Protein AF-A0AA51RQU5-F1 (afdb_monomer_lite)

Radius of gyration: 32.32 Å; chains: 1; bounding box: 74×62×108 Å

Structure (mmCIF, N/CA/C/O backbone):
data_AF-A0AA51RQU5-F1
#
_entry.id   AF-A0AA51RQU5-F1
#
loop_
_atom_site.group_PDB
_atom_site.id
_atom_site.type_symbol
_atom_site.label_atom_id
_atom_site.label_alt_id
_atom_site.label_comp_id
_atom_site.label_asym_id
_atom_site.label_entity_id
_atom_site.label_seq_id
_atom_site.pdbx_PDB_ins_code
_atom_site.Cartn_x
_atom_site.Cartn_y
_atom_site.Cartn_z
_atom_site.occupancy
_atom_site.B_iso_or_equiv
_atom_site.auth_seq_id
_atom_site.auth_comp_id
_atom_site.auth_asym_id
_atom_site.auth_atom_id
_atom_site.pdbx_PDB_model_num
ATOM 1 N N . MET A 1 1 ? 38.465 15.416 -55.972 1.00 26.52 1 MET A N 1
ATOM 2 C CA . MET A 1 1 ? 37.126 15.354 -56.608 1.00 26.52 1 MET A CA 1
ATOM 3 C C . MET A 1 1 ? 36.803 13.970 -57.180 1.00 26.52 1 MET A C 1
ATOM 5 O O . MET A 1 1 ? 35.626 13.647 -57.196 1.00 26.52 1 MET A O 1
ATOM 9 N N . SER A 1 2 ? 37.776 13.130 -57.574 1.00 20.67 2 SER A N 1
ATOM 10 C CA . SER A 1 2 ? 37.514 11.714 -57.914 1.00 20.67 2 SER A CA 1
ATOM 11 C C . SER A 1 2 ? 37.103 10.872 -56.698 1.00 20.67 2 SER A C 1
ATOM 13 O O . SER A 1 2 ? 36.170 10.087 -56.803 1.00 20.67 2 SER A O 1
ATOM 15 N N . ASP A 1 3 ? 37.691 11.128 -55.525 1.00 24.67 3 ASP A N 1
ATOM 16 C CA . ASP A 1 3 ? 37.451 10.316 -54.314 1.00 24.67 3 ASP A CA 1
ATOM 17 C C . ASP A 1 3 ? 36.071 10.558 -53.673 1.00 24.67 3 ASP A C 1
ATOM 19 O O . ASP A 1 3 ? 35.512 9.686 -53.013 1.00 24.67 3 ASP A O 1
ATOM 23 N N . LEU A 1 4 ? 35.461 11.723 -53.929 1.00 28.34 4 LEU A N 1
ATOM 24 C CA . LEU A 1 4 ? 34.086 12.012 -53.502 1.00 28.34 4 LEU A CA 1
ATOM 25 C C . LEU A 1 4 ? 33.059 11.244 -54.357 1.00 28.34 4 LEU A C 1
ATOM 27 O O . LEU A 1 4 ? 31.980 10.897 -53.880 1.00 28.34 4 LEU A O 1
ATOM 31 N N . HIS A 1 5 ? 33.398 10.950 -55.617 1.00 26.45 5 HIS A N 1
ATOM 32 C CA . HIS A 1 5 ? 32.509 10.248 -56.540 1.00 26.45 5 HIS A CA 1
ATOM 33 C C . HIS A 1 5 ? 32.482 8.731 -56.294 1.00 26.45 5 HIS A C 1
ATOM 35 O O . HIS A 1 5 ? 31.445 8.109 -56.522 1.00 26.45 5 HIS A O 1
ATOM 41 N N . GLU A 1 6 ? 33.566 8.144 -55.772 1.00 25.84 6 GLU A N 1
ATOM 42 C CA . GLU A 1 6 ? 33.596 6.737 -55.341 1.00 25.84 6 GLU A CA 1
ATOM 43 C C . GLU A 1 6 ? 32.853 6.508 -54.016 1.00 25.84 6 GLU A C 1
ATOM 45 O O . GLU A 1 6 ? 32.098 5.542 -53.912 1.00 25.84 6 GLU A O 1
ATOM 50 N N . LEU A 1 7 ? 32.946 7.432 -53.050 1.00 29.28 7 LEU A N 1
ATOM 51 C CA . LEU A 1 7 ? 32.172 7.364 -51.799 1.00 29.28 7 LEU A CA 1
ATOM 52 C C . LEU A 1 7 ? 30.659 7.519 -52.025 1.00 29.28 7 LEU A C 1
ATOM 54 O O . LEU A 1 7 ? 29.863 6.863 -51.356 1.00 29.28 7 LEU A O 1
ATOM 58 N N . THR A 1 8 ? 30.253 8.332 -53.006 1.00 29.73 8 THR A N 1
ATOM 59 C CA . THR A 1 8 ? 28.832 8.483 -53.366 1.00 29.73 8 THR A CA 1
ATOM 60 C C . THR A 1 8 ? 28.314 7.250 -54.120 1.00 29.73 8 THR A C 1
ATOM 62 O O . THR A 1 8 ? 27.208 6.793 -53.851 1.00 29.73 8 THR A O 1
ATOM 65 N N . ARG A 1 9 ? 29.140 6.617 -54.973 1.00 28.36 9 ARG A N 1
ATOM 66 C CA . ARG A 1 9 ? 28.786 5.337 -55.619 1.00 28.36 9 ARG A CA 1
ATOM 67 C C . ARG A 1 9 ? 28.682 4.171 -54.640 1.00 28.36 9 ARG A C 1
ATOM 69 O O . ARG A 1 9 ? 27.827 3.321 -54.848 1.00 28.36 9 ARG A O 1
ATOM 76 N N . ALA A 1 10 ? 29.496 4.134 -53.586 1.00 29.75 10 ALA A N 1
ATOM 77 C CA . ALA A 1 10 ? 29.389 3.121 -52.532 1.00 29.75 10 ALA A CA 1
ATOM 78 C C . ALA A 1 10 ? 28.139 3.308 -51.647 1.00 29.75 10 ALA A C 1
ATOM 80 O O . ALA A 1 10 ? 27.640 2.341 -51.085 1.00 29.75 10 ALA A O 1
ATOM 81 N N . ALA A 1 11 ? 27.610 4.535 -51.547 1.00 30.45 11 ALA A N 1
ATOM 82 C CA . ALA A 1 11 ? 26.344 4.823 -50.870 1.00 30.45 11 ALA A CA 1
ATOM 83 C C . ALA A 1 11 ? 25.106 4.561 -51.759 1.00 30.45 11 ALA A C 1
ATOM 85 O O . ALA A 1 11 ? 24.041 4.232 -51.242 1.00 30.45 11 ALA A O 1
ATOM 86 N N . GLU A 1 12 ? 25.240 4.697 -53.085 1.00 29.55 12 GLU A N 1
ATOM 87 C CA . GLU A 1 12 ? 24.179 4.431 -54.075 1.00 29.55 12 GLU A CA 1
ATOM 88 C C . GLU A 1 12 ? 24.093 2.955 -54.491 1.00 29.55 12 GLU A C 1
ATOM 90 O O . GLU A 1 12 ? 23.006 2.448 -54.776 1.00 29.55 12 GLU A O 1
ATOM 95 N N . GLN A 1 13 ? 25.218 2.236 -54.494 1.00 28.69 13 GLN A N 1
ATOM 96 C CA . GLN A 1 13 ? 25.229 0.780 -54.554 1.00 28.69 13 GLN A CA 1
ATOM 97 C C . GLN A 1 13 ? 24.819 0.268 -53.183 1.00 28.69 13 GLN A C 1
ATOM 99 O O . GLN A 1 13 ? 25.657 0.054 -52.316 1.00 28.69 13 GLN A O 1
ATOM 104 N N . GLY A 1 14 ? 23.512 0.096 -52.988 1.00 33.47 14 GLY A N 1
ATOM 105 C CA . GLY A 1 14 ? 22.966 -0.637 -51.859 1.00 33.47 14 GLY A CA 1
ATOM 106 C C . GLY A 1 14 ? 23.579 -2.032 -51.797 1.00 33.47 14 GLY A C 1
ATOM 107 O O . GLY A 1 14 ? 23.008 -2.990 -52.309 1.00 33.47 14 GLY A O 1
ATOM 108 N N . THR A 1 15 ? 24.732 -2.164 -51.140 1.00 29.45 15 THR A N 1
ATOM 109 C CA . THR A 1 15 ? 25.063 -3.384 -50.427 1.00 29.45 15 THR A CA 1
ATOM 110 C C . THR A 1 15 ? 23.972 -3.501 -49.389 1.00 29.45 15 THR A C 1
ATOM 112 O O . THR A 1 15 ? 23.988 -2.827 -48.357 1.00 29.45 15 THR A O 1
ATOM 115 N N . GLU A 1 16 ? 22.954 -4.272 -49.747 1.00 34.41 16 GLU A N 1
ATOM 116 C CA . GLU A 1 16 ? 22.060 -4.907 -48.810 1.00 34.41 16 GLU A CA 1
ATOM 117 C C . GLU A 1 16 ? 22.844 -5.208 -47.526 1.00 34.41 16 GLU A C 1
ATOM 119 O O . GLU A 1 16 ? 23.787 -5.998 -47.519 1.00 34.41 16 GLU A O 1
ATOM 124 N N . LEU A 1 17 ? 22.471 -4.543 -46.431 1.00 37.06 17 LEU A N 1
ATOM 125 C CA . LEU A 1 17 ? 22.850 -4.912 -45.067 1.00 37.06 17 LEU A CA 1
ATOM 126 C C . LEU A 1 17 ? 22.158 -6.250 -44.714 1.00 37.06 17 LEU A C 1
ATOM 128 O O . LEU A 1 17 ? 21.475 -6.365 -43.701 1.00 37.06 17 LEU A O 1
ATOM 132 N N . THR A 1 18 ? 22.262 -7.259 -45.585 1.00 32.84 18 THR A N 1
ATOM 133 C CA . THR A 1 18 ? 21.661 -8.594 -45.442 1.00 32.84 18 THR A CA 1
ATOM 134 C C . THR A 1 18 ? 22.377 -9.439 -44.397 1.00 32.84 18 THR A C 1
ATOM 136 O O . THR A 1 18 ? 21.825 -10.432 -43.923 1.00 32.84 18 THR A O 1
ATOM 139 N N . HIS A 1 19 ? 23.550 -9.002 -43.942 1.00 37.28 19 HIS A N 1
ATOM 140 C CA . HIS A 1 19 ? 24.277 -9.601 -42.830 1.00 37.28 19 HIS A CA 1
ATOM 141 C C . HIS A 1 19 ? 24.240 -8.706 -41.592 1.00 37.28 19 HIS A C 1
ATOM 143 O O . HIS A 1 19 ? 25.266 -8.290 -41.067 1.00 37.28 19 HIS A O 1
ATOM 149 N N . TRP A 1 20 ? 23.031 -8.417 -41.111 1.00 37.97 20 TRP A N 1
ATOM 150 C CA . TRP A 1 20 ? 22.868 -8.018 -39.719 1.00 37.97 20 TRP A CA 1
ATOM 151 C C . TRP A 1 20 ? 23.041 -9.278 -38.845 1.00 37.97 20 TRP A C 1
ATOM 153 O O . TRP A 1 20 ? 22.324 -10.257 -39.076 1.00 37.97 20 TRP A O 1
ATOM 163 N N . PRO A 1 21 ? 23.966 -9.317 -37.870 1.00 39.91 21 PRO A N 1
ATOM 164 C CA . PRO A 1 21 ? 24.329 -10.555 -37.159 1.00 39.91 21 PRO A CA 1
ATOM 165 C C . PRO A 1 21 ? 23.159 -11.196 -36.379 1.00 39.91 21 PRO A C 1
ATOM 167 O O . PRO A 1 21 ? 23.075 -12.422 -36.242 1.00 39.91 21 PRO A O 1
ATOM 170 N N . PHE A 1 22 ? 22.161 -10.381 -36.024 1.00 38.03 22 PHE A N 1
ATOM 171 C CA . PHE A 1 22 ? 20.909 -10.797 -35.387 1.00 38.03 22 PHE A CA 1
ATOM 172 C C . PHE A 1 22 ? 20.007 -11.676 -36.277 1.00 38.03 22 PHE A C 1
ATOM 174 O O . PHE A 1 22 ? 19.183 -12.413 -35.748 1.00 38.03 22 PHE A O 1
ATOM 181 N N . ASN A 1 23 ? 20.182 -11.684 -37.608 1.00 38.12 23 ASN A N 1
ATOM 182 C CA . ASN A 1 23 ? 19.370 -12.508 -38.521 1.00 38.12 23 ASN A CA 1
ATOM 183 C C . ASN A 1 23 ? 19.635 -14.022 -38.382 1.00 38.12 23 ASN A C 1
ATOM 185 O O . ASN A 1 23 ? 18.867 -14.829 -38.906 1.00 38.12 23 ASN A O 1
ATOM 189 N N . THR A 1 24 ? 20.722 -14.425 -37.706 1.00 34.53 24 THR A N 1
ATOM 190 C CA . THR A 1 24 ? 21.079 -15.845 -37.512 1.00 34.53 24 THR A CA 1
ATOM 191 C C . THR A 1 24 ? 20.392 -16.504 -36.315 1.00 34.53 24 THR A C 1
ATOM 193 O O . THR A 1 24 ? 20.455 -17.724 -36.180 1.00 34.53 24 THR A O 1
ATOM 196 N N . LEU A 1 25 ? 19.720 -15.726 -35.463 1.00 37.19 25 LEU A N 1
ATOM 197 C CA . LEU A 1 25 ? 18.832 -16.221 -34.414 1.00 37.19 25 LEU A CA 1
ATOM 198 C C . LEU A 1 25 ? 17.408 -15.982 -34.907 1.00 37.19 25 LEU A C 1
ATOM 200 O O . LEU A 1 25 ? 16.905 -14.865 -34.915 1.00 37.19 25 LEU A O 1
ATOM 204 N N . THR A 1 26 ? 16.790 -17.030 -35.444 1.00 35.38 26 THR A N 1
ATOM 205 C CA . THR A 1 26 ? 15.473 -16.918 -36.074 1.00 35.38 26 THR A CA 1
ATOM 206 C C . THR A 1 26 ? 14.408 -16.488 -35.057 1.00 35.38 26 THR A C 1
ATOM 208 O O . THR A 1 26 ? 14.579 -16.676 -33.855 1.00 35.38 26 THR A O 1
ATOM 211 N N . ARG A 1 27 ? 13.236 -16.031 -35.530 1.00 41.94 27 ARG A N 1
ATOM 212 C CA . ARG A 1 27 ? 11.991 -15.841 -34.739 1.00 41.94 27 ARG A CA 1
ATOM 213 C C . ARG A 1 27 ? 11.628 -17.017 -33.796 1.00 41.94 27 ARG A C 1
ATOM 215 O O . ARG A 1 27 ? 10.728 -16.876 -32.975 1.00 41.94 27 ARG A O 1
ATOM 222 N N . LYS A 1 28 ? 12.280 -18.182 -33.932 1.00 35.62 28 LYS A N 1
ATOM 223 C CA . LYS A 1 28 ? 12.111 -19.394 -33.113 1.00 35.62 28 LYS A CA 1
ATOM 224 C C . LYS A 1 28 ? 13.201 -19.600 -32.042 1.00 35.62 28 LYS A C 1
ATOM 226 O O . LYS A 1 28 ? 13.004 -20.436 -31.169 1.00 35.62 28 LYS A O 1
ATOM 231 N N . ASP A 1 29 ? 14.287 -18.822 -32.055 1.00 42.72 29 ASP A N 1
ATOM 232 C CA . ASP A 1 29 ? 15.477 -18.979 -31.200 1.00 42.72 29 ASP A CA 1
ATOM 233 C C . ASP A 1 29 ? 15.651 -17.845 -30.173 1.00 42.72 29 ASP A C 1
ATOM 235 O O . ASP A 1 29 ? 16.782 -17.486 -29.834 1.00 42.72 29 ASP A O 1
ATOM 239 N N . ASN A 1 30 ? 14.557 -17.287 -29.641 1.00 52.16 30 ASN A N 1
ATOM 240 C CA . ASN A 1 30 ? 14.608 -16.275 -28.575 1.00 52.16 30 ASN A CA 1
ATOM 241 C C . ASN A 1 30 ? 15.550 -16.730 -27.431 1.00 52.16 30 ASN A C 1
ATOM 243 O O . ASN A 1 30 ? 15.632 -17.921 -27.121 1.00 52.16 30 ASN A O 1
ATOM 247 N N . VAL A 1 31 ? 16.265 -15.796 -26.793 1.00 51.00 31 VAL A N 1
ATOM 248 C CA . VAL A 1 31 ? 17.111 -16.025 -25.599 1.00 51.00 31 VAL A CA 1
ATOM 249 C C . VAL A 1 31 ? 16.389 -16.875 -24.546 1.00 51.00 31 VAL A C 1
ATOM 251 O O . VAL A 1 31 ? 17.000 -17.675 -23.847 1.00 51.00 31 VAL A O 1
ATOM 254 N N . PHE A 1 32 ? 15.065 -16.756 -24.525 1.00 52.09 32 PHE A N 1
ATOM 255 C CA . PHE A 1 32 ? 14.143 -17.358 -23.580 1.00 52.09 32 PHE A CA 1
ATOM 256 C C . PHE A 1 32 ? 13.376 -18.594 -24.105 1.00 52.09 32 PHE A C 1
ATOM 258 O O . PHE A 1 32 ? 12.471 -19.073 -23.426 1.00 52.09 32 PHE A O 1
ATOM 265 N N . SER A 1 33 ? 13.693 -19.113 -25.301 1.00 50.81 33 SER A N 1
ATOM 266 C CA . SER A 1 33 ? 13.041 -20.300 -25.885 1.00 50.81 33 SER A CA 1
ATOM 267 C C . SER A 1 33 ? 13.426 -21.586 -25.131 1.00 50.81 33 SER A C 1
ATOM 269 O O . SER A 1 33 ? 14.608 -21.934 -25.099 1.00 50.81 33 SER A O 1
ATOM 271 N N . GLN A 1 34 ? 12.450 -22.306 -24.569 1.00 53.69 34 GLN A N 1
ATOM 272 C CA . GLN A 1 34 ? 12.675 -23.552 -23.819 1.00 53.69 34 GLN A CA 1
ATOM 273 C C . GLN A 1 34 ? 13.005 -24.757 -24.719 1.00 53.69 34 GLN A C 1
ATOM 275 O O . GLN A 1 34 ? 12.480 -24.892 -25.825 1.00 53.69 34 GLN A O 1
ATOM 280 N N . THR A 1 35 ? 13.800 -25.694 -24.193 1.00 42.28 35 THR A N 1
ATOM 281 C CA . THR A 1 35 ? 13.781 -27.105 -24.609 1.00 42.28 35 THR A CA 1
ATOM 282 C C . THR A 1 35 ? 12.619 -27.807 -23.908 1.00 42.28 35 THR A C 1
ATOM 284 O O . THR A 1 35 ? 12.542 -27.775 -22.684 1.00 42.28 35 THR A O 1
ATOM 287 N N . GLN A 1 36 ? 11.709 -28.424 -24.669 1.00 39.53 36 GLN A N 1
ATOM 288 C CA . GLN A 1 36 ? 10.557 -29.158 -24.132 1.00 39.53 36 GLN A CA 1
ATOM 289 C C . GLN A 1 36 ? 11.019 -30.296 -23.201 1.00 39.53 36 GLN A C 1
ATOM 291 O O . GLN A 1 36 ? 11.509 -31.321 -23.669 1.00 39.53 36 GLN A O 1
ATOM 296 N N . SER A 1 37 ? 10.844 -30.121 -21.892 1.00 39.12 37 SER A N 1
ATOM 297 C CA . SER A 1 37 ? 10.991 -31.161 -20.870 1.00 39.12 37 SER A CA 1
ATOM 298 C C . SER A 1 37 ? 9.786 -31.072 -19.939 1.00 39.12 37 SER A C 1
ATOM 300 O O . SER A 1 37 ? 9.499 -30.012 -19.392 1.00 39.12 37 SER A O 1
ATOM 302 N N . SER A 1 38 ? 9.044 -32.172 -19.796 1.00 38.22 38 SER A N 1
ATOM 303 C CA . SER A 1 38 ? 7.763 -32.225 -19.081 1.00 38.22 38 SER A CA 1
ATOM 304 C C . SER A 1 38 ? 7.886 -32.314 -17.554 1.00 38.22 38 SER A C 1
ATOM 306 O O . SER A 1 38 ? 6.864 -32.410 -16.880 1.00 38.22 38 SER A O 1
ATOM 308 N N . HIS A 1 39 ? 9.101 -32.273 -16.995 1.00 45.38 39 HIS A N 1
ATOM 309 C CA . HIS A 1 39 ? 9.357 -32.232 -15.552 1.00 45.38 39 HIS A CA 1
ATOM 310 C C . HIS A 1 39 ? 10.569 -31.338 -15.273 1.00 45.38 39 HIS A C 1
ATOM 312 O O . HIS A 1 39 ? 11.689 -31.740 -15.550 1.00 45.38 39 HIS A O 1
ATOM 318 N N . SER A 1 40 ? 10.340 -30.130 -14.747 1.00 52.78 40 SER A N 1
ATOM 319 C CA . SER A 1 40 ? 11.399 -29.162 -14.438 1.00 52.78 40 SER A CA 1
ATOM 320 C C . SER A 1 40 ? 12.038 -29.462 -13.077 1.00 52.78 40 SER A C 1
ATOM 322 O O . SER A 1 40 ? 11.429 -29.194 -12.040 1.00 52.78 40 SER A O 1
ATOM 324 N N . THR A 1 41 ? 13.242 -30.017 -13.080 1.00 58.41 41 THR A N 1
ATOM 325 C CA . THR A 1 41 ? 14.143 -30.131 -11.921 1.00 58.41 41 THR A CA 1
ATOM 326 C C . THR A 1 41 ? 14.956 -28.839 -11.724 1.00 58.41 41 THR A C 1
ATOM 328 O O . THR A 1 41 ? 15.019 -28.010 -12.632 1.00 58.41 41 THR A O 1
ATOM 331 N N . ASP A 1 42 ? 15.622 -28.658 -10.573 1.00 58.66 42 ASP A N 1
ATOM 332 C CA . ASP A 1 42 ? 16.582 -27.550 -10.365 1.00 58.66 42 ASP A CA 1
ATOM 333 C C . ASP A 1 42 ? 17.651 -27.495 -11.478 1.00 58.66 42 ASP A C 1
ATOM 335 O O . ASP A 1 42 ? 18.051 -26.415 -11.923 1.00 58.66 42 ASP A O 1
ATOM 339 N N . GLU A 1 43 ? 18.076 -28.663 -11.976 1.00 64.25 43 GLU A N 1
ATOM 340 C CA . GLU A 1 43 ? 19.038 -28.782 -13.076 1.00 64.25 43 GLU A CA 1
ATOM 341 C C . GLU A 1 43 ? 18.490 -28.212 -14.398 1.00 64.25 43 GLU A C 1
ATOM 343 O O . GLU A 1 43 ? 19.253 -27.622 -15.168 1.00 64.25 43 GLU A O 1
ATOM 348 N N . ASP A 1 44 ? 17.176 -28.294 -14.639 1.00 74.06 44 ASP A N 1
ATOM 349 C CA . ASP A 1 44 ? 16.536 -27.747 -15.841 1.00 74.06 44 ASP A CA 1
ATOM 350 C C . ASP A 1 44 ? 16.474 -26.212 -15.820 1.00 74.06 44 ASP A C 1
ATOM 352 O O . ASP A 1 44 ? 16.689 -25.568 -16.851 1.00 74.06 44 ASP A O 1
ATOM 356 N N . PHE A 1 45 ? 16.226 -25.596 -14.657 1.00 80.12 45 PHE A N 1
ATOM 357 C CA . PHE A 1 45 ? 16.231 -24.132 -14.514 1.00 80.12 45 PHE A CA 1
ATOM 358 C C . PHE A 1 45 ? 17.627 -23.540 -14.739 1.00 80.12 45 PHE A C 1
ATOM 360 O O . PHE A 1 45 ? 17.782 -22.567 -15.483 1.00 80.12 45 PHE A O 1
ATOM 367 N N . GLU A 1 46 ? 18.656 -24.159 -14.162 1.00 82.94 46 GLU A N 1
ATOM 368 C CA . GLU A 1 46 ? 20.054 -23.771 -14.375 1.00 82.94 46 GLU A CA 1
ATOM 369 C C . GLU A 1 46 ? 20.506 -23.974 -15.822 1.00 82.94 46 GLU A C 1
ATOM 371 O O . GLU A 1 46 ? 21.202 -23.128 -16.390 1.00 82.94 46 GLU A O 1
ATOM 376 N N . LEU A 1 47 ? 20.101 -25.079 -16.454 1.00 81.31 47 LEU A N 1
ATOM 377 C CA . LEU A 1 47 ? 20.393 -25.329 -17.861 1.00 81.31 47 LEU A CA 1
ATOM 378 C C . LEU A 1 47 ? 19.746 -24.265 -18.759 1.00 81.31 47 LEU A C 1
ATOM 380 O O . LEU A 1 47 ? 20.411 -23.724 -19.648 1.00 81.31 47 LEU A O 1
ATOM 384 N N . ASN A 1 48 ? 18.485 -23.916 -18.495 1.00 77.62 48 ASN A N 1
ATOM 385 C CA . ASN A 1 48 ? 17.775 -22.850 -19.198 1.00 77.62 48 ASN A CA 1
ATOM 386 C C . ASN A 1 48 ? 18.473 -21.495 -19.026 1.00 77.62 48 ASN A C 1
ATOM 388 O O . ASN A 1 48 ? 18.685 -20.793 -20.017 1.00 77.62 48 ASN A O 1
ATOM 392 N N . TYR A 1 49 ? 18.908 -21.157 -17.808 1.00 84.50 49 TYR A N 1
ATOM 393 C CA . TYR A 1 49 ? 19.685 -19.944 -17.557 1.00 84.50 49 TYR A CA 1
ATOM 394 C C . TYR A 1 49 ? 21.001 -19.929 -18.339 1.00 84.50 49 TYR A C 1
ATOM 396 O O . TYR A 1 49 ? 21.292 -18.954 -19.026 1.00 84.50 49 TYR A O 1
ATOM 404 N N . ARG A 1 50 ? 21.777 -21.019 -18.320 1.00 85.19 50 ARG A N 1
ATOM 405 C CA . ARG A 1 50 ? 23.041 -21.111 -19.074 1.00 85.19 50 ARG A CA 1
ATOM 406 C C . ARG A 1 50 ? 22.833 -20.975 -20.581 1.00 85.19 50 ARG A C 1
ATOM 408 O O . ARG A 1 50 ? 23.656 -20.360 -21.257 1.00 85.19 50 ARG A O 1
ATOM 415 N N . ASN A 1 51 ? 21.749 -21.535 -21.115 1.00 80.06 51 ASN A N 1
ATOM 416 C CA . ASN A 1 51 ? 21.400 -21.401 -22.528 1.00 80.06 51 ASN A CA 1
ATOM 417 C C . ASN A 1 51 ? 21.021 -19.956 -22.878 1.00 80.06 51 ASN A C 1
ATOM 419 O O . ASN A 1 51 ? 21.520 -19.422 -23.870 1.00 80.06 51 ASN A O 1
ATOM 423 N N . ALA A 1 52 ? 20.203 -19.311 -22.043 1.00 80.50 52 ALA A N 1
ATOM 424 C CA . ALA A 1 52 ? 19.864 -17.898 -22.182 1.00 80.50 52 ALA A CA 1
ATOM 425 C C . ALA A 1 52 ? 21.118 -17.012 -22.108 1.00 80.50 52 ALA A C 1
ATOM 427 O O . ALA A 1 52 ? 21.328 -16.157 -22.966 1.00 80.50 52 ALA A O 1
ATOM 428 N N . PHE A 1 53 ? 22.008 -17.278 -21.153 1.00 84.56 53 PHE A N 1
ATOM 429 C CA . PHE A 1 53 ? 23.265 -16.556 -20.982 1.00 84.56 53 PHE A CA 1
ATOM 430 C C . PHE A 1 53 ? 24.156 -16.640 -22.222 1.00 84.56 53 PHE A C 1
ATOM 432 O O . PHE A 1 53 ? 24.570 -15.609 -22.739 1.00 84.56 53 PHE A O 1
ATOM 439 N N . LYS A 1 54 ? 24.374 -17.839 -22.777 1.00 83.94 54 LYS A N 1
ATOM 440 C CA . LYS A 1 54 ? 25.160 -18.015 -24.014 1.00 83.94 54 LYS A CA 1
ATOM 441 C C . LYS A 1 54 ? 24.568 -17.263 -25.205 1.00 83.94 54 LYS A C 1
ATOM 443 O O . LYS A 1 54 ? 25.300 -16.699 -26.014 1.00 83.94 54 LYS A O 1
ATOM 448 N N . LYS A 1 55 ? 23.238 -17.260 -25.334 1.00 81.25 55 LYS A N 1
ATOM 449 C CA . LYS A 1 55 ? 22.560 -16.502 -26.394 1.00 81.25 55 LYS A CA 1
ATOM 450 C C . LYS A 1 55 ? 22.741 -14.994 -26.192 1.00 81.25 55 LYS A C 1
ATOM 452 O O . LYS A 1 55 ? 23.059 -14.299 -27.150 1.00 81.25 55 LYS A O 1
ATOM 457 N N . ALA A 1 56 ? 22.574 -14.499 -24.966 1.00 82.75 56 ALA A N 1
ATOM 458 C CA . ALA A 1 56 ? 22.781 -13.092 -24.625 1.00 82.75 56 ALA A CA 1
ATOM 459 C C . ALA A 1 56 ? 24.242 -12.646 -24.811 1.00 82.75 56 ALA A C 1
ATOM 461 O O . ALA A 1 56 ? 24.475 -11.544 -25.298 1.00 82.75 56 ALA A O 1
ATOM 462 N N . GLU A 1 57 ? 25.213 -13.510 -24.517 1.00 85.12 57 GLU A N 1
ATOM 463 C CA . GLU A 1 57 ? 26.637 -13.259 -24.762 1.00 85.12 57 GLU A CA 1
ATOM 464 C C . GLU A 1 57 ? 26.930 -13.107 -26.256 1.00 85.12 57 GLU A C 1
ATOM 466 O O . GLU A 1 57 ? 27.580 -12.143 -26.661 1.00 85.12 57 GLU A O 1
ATOM 471 N N . LYS A 1 58 ? 26.374 -13.990 -27.097 1.00 83.69 58 LYS A N 1
ATOM 472 C CA . LYS A 1 58 ? 26.464 -13.839 -28.556 1.00 83.69 58 LYS A CA 1
ATOM 473 C C . LYS A 1 58 ? 25.875 -12.499 -29.012 1.00 83.69 58 LYS A C 1
ATOM 475 O O . LYS A 1 58 ? 26.520 -11.783 -29.769 1.00 83.69 58 LYS A O 1
ATOM 480 N N . TYR A 1 59 ? 24.699 -12.125 -28.504 1.00 79.62 59 TYR A N 1
ATOM 481 C CA . TYR A 1 59 ? 24.100 -10.823 -28.813 1.00 79.62 59 TYR A CA 1
ATOM 482 C C . TYR A 1 59 ? 24.970 -9.644 -28.375 1.00 79.62 59 TYR A C 1
ATOM 484 O O . TYR A 1 59 ? 25.047 -8.643 -29.083 1.00 79.62 59 TYR A O 1
ATOM 492 N N . ALA A 1 60 ? 25.619 -9.741 -27.217 1.00 84.56 60 ALA A N 1
ATOM 493 C CA . ALA A 1 60 ? 26.513 -8.702 -26.734 1.00 84.56 60 ALA A CA 1
ATOM 494 C C . ALA A 1 60 ? 27.730 -8.518 -27.654 1.00 84.56 60 ALA A C 1
ATOM 496 O O . ALA A 1 60 ? 28.105 -7.381 -27.927 1.00 84.56 60 ALA A O 1
ATOM 497 N N . ILE A 1 61 ? 28.306 -9.612 -28.161 1.00 85.69 61 ILE A N 1
ATOM 498 C CA . ILE A 1 61 ? 29.397 -9.577 -29.148 1.00 85.69 61 ILE A CA 1
ATOM 499 C C . ILE A 1 61 ? 28.913 -8.907 -30.439 1.00 85.69 61 ILE A C 1
ATOM 501 O O . ILE A 1 61 ? 29.498 -7.920 -30.877 1.00 85.69 61 ILE A O 1
ATOM 505 N N . ASP A 1 62 ? 27.781 -9.364 -30.977 1.00 83.00 62 ASP A N 1
ATOM 506 C CA . ASP A 1 62 ? 27.190 -8.831 -32.208 1.00 83.00 62 ASP A CA 1
ATOM 507 C C . ASP A 1 62 ? 26.877 -7.317 -32.106 1.00 83.00 62 ASP A C 1
ATOM 509 O O . ASP A 1 62 ? 27.020 -6.572 -33.080 1.00 83.00 62 ASP A O 1
ATOM 513 N N . LEU A 1 63 ? 26.459 -6.836 -30.925 1.00 82.12 63 LEU A N 1
ATOM 514 C CA . LEU A 1 63 ? 26.243 -5.409 -30.643 1.00 82.12 63 LEU A CA 1
ATOM 515 C C . LEU A 1 63 ? 27.540 -4.601 -30.650 1.00 82.12 63 LEU A C 1
ATOM 517 O O . LEU A 1 63 ? 27.556 -3.481 -31.171 1.00 82.12 63 LEU A O 1
ATOM 521 N N . VAL A 1 64 ? 28.600 -5.140 -30.044 1.00 85.56 64 VAL A N 1
ATOM 522 C CA . VAL A 1 64 ? 29.915 -4.493 -30.017 1.00 85.56 64 VAL A CA 1
ATOM 523 C C . VAL A 1 64 ? 30.438 -4.370 -31.445 1.00 85.56 64 VAL A C 1
ATOM 525 O O . VAL A 1 64 ? 30.729 -3.251 -31.868 1.00 85.56 64 VAL A O 1
ATOM 528 N N . ASP A 1 65 ? 30.412 -5.450 -32.226 1.00 84.56 65 ASP A N 1
ATOM 529 C CA . ASP A 1 65 ? 30.863 -5.459 -33.623 1.00 84.56 65 ASP A CA 1
ATOM 530 C C . ASP A 1 65 ? 30.116 -4.428 -34.481 1.00 84.56 65 ASP A C 1
ATOM 532 O O . ASP A 1 65 ? 30.722 -3.642 -35.218 1.00 84.56 65 ASP A O 1
ATOM 536 N N . LEU A 1 66 ? 28.788 -4.362 -34.342 1.00 79.38 66 LEU A N 1
ATOM 537 C CA . LEU A 1 66 ? 27.961 -3.384 -35.048 1.00 79.38 66 LEU A CA 1
ATOM 538 C C . LEU A 1 66 ? 28.363 -1.936 -34.718 1.00 79.38 66 LEU A C 1
ATOM 540 O O . LEU A 1 66 ? 28.364 -1.064 -35.593 1.00 79.38 66 LEU A O 1
ATOM 544 N N . SER A 1 67 ? 28.715 -1.676 -33.459 1.00 84.81 67 SER A N 1
ATOM 545 C CA . SER A 1 67 ? 29.067 -0.341 -32.978 1.00 84.81 67 SER A CA 1
ATOM 546 C C . SER A 1 67 ? 30.440 0.151 -33.451 1.00 84.81 67 SER A C 1
ATOM 548 O O . SER A 1 67 ? 30.722 1.352 -33.384 1.00 84.81 67 SER A O 1
ATOM 550 N N . LEU A 1 68 ? 31.281 -0.730 -34.002 1.00 84.25 68 LEU A N 1
ATOM 551 C CA . LEU A 1 68 ? 32.570 -0.367 -34.599 1.00 84.25 68 LEU A CA 1
ATOM 552 C C . LEU A 1 68 ? 32.410 0.312 -35.972 1.00 84.25 68 LEU A C 1
ATOM 554 O O . LEU A 1 68 ? 33.259 1.109 -36.372 1.00 84.25 68 LEU A O 1
ATOM 558 N N . SER A 1 69 ? 31.294 0.090 -36.673 1.00 82.19 69 SER A N 1
ATOM 559 C CA . SER A 1 69 ? 31.040 0.705 -37.981 1.00 82.19 69 SER A CA 1
ATOM 560 C C . SER A 1 69 ? 30.641 2.181 -37.879 1.00 82.19 69 SER A C 1
ATOM 562 O O . SER A 1 69 ? 29.671 2.542 -37.211 1.00 82.19 69 SER A O 1
ATOM 564 N N . ASN A 1 70 ? 31.329 3.056 -38.622 1.00 81.50 70 ASN A N 1
ATOM 565 C CA . ASN A 1 70 ? 30.958 4.474 -38.698 1.00 81.50 70 ASN A CA 1
ATOM 566 C C . ASN A 1 70 ? 29.702 4.739 -39.554 1.00 81.50 70 ASN A C 1
ATOM 568 O O . ASN A 1 70 ? 29.099 5.807 -39.428 1.00 81.50 70 ASN A O 1
ATOM 572 N N . ALA A 1 71 ? 29.273 3.781 -40.388 1.00 83.88 71 ALA A N 1
ATOM 573 C CA . ALA A 1 71 ? 28.086 3.913 -41.241 1.00 83.88 71 ALA A CA 1
ATOM 574 C C . ALA A 1 71 ? 26.800 4.155 -40.426 1.00 83.88 71 ALA A C 1
ATOM 576 O O . ALA A 1 71 ? 25.915 4.897 -40.861 1.00 83.88 71 ALA A O 1
ATOM 577 N N . THR A 1 72 ? 26.730 3.588 -39.218 1.00 85.00 72 THR A N 1
ATOM 578 C CA . THR A 1 72 ? 25.633 3.763 -38.257 1.00 85.00 72 THR A CA 1
ATOM 579 C C . THR A 1 72 ? 25.384 5.241 -37.948 1.00 85.00 72 THR A C 1
ATOM 581 O O . THR A 1 72 ? 24.254 5.719 -38.057 1.00 85.00 72 THR A O 1
ATOM 584 N N . PHE A 1 73 ? 26.440 5.991 -37.619 1.00 89.12 73 PHE A N 1
ATOM 585 C CA . PHE A 1 73 ? 26.324 7.383 -37.170 1.00 89.12 73 PHE A CA 1
ATOM 586 C C . PHE A 1 73 ? 26.007 8.341 -38.314 1.00 89.12 73 PHE A C 1
ATOM 588 O O . PHE A 1 73 ? 25.208 9.253 -38.125 1.00 89.12 73 PHE A O 1
ATOM 595 N N . TYR A 1 74 ? 26.524 8.083 -39.521 1.00 87.88 74 TYR A N 1
ATOM 596 C CA . TYR A 1 74 ? 26.102 8.830 -40.710 1.00 87.88 74 TYR A CA 1
ATOM 597 C C . TYR A 1 74 ? 24.606 8.648 -40.981 1.00 87.88 74 TYR A C 1
ATOM 599 O O . TYR A 1 74 ? 23.902 9.611 -41.273 1.00 87.88 74 TYR A O 1
ATOM 607 N N . LYS A 1 75 ? 24.083 7.424 -40.844 1.00 90.00 75 LYS A N 1
ATOM 608 C CA . LYS A 1 75 ? 22.657 7.159 -41.066 1.00 90.00 75 LYS A CA 1
ATOM 609 C C . LYS A 1 75 ? 21.777 7.803 -39.991 1.00 90.00 75 LYS A C 1
ATOM 611 O O . LYS A 1 75 ? 20.730 8.352 -40.323 1.00 90.00 75 LYS A O 1
ATOM 616 N N . LEU A 1 76 ? 22.207 7.790 -38.728 1.00 90.50 76 LEU A N 1
ATOM 617 C CA . LEU A 1 76 ? 21.525 8.505 -37.643 1.00 90.50 76 LEU A CA 1
ATOM 618 C C . LEU A 1 76 ? 21.530 10.021 -37.854 1.00 90.50 76 LEU A C 1
ATOM 620 O O . LEU A 1 76 ? 20.490 10.654 -37.682 1.00 90.50 76 LEU A O 1
ATOM 624 N N . GLU A 1 77 ? 22.656 10.596 -38.276 1.00 90.75 77 GLU A N 1
ATOM 625 C CA . GLU A 1 77 ? 22.754 12.013 -38.634 1.00 90.75 77 GLU A CA 1
ATOM 626 C C . GLU A 1 77 ? 21.720 12.372 -39.711 1.00 90.75 77 GLU A C 1
ATOM 628 O O . GLU A 1 77 ? 20.928 13.296 -39.520 1.00 90.75 77 GLU A O 1
ATOM 633 N N . GLN A 1 78 ? 21.631 11.581 -40.787 1.00 90.19 78 GLN A N 1
ATOM 634 C CA . GLN A 1 78 ? 20.623 11.785 -41.833 1.00 90.19 78 GLN A CA 1
ATOM 635 C C . GLN A 1 78 ? 19.186 11.669 -41.306 1.00 90.19 78 GLN A C 1
ATOM 637 O O . GLN A 1 78 ? 18.333 12.472 -41.679 1.00 90.19 78 GLN A O 1
ATOM 642 N N . LEU A 1 79 ? 18.901 10.718 -40.409 1.00 90.88 79 LEU A N 1
ATOM 643 C CA . LEU A 1 79 ? 17.572 10.573 -39.805 1.00 90.88 79 LEU A CA 1
ATOM 644 C C . LEU A 1 79 ? 17.184 11.791 -38.954 1.00 90.88 79 LEU A C 1
ATOM 646 O O . LEU A 1 79 ? 16.040 12.245 -39.028 1.00 90.88 79 LEU A O 1
ATOM 650 N N . TYR A 1 80 ? 18.116 12.361 -38.188 1.00 88.25 80 TYR A N 1
ATOM 651 C CA . TYR A 1 80 ? 17.868 13.597 -37.441 1.00 88.25 80 TYR A CA 1
ATOM 652 C C . TYR A 1 80 ? 17.686 14.809 -38.363 1.00 88.25 80 TYR A C 1
ATOM 654 O O . TYR A 1 80 ? 16.794 15.628 -38.128 1.00 88.25 80 TYR A O 1
ATOM 662 N N . LEU A 1 81 ? 18.488 14.925 -39.427 1.00 86.31 81 LEU A N 1
ATOM 663 C CA . LEU A 1 81 ? 18.363 15.994 -40.425 1.00 86.31 81 LEU A CA 1
ATOM 664 C C . LEU A 1 81 ? 17.042 15.906 -41.209 1.00 86.31 81 LEU A C 1
ATOM 666 O O . LEU A 1 81 ? 16.423 16.931 -41.491 1.00 86.31 81 LEU A O 1
ATOM 670 N N . ALA A 1 82 ? 16.558 14.694 -41.483 1.00 85.94 82 ALA A N 1
ATOM 671 C CA . ALA A 1 82 ? 15.283 14.439 -42.152 1.00 85.94 82 ALA A CA 1
ATOM 672 C C . ALA A 1 82 ? 14.044 14.746 -41.284 1.00 85.94 82 ALA A C 1
ATOM 674 O O . ALA A 1 82 ? 12.921 14.707 -41.790 1.00 85.94 82 ALA A O 1
ATOM 675 N N . ASN A 1 83 ? 14.218 15.090 -40.000 1.00 79.31 83 ASN A N 1
ATOM 676 C CA . ASN A 1 83 ? 13.134 15.414 -39.068 1.00 79.31 83 ASN A CA 1
ATOM 677 C C . ASN A 1 83 ? 13.262 16.850 -38.504 1.00 79.31 83 ASN A C 1
ATOM 679 O O . ASN A 1 83 ? 13.539 17.028 -37.314 1.00 79.31 83 ASN A O 1
ATOM 683 N N . PRO A 1 84 ? 12.979 17.907 -39.300 1.00 68.19 84 PRO A N 1
ATOM 684 C CA . PRO A 1 84 ? 13.187 19.306 -38.898 1.00 68.19 84 PRO A CA 1
ATOM 685 C C . PRO A 1 84 ? 12.398 19.728 -37.654 1.00 68.19 84 PRO A C 1
ATOM 687 O O . PRO A 1 84 ? 12.791 20.654 -36.950 1.00 68.19 84 PRO A O 1
ATOM 690 N N . SER A 1 85 ? 11.280 19.058 -37.352 1.00 67.00 85 SER A N 1
ATOM 691 C CA . SER A 1 85 ? 10.504 19.309 -36.133 1.00 67.00 85 SER A CA 1
ATOM 692 C C . SER A 1 85 ? 11.281 19.020 -34.849 1.00 67.00 85 SER A C 1
ATOM 694 O O . SER A 1 85 ? 10.948 19.591 -33.820 1.00 67.00 85 SER A O 1
ATOM 696 N N . LEU A 1 86 ? 12.299 18.152 -34.895 1.00 66.75 86 LEU A N 1
ATOM 697 C CA . LEU A 1 86 ? 13.172 17.873 -33.750 1.00 66.75 86 LEU A CA 1
ATOM 698 C C . LEU A 1 86 ? 14.202 18.992 -33.516 1.00 66.75 86 LEU A C 1
ATOM 700 O O . LEU A 1 86 ? 14.767 19.083 -32.431 1.00 66.75 86 LEU A O 1
ATOM 704 N N . GLN A 1 87 ? 14.433 19.845 -34.518 1.00 60.88 87 GLN A N 1
ATOM 705 C CA . GLN A 1 87 ? 15.423 20.927 -34.490 1.00 60.88 87 GLN A CA 1
ATOM 706 C C . GLN A 1 87 ? 14.815 22.302 -34.167 1.00 60.88 87 GLN A C 1
ATOM 708 O O . GLN A 1 87 ? 15.545 23.247 -33.881 1.00 60.88 87 GLN A O 1
ATOM 713 N N . ARG A 1 88 ? 13.484 22.451 -34.232 1.00 56.56 88 ARG A N 1
ATOM 714 C CA . ARG A 1 88 ? 12.801 23.729 -33.965 1.00 56.56 88 ARG A CA 1
ATOM 715 C C . ARG A 1 88 ? 12.682 23.978 -32.472 1.00 56.56 88 ARG A C 1
ATOM 717 O O . ARG A 1 88 ? 12.200 23.098 -31.767 1.00 56.56 88 ARG A O 1
ATOM 724 N N . SER A 1 89 ? 13.038 25.175 -32.003 1.00 47.22 89 SER A N 1
ATOM 725 C CA . SER A 1 89 ? 12.779 25.571 -30.621 1.00 47.22 89 SER A CA 1
ATOM 726 C C . SER A 1 89 ? 11.272 25.782 -30.388 1.00 47.22 89 SER A C 1
ATOM 728 O O . SER A 1 89 ? 10.676 26.726 -30.902 1.00 47.22 89 SER A O 1
ATOM 730 N N . HIS A 1 90 ? 10.615 24.900 -29.639 1.00 46.66 90 HIS A N 1
ATOM 731 C CA . HIS A 1 90 ? 9.321 25.192 -29.042 1.00 46.66 90 HIS A CA 1
ATOM 732 C C . HIS A 1 90 ? 9.573 25.961 -27.746 1.00 46.66 90 HIS A C 1
ATOM 734 O O . HIS A 1 90 ? 9.866 25.369 -26.714 1.00 46.66 90 HIS A O 1
ATOM 740 N N . HIS A 1 91 ? 9.441 27.288 -27.801 1.00 37.94 91 HIS A N 1
ATOM 741 C CA . HIS A 1 91 ? 9.268 28.095 -26.596 1.00 37.94 91 HIS A CA 1
ATOM 742 C C . HIS A 1 91 ? 7.964 27.675 -25.905 1.00 37.94 91 HIS A C 1
ATOM 744 O O . HIS A 1 91 ? 6.889 28.179 -26.227 1.00 37.94 91 HIS A O 1
ATOM 750 N N . SER A 1 92 ? 8.038 26.747 -24.953 1.00 42.91 92 SER A N 1
ATOM 751 C CA . SER A 1 92 ? 7.086 26.761 -23.848 1.00 42.91 92 SER A CA 1
ATOM 752 C C . SER A 1 92 ? 7.421 28.006 -23.031 1.00 42.91 92 SER A C 1
ATOM 754 O O . SER A 1 92 ? 8.546 28.121 -22.561 1.00 42.91 92 SER A O 1
ATOM 756 N N . GLY A 1 93 ? 6.503 28.967 -22.913 1.00 36.34 93 GLY A N 1
ATOM 757 C CA . GLY A 1 93 ? 6.685 30.209 -22.143 1.00 36.34 93 GLY A CA 1
ATOM 758 C C . GLY A 1 93 ? 6.760 29.977 -20.626 1.00 36.34 93 GLY A C 1
ATOM 759 O O . GLY A 1 93 ? 5.971 30.524 -19.856 1.00 36.34 93 GLY A O 1
ATOM 760 N N . ILE A 1 94 ? 7.656 29.102 -20.185 1.00 40.06 94 ILE A N 1
ATOM 761 C CA . ILE A 1 94 ? 7.908 28.737 -18.796 1.00 40.06 94 ILE A CA 1
ATOM 762 C C . ILE A 1 94 ? 9.385 29.076 -18.546 1.00 40.06 94 ILE A C 1
ATOM 764 O O . ILE A 1 94 ? 10.247 28.671 -19.322 1.00 40.06 94 ILE A O 1
ATOM 768 N N . SER A 1 95 ? 9.671 29.884 -17.524 1.00 38.25 95 SER A N 1
ATOM 769 C CA . SER A 1 95 ? 11.049 30.232 -17.155 1.00 38.25 95 SER A CA 1
ATOM 770 C C . SER A 1 95 ? 11.761 29.038 -16.510 1.00 38.25 95 SER A C 1
ATOM 772 O O . SER A 1 95 ? 11.116 28.172 -15.912 1.00 38.25 95 SER A O 1
ATOM 774 N N . ASP A 1 96 ? 13.093 29.000 -16.608 1.00 38.47 96 ASP A N 1
ATOM 775 C CA . ASP A 1 96 ? 13.927 27.905 -16.085 1.00 38.47 96 ASP A CA 1
ATOM 776 C C . ASP A 1 96 ? 13.750 27.684 -14.565 1.00 38.47 96 ASP A C 1
ATOM 778 O O . ASP A 1 96 ? 13.746 26.541 -14.105 1.00 38.47 96 ASP A O 1
ATOM 782 N N . ASP A 1 97 ? 13.474 28.749 -13.800 1.00 34.69 97 ASP A N 1
ATOM 783 C CA . ASP A 1 97 ? 13.238 28.682 -12.348 1.00 34.69 97 ASP A CA 1
ATOM 784 C C . ASP A 1 97 ? 11.864 28.089 -11.969 1.00 34.69 97 ASP A C 1
ATOM 786 O O . ASP A 1 97 ? 11.747 27.373 -10.973 1.00 34.69 97 ASP A O 1
ATOM 790 N N . GLU A 1 98 ? 10.810 28.316 -12.767 1.00 37.59 98 GLU A N 1
ATOM 791 C CA . GLU A 1 98 ? 9.505 27.668 -12.550 1.00 37.59 98 GLU A CA 1
ATOM 792 C C . GLU A 1 98 ? 9.522 26.201 -13.012 1.00 37.59 98 GLU A C 1
ATOM 794 O O . GLU A 1 98 ? 8.823 25.352 -12.447 1.00 37.59 98 GLU A O 1
ATOM 799 N N . HIS A 1 99 ? 10.328 25.879 -14.026 1.00 43.56 99 HIS A N 1
ATOM 800 C CA . HIS A 1 99 ? 10.337 24.593 -14.726 1.00 43.56 99 HIS A CA 1
ATOM 801 C C . HIS A 1 99 ? 10.725 23.394 -13.843 1.00 43.56 99 HIS A C 1
ATOM 803 O O . HIS A 1 99 ? 10.120 22.324 -13.963 1.00 43.56 99 HIS A O 1
ATOM 809 N N . HIS A 1 100 ? 11.686 23.539 -12.928 1.00 42.66 100 HIS A N 1
ATOM 810 C CA . HIS A 1 100 ? 12.180 22.404 -12.135 1.00 42.66 100 HIS A CA 1
ATOM 811 C C . HIS A 1 100 ? 11.203 21.925 -11.052 1.00 42.66 100 HIS A C 1
ATOM 813 O O . HIS A 1 100 ? 11.176 20.730 -10.743 1.00 42.66 100 HIS A O 1
ATOM 819 N N . GLN A 1 101 ? 10.353 22.814 -10.525 1.00 42.72 101 GLN A N 1
ATOM 820 C CA . GLN A 1 101 ? 9.387 22.479 -9.471 1.00 42.72 101 GLN A CA 1
ATOM 821 C C . GLN A 1 101 ? 7.961 22.212 -9.992 1.00 42.72 101 GLN A C 1
ATOM 823 O O . GLN A 1 101 ? 7.178 21.569 -9.293 1.00 42.72 101 GLN A O 1
ATOM 828 N N . THR A 1 102 ? 7.610 22.629 -11.219 1.00 52.56 102 THR A N 1
ATOM 829 C CA . THR A 1 102 ? 6.210 22.597 -11.701 1.00 52.56 102 THR A CA 1
ATOM 830 C C . THR A 1 102 ? 5.870 21.539 -12.752 1.00 52.56 102 THR A C 1
ATOM 832 O O . THR A 1 102 ? 4.715 21.150 -12.816 1.00 52.56 102 THR A O 1
ATOM 835 N N . ILE A 1 103 ? 6.807 20.975 -13.529 1.00 51.66 103 ILE A N 1
ATOM 836 C CA . ILE A 1 103 ? 6.488 20.054 -14.659 1.00 51.66 103 ILE A CA 1
ATOM 837 C C . ILE A 1 103 ? 5.638 18.815 -14.264 1.00 51.66 103 ILE A C 1
ATOM 839 O O . ILE A 1 103 ? 5.015 18.171 -15.107 1.00 51.66 103 ILE A O 1
ATOM 843 N N . ALA A 1 104 ? 5.593 18.466 -12.977 1.00 53.78 104 ALA A N 1
ATOM 844 C CA . ALA A 1 104 ? 4.831 17.336 -12.442 1.00 53.78 104 ALA A CA 1
ATOM 845 C C . ALA A 1 104 ? 3.639 17.743 -11.546 1.00 53.78 104 ALA A C 1
ATOM 847 O O . ALA A 1 104 ? 3.149 16.922 -10.772 1.00 53.78 104 ALA A O 1
ATOM 848 N N . SER A 1 105 ? 3.186 18.999 -11.608 1.00 61.44 105 SER A N 1
ATOM 849 C CA . SER A 1 105 ? 2.049 19.500 -10.829 1.00 61.44 105 SER A CA 1
ATOM 850 C C . SER A 1 105 ? 0.760 19.546 -11.656 1.00 61.44 105 SER A C 1
ATOM 852 O O . SER A 1 105 ? 0.768 19.465 -12.886 1.00 61.44 105 SER A O 1
ATOM 854 N N . TRP A 1 106 ? -0.378 19.706 -10.980 1.00 67.38 106 TRP A N 1
ATOM 855 C CA . TRP A 1 106 ? -1.641 20.017 -11.657 1.00 67.38 106 TRP A CA 1
ATOM 856 C C . TRP A 1 106 ? -1.597 21.364 -12.373 1.00 67.38 106 TRP A C 1
ATOM 858 O O . TRP A 1 106 ? -2.088 21.459 -13.495 1.00 67.38 106 TRP A O 1
ATOM 868 N N . SER A 1 107 ? -0.915 22.355 -11.790 1.00 67.75 107 SER A N 1
ATOM 869 C CA . SER A 1 107 ? -0.741 23.668 -12.417 1.00 67.75 107 SER A CA 1
ATOM 870 C C . SER A 1 107 ? -0.014 23.592 -13.764 1.00 67.75 107 SER A C 1
ATOM 872 O O . SER A 1 107 ? -0.310 24.379 -14.659 1.00 67.75 107 SER A O 1
ATOM 874 N N . PHE A 1 108 ? 0.870 22.610 -13.967 1.00 72.50 108 PHE A N 1
ATOM 875 C CA . PHE A 1 108 ? 1.484 22.371 -15.273 1.00 72.50 108 PHE A CA 1
ATOM 876 C C . PHE A 1 108 ? 0.487 21.857 -16.317 1.00 72.50 108 PHE A C 1
ATOM 878 O O . PHE A 1 108 ? 0.472 22.364 -17.435 1.00 72.50 108 PHE A O 1
ATOM 885 N N . LEU A 1 109 ? -0.380 20.898 -15.970 1.00 72.75 109 LEU A N 1
ATOM 886 C CA . LEU A 1 109 ? -1.407 20.409 -16.901 1.00 72.75 109 LEU A CA 1
ATOM 887 C C . LEU A 1 109 ? -2.447 21.488 -17.227 1.00 72.75 109 LEU A C 1
ATOM 889 O O . LEU A 1 109 ? -2.897 21.579 -18.367 1.00 72.75 109 LEU A O 1
ATOM 893 N N . GLU A 1 110 ? -2.799 22.322 -16.248 1.00 72.12 110 GLU A N 1
ATOM 894 C CA . GLU A 1 110 ? -3.683 23.475 -16.442 1.00 72.12 110 GLU A CA 1
ATOM 895 C C . GLU A 1 110 ? -3.057 24.515 -17.378 1.00 72.12 110 GLU A C 1
ATOM 897 O O . GLU A 1 110 ? -3.730 24.987 -18.294 1.00 72.12 110 GLU A O 1
ATOM 902 N N . LYS A 1 111 ? -1.757 24.809 -17.219 1.00 72.62 111 LYS A N 1
ATOM 903 C CA . LYS A 1 111 ? -1.008 25.690 -18.128 1.00 72.62 111 LYS A CA 1
ATOM 904 C C . LYS A 1 111 ? -0.923 25.100 -19.540 1.00 72.62 111 LYS A C 1
ATOM 906 O O . LYS A 1 111 ? -1.197 25.801 -20.503 1.00 72.62 111 LYS A O 1
ATOM 911 N N . MET A 1 112 ? -0.662 23.796 -19.674 1.00 74.50 112 MET A N 1
ATOM 912 C CA . MET A 1 112 ? -0.680 23.101 -20.971 1.00 74.50 112 MET A CA 1
ATOM 913 C C . MET A 1 112 ? -2.053 23.156 -21.660 1.00 74.50 112 MET A C 1
ATOM 915 O O . MET A 1 112 ? -2.111 23.234 -22.888 1.00 74.50 112 MET A O 1
ATOM 919 N N . GLU A 1 113 ? -3.162 23.095 -20.914 1.00 78.06 113 GLU A N 1
ATOM 920 C CA . GLU A 1 113 ? -4.510 23.272 -21.482 1.00 78.06 113 GLU A CA 1
ATOM 921 C C . GLU A 1 113 ? -4.751 24.727 -21.895 1.00 78.06 113 GLU A C 1
ATOM 923 O O . GLU A 1 113 ? -5.271 24.965 -22.986 1.00 78.06 113 GLU A O 1
ATOM 928 N N . ALA A 1 114 ? -4.341 25.695 -21.067 1.00 73.94 114 ALA A N 1
ATOM 929 C CA . ALA A 1 114 ? -4.438 27.121 -21.380 1.00 73.94 114 ALA A CA 1
ATOM 930 C C . ALA A 1 114 ? -3.651 27.482 -22.653 1.00 73.94 114 ALA A C 1
ATOM 932 O O . ALA A 1 114 ? -4.165 28.193 -23.517 1.00 73.94 114 ALA A O 1
ATOM 933 N N . ASP A 1 115 ? -2.461 26.901 -22.812 1.00 71.38 115 ASP A N 1
ATOM 934 C CA . ASP A 1 115 ? -1.578 27.085 -23.967 1.00 71.38 115 ASP A CA 1
ATOM 935 C C . ASP A 1 115 ? -1.984 26.217 -25.179 1.00 71.38 115 ASP A C 1
ATOM 937 O O . ASP A 1 115 ? -1.319 26.238 -26.213 1.00 71.38 115 ASP A O 1
ATOM 941 N N . GLN A 1 116 ? -3.074 25.442 -25.077 1.00 77.81 116 GLN A N 1
ATOM 942 C CA . GLN A 1 116 ? -3.579 24.513 -26.103 1.00 77.81 116 GLN A CA 1
ATOM 943 C C . GLN A 1 116 ? -2.601 23.390 -26.503 1.00 77.81 116 GLN A C 1
ATOM 945 O O . GLN A 1 116 ? -2.785 22.731 -27.527 1.00 77.81 116 GLN A O 1
ATOM 950 N N . GLN A 1 117 ? -1.595 23.111 -25.672 1.00 76.69 117 GLN A N 1
ATOM 951 C CA . GLN A 1 117 ? -0.566 22.091 -25.899 1.00 76.69 117 GLN A CA 1
ATOM 952 C C . GLN A 1 117 ? -0.909 20.728 -25.273 1.00 76.69 117 GLN A C 1
ATOM 954 O O . GLN A 1 117 ? -0.300 19.714 -25.622 1.00 76.69 117 GLN A O 1
ATOM 959 N N . LEU A 1 118 ? -1.911 20.660 -24.383 1.00 78.69 118 LEU A N 1
ATOM 960 C CA . LEU A 1 118 ? -2.239 19.446 -23.622 1.00 78.69 118 LEU A CA 1
ATOM 961 C C . LEU A 1 118 ? -2.567 18.237 -24.514 1.00 78.69 118 LEU A C 1
ATOM 963 O O . LEU A 1 118 ? -2.180 17.113 -24.200 1.00 78.69 118 LEU A O 1
ATOM 967 N N . LYS A 1 119 ? -3.259 18.436 -25.642 1.00 81.19 119 LYS A N 1
ATOM 968 C CA . LYS A 1 119 ? -3.608 17.330 -26.553 1.00 81.19 119 LYS A CA 1
ATOM 969 C C . LYS A 1 119 ? -2.376 16.689 -27.181 1.00 81.19 119 LYS A C 1
ATOM 971 O O . LYS A 1 119 ? -2.297 15.461 -27.211 1.00 81.19 119 LYS A O 1
ATOM 976 N N . ASP A 1 120 ? -1.436 17.502 -27.649 1.00 77.81 120 ASP A N 1
ATOM 977 C CA . ASP A 1 120 ? -0.209 17.027 -28.290 1.00 77.81 120 ASP A CA 1
ATOM 978 C C . ASP A 1 120 ? 0.725 16.384 -27.262 1.00 77.81 120 ASP A C 1
ATOM 980 O O . ASP A 1 120 ? 1.296 15.322 -27.511 1.00 77.81 120 ASP A O 1
ATOM 984 N N . TYR A 1 121 ? 0.798 16.969 -26.065 1.00 77.62 121 TYR A N 1
ATOM 985 C CA . TYR A 1 121 ? 1.500 16.403 -24.917 1.00 77.62 121 TYR A CA 1
ATOM 986 C C . TYR A 1 121 ? 0.976 15.007 -24.536 1.00 77.62 121 TYR A C 1
ATOM 988 O O . TYR A 1 121 ? 1.757 14.058 -24.392 1.00 77.62 121 TYR A O 1
ATOM 996 N N . LEU A 1 122 ? -0.349 14.852 -24.417 1.00 77.69 122 LEU A N 1
ATOM 997 C CA . LEU A 1 122 ? -0.979 13.565 -24.113 1.00 77.69 122 LEU A CA 1
ATOM 998 C C . LEU A 1 122 ? -0.797 12.561 -25.257 1.00 77.69 122 LEU A C 1
ATOM 1000 O O . LEU A 1 122 ? -0.514 11.398 -24.985 1.00 77.69 122 LEU A O 1
ATOM 1004 N N . GLN A 1 123 ? -0.928 12.996 -26.516 1.00 84.25 123 GLN A N 1
ATOM 1005 C CA . GLN A 1 123 ? -0.746 12.134 -27.689 1.00 84.25 123 GLN A CA 1
ATOM 1006 C C . GLN A 1 123 ? 0.649 11.505 -27.697 1.00 84.25 123 GLN A C 1
ATOM 1008 O O . GLN A 1 123 ? 0.756 10.283 -27.660 1.00 84.25 123 GLN A O 1
ATOM 1013 N N . LYS A 1 124 ? 1.702 12.332 -27.659 1.00 79.19 124 LYS A N 1
ATOM 1014 C CA . LYS A 1 124 ? 3.094 11.857 -27.656 1.00 79.19 124 LYS A CA 1
ATOM 1015 C C . LYS A 1 124 ? 3.350 10.880 -26.511 1.00 79.19 124 LYS A C 1
ATOM 1017 O O . LYS A 1 124 ? 3.992 9.847 -26.677 1.00 79.19 124 LYS A O 1
ATOM 1022 N N . SER A 1 125 ? 2.845 11.209 -25.325 1.00 79.69 125 SER A N 1
ATOM 1023 C CA . SER A 1 125 ? 3.081 10.399 -24.133 1.00 79.69 125 SER A CA 1
ATOM 1024 C C . SER A 1 125 ? 2.379 9.049 -24.184 1.00 79.69 125 SER A C 1
ATOM 1026 O O . SER A 1 125 ? 2.975 8.050 -23.792 1.00 79.69 125 SER A O 1
ATOM 1028 N N . LEU A 1 126 ? 1.146 9.000 -24.692 1.00 80.06 126 LEU A N 1
ATOM 1029 C CA . LEU A 1 126 ? 0.422 7.747 -24.889 1.00 80.06 126 LEU A CA 1
ATOM 1030 C C . LEU A 1 126 ? 1.070 6.894 -25.985 1.00 80.06 126 LEU A C 1
ATOM 1032 O O . LEU A 1 126 ? 1.240 5.701 -25.777 1.00 80.06 126 LEU A O 1
ATOM 1036 N N . GLU A 1 127 ? 1.514 7.486 -27.096 1.00 85.38 127 GLU A N 1
ATOM 1037 C CA . GLU A 1 127 ? 2.271 6.767 -28.134 1.00 85.38 127 GLU A CA 1
ATOM 1038 C C . GLU A 1 127 ? 3.520 6.090 -27.553 1.00 85.38 127 GLU A C 1
ATOM 1040 O O . GLU A 1 127 ? 3.753 4.904 -27.786 1.00 85.38 127 GLU A O 1
ATOM 1045 N N . TYR A 1 128 ? 4.281 6.804 -26.718 1.00 82.94 128 TYR A N 1
ATOM 1046 C CA . TYR A 1 128 ? 5.440 6.228 -26.037 1.00 82.94 128 TYR A CA 1
ATOM 1047 C C . TYR A 1 128 ? 5.069 5.113 -25.056 1.00 82.94 128 TYR A C 1
ATOM 1049 O O . TYR A 1 128 ? 5.759 4.097 -25.019 1.00 82.94 128 TYR A O 1
ATOM 1057 N N . LEU A 1 129 ? 3.993 5.275 -24.278 1.00 78.12 129 LEU A N 1
ATOM 1058 C CA . LEU A 1 129 ? 3.505 4.230 -23.371 1.00 78.12 129 LEU A CA 1
ATOM 1059 C C . LEU A 1 129 ? 3.127 2.954 -24.134 1.00 78.12 129 LEU A C 1
ATOM 1061 O O . LEU A 1 129 ? 3.525 1.868 -23.730 1.00 78.12 129 LEU A O 1
ATOM 1065 N N . PHE A 1 130 ? 2.428 3.077 -25.263 1.00 80.12 130 PHE A N 1
ATOM 1066 C CA . PHE A 1 130 ? 2.013 1.933 -26.081 1.00 80.12 130 PHE A CA 1
ATOM 1067 C C . PHE A 1 130 ? 3.207 1.218 -26.729 1.00 80.12 130 PHE A C 1
ATOM 1069 O O . PHE A 1 130 ? 3.252 -0.008 -26.766 1.00 80.12 130 PHE A O 1
ATOM 1076 N N . ILE A 1 131 ? 4.222 1.952 -27.181 1.00 82.00 131 ILE A N 1
ATOM 1077 C CA . ILE A 1 131 ? 5.465 1.344 -27.677 1.00 82.00 131 ILE A CA 1
ATOM 1078 C C . ILE A 1 131 ? 6.214 0.642 -26.538 1.00 82.00 131 ILE A C 1
ATOM 1080 O O . ILE A 1 131 ? 6.572 -0.529 -26.651 1.00 82.00 131 ILE A O 1
ATOM 1084 N N . ARG A 1 132 ? 6.454 1.353 -25.430 1.00 78.69 132 ARG A N 1
ATOM 1085 C CA . ARG A 1 132 ? 7.300 0.877 -24.328 1.00 78.69 132 ARG A CA 1
ATOM 1086 C C . ARG A 1 132 ? 6.688 -0.304 -23.584 1.00 78.69 132 ARG A C 1
ATOM 1088 O O . ARG A 1 132 ? 7.415 -1.238 -23.247 1.00 78.69 132 ARG A O 1
ATOM 1095 N N . ASP A 1 133 ? 5.399 -0.212 -23.268 1.00 72.94 133 ASP A N 1
ATOM 1096 C CA . ASP A 1 133 ? 4.719 -1.143 -22.365 1.00 72.94 133 ASP A CA 1
ATOM 1097 C C . ASP A 1 133 ? 3.884 -2.186 -23.124 1.00 72.94 133 ASP A C 1
ATOM 1099 O O . ASP A 1 133 ? 3.654 -3.259 -22.577 1.00 72.94 133 ASP A O 1
ATOM 1103 N N . LEU A 1 134 ? 3.485 -1.925 -24.381 1.00 73.88 134 LEU A N 1
ATOM 1104 C CA . LEU A 1 134 ? 2.675 -2.854 -25.194 1.00 73.88 134 LEU A CA 1
ATOM 1105 C C . LEU A 1 134 ? 3.369 -3.349 -26.475 1.00 73.88 134 LEU A C 1
ATOM 1107 O O . LEU A 1 134 ? 2.805 -4.173 -27.192 1.00 73.88 134 LEU A O 1
ATOM 1111 N N . GLY A 1 135 ? 4.558 -2.836 -26.820 1.00 75.69 135 GLY A N 1
ATOM 1112 C CA . GLY A 1 135 ? 5.266 -3.228 -28.046 1.00 75.69 135 GLY A CA 1
ATOM 1113 C C . GLY A 1 135 ? 4.460 -2.930 -29.316 1.00 75.69 135 GLY A C 1
ATOM 1114 O O . GLY A 1 135 ? 4.622 -3.606 -30.336 1.00 75.69 135 GLY A O 1
ATOM 1115 N N . SER A 1 136 ? 3.531 -1.971 -29.247 1.00 79.94 136 SER A N 1
ATOM 1116 C CA . SER A 1 136 ? 2.615 -1.654 -30.344 1.00 79.94 136 SER A CA 1
ATOM 1117 C C . SER A 1 136 ? 3.332 -0.899 -31.459 1.00 79.94 136 SER A C 1
ATOM 1119 O O . SER A 1 136 ? 4.219 -0.088 -31.192 1.00 79.94 136 SER A O 1
ATOM 1121 N N . THR A 1 137 ? 2.926 -1.124 -32.708 1.00 82.44 137 THR A N 1
ATOM 1122 C CA . THR A 1 137 ? 3.353 -0.275 -33.825 1.00 82.44 137 THR A CA 1
ATOM 1123 C C . THR A 1 137 ? 2.387 0.897 -33.977 1.00 82.44 137 THR A C 1
ATOM 1125 O O . THR A 1 137 ? 1.184 0.766 -33.757 1.00 82.44 137 THR A O 1
ATOM 1128 N N . LEU A 1 138 ? 2.912 2.080 -34.299 1.00 81.94 138 LEU A N 1
ATOM 1129 C CA . LEU A 1 138 ? 2.097 3.297 -34.378 1.00 81.94 138 LEU A CA 1
ATOM 1130 C C . LEU A 1 138 ? 1.375 3.465 -35.721 1.00 81.94 138 LEU A C 1
ATOM 1132 O O . LEU A 1 138 ? 0.514 4.334 -35.834 1.00 81.94 138 LEU A O 1
ATOM 1136 N N . ASP A 1 139 ? 1.701 2.650 -36.718 1.00 78.00 139 ASP A N 1
ATOM 1137 C CA . ASP A 1 139 ? 1.022 2.577 -38.011 1.00 78.00 139 ASP A CA 1
ATOM 1138 C C . ASP A 1 139 ? -0.272 1.741 -37.963 1.00 78.00 139 ASP A C 1
ATOM 1140 O O . ASP A 1 139 ? -1.133 1.887 -38.835 1.00 78.00 139 ASP A O 1
ATOM 1144 N N . ASP A 1 140 ? -0.456 0.917 -36.924 1.00 81.06 140 ASP A N 1
ATOM 1145 C CA . ASP A 1 140 ? -1.680 0.151 -36.717 1.00 81.06 140 ASP A CA 1
ATOM 1146 C C . ASP A 1 140 ? -2.865 1.067 -36.373 1.00 81.06 140 ASP A C 1
ATOM 1148 O O . ASP A 1 140 ? -2.880 1.820 -35.390 1.00 81.06 140 ASP A O 1
ATOM 1152 N N . LYS A 1 141 ? -3.923 0.956 -37.179 1.00 80.62 141 LYS A N 1
ATOM 1153 C CA . LYS A 1 141 ? -5.127 1.778 -37.050 1.00 80.62 141 LYS A CA 1
ATOM 1154 C C . LYS A 1 141 ? -5.839 1.547 -35.715 1.00 80.62 141 LYS A C 1
ATOM 1156 O O . LYS A 1 141 ? -6.326 2.506 -35.118 1.00 80.62 141 LYS A O 1
ATOM 1161 N N . ASN A 1 142 ? -5.884 0.306 -35.228 1.00 76.94 142 ASN A N 1
ATOM 1162 C CA . ASN A 1 142 ? -6.553 -0.036 -33.970 1.00 76.94 142 ASN A CA 1
ATOM 1163 C C . ASN A 1 142 ? -5.809 0.564 -32.760 1.00 76.94 142 ASN A C 1
ATOM 1165 O O . ASN A 1 142 ? -6.431 1.128 -31.854 1.00 76.94 142 ASN A O 1
ATOM 1169 N N . THR A 1 143 ? -4.478 0.522 -32.786 1.00 80.75 143 THR A N 1
ATOM 1170 C CA . THR A 1 143 ? -3.595 1.181 -31.815 1.00 80.75 143 THR A CA 1
ATOM 1171 C C . THR A 1 143 ? -3.836 2.692 -31.793 1.00 80.75 143 THR A C 1
ATOM 1173 O O . THR A 1 143 ? -4.075 3.267 -30.728 1.00 80.75 143 THR A O 1
ATOM 1176 N N . GLN A 1 144 ? -3.881 3.339 -32.961 1.00 83.50 144 GLN A N 1
ATOM 1177 C CA . GLN A 1 144 ? -4.138 4.779 -33.067 1.00 83.50 144 GLN A CA 1
ATOM 1178 C C . GLN A 1 144 ? -5.531 5.183 -32.562 1.00 83.50 144 GLN A C 1
ATOM 1180 O O . GLN A 1 144 ? -5.663 6.160 -31.819 1.00 83.50 144 GLN A O 1
ATOM 1185 N N . GLU A 1 145 ? -6.580 4.431 -32.903 1.00 82.38 145 GLU A N 1
ATOM 1186 C CA . GLU A 1 145 ? -7.942 4.673 -32.403 1.00 82.38 145 GLU A CA 1
ATOM 1187 C C . GLU A 1 145 ? -8.017 4.546 -30.872 1.00 82.38 145 GLU A C 1
ATOM 1189 O O . GLU A 1 145 ? -8.644 5.372 -30.196 1.00 82.38 145 GLU A O 1
ATOM 1194 N N . THR A 1 146 ? -7.313 3.560 -30.313 1.00 76.12 146 THR A N 1
ATOM 1195 C CA . THR A 1 146 ? -7.244 3.318 -28.868 1.00 76.12 146 THR A CA 1
ATOM 1196 C C . THR A 1 146 ? -6.526 4.458 -28.144 1.00 76.12 146 THR A C 1
ATOM 1198 O O . THR A 1 146 ? -7.073 5.020 -27.187 1.00 76.12 146 THR A O 1
ATOM 1201 N N . ILE A 1 147 ? -5.355 4.878 -28.636 1.00 81.00 147 ILE A N 1
ATOM 1202 C CA . ILE A 1 147 ? -4.610 6.036 -28.113 1.00 81.00 147 ILE A CA 1
ATOM 1203 C C . ILE A 1 147 ? -5.490 7.292 -28.134 1.00 81.00 147 ILE A C 1
ATOM 1205 O O . ILE A 1 147 ? -5.593 8.003 -27.131 1.00 81.00 147 ILE A O 1
ATOM 1209 N N . GLN A 1 148 ? -6.197 7.547 -29.239 1.00 82.56 148 GLN A N 1
ATOM 1210 C CA . GLN A 1 148 ? -7.095 8.698 -29.352 1.00 82.56 148 GLN A CA 1
ATOM 1211 C C . GLN A 1 148 ? -8.259 8.645 -28.354 1.00 82.56 148 GLN A C 1
ATOM 1213 O O . GLN A 1 148 ? -8.657 9.691 -27.826 1.00 82.56 148 GLN A O 1
ATOM 1218 N N . CYS A 1 149 ? -8.811 7.460 -28.083 1.00 74.38 149 CYS A N 1
ATOM 1219 C CA . CYS A 1 149 ? -9.864 7.263 -27.089 1.00 74.38 149 CYS A CA 1
ATOM 1220 C C . CYS A 1 149 ? -9.370 7.604 -25.675 1.00 74.38 149 CYS A C 1
ATOM 1222 O O . CYS A 1 149 ? -9.988 8.428 -24.992 1.00 74.38 149 CYS A O 1
ATOM 1224 N N . TYR A 1 150 ? -8.226 7.049 -25.256 1.00 71.81 150 TYR A N 1
ATOM 1225 C CA . TYR A 1 150 ? -7.633 7.348 -23.948 1.00 71.81 150 TYR A CA 1
ATOM 1226 C C . TYR A 1 150 ? -7.256 8.819 -23.813 1.00 71.81 150 TYR A C 1
ATOM 1228 O O . TYR A 1 150 ? -7.591 9.442 -22.805 1.00 71.81 150 TYR A O 1
ATOM 1236 N N . ARG A 1 151 ? -6.672 9.415 -24.858 1.00 82.69 151 ARG A N 1
ATOM 1237 C CA . ARG A 1 151 ? -6.377 10.850 -24.899 1.00 82.69 151 ARG A CA 1
ATOM 1238 C C . ARG A 1 151 ? -7.626 11.683 -24.629 1.00 82.69 151 ARG A C 1
ATOM 1240 O O . ARG A 1 151 ? -7.578 12.580 -23.796 1.00 82.69 151 ARG A O 1
ATOM 1247 N N . LYS A 1 152 ? -8.750 11.388 -25.296 1.00 76.12 152 LYS A N 1
ATOM 1248 C CA . LYS A 1 152 ? -10.024 12.105 -25.088 1.00 76.12 152 LYS A CA 1
ATOM 1249 C C . LYS A 1 152 ? -10.539 11.954 -23.654 1.00 76.12 152 LYS A C 1
ATOM 1251 O O . LYS A 1 152 ? -10.999 12.938 -23.082 1.00 76.12 152 LYS A O 1
ATOM 1256 N N . LYS A 1 153 ? -10.456 10.751 -23.072 1.00 67.44 153 LYS A N 1
ATOM 1257 C CA . LYS A 1 153 ? -10.887 10.487 -21.688 1.00 67.44 153 LYS A CA 1
ATOM 1258 C C . LYS A 1 153 ? -10.044 11.264 -20.672 1.00 67.44 153 LYS A C 1
ATOM 1260 O O . LYS A 1 153 ? -10.609 11.975 -19.846 1.00 67.44 153 LYS A O 1
ATOM 1265 N N . ILE A 1 154 ? -8.716 11.178 -20.778 1.00 69.69 154 ILE A N 1
ATOM 1266 C CA . ILE A 1 154 ? -7.776 11.874 -19.886 1.00 69.69 154 ILE A CA 1
ATOM 1267 C C . ILE A 1 154 ? -7.930 13.392 -20.031 1.00 69.69 154 ILE A C 1
ATOM 1269 O O . ILE A 1 154 ? -8.042 14.100 -19.034 1.00 69.69 154 ILE A O 1
ATOM 1273 N N . HIS A 1 155 ? -8.025 13.890 -21.268 1.00 78.75 155 HIS A N 1
ATOM 1274 C CA . HIS A 1 155 ? -8.235 15.310 -21.559 1.00 78.75 155 HIS A CA 1
ATOM 1275 C C . HIS A 1 155 ? -9.529 15.846 -20.929 1.00 78.75 155 HIS A C 1
ATOM 1277 O O . HIS A 1 155 ? -9.500 16.858 -20.229 1.00 78.75 155 HIS A O 1
ATOM 1283 N N . LYS A 1 156 ? -10.651 15.129 -21.096 1.00 74.69 156 LYS A N 1
ATOM 1284 C CA . LYS A 1 156 ? -11.940 15.488 -20.480 1.00 74.69 156 LYS A CA 1
ATOM 1285 C C . LYS A 1 156 ? -11.854 15.517 -18.953 1.00 74.69 156 LYS A C 1
ATOM 1287 O O . LYS A 1 156 ? -12.394 16.430 -18.336 1.00 74.69 156 LYS A O 1
ATOM 1292 N N . TYR A 1 157 ? -11.181 14.539 -18.352 1.00 67.25 157 TYR A N 1
ATOM 1293 C CA . TYR A 1 157 ? -11.018 14.468 -16.902 1.00 67.25 157 TYR A CA 1
ATOM 1294 C C . TYR A 1 157 ? -10.233 15.668 -16.352 1.00 67.25 157 TYR A C 1
ATOM 1296 O O . TYR A 1 157 ? -10.720 16.356 -15.456 1.00 67.25 157 TYR A O 1
ATOM 1304 N N . ILE A 1 158 ? -9.066 15.969 -16.939 1.00 70.00 158 ILE A N 1
ATOM 1305 C CA . ILE A 1 158 ? -8.226 17.108 -16.532 1.00 70.00 158 ILE A CA 1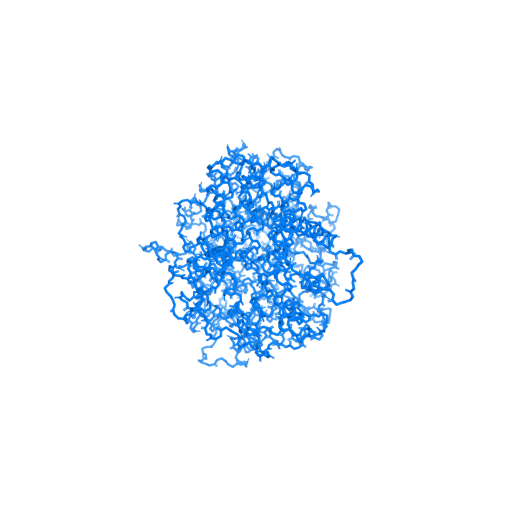
ATOM 1306 C C . ILE A 1 158 ? -9.023 18.419 -16.611 1.00 70.00 158 ILE A C 1
ATOM 1308 O O . ILE A 1 158 ? -8.973 19.234 -15.692 1.00 70.00 158 ILE A O 1
ATOM 1312 N N . ARG A 1 159 ? -9.821 18.591 -17.672 1.00 71.31 159 ARG A N 1
ATOM 1313 C CA . ARG A 1 159 ? -10.649 19.783 -17.884 1.00 71.31 159 ARG A CA 1
ATOM 1314 C C . ARG A 1 159 ? -11.823 19.913 -16.911 1.00 71.31 159 ARG A C 1
ATOM 1316 O O . ARG A 1 159 ? -12.156 21.021 -16.512 1.00 71.31 159 ARG A O 1
ATOM 1323 N N . ASN A 1 160 ? -12.471 18.812 -16.541 1.00 67.00 160 ASN A N 1
ATOM 1324 C CA . ASN A 1 160 ? -13.576 18.857 -15.580 1.00 67.00 160 ASN A CA 1
ATOM 1325 C C . ASN A 1 160 ? -13.076 19.195 -14.169 1.00 67.00 160 ASN A C 1
ATOM 1327 O O . ASN A 1 160 ? -13.737 19.925 -13.434 1.00 67.00 160 ASN A O 1
ATOM 1331 N N . ARG A 1 161 ? -11.883 18.714 -13.805 1.00 62.44 161 ARG A N 1
ATOM 1332 C CA . ARG A 1 161 ? -11.270 19.002 -12.509 1.00 62.44 161 ARG A CA 1
ATOM 1333 C C . ARG A 1 161 ? -10.845 20.463 -12.364 1.00 62.44 161 ARG A C 1
ATOM 1335 O O . ARG A 1 161 ? -11.085 21.046 -11.315 1.00 62.44 161 ARG A O 1
ATOM 1342 N N . SER A 1 162 ? -10.288 21.088 -13.404 1.00 54.88 162 SER A N 1
ATOM 1343 C CA . SER A 1 162 ? -9.944 22.520 -13.338 1.00 54.88 162 SER A CA 1
ATOM 1344 C C . SER A 1 162 ? -11.167 23.421 -13.088 1.00 54.88 162 SER A C 1
ATOM 1346 O O . SER A 1 162 ? -11.021 24.561 -12.651 1.00 54.88 162 SER A O 1
ATOM 1348 N N . GLN A 1 163 ? -12.382 22.898 -13.299 1.00 49.75 163 GLN A N 1
ATOM 1349 C CA . GLN A 1 163 ? -13.658 23.562 -13.014 1.00 49.75 163 GLN A CA 1
ATOM 1350 C C . GLN A 1 163 ? -14.254 23.209 -11.633 1.00 49.75 163 GLN A C 1
ATOM 1352 O O . GLN A 1 163 ? -15.094 23.957 -11.136 1.00 49.75 163 GLN A O 1
ATOM 1357 N N . GLN A 1 164 ? -13.815 22.122 -10.984 1.00 43.69 164 GLN A N 1
ATOM 1358 C CA . GLN A 1 164 ? -14.247 21.678 -9.650 1.00 43.69 164 GLN A CA 1
ATOM 1359 C C . GLN A 1 164 ? -13.026 21.508 -8.730 1.00 43.69 164 GLN A C 1
ATOM 1361 O O . GLN A 1 164 ? -12.354 20.477 -8.749 1.00 43.69 164 GLN A O 1
ATOM 1366 N N . LYS A 1 165 ? -12.752 22.519 -7.895 1.00 41.41 165 LYS A N 1
ATOM 1367 C CA . LYS A 1 165 ? -11.545 22.598 -7.046 1.00 41.41 165 LYS A CA 1
ATOM 1368 C C . LYS A 1 165 ? -11.385 21.486 -5.993 1.00 41.41 165 LYS A C 1
ATOM 1370 O O . LYS A 1 165 ? -10.286 21.352 -5.463 1.00 41.41 165 LYS A O 1
ATOM 1375 N N . ASP A 1 166 ? -12.409 20.670 -5.736 1.00 34.72 166 ASP A N 1
ATOM 1376 C CA . ASP A 1 166 ? -12.442 19.777 -4.564 1.00 34.72 166 ASP A CA 1
ATOM 1377 C C . ASP A 1 166 ? -12.284 18.273 -4.845 1.00 34.72 166 ASP A C 1
ATOM 1379 O O . ASP A 1 166 ? -12.287 17.484 -3.903 1.00 34.72 166 ASP A O 1
ATOM 1383 N N . SER A 1 167 ? -12.081 17.834 -6.093 1.00 37.81 167 SER A N 1
ATOM 1384 C CA . SER A 1 167 ? -11.754 16.419 -6.348 1.00 37.81 167 SER A CA 1
ATOM 1385 C C . SER A 1 167 ? -10.250 16.236 -6.529 1.00 37.81 167 SER A C 1
ATOM 1387 O O . SER A 1 167 ? -9.658 16.633 -7.532 1.00 37.81 167 SER A O 1
ATOM 1389 N N . LEU A 1 168 ? -9.591 15.652 -5.530 1.00 37.22 168 LEU A N 1
ATOM 1390 C CA . LEU A 1 168 ? -8.261 15.073 -5.709 1.00 37.22 168 LEU A CA 1
ATOM 1391 C C . LEU A 1 168 ? -8.381 13.959 -6.766 1.00 37.22 168 LEU A C 1
ATOM 1393 O O . LEU A 1 168 ? -9.339 13.194 -6.730 1.00 37.22 168 LEU A O 1
ATOM 1397 N N . TRP A 1 169 ? -7.421 13.826 -7.692 1.00 36.16 169 TRP A N 1
ATOM 1398 C CA . TRP A 1 169 ? -7.276 12.610 -8.510 1.00 36.16 169 TRP A CA 1
ATOM 1399 C C . TRP A 1 169 ? -6.757 11.508 -7.589 1.00 36.16 169 TRP A C 1
ATOM 1401 O O . TRP A 1 169 ? -5.631 11.052 -7.716 1.00 36.16 169 TRP A O 1
ATOM 1411 N N . SER A 1 170 ? -7.494 11.165 -6.546 1.00 41.78 170 SER A N 1
ATOM 1412 C CA . SER A 1 170 ? -7.215 9.940 -5.837 1.00 41.78 170 SER A CA 1
ATOM 1413 C C . SER A 1 170 ? -7.707 8.800 -6.710 1.00 41.78 170 SER A C 1
ATOM 1415 O O . SER A 1 170 ? -8.632 8.957 -7.519 1.00 41.78 170 SER A O 1
ATOM 1417 N N . VAL A 1 171 ? -7.091 7.634 -6.549 1.00 36.53 171 VAL A N 1
ATOM 1418 C CA . VAL A 1 171 ? -7.644 6.395 -7.099 1.00 36.53 171 VAL A CA 1
ATOM 1419 C C . VAL A 1 171 ? -9.124 6.275 -6.685 1.00 36.53 171 VAL A C 1
ATOM 1421 O O . VAL A 1 171 ? -9.921 5.814 -7.490 1.00 36.53 171 VAL A O 1
ATOM 1424 N N . GLU A 1 172 ? -9.528 6.830 -5.528 1.00 36.78 172 GLU A N 1
ATOM 1425 C CA . GLU A 1 172 ? -10.935 6.922 -5.101 1.00 36.78 172 GLU A CA 1
ATOM 1426 C C . GLU A 1 172 ? -11.844 7.665 -6.091 1.00 36.78 172 GLU A C 1
ATOM 1428 O O . GLU A 1 172 ? -12.918 7.169 -6.378 1.00 36.78 172 GLU A O 1
ATOM 1433 N N . SER A 1 173 ? -11.418 8.760 -6.727 1.00 38.41 173 SER A N 1
ATOM 1434 C CA . SER A 1 173 ? -12.246 9.457 -7.738 1.00 38.41 173 SER A CA 1
ATOM 1435 C C . SER A 1 173 ? -12.457 8.663 -9.043 1.00 38.41 173 SER A C 1
ATOM 1437 O O . SER A 1 173 ? -13.418 8.886 -9.782 1.00 38.41 173 SER A O 1
ATOM 1439 N N . LEU A 1 174 ? -11.552 7.724 -9.346 1.00 35.84 174 LEU A N 1
ATOM 1440 C CA . LEU A 1 174 ? -11.734 6.731 -10.410 1.00 35.84 174 LEU A CA 1
ATOM 1441 C C . LEU A 1 174 ? -12.660 5.598 -9.947 1.00 35.84 174 LEU A C 1
ATOM 1443 O O . LEU A 1 174 ? -13.408 5.079 -10.770 1.00 35.84 174 LEU A O 1
ATOM 1447 N N . LEU A 1 175 ? -12.621 5.250 -8.656 1.00 38.97 175 LEU A N 1
ATOM 1448 C CA . LEU A 1 175 ? -13.423 4.202 -8.017 1.00 38.97 175 LEU A CA 1
ATOM 1449 C C . LEU A 1 175 ? -14.871 4.626 -7.752 1.00 38.97 175 LEU A C 1
ATOM 1451 O O . LEU A 1 175 ? -15.756 3.799 -7.892 1.00 38.97 175 LEU A O 1
ATOM 1455 N N . GLU A 1 176 ? -15.119 5.888 -7.416 1.00 37.66 176 GLU A N 1
ATOM 1456 C CA . GLU A 1 176 ? -16.426 6.446 -7.033 1.00 37.66 176 GLU A CA 1
ATOM 1457 C C . GLU A 1 176 ? -17.246 6.947 -8.235 1.00 37.66 176 GLU A C 1
ATOM 1459 O O . GLU A 1 176 ? -18.333 7.491 -8.070 1.00 37.66 176 GLU A O 1
ATOM 1464 N N . ASN A 1 177 ? -16.757 6.772 -9.467 1.00 41.62 177 ASN A N 1
ATOM 1465 C CA . ASN A 1 177 ? -17.579 7.039 -10.646 1.00 41.62 177 ASN A CA 1
ATOM 1466 C C . ASN A 1 177 ? -18.658 5.954 -10.790 1.00 41.62 177 ASN A C 1
ATOM 1468 O O . ASN A 1 177 ? -18.317 4.771 -10.858 1.00 41.62 177 ASN A O 1
ATOM 1472 N N . ASP A 1 178 ? -19.914 6.378 -10.977 1.00 37.69 178 ASP A N 1
ATOM 1473 C CA . ASP A 1 178 ? -21.155 5.598 -11.204 1.00 37.69 178 ASP A CA 1
ATOM 1474 C C . ASP A 1 178 ? -21.136 4.606 -12.405 1.00 37.69 178 ASP A C 1
ATOM 1476 O O . ASP A 1 178 ? -22.174 4.198 -12.926 1.00 37.69 178 ASP A O 1
ATOM 1480 N N . GLY A 1 179 ? -19.964 4.203 -12.903 1.00 48.81 179 GLY A N 1
ATOM 1481 C CA . GLY A 1 179 ? -19.802 3.308 -14.049 1.00 48.81 179 GLY A CA 1
ATOM 1482 C C . GLY A 1 179 ? -18.737 2.218 -13.909 1.00 48.81 179 GLY A C 1
ATOM 1483 O O . GLY A 1 179 ? -18.661 1.373 -14.806 1.00 48.81 179 GLY A O 1
ATOM 1484 N N . VAL A 1 180 ? -17.924 2.202 -12.844 1.00 57.62 180 VAL A N 1
ATOM 1485 C CA . VAL A 1 180 ? -16.951 1.116 -12.612 1.00 57.62 180 VAL A CA 1
ATOM 1486 C C . VAL A 1 180 ? -17.671 -0.092 -12.024 1.00 57.62 180 VAL A C 1
ATOM 1488 O O . VAL A 1 180 ? -18.566 0.044 -11.199 1.00 57.62 180 VAL A O 1
ATOM 1491 N N . ASP A 1 181 ? -17.317 -1.284 -12.495 1.00 66.31 181 ASP A N 1
ATOM 1492 C CA . ASP A 1 181 ? -17.918 -2.516 -11.997 1.00 66.31 181 ASP A CA 1
ATOM 1493 C C . ASP A 1 181 ? -17.549 -2.759 -10.515 1.00 66.31 181 ASP A C 1
ATOM 1495 O O . ASP A 1 181 ? -16.364 -2.625 -10.178 1.00 66.31 181 ASP A O 1
ATOM 1499 N N . PRO A 1 182 ? -18.503 -3.140 -9.639 1.00 62.91 182 PRO A N 1
ATOM 1500 C CA . PRO A 1 182 ? -18.243 -3.381 -8.218 1.00 62.91 182 PRO A CA 1
ATOM 1501 C C . PRO A 1 182 ? -17.091 -4.355 -7.949 1.00 62.91 182 PRO A C 1
ATOM 1503 O O . PRO A 1 182 ? -16.318 -4.154 -7.011 1.00 62.91 182 PRO A O 1
ATOM 1506 N N . LYS A 1 183 ? -16.910 -5.376 -8.800 1.00 67.81 183 LYS A N 1
ATOM 1507 C CA . LYS A 1 183 ? -15.807 -6.336 -8.652 1.00 67.81 183 LYS A CA 1
ATOM 1508 C C . LYS A 1 183 ? -14.444 -5.674 -8.875 1.00 67.81 183 LYS A C 1
ATOM 1510 O O . LYS A 1 183 ? -13.503 -5.907 -8.120 1.00 67.81 183 LYS A O 1
ATOM 1515 N N . ILE A 1 184 ? -14.342 -4.782 -9.862 1.00 68.31 184 ILE A N 1
ATOM 1516 C CA . ILE A 1 184 ? -13.112 -4.017 -10.122 1.00 68.31 184 ILE A CA 1
ATOM 1517 C C . ILE A 1 184 ? -12.842 -3.004 -9.012 1.00 68.31 184 ILE A C 1
ATOM 1519 O O . ILE A 1 184 ? -11.689 -2.834 -8.614 1.00 68.31 184 ILE A O 1
ATOM 1523 N N . GLN A 1 185 ? -13.883 -2.357 -8.480 1.00 59.59 185 GLN A N 1
ATOM 1524 C CA . GLN A 1 185 ? -13.739 -1.468 -7.324 1.00 59.59 185 GLN A CA 1
ATOM 1525 C C . GLN A 1 185 ? -13.160 -2.223 -6.120 1.00 59.59 185 GLN A C 1
ATOM 1527 O O . GLN A 1 185 ? -12.162 -1.785 -5.544 1.00 59.59 185 GLN A O 1
ATOM 1532 N N . GLN A 1 186 ? -13.716 -3.398 -5.803 1.00 63.50 186 GLN A N 1
ATOM 1533 C CA . GLN A 1 186 ? -13.212 -4.270 -4.742 1.00 63.50 186 GLN A CA 1
ATOM 1534 C C . GLN A 1 186 ? -11.751 -4.670 -4.987 1.00 63.50 186 GLN A C 1
ATOM 1536 O O . GLN A 1 186 ? -10.929 -4.616 -4.072 1.00 63.50 186 GLN A O 1
ATOM 1541 N N . ARG A 1 187 ? -11.383 -5.011 -6.227 1.00 77.38 187 ARG A N 1
ATOM 1542 C CA . ARG A 1 187 ? -10.009 -5.404 -6.560 1.00 77.38 187 ARG A CA 1
ATOM 1543 C C . ARG A 1 187 ? -8.995 -4.271 -6.444 1.00 77.38 187 ARG A C 1
ATOM 1545 O O . ARG A 1 187 ? -7.887 -4.471 -5.948 1.00 77.38 187 ARG A O 1
ATOM 1552 N N . LEU A 1 188 ? -9.341 -3.075 -6.901 1.00 65.31 188 LEU A N 1
ATOM 1553 C CA . LEU A 1 188 ? -8.471 -1.905 -6.778 1.00 65.31 188 LEU A CA 1
ATOM 1554 C C . LEU A 1 188 ? -8.285 -1.500 -5.313 1.00 65.31 188 LEU A C 1
ATOM 1556 O O . LEU A 1 188 ? -7.205 -1.067 -4.912 1.00 65.31 188 LEU A O 1
ATOM 1560 N N . PHE A 1 189 ? -9.311 -1.703 -4.495 1.00 60.66 189 PHE A N 1
ATOM 1561 C CA . PHE A 1 189 ? -9.214 -1.533 -3.058 1.00 60.66 189 PHE A CA 1
ATOM 1562 C C . PHE A 1 189 ? -8.312 -2.590 -2.401 1.00 60.66 189 PHE A C 1
ATOM 1564 O O . PHE A 1 189 ? -7.402 -2.243 -1.649 1.00 60.66 189 PHE A O 1
ATOM 1571 N N . TRP A 1 190 ? -8.495 -3.866 -2.751 1.00 75.94 190 TRP A N 1
ATOM 1572 C CA . TRP A 1 190 ? -7.612 -4.977 -2.373 1.00 75.94 190 TRP A CA 1
ATOM 1573 C C . TRP A 1 190 ? -6.142 -4.683 -2.720 1.00 75.94 190 TRP A C 1
ATOM 1575 O O . TRP A 1 190 ? -5.237 -4.998 -1.941 1.00 75.94 190 TRP A O 1
ATOM 1585 N N . LEU A 1 191 ? -5.899 -4.022 -3.859 1.00 76.00 191 LEU A N 1
ATOM 1586 C CA . LEU A 1 191 ? -4.569 -3.576 -4.266 1.00 76.00 191 LEU A CA 1
ATOM 1587 C C . LEU A 1 191 ? -4.063 -2.455 -3.350 1.00 76.00 191 LEU A C 1
ATOM 1589 O O . LEU A 1 191 ? -2.934 -2.522 -2.864 1.00 76.00 191 LEU A O 1
ATOM 1593 N N . LYS A 1 192 ? -4.897 -1.442 -3.086 1.00 68.94 192 LYS A N 1
ATOM 1594 C CA . LYS A 1 192 ? -4.570 -0.316 -2.199 1.00 68.94 192 LYS A CA 1
ATOM 1595 C C . LYS A 1 192 ? -4.135 -0.803 -0.813 1.00 68.94 192 LYS A C 1
ATOM 1597 O O . LYS A 1 192 ? -3.097 -0.374 -0.315 1.00 68.94 192 LYS A O 1
ATOM 1602 N N . GLN A 1 193 ? -4.877 -1.747 -0.232 1.00 66.88 193 GLN A N 1
ATOM 1603 C CA . GLN A 1 193 ? -4.548 -2.380 1.051 1.00 66.88 193 GLN A CA 1
ATOM 1604 C C . GLN A 1 193 ? -3.142 -2.967 1.067 1.00 66.88 193 GLN A C 1
ATOM 1606 O O . GLN A 1 193 ? -2.355 -2.723 1.979 1.00 66.88 193 GLN A O 1
ATOM 1611 N N . ARG A 1 194 ? -2.810 -3.730 0.029 1.00 77.19 194 ARG A N 1
ATOM 1612 C CA . ARG A 1 194 ? -1.518 -4.401 -0.064 1.00 77.19 194 ARG A CA 1
ATOM 1613 C C . ARG A 1 194 ? -0.372 -3.429 -0.277 1.00 77.19 194 ARG A C 1
ATOM 1615 O O . ARG A 1 194 ? 0.682 -3.617 0.323 1.00 77.19 194 ARG A O 1
ATOM 1622 N N . LEU A 1 195 ? -0.582 -2.376 -1.065 1.00 77.06 195 LEU A N 1
ATOM 1623 C CA . LEU A 1 195 ? 0.398 -1.301 -1.223 1.00 77.06 195 LEU A CA 1
ATOM 1624 C C . LEU A 1 195 ? 0.663 -0.582 0.112 1.00 77.06 195 LEU A C 1
ATOM 1626 O O . LEU A 1 195 ? 1.824 -0.357 0.455 1.00 77.06 195 LEU A O 1
ATOM 1630 N N . TYR A 1 196 ? -0.373 -0.304 0.913 1.00 70.19 196 TYR A N 1
ATOM 1631 C CA . TYR A 1 196 ? -0.189 0.264 2.255 1.00 70.19 196 TYR A CA 1
ATOM 1632 C C . TYR A 1 196 ? 0.496 -0.696 3.228 1.00 70.19 196 TYR A C 1
ATOM 1634 O O . TYR A 1 196 ? 1.345 -0.266 4.009 1.00 70.19 196 TYR A O 1
ATOM 1642 N N . SER A 1 197 ? 0.169 -1.988 3.174 1.00 72.81 197 SER A N 1
ATOM 1643 C CA . SER A 1 197 ? 0.833 -3.007 3.992 1.00 72.81 197 SER A CA 1
ATOM 1644 C C . SER A 1 197 ? 2.341 -3.033 3.707 1.00 72.81 197 SER A C 1
ATOM 1646 O O . SER A 1 197 ? 3.142 -2.909 4.632 1.00 72.81 197 SER A O 1
ATOM 1648 N N . ILE A 1 198 ? 2.746 -3.045 2.428 1.00 79.69 198 ILE A N 1
ATOM 1649 C CA . ILE A 1 198 ? 4.163 -2.958 2.022 1.00 79.69 198 ILE A CA 1
ATOM 1650 C C . ILE A 1 198 ? 4.811 -1.690 2.577 1.00 79.69 198 ILE A C 1
ATOM 1652 O O . ILE A 1 198 ? 5.868 -1.746 3.204 1.00 79.69 198 ILE A O 1
ATOM 1656 N N . GLN A 1 199 ? 4.159 -0.542 2.407 1.00 74.19 199 GLN A N 1
ATOM 1657 C CA . GLN A 1 199 ? 4.655 0.734 2.918 1.00 74.19 199 GLN A CA 1
ATOM 1658 C C . GLN A 1 199 ? 4.886 0.716 4.441 1.00 74.19 199 GLN A C 1
ATOM 1660 O O . GLN A 1 199 ? 5.840 1.331 4.941 1.00 74.19 199 GLN A O 1
ATOM 1665 N N . GLY A 1 200 ? 4.001 0.044 5.181 1.00 68.75 200 GLY A N 1
ATOM 1666 C CA . GLY A 1 200 ? 4.093 -0.137 6.627 1.00 68.75 200 GLY A CA 1
ATOM 1667 C C . GLY A 1 200 ? 5.293 -0.984 7.048 1.00 68.75 200 GLY A C 1
ATOM 1668 O O . GLY A 1 200 ? 5.907 -0.681 8.069 1.00 68.75 200 GLY A O 1
ATOM 1669 N N . ILE A 1 201 ? 5.649 -1.983 6.237 1.00 76.31 201 ILE A N 1
ATOM 1670 C CA . ILE A 1 201 ? 6.763 -2.911 6.472 1.00 76.31 201 ILE A CA 1
ATOM 1671 C C . ILE A 1 201 ? 8.124 -2.262 6.172 1.00 76.31 201 ILE A C 1
ATOM 1673 O O . ILE A 1 201 ? 9.106 -2.569 6.847 1.00 76.31 201 ILE A O 1
ATOM 1677 N N . LEU A 1 202 ? 8.194 -1.361 5.185 1.00 79.69 202 LEU A N 1
ATOM 1678 C CA . LEU A 1 202 ? 9.453 -0.738 4.758 1.00 79.69 202 LEU A CA 1
ATOM 1679 C C . LEU A 1 202 ? 10.165 0.019 5.908 1.00 79.69 202 LEU A C 1
ATOM 1681 O O . LEU A 1 202 ? 9.505 0.800 6.614 1.00 79.69 202 LEU A O 1
ATOM 1685 N N . PRO A 1 203 ? 11.499 -0.128 6.071 1.00 79.81 203 PRO A N 1
ATOM 1686 C CA . PRO A 1 203 ? 12.280 0.618 7.061 1.00 79.81 203 PRO A CA 1
ATOM 1687 C C . PRO A 1 203 ? 12.149 2.144 6.908 1.00 79.81 203 PRO A C 1
ATOM 1689 O O . PRO A 1 203 ? 11.792 2.654 5.847 1.00 79.81 203 PRO A O 1
ATOM 1692 N N . GLN A 1 204 ? 12.401 2.903 7.982 1.00 75.06 204 GLN A N 1
ATOM 1693 C CA . GLN A 1 204 ? 12.173 4.360 7.983 1.00 75.06 204 GLN A CA 1
ATOM 1694 C C . GLN A 1 204 ? 13.147 5.145 7.098 1.00 75.06 204 GLN A C 1
ATOM 1696 O O . GLN A 1 204 ? 12.760 6.182 6.570 1.00 75.06 204 GLN A O 1
ATOM 1701 N N . HIS A 1 205 ? 14.386 4.675 6.953 1.00 79.19 205 HIS A N 1
ATOM 1702 C CA . HIS A 1 205 ? 15.435 5.331 6.166 1.00 79.19 205 HIS A CA 1
ATOM 1703 C C . HIS A 1 205 ? 15.374 5.010 4.668 1.00 79.19 205 HIS A C 1
ATOM 1705 O O . HIS A 1 205 ? 16.120 5.608 3.901 1.00 79.19 205 HIS A O 1
ATOM 1711 N N . TRP A 1 206 ? 14.501 4.094 4.243 1.00 79.31 206 TRP A N 1
ATOM 1712 C CA . TRP A 1 206 ? 14.302 3.791 2.827 1.00 79.31 206 TRP A CA 1
ATOM 1713 C C . TRP A 1 206 ? 13.480 4.870 2.124 1.00 79.31 206 TRP A C 1
ATOM 1715 O O . TRP A 1 206 ? 12.531 5.418 2.695 1.00 79.31 206 TRP A O 1
ATOM 1725 N N . ASP A 1 207 ? 13.758 5.082 0.835 1.00 76.56 207 ASP A N 1
ATOM 1726 C CA . ASP A 1 207 ? 12.873 5.840 -0.050 1.00 76.56 207 ASP A CA 1
ATOM 1727 C C . ASP A 1 207 ? 11.618 5.012 -0.381 1.00 76.56 207 ASP A C 1
ATOM 1729 O O . ASP A 1 207 ? 11.498 4.345 -1.415 1.00 76.56 207 ASP A O 1
ATOM 1733 N N . LYS A 1 208 ? 10.650 5.060 0.543 1.00 77.81 208 LYS A N 1
ATOM 1734 C CA . LYS A 1 208 ? 9.352 4.385 0.404 1.00 77.81 208 LYS A CA 1
ATOM 1735 C C . LYS A 1 208 ? 8.617 4.817 -0.859 1.00 77.81 208 LYS A C 1
ATOM 1737 O O . LYS A 1 208 ? 7.900 4.015 -1.456 1.00 77.81 208 LYS A O 1
ATOM 1742 N N . THR A 1 209 ? 8.787 6.072 -1.264 1.00 67.94 209 THR A N 1
ATOM 1743 C CA . THR A 1 209 ? 8.124 6.623 -2.438 1.00 67.94 209 THR A CA 1
ATOM 1744 C C . THR A 1 209 ? 8.633 5.958 -3.699 1.00 67.94 209 THR A C 1
ATOM 1746 O O . THR A 1 209 ? 7.824 5.569 -4.542 1.00 67.94 209 THR A O 1
ATOM 1749 N N . ASN A 1 210 ? 9.951 5.825 -3.850 1.00 73.06 210 ASN A N 1
ATOM 1750 C CA . ASN A 1 210 ? 10.536 5.209 -5.033 1.00 73.06 210 ASN A CA 1
ATOM 1751 C C . ASN A 1 210 ? 10.196 3.715 -5.122 1.00 73.06 210 ASN A C 1
ATOM 1753 O O . ASN A 1 210 ? 9.801 3.253 -6.192 1.00 73.06 210 ASN A O 1
ATOM 1757 N N . CYS A 1 211 ? 10.225 2.996 -3.997 1.00 78.12 211 CYS A N 1
ATOM 1758 C CA . CYS A 1 211 ? 9.813 1.590 -3.942 1.00 78.12 211 CYS A CA 1
ATOM 1759 C C . CYS A 1 211 ? 8.350 1.406 -4.403 1.00 78.12 211 CYS A C 1
ATOM 1761 O O . CYS A 1 211 ? 8.057 0.669 -5.350 1.00 78.12 211 CYS A O 1
ATOM 1763 N N . LEU A 1 212 ? 7.413 2.173 -3.827 1.00 75.75 212 LEU A N 1
ATOM 1764 C CA . LEU A 1 212 ? 6.004 2.139 -4.242 1.00 75.75 212 LEU A CA 1
ATOM 1765 C C . LEU A 1 212 ? 5.806 2.601 -5.693 1.00 75.75 212 LEU A C 1
ATOM 1767 O O . LEU A 1 212 ? 4.950 2.072 -6.402 1.00 75.75 212 LEU A O 1
ATOM 1771 N N . ARG A 1 213 ? 6.604 3.563 -6.171 1.00 72.56 213 ARG A N 1
ATOM 1772 C CA . ARG A 1 213 ? 6.576 4.032 -7.564 1.00 72.56 213 ARG A CA 1
ATOM 1773 C C . ARG A 1 213 ? 6.910 2.907 -8.536 1.00 72.56 213 ARG A C 1
ATOM 1775 O O . ARG A 1 213 ? 6.199 2.755 -9.532 1.00 72.56 213 ARG A O 1
ATOM 1782 N N . LYS A 1 214 ? 7.967 2.133 -8.257 1.00 76.62 214 LYS A N 1
ATOM 1783 C CA . LYS A 1 214 ? 8.367 0.974 -9.069 1.00 76.62 214 LYS A CA 1
ATOM 1784 C C . LYS A 1 214 ? 7.231 -0.053 -9.124 1.00 76.62 214 LYS A C 1
ATOM 1786 O O . LYS A 1 214 ? 6.838 -0.457 -10.217 1.00 76.62 214 LYS A O 1
ATOM 1791 N N . LEU A 1 215 ? 6.635 -0.378 -7.974 1.00 80.19 215 LEU A N 1
ATOM 1792 C CA . LEU A 1 215 ? 5.495 -1.297 -7.869 1.00 80.19 215 LEU A CA 1
ATOM 1793 C C . LEU A 1 215 ? 4.284 -0.847 -8.694 1.00 80.19 215 LEU A C 1
ATOM 1795 O O . LEU A 1 215 ? 3.781 -1.588 -9.538 1.00 80.19 215 LEU A O 1
ATOM 1799 N N . VAL A 1 216 ? 3.826 0.387 -8.488 1.00 74.25 216 VAL A N 1
ATOM 1800 C CA . VAL A 1 216 ? 2.633 0.927 -9.155 1.00 74.25 216 VAL A CA 1
ATOM 1801 C C . VAL A 1 216 ? 2.837 1.037 -10.663 1.00 74.25 216 VAL A C 1
ATOM 1803 O O . VAL A 1 216 ? 1.920 0.739 -11.427 1.00 74.25 216 VAL A O 1
ATOM 1806 N N . LYS A 1 217 ? 4.042 1.415 -11.108 1.00 72.94 217 LYS A N 1
ATOM 1807 C CA . LYS A 1 217 ? 4.401 1.454 -12.532 1.00 72.94 217 LYS A CA 1
ATOM 1808 C C . LYS A 1 217 ? 4.262 0.076 -13.178 1.00 72.94 217 LYS A C 1
ATOM 1810 O O . LYS A 1 217 ? 3.728 -0.027 -14.279 1.00 72.94 217 LYS A O 1
ATOM 1815 N N . VAL A 1 218 ? 4.714 -0.967 -12.487 1.00 76.38 218 VAL A N 1
ATOM 1816 C CA . VAL A 1 218 ? 4.625 -2.350 -12.958 1.00 76.38 218 VAL A CA 1
ATOM 1817 C C . VAL A 1 218 ? 3.175 -2.827 -13.038 1.00 76.38 218 VAL A C 1
ATOM 1819 O O . VAL A 1 218 ? 2.756 -3.322 -14.084 1.00 76.38 218 VAL A O 1
ATOM 1822 N N . ILE A 1 219 ? 2.383 -2.598 -11.988 1.00 77.31 219 ILE A N 1
ATOM 1823 C CA . ILE A 1 219 ? 0.954 -2.940 -11.974 1.00 77.31 219 ILE A CA 1
ATOM 1824 C C . ILE A 1 219 ? 0.219 -2.226 -13.115 1.00 77.31 219 ILE A C 1
ATOM 1826 O O . ILE A 1 219 ? -0.531 -2.853 -13.859 1.00 77.31 219 ILE A O 1
ATOM 1830 N N . ALA A 1 220 ? 0.462 -0.924 -13.290 1.00 71.50 220 ALA A N 1
ATOM 1831 C CA . ALA A 1 220 ? -0.154 -0.138 -14.352 1.00 71.50 220 ALA A CA 1
ATOM 1832 C C . ALA A 1 220 ? 0.200 -0.675 -15.746 1.00 71.50 220 ALA A C 1
ATOM 1834 O O . ALA A 1 220 ? -0.677 -0.728 -16.602 1.00 71.50 220 ALA A O 1
ATOM 1835 N N . GLY A 1 221 ? 1.446 -1.111 -15.966 1.00 71.12 221 GLY A N 1
ATOM 1836 C CA . GLY A 1 221 ? 1.863 -1.752 -17.214 1.00 71.12 221 GLY A CA 1
ATOM 1837 C C . GLY A 1 221 ? 1.046 -3.009 -17.526 1.00 71.12 221 GLY A C 1
ATOM 1838 O O . GLY A 1 221 ? 0.473 -3.112 -18.609 1.00 71.12 221 GLY A O 1
ATOM 1839 N N . VAL A 1 222 ? 0.913 -3.917 -16.553 1.00 75.56 222 VAL A N 1
ATOM 1840 C CA . VAL A 1 222 ? 0.132 -5.163 -16.701 1.00 75.56 222 VAL A CA 1
ATOM 1841 C C . VAL A 1 222 ? -1.356 -4.875 -16.940 1.00 75.56 222 VAL A C 1
ATOM 1843 O O . VAL A 1 222 ? -1.981 -5.484 -17.807 1.00 75.56 222 VAL A O 1
ATOM 1846 N N . VAL A 1 223 ? -1.934 -3.909 -16.221 1.00 73.38 223 VAL A N 1
ATOM 1847 C CA . VAL A 1 223 ? -3.349 -3.535 -16.381 1.00 73.38 223 VAL A CA 1
ATOM 1848 C C . VAL A 1 223 ? -3.607 -2.861 -17.729 1.00 73.38 223 VAL A C 1
ATOM 1850 O O . VAL A 1 223 ? -4.571 -3.212 -18.406 1.00 73.38 223 VAL A O 1
ATOM 1853 N N . MET A 1 224 ? -2.752 -1.924 -18.155 1.00 69.50 224 MET A N 1
ATOM 1854 C CA . MET A 1 224 ? -2.874 -1.285 -19.474 1.00 69.50 224 MET A CA 1
ATOM 1855 C C . MET A 1 224 ? -2.867 -2.326 -20.589 1.00 69.50 224 MET A C 1
ATOM 1857 O O . MET A 1 224 ? -3.650 -2.237 -21.532 1.00 69.50 224 MET A O 1
ATOM 1861 N N . HIS A 1 225 ? -2.024 -3.338 -20.445 1.00 71.19 225 HIS A N 1
ATOM 1862 C CA . HIS A 1 225 ? -1.925 -4.428 -21.388 1.00 71.19 225 HIS A CA 1
ATOM 1863 C C . HIS A 1 225 ? -3.213 -5.251 -21.479 1.00 71.19 225 HIS A C 1
ATOM 1865 O O . HIS A 1 225 ? -3.779 -5.413 -22.561 1.00 71.19 225 HIS A O 1
ATOM 1871 N N . ALA A 1 226 ? -3.741 -5.680 -20.335 1.00 71.06 226 ALA A N 1
ATOM 1872 C CA . ALA A 1 226 ? -5.024 -6.369 -20.249 1.00 71.06 226 ALA A CA 1
ATOM 1873 C C . ALA A 1 226 ? -6.193 -5.560 -20.850 1.00 71.06 226 ALA A C 1
ATOM 1875 O O . ALA A 1 226 ? -7.129 -6.124 -21.414 1.00 71.06 226 ALA A O 1
ATOM 1876 N N . MET A 1 227 ? -6.139 -4.226 -20.769 1.00 68.06 227 MET A N 1
ATOM 1877 C CA . MET A 1 227 ? -7.175 -3.344 -21.316 1.00 68.06 227 MET A CA 1
ATOM 1878 C C . MET A 1 227 ? -7.133 -3.177 -22.842 1.00 68.06 227 MET A C 1
ATOM 1880 O O . MET A 1 227 ? -8.167 -2.852 -23.427 1.00 68.06 227 MET A O 1
ATOM 1884 N N . VAL A 1 228 ? -5.964 -3.296 -23.478 1.00 65.25 228 VAL A N 1
ATOM 1885 C CA . VAL A 1 228 ? -5.777 -2.953 -24.903 1.00 65.25 228 VAL A CA 1
ATOM 1886 C C . VAL A 1 228 ? -5.860 -4.177 -25.817 1.00 65.25 228 VAL A C 1
ATOM 1888 O O . VAL A 1 228 ? -6.340 -4.069 -26.943 1.00 65.25 228 VAL A O 1
ATOM 1891 N N . GLU A 1 229 ? -5.408 -5.335 -25.345 1.00 62.78 229 GLU A N 1
ATOM 1892 C CA . GLU A 1 229 ? -5.171 -6.512 -26.189 1.00 62.78 229 GLU A CA 1
ATOM 1893 C C . GLU A 1 229 ? -6.438 -7.324 -26.478 1.00 62.78 229 GLU A C 1
ATOM 1895 O O . GLU A 1 229 ? -6.628 -7.812 -27.594 1.00 62.78 229 GLU A O 1
ATOM 1900 N N . GLN A 1 230 ? -7.335 -7.460 -25.496 1.00 62.09 230 GLN A N 1
ATOM 1901 C CA . GLN A 1 230 ? -8.533 -8.283 -25.646 1.00 62.09 230 GLN A CA 1
ATOM 1902 C C . GLN A 1 230 ? -9.767 -7.467 -26.030 1.00 62.09 230 GLN A C 1
ATOM 1904 O O . GLN A 1 230 ? -10.219 -6.569 -25.319 1.00 62.09 230 GLN A O 1
ATOM 1909 N N . LYS A 1 231 ? -10.377 -7.849 -27.157 1.00 60.78 231 LYS A N 1
ATOM 1910 C CA . LYS A 1 231 ? -11.743 -7.448 -27.503 1.00 60.78 231 LYS A CA 1
ATOM 1911 C C . LYS A 1 231 ? -12.711 -8.378 -26.783 1.00 60.78 231 LYS A C 1
ATOM 1913 O O . LYS A 1 231 ? -12.863 -9.536 -27.161 1.00 60.78 231 LYS A O 1
ATOM 1918 N N . PHE A 1 232 ? -13.361 -7.871 -25.745 1.00 62.91 232 PHE A N 1
ATOM 1919 C CA . PHE A 1 232 ? -14.326 -8.647 -24.975 1.00 62.91 232 PHE A CA 1
ATOM 1920 C C . PHE A 1 232 ? -15.684 -8.689 -25.670 1.00 62.91 232 PHE A C 1
ATOM 1922 O O . PHE A 1 232 ? -16.205 -7.662 -26.104 1.00 62.91 232 PHE A O 1
ATOM 1929 N N . THR A 1 233 ? -16.274 -9.884 -25.748 1.00 57.16 233 THR A N 1
ATOM 1930 C CA . THR A 1 233 ? -17.630 -10.064 -26.286 1.00 57.16 233 THR A CA 1
ATOM 1931 C C . THR A 1 233 ? -18.719 -9.606 -25.317 1.00 57.16 233 THR A C 1
ATOM 1933 O O . THR A 1 233 ? -19.816 -9.266 -25.754 1.00 57.16 233 THR A O 1
ATOM 1936 N N . ASN A 1 234 ? -18.430 -9.562 -24.012 1.00 75.38 234 ASN A N 1
ATOM 1937 C CA . ASN A 1 234 ? -19.343 -9.060 -22.988 1.00 75.38 234 ASN A CA 1
ATOM 1938 C C . ASN A 1 234 ? -18.590 -8.381 -21.824 1.00 75.38 234 ASN A C 1
ATOM 1940 O O . ASN A 1 234 ? -17.375 -8.516 -21.676 1.00 75.38 234 ASN A O 1
ATOM 1944 N N . ARG A 1 235 ? -19.332 -7.629 -21.000 1.00 72.31 235 ARG A N 1
ATOM 1945 C CA . ARG A 1 235 ? -18.789 -6.851 -19.873 1.00 72.31 235 ARG A CA 1
ATOM 1946 C C . ARG A 1 235 ? -18.215 -7.733 -18.758 1.00 72.31 235 ARG A C 1
ATOM 1948 O O . ARG A 1 235 ? -17.237 -7.349 -18.133 1.00 72.31 235 ARG A O 1
ATOM 1955 N N . GLU A 1 236 ? -18.788 -8.910 -18.533 1.00 75.06 236 GLU A N 1
ATOM 1956 C CA . GLU A 1 236 ? -18.372 -9.827 -17.466 1.00 75.06 236 GLU A CA 1
ATOM 1957 C C . GLU A 1 236 ? -16.967 -10.397 -17.711 1.00 75.06 236 GLU A C 1
ATOM 1959 O O . GLU A 1 236 ? -16.119 -10.361 -16.825 1.00 75.06 236 GLU A O 1
ATOM 1964 N N . GLN A 1 237 ? -16.665 -10.810 -18.946 1.00 76.62 237 GLN A N 1
ATOM 1965 C CA . GLN A 1 237 ? -15.320 -11.250 -19.334 1.00 76.62 237 GLN A CA 1
ATOM 1966 C C . GLN A 1 237 ? -14.283 -10.133 -19.193 1.00 76.62 237 GLN A C 1
ATOM 1968 O O . GLN A 1 237 ? -13.159 -10.388 -18.767 1.00 76.62 237 GLN A O 1
ATOM 1973 N N . GLN A 1 238 ? -14.660 -8.896 -19.533 1.00 72.69 238 GLN A N 1
ATOM 1974 C CA . GLN A 1 238 ? -13.789 -7.734 -19.365 1.00 72.69 238 GLN A CA 1
ATOM 1975 C C . GLN A 1 238 ? -13.453 -7.505 -17.889 1.00 72.69 238 GLN A C 1
ATOM 1977 O O . GLN A 1 238 ? -12.303 -7.244 -17.547 1.00 72.69 238 GLN A O 1
ATOM 1982 N N . VAL A 1 239 ? -14.453 -7.614 -17.016 1.00 75.88 239 VAL A N 1
ATOM 1983 C CA . VAL A 1 239 ? -14.284 -7.473 -15.569 1.00 75.88 239 VAL A CA 1
ATOM 1984 C C . VAL A 1 239 ? -13.402 -8.591 -15.012 1.00 75.88 239 VAL A C 1
ATOM 1986 O O . VAL A 1 239 ? -12.456 -8.304 -14.287 1.00 75.88 239 VAL A O 1
ATOM 1989 N N . GLU A 1 240 ? -13.622 -9.846 -15.404 1.00 80.50 240 GLU A N 1
ATOM 1990 C CA . GLU A 1 240 ? -12.785 -10.966 -14.953 1.00 80.50 240 GLU A CA 1
ATOM 1991 C C . GLU A 1 240 ? -11.323 -10.806 -15.379 1.00 80.50 240 GLU A C 1
ATOM 1993 O O . GLU A 1 240 ? -10.394 -11.034 -14.603 1.00 80.50 240 GLU A O 1
ATOM 1998 N N . HIS A 1 241 ? -11.108 -10.374 -16.620 1.00 78.50 241 HIS A N 1
ATOM 1999 C CA . HIS A 1 241 ? -9.767 -10.189 -17.149 1.00 78.50 241 HIS A CA 1
ATOM 2000 C C . HIS A 1 241 ? -9.025 -9.046 -16.448 1.00 78.50 241 HIS A C 1
ATOM 2002 O O . HIS A 1 241 ? -7.843 -9.182 -16.131 1.00 78.50 241 HIS A O 1
ATOM 2008 N N . LEU A 1 242 ? -9.714 -7.939 -16.158 1.00 76.19 242 LEU A N 1
ATOM 2009 C CA . LEU A 1 242 ? -9.134 -6.819 -15.418 1.00 76.19 242 LEU A CA 1
ATOM 2010 C C . LEU A 1 242 ? -8.868 -7.170 -13.953 1.00 76.19 242 LEU A C 1
ATOM 2012 O O . LEU A 1 242 ? -7.823 -6.784 -13.432 1.00 76.19 242 LEU A O 1
ATOM 2016 N N . ASP A 1 243 ? -9.758 -7.930 -13.312 1.00 80.44 243 ASP A N 1
ATOM 2017 C CA . ASP A 1 243 ? -9.545 -8.456 -11.962 1.00 80.44 243 ASP A CA 1
ATOM 2018 C C . ASP A 1 243 ? -8.244 -9.268 -11.898 1.00 80.44 243 ASP A C 1
ATOM 2020 O O . ASP A 1 243 ? -7.336 -8.950 -11.123 1.00 80.44 243 ASP A O 1
ATOM 2024 N N . ARG A 1 244 ? -8.110 -10.238 -12.813 1.00 84.88 244 ARG A N 1
ATOM 2025 C CA . ARG A 1 244 ? -6.919 -11.082 -12.959 1.00 84.88 244 ARG A CA 1
ATOM 2026 C C . ARG A 1 244 ? -5.662 -10.253 -13.226 1.00 84.88 244 ARG A C 1
ATOM 2028 O O . ARG A 1 244 ? -4.629 -10.512 -12.613 1.00 84.88 244 ARG A O 1
ATOM 2035 N N . ALA A 1 245 ? -5.737 -9.253 -14.103 1.00 82.38 245 ALA A N 1
ATOM 2036 C CA . ALA A 1 245 ? -4.598 -8.408 -14.455 1.00 82.38 245 ALA A CA 1
ATOM 2037 C C . ALA A 1 245 ? -4.113 -7.536 -13.289 1.00 82.38 245 ALA A C 1
ATOM 2039 O O . ALA A 1 245 ? -2.907 -7.407 -13.086 1.00 82.38 245 ALA A O 1
ATOM 2040 N N . ILE A 1 246 ? -5.028 -6.971 -12.493 1.00 80.94 246 ILE A N 1
ATOM 2041 C CA . ILE A 1 246 ? -4.661 -6.198 -11.299 1.00 80.94 246 ILE A CA 1
ATOM 2042 C C . ILE A 1 246 ? -3.966 -7.107 -10.278 1.00 80.94 246 ILE A C 1
ATOM 2044 O O . ILE A 1 246 ? -2.918 -6.736 -9.745 1.00 80.94 246 ILE A O 1
ATOM 2048 N N . THR A 1 247 ? -4.509 -8.305 -10.029 1.00 86.94 247 THR A N 1
ATOM 2049 C CA . THR A 1 247 ? -3.905 -9.261 -9.090 1.00 86.94 247 THR A CA 1
ATOM 2050 C C . THR A 1 247 ? -2.533 -9.724 -9.562 1.00 86.94 247 THR A C 1
ATOM 2052 O O . THR A 1 247 ? -1.571 -9.638 -8.802 1.00 86.94 247 THR A O 1
ATOM 2055 N N . LEU A 1 248 ? -2.406 -10.165 -10.815 1.00 85.88 248 LEU A N 1
ATOM 2056 C CA . LEU A 1 248 ? -1.125 -10.631 -11.345 1.00 85.88 248 LEU A CA 1
ATOM 2057 C C . LEU A 1 248 ? -0.105 -9.493 -11.452 1.00 85.88 248 LEU A C 1
ATOM 2059 O O . LEU A 1 248 ? 1.067 -9.719 -11.173 1.00 85.88 248 LEU A O 1
ATOM 2063 N N . GLY A 1 249 ? -0.539 -8.266 -11.756 1.00 84.75 249 GLY A N 1
ATOM 2064 C CA . GLY A 1 249 ? 0.312 -7.079 -11.711 1.00 84.75 249 GLY A CA 1
ATOM 2065 C C . GLY A 1 249 ? 0.873 -6.809 -10.314 1.00 84.75 249 GLY A C 1
ATOM 2066 O O . GLY A 1 249 ? 2.054 -6.490 -10.185 1.00 84.75 249 GLY A O 1
ATOM 2067 N N . TYR A 1 250 ? 0.062 -6.981 -9.263 1.00 87.56 250 TYR A N 1
ATOM 2068 C CA . TYR A 1 250 ? 0.527 -6.889 -7.876 1.00 87.56 250 TYR A CA 1
ATOM 2069 C C . TYR A 1 250 ? 1.543 -7.982 -7.546 1.00 87.56 250 TYR A C 1
ATOM 2071 O O . TYR A 1 250 ? 2.629 -7.675 -7.056 1.00 87.56 250 TYR A O 1
ATOM 2079 N N . CYS A 1 251 ? 1.206 -9.243 -7.834 1.00 88.81 251 CYS A N 1
ATOM 2080 C CA . CYS A 1 251 ? 2.084 -10.377 -7.561 1.00 88.81 251 CYS A CA 1
ATOM 2081 C C . CYS A 1 251 ? 3.428 -10.200 -8.270 1.00 88.81 251 CYS A C 1
ATOM 2083 O O . CYS A 1 251 ? 4.469 -10.334 -7.640 1.00 88.81 251 CYS A O 1
ATOM 2085 N N . TYR A 1 252 ? 3.388 -9.798 -9.542 1.00 84.94 252 TYR A N 1
ATOM 2086 C CA . TYR A 1 252 ? 4.559 -9.471 -10.343 1.00 84.94 252 TYR A CA 1
ATOM 2087 C C . TYR A 1 252 ? 5.369 -8.313 -9.727 1.00 84.94 252 TYR A C 1
ATOM 2089 O O . TYR A 1 252 ? 6.587 -8.395 -9.612 1.00 84.94 252 TYR A O 1
ATOM 2097 N N . GLY A 1 253 ? 4.717 -7.258 -9.235 1.00 85.94 253 GLY A N 1
ATOM 2098 C CA . GLY A 1 253 ? 5.398 -6.193 -8.495 1.00 85.94 253 GLY A CA 1
ATOM 2099 C C . GLY A 1 253 ? 6.148 -6.699 -7.253 1.00 85.94 253 GLY A C 1
ATOM 2100 O O . GLY A 1 253 ? 7.295 -6.311 -7.020 1.00 85.94 253 GLY A O 1
ATOM 2101 N N . ILE A 1 254 ? 5.524 -7.584 -6.472 1.00 88.31 254 ILE A N 1
ATOM 2102 C CA . ILE A 1 254 ? 6.121 -8.155 -5.258 1.00 88.31 254 ILE A CA 1
ATOM 2103 C C . ILE A 1 254 ? 7.298 -9.070 -5.569 1.00 88.31 254 ILE A C 1
ATOM 2105 O O . ILE A 1 254 ? 8.345 -8.950 -4.942 1.00 88.31 254 ILE A O 1
ATOM 2109 N N . THR A 1 255 ? 7.140 -9.980 -6.527 1.00 84.56 255 THR A N 1
ATOM 2110 C CA . THR A 1 255 ? 8.141 -11.014 -6.808 1.00 84.56 255 THR A CA 1
ATOM 2111 C C . THR A 1 255 ? 9.397 -10.473 -7.489 1.00 84.56 255 THR A C 1
ATOM 2113 O O . THR A 1 255 ? 10.388 -11.191 -7.542 1.00 84.56 255 THR A O 1
ATOM 2116 N N . TYR A 1 256 ? 9.369 -9.241 -8.018 1.00 80.88 256 TYR A N 1
ATOM 2117 C CA . TYR A 1 256 ? 10.513 -8.662 -8.730 1.00 80.88 256 TYR A CA 1
ATOM 2118 C C . TYR A 1 256 ? 10.894 -7.267 -8.211 1.00 80.88 256 TYR A C 1
ATOM 2120 O O . TYR A 1 256 ? 11.813 -7.234 -7.400 1.00 80.88 256 TYR A O 1
ATOM 2128 N N . PRO A 1 257 ? 10.239 -6.133 -8.569 1.00 81.56 257 PRO A N 1
ATOM 2129 C CA . PRO A 1 257 ? 10.657 -4.812 -8.086 1.00 81.56 257 PRO A CA 1
ATOM 2130 C C . PRO A 1 257 ? 10.884 -4.714 -6.579 1.00 81.56 257 PRO A C 1
ATOM 2132 O O . PRO A 1 257 ? 11.856 -4.107 -6.146 1.00 81.56 257 PRO A O 1
ATOM 2135 N N . PHE A 1 258 ? 9.987 -5.297 -5.781 1.00 86.00 258 PHE A N 1
ATOM 2136 C CA . PHE A 1 258 ? 10.096 -5.226 -4.328 1.00 86.00 258 PHE A CA 1
ATOM 2137 C C . PHE A 1 258 ? 11.220 -6.110 -3.782 1.00 86.00 258 PHE A C 1
ATOM 2139 O O . PHE A 1 258 ? 11.962 -5.674 -2.908 1.00 86.00 258 PHE A O 1
ATOM 2146 N N . ILE A 1 259 ? 11.369 -7.333 -4.300 1.00 86.69 259 ILE A N 1
ATOM 2147 C CA . ILE A 1 259 ? 12.487 -8.213 -3.933 1.00 86.69 259 ILE A CA 1
ATOM 2148 C C . ILE A 1 259 ? 13.827 -7.590 -4.316 1.00 86.69 259 ILE A C 1
ATOM 2150 O O . ILE A 1 259 ? 14.765 -7.668 -3.529 1.00 86.69 259 ILE A O 1
ATOM 2154 N N . ASP A 1 260 ? 13.903 -6.960 -5.483 1.00 83.69 260 ASP A N 1
ATOM 2155 C CA . ASP A 1 260 ? 15.109 -6.297 -5.969 1.00 83.69 260 ASP A CA 1
ATOM 2156 C C . ASP A 1 260 ? 15.531 -5.162 -5.029 1.00 83.69 260 ASP A C 1
ATOM 2158 O O . ASP A 1 260 ? 16.652 -5.173 -4.530 1.00 83.69 260 ASP A O 1
ATOM 2162 N N . ASP A 1 261 ? 14.593 -4.285 -4.645 1.00 85.12 261 ASP A N 1
ATOM 2163 C CA . ASP A 1 261 ? 14.846 -3.234 -3.647 1.00 85.12 261 ASP A CA 1
ATOM 2164 C C . ASP A 1 261 ? 15.324 -3.817 -2.294 1.00 85.12 261 ASP A C 1
ATOM 2166 O O . ASP A 1 261 ? 16.163 -3.223 -1.616 1.00 85.12 261 ASP A O 1
ATOM 2170 N N . VAL A 1 262 ? 14.823 -4.993 -1.888 1.00 86.12 262 VAL A N 1
ATOM 2171 C CA . VAL A 1 262 ? 15.282 -5.695 -0.672 1.00 86.12 262 VAL A CA 1
ATOM 2172 C C . VAL A 1 262 ? 16.690 -6.249 -0.822 1.00 86.12 262 VAL A C 1
ATOM 2174 O O . VAL A 1 262 ? 17.485 -6.140 0.115 1.00 86.12 262 VAL A O 1
ATOM 2177 N N . GLN A 1 263 ? 17.022 -6.819 -1.974 1.00 82.50 263 GLN A N 1
ATOM 2178 C CA . GLN A 1 263 ? 18.353 -7.352 -2.244 1.00 82.50 263 GLN A CA 1
ATOM 2179 C C . GLN A 1 263 ? 19.409 -6.258 -2.409 1.00 82.50 263 GLN A C 1
ATOM 2181 O O . GLN A 1 263 ? 20.557 -6.487 -2.035 1.00 82.50 263 GLN A O 1
ATOM 2186 N N . ASP A 1 264 ? 19.031 -5.084 -2.903 1.00 78.25 264 ASP A N 1
ATOM 2187 C CA . ASP A 1 264 ? 19.931 -3.935 -3.050 1.00 78.25 264 ASP A CA 1
ATOM 2188 C C . ASP A 1 264 ? 20.138 -3.178 -1.727 1.00 78.25 264 ASP A C 1
ATOM 2190 O O . ASP A 1 264 ? 20.994 -2.298 -1.615 1.00 78.25 264 ASP A O 1
ATOM 2194 N N . SER A 1 265 ? 19.370 -3.519 -0.689 1.00 79.88 265 SER A N 1
ATOM 2195 C CA . SER A 1 265 ? 19.462 -2.850 0.602 1.00 79.88 265 SER A CA 1
ATOM 2196 C C . SER A 1 265 ? 20.736 -3.211 1.373 1.00 79.88 265 SER A C 1
ATOM 2198 O O . SER A 1 265 ? 21.119 -4.373 1.515 1.00 79.88 265 SER A O 1
ATOM 2200 N N . THR A 1 266 ? 21.355 -2.203 1.986 1.00 75.94 266 THR A N 1
ATOM 2201 C CA . THR A 1 266 ? 22.526 -2.368 2.868 1.00 75.94 266 THR A CA 1
ATOM 2202 C C . THR A 1 266 ? 22.161 -2.846 4.280 1.00 75.94 266 THR A C 1
ATOM 2204 O O . THR A 1 266 ? 23.027 -3.002 5.143 1.00 75.94 266 THR A O 1
ATOM 2207 N N . ASP A 1 267 ? 20.874 -3.089 4.548 1.00 77.50 267 ASP A N 1
ATOM 2208 C CA . ASP A 1 267 ? 20.374 -3.452 5.876 1.00 77.50 267 ASP A CA 1
ATOM 2209 C C . ASP A 1 267 ? 20.578 -4.925 6.232 1.00 77.50 267 ASP A C 1
ATOM 2211 O O . ASP A 1 267 ? 20.685 -5.268 7.424 1.00 77.50 267 ASP A O 1
ATOM 2215 N N . LEU A 1 268 ? 20.635 -5.785 5.213 1.00 82.81 268 LEU A N 1
ATOM 2216 C CA . LEU A 1 268 ? 20.840 -7.215 5.372 1.00 82.81 268 LEU A CA 1
ATOM 2217 C C . LEU A 1 268 ? 22.307 -7.514 5.673 1.00 82.81 268 LEU A C 1
ATOM 2219 O O . LEU A 1 268 ? 23.222 -7.004 5.034 1.00 82.81 268 LEU A O 1
ATOM 2223 N N . SER A 1 269 ? 22.541 -8.381 6.659 1.00 84.12 269 SER A N 1
ATOM 2224 C CA . SER A 1 269 ? 23.879 -8.939 6.846 1.00 84.12 269 SER A CA 1
ATOM 2225 C C . SER A 1 269 ? 24.234 -9.821 5.645 1.00 84.12 269 SER A C 1
ATOM 2227 O O . SER A 1 269 ? 23.343 -10.443 5.075 1.00 84.12 269 SER A O 1
ATOM 2229 N N . ASN A 1 270 ? 25.520 -9.967 5.303 1.00 83.88 270 ASN A N 1
ATOM 2230 C CA . ASN A 1 270 ? 25.947 -10.846 4.198 1.00 83.88 270 ASN A CA 1
ATOM 2231 C C . ASN A 1 270 ? 25.357 -12.267 4.307 1.00 83.88 270 ASN A C 1
ATOM 2233 O O . ASN A 1 270 ? 25.029 -12.892 3.304 1.00 83.88 270 ASN A O 1
ATOM 2237 N N . LYS A 1 271 ? 25.186 -12.768 5.540 1.00 86.81 271 LYS A N 1
ATOM 2238 C CA . LYS A 1 271 ? 24.562 -14.069 5.804 1.00 86.81 271 LYS A CA 1
ATOM 2239 C C . LYS A 1 271 ? 23.056 -14.062 5.524 1.00 86.81 271 LYS A C 1
ATOM 2241 O O . LYS A 1 271 ? 22.568 -15.001 4.906 1.00 86.81 271 LYS A O 1
ATOM 2246 N N . ASP A 1 272 ? 22.328 -13.041 5.981 1.00 88.75 272 ASP A N 1
ATOM 2247 C CA . ASP A 1 272 ? 20.886 -12.917 5.713 1.00 88.75 272 ASP A CA 1
ATOM 2248 C C . ASP A 1 272 ? 20.610 -12.684 4.224 1.00 88.75 272 ASP A C 1
ATOM 2250 O O . ASP A 1 272 ? 19.621 -13.190 3.704 1.00 88.75 272 ASP A O 1
ATOM 2254 N N . HIS A 1 273 ? 21.495 -11.952 3.543 1.00 87.44 273 HIS A N 1
ATOM 2255 C CA . HIS A 1 273 ? 21.420 -11.702 2.106 1.00 87.44 273 HIS A CA 1
ATOM 2256 C C . HIS A 1 273 ? 21.554 -13.004 1.310 1.00 87.44 273 HIS A C 1
ATOM 2258 O O . HIS A 1 273 ? 20.665 -13.336 0.526 1.00 87.44 273 HIS A O 1
ATOM 2264 N N . GLN A 1 274 ? 22.584 -13.808 1.604 1.00 87.56 274 GLN A N 1
ATOM 2265 C CA . GLN A 1 274 ? 22.754 -15.123 0.982 1.00 87.56 274 GLN A CA 1
ATOM 2266 C C . GLN A 1 274 ? 21.577 -16.060 1.293 1.00 87.56 274 GLN A C 1
ATOM 2268 O O . GLN A 1 274 ? 21.049 -16.704 0.393 1.00 87.56 274 GLN A O 1
ATOM 2273 N N . LEU A 1 275 ? 21.114 -16.086 2.547 1.00 89.31 275 LEU A N 1
ATOM 2274 C CA . LEU A 1 275 ? 19.966 -16.896 2.956 1.00 89.31 275 LEU A CA 1
ATOM 2275 C C . LEU A 1 275 ? 18.690 -16.506 2.200 1.00 89.31 275 LEU A C 1
ATOM 2277 O O . LEU A 1 275 ? 17.946 -17.379 1.759 1.00 89.31 275 LEU A O 1
ATOM 2281 N N . PHE A 1 276 ? 18.438 -15.205 2.039 1.00 89.56 276 PHE A N 1
ATOM 2282 C CA . PHE A 1 276 ? 17.286 -14.701 1.297 1.00 89.56 276 PHE A CA 1
ATOM 2283 C C . PHE A 1 276 ? 17.368 -15.059 -0.188 1.00 89.56 276 PHE A C 1
ATOM 2285 O O . PHE A 1 276 ? 16.379 -15.496 -0.772 1.00 89.56 276 PHE A O 1
ATOM 2292 N N . LYS A 1 277 ? 18.555 -14.945 -0.784 1.00 87.88 277 LYS A N 1
ATOM 2293 C CA . LYS A 1 277 ? 18.807 -15.351 -2.166 1.00 87.88 277 LYS A CA 1
ATOM 2294 C C . LYS A 1 277 ? 18.526 -16.837 -2.387 1.00 87.88 277 LYS A C 1
ATOM 2296 O O . LYS A 1 277 ? 17.763 -17.166 -3.291 1.00 87.88 277 LYS A O 1
ATOM 2301 N N . ASP A 1 278 ? 19.086 -17.714 -1.555 1.00 87.31 278 ASP A N 1
ATOM 2302 C CA . ASP A 1 278 ? 18.880 -19.167 -1.659 1.00 87.31 278 ASP A CA 1
ATOM 2303 C C . ASP A 1 278 ? 17.389 -19.521 -1.541 1.00 87.31 278 ASP A C 1
ATOM 2305 O O . ASP A 1 278 ? 16.862 -20.372 -2.255 1.00 87.31 278 ASP A O 1
ATOM 2309 N N . CYS A 1 279 ? 16.686 -18.795 -0.676 1.00 88.06 279 CYS A N 1
ATOM 2310 C CA . CYS A 1 279 ? 15.254 -18.916 -0.473 1.00 88.06 279 CYS A CA 1
ATOM 2311 C C . CYS A 1 279 ? 14.419 -18.505 -1.693 1.00 88.06 279 CYS A C 1
ATOM 2313 O O . CYS A 1 279 ? 13.453 -19.195 -2.022 1.00 88.06 279 CYS A O 1
ATOM 2315 N N . ILE A 1 280 ? 14.790 -17.425 -2.386 1.00 88.12 280 ILE A N 1
ATOM 2316 C CA . ILE A 1 280 ? 14.127 -17.015 -3.632 1.00 88.12 280 ILE A CA 1
ATOM 2317 C C . ILE A 1 280 ? 14.376 -18.049 -4.728 1.00 88.12 280 ILE A C 1
ATOM 2319 O O . ILE A 1 280 ? 13.426 -18.452 -5.391 1.00 88.12 280 ILE A O 1
ATOM 2323 N N . VAL A 1 281 ? 15.618 -18.522 -4.879 1.00 87.44 281 VAL A N 1
ATOM 2324 C CA . VAL A 1 281 ? 15.973 -19.569 -5.851 1.00 87.44 281 VAL A CA 1
ATOM 2325 C C . VAL A 1 281 ? 15.104 -20.805 -5.637 1.00 87.44 281 VAL A C 1
ATOM 2327 O O . VAL A 1 281 ? 14.409 -21.204 -6.567 1.00 87.44 281 VAL A O 1
ATOM 2330 N N . ALA A 1 282 ? 15.066 -21.336 -4.411 1.00 86.88 282 ALA A N 1
ATOM 2331 C CA . ALA A 1 282 ? 14.223 -22.480 -4.068 1.00 86.88 282 ALA A CA 1
ATOM 2332 C C . ALA A 1 282 ? 12.737 -22.198 -4.335 1.00 86.88 282 ALA A C 1
ATOM 2334 O O . ALA A 1 282 ? 12.021 -23.044 -4.859 1.00 86.88 282 ALA A O 1
ATOM 2335 N N . SER A 1 283 ? 12.266 -20.983 -4.031 1.00 87.56 283 SER A N 1
ATOM 2336 C CA . SER A 1 283 ? 10.853 -20.652 -4.218 1.00 87.56 283 SER A CA 1
ATOM 2337 C C . SER A 1 283 ? 10.437 -20.580 -5.692 1.00 87.56 283 SER A C 1
ATOM 2339 O O . SER A 1 283 ? 9.300 -20.906 -6.044 1.00 87.56 283 SER A O 1
ATOM 2341 N N . LEU A 1 284 ? 11.356 -20.159 -6.566 1.00 85.88 284 LEU A N 1
ATOM 2342 C CA . LEU A 1 284 ? 11.142 -20.128 -8.011 1.00 85.88 284 LEU A CA 1
ATOM 2343 C C . LEU A 1 284 ? 11.212 -21.528 -8.631 1.00 85.88 284 LEU A C 1
ATOM 2345 O O . LEU A 1 284 ? 10.401 -21.827 -9.507 1.00 85.88 284 LEU A O 1
ATOM 2349 N N . THR A 1 285 ? 12.134 -22.386 -8.181 1.00 84.31 285 THR A N 1
ATOM 2350 C CA . THR A 1 285 ? 12.289 -23.739 -8.737 1.00 84.31 285 THR A CA 1
ATOM 2351 C C . THR A 1 285 ? 11.205 -24.702 -8.252 1.00 84.31 285 THR A C 1
ATOM 2353 O O . THR A 1 285 ? 10.585 -25.380 -9.073 1.00 84.31 285 THR A O 1
ATOM 2356 N N . ASP A 1 286 ? 10.865 -24.671 -6.959 1.00 83.19 286 ASP A N 1
ATOM 2357 C CA . ASP A 1 286 ? 9.759 -25.449 -6.378 1.00 83.19 286 ASP A CA 1
ATOM 2358 C C . ASP A 1 286 ? 8.375 -24.878 -6.747 1.00 83.19 286 ASP A C 1
ATOM 2360 O O . ASP A 1 286 ? 7.326 -25.475 -6.465 1.00 83.19 286 ASP A O 1
ATOM 2364 N N . LYS A 1 287 ? 8.351 -23.692 -7.373 1.00 82.62 287 LYS A N 1
ATOM 2365 C CA . LYS A 1 287 ? 7.146 -22.934 -7.739 1.00 82.62 287 LYS A CA 1
ATOM 2366 C C . LYS A 1 287 ? 6.256 -22.644 -6.528 1.00 82.62 287 LYS A C 1
ATOM 2368 O O . LYS A 1 287 ? 5.042 -22.560 -6.670 1.00 82.62 287 LYS A O 1
ATOM 2373 N N . GLN A 1 288 ? 6.793 -22.588 -5.316 1.00 79.25 288 GLN A N 1
ATOM 2374 C CA . GLN A 1 288 ? 6.062 -22.360 -4.063 1.00 79.25 288 GLN A CA 1
ATOM 2375 C C . GLN A 1 288 ? 7.001 -21.718 -3.052 1.00 79.25 288 GLN A C 1
ATOM 2377 O O . GLN A 1 288 ? 8.205 -21.889 -3.165 1.00 79.25 288 GLN A O 1
ATOM 2382 N N . SER A 1 289 ? 6.483 -21.026 -2.042 1.00 70.50 289 SER A N 1
ATOM 2383 C CA . SER A 1 289 ? 7.361 -20.470 -1.015 1.00 70.50 289 SER A CA 1
ATOM 2384 C C . SER A 1 289 ? 8.080 -21.570 -0.238 1.00 70.50 289 SER A C 1
ATOM 2386 O O . SER A 1 289 ? 7.468 -22.554 0.192 1.00 70.50 289 SER A O 1
ATOM 2388 N N . SER A 1 290 ? 9.386 -21.404 -0.042 1.00 71.88 290 SER A N 1
ATOM 2389 C CA . SER A 1 290 ? 10.149 -22.283 0.843 1.00 71.88 290 SER A CA 1
ATOM 2390 C C . SER A 1 290 ? 9.816 -22.004 2.321 1.00 71.88 290 SER A C 1
ATOM 2392 O O . SER A 1 290 ? 9.172 -21.014 2.670 1.00 71.88 290 SER A O 1
ATOM 2394 N N . LYS A 1 291 ? 10.220 -22.890 3.241 1.00 75.31 291 LYS A N 1
ATOM 2395 C CA . LYS A 1 291 ? 9.980 -22.657 4.677 1.00 75.31 291 LYS A CA 1
ATOM 2396 C C . LYS A 1 291 ? 10.680 -21.375 5.127 1.00 75.31 291 LYS A C 1
ATOM 2398 O O . LYS A 1 291 ? 11.866 -21.213 4.852 1.00 75.31 291 LYS A O 1
ATOM 2403 N N . LEU A 1 292 ? 9.967 -20.529 5.881 1.00 75.75 292 LEU A N 1
ATOM 2404 C CA . LEU A 1 292 ? 10.511 -19.281 6.417 1.00 75.75 292 LEU A CA 1
ATOM 2405 C C . LEU A 1 292 ? 11.854 -19.546 7.126 1.00 75.75 292 LEU A C 1
ATOM 2407 O O . LEU A 1 292 ? 11.881 -20.252 8.142 1.00 75.75 292 LEU A O 1
ATOM 2411 N N . PRO A 1 293 ? 12.963 -18.981 6.626 1.00 77.88 293 PRO A N 1
ATOM 2412 C CA . PRO A 1 293 ? 14.266 -19.223 7.210 1.00 77.88 293 PRO A CA 1
ATOM 2413 C C . PRO A 1 293 ? 14.464 -18.365 8.471 1.00 77.88 293 PRO A C 1
ATOM 2415 O O . PRO A 1 293 ? 13.834 -17.322 8.669 1.00 77.88 293 PRO A O 1
ATOM 2418 N N . VAL A 1 294 ? 15.372 -18.794 9.350 1.00 84.69 294 VAL A N 1
ATOM 2419 C CA . VAL A 1 294 ? 15.686 -18.055 10.582 1.00 84.69 294 VAL A CA 1
ATOM 2420 C C . VAL A 1 294 ? 16.703 -16.956 10.280 1.00 84.69 294 VAL A C 1
ATOM 2422 O O . VAL A 1 294 ? 17.912 -17.185 10.313 1.00 84.69 294 VAL A O 1
ATOM 2425 N N . PHE A 1 295 ? 16.202 -15.754 10.006 1.00 86.94 295 PHE A N 1
ATOM 2426 C CA . PHE A 1 295 ? 17.023 -14.551 9.856 1.00 86.94 295 PHE A CA 1
ATOM 2427 C C . PHE A 1 295 ? 17.613 -14.073 11.193 1.00 86.94 295 PHE A C 1
ATOM 2429 O O . PHE A 1 295 ? 17.111 -14.400 12.282 1.00 86.94 295 PHE A O 1
ATOM 2436 N N . SER A 1 296 ? 18.672 -13.263 11.107 1.00 85.75 296 SER A N 1
ATOM 2437 C CA . SER A 1 296 ? 19.282 -12.600 12.264 1.00 85.75 296 SER A CA 1
ATOM 2438 C C . SER A 1 296 ? 18.263 -11.800 13.080 1.00 85.75 296 SER A C 1
ATOM 2440 O O . SER A 1 296 ? 17.254 -11.331 12.559 1.00 85.75 296 SER A O 1
ATOM 2442 N N . GLU A 1 297 ? 18.518 -11.617 14.378 1.00 83.31 297 GLU A N 1
ATOM 2443 C CA . GLU A 1 297 ? 17.589 -10.921 15.281 1.00 83.31 297 GLU A CA 1
ATOM 2444 C C . GLU A 1 297 ? 17.237 -9.505 14.797 1.00 83.31 297 GLU A C 1
ATOM 2446 O O . GLU A 1 297 ? 16.069 -9.123 14.839 1.00 83.31 297 GLU A O 1
ATOM 2451 N N . LYS A 1 298 ? 18.219 -8.785 14.231 1.00 83.81 298 LYS A N 1
ATOM 2452 C CA . LYS A 1 298 ? 18.031 -7.465 13.608 1.00 83.81 298 LYS A CA 1
ATOM 2453 C C . LYS A 1 298 ? 16.996 -7.505 12.476 1.00 83.81 298 LYS A C 1
ATOM 2455 O O . LYS A 1 298 ? 16.137 -6.631 12.404 1.00 83.81 298 LYS A O 1
ATOM 2460 N N . ASN A 1 299 ? 17.074 -8.512 11.605 1.00 85.12 299 ASN A N 1
ATOM 2461 C CA . ASN A 1 299 ? 16.316 -8.559 10.351 1.00 85.12 299 ASN A CA 1
ATOM 2462 C C . ASN A 1 299 ? 15.079 -9.465 10.411 1.00 85.12 299 ASN A C 1
ATOM 2464 O O . ASN A 1 299 ? 14.263 -9.445 9.493 1.00 85.12 299 ASN A O 1
ATOM 2468 N N . ARG A 1 300 ? 14.896 -10.229 11.495 1.00 83.19 300 ARG A N 1
ATOM 2469 C CA . ARG A 1 300 ? 13.839 -11.240 11.642 1.00 83.19 300 ARG A CA 1
ATOM 2470 C C . ARG A 1 300 ? 12.443 -10.694 11.376 1.00 83.19 300 ARG A C 1
ATOM 2472 O O . ARG A 1 300 ? 11.699 -11.301 10.617 1.00 83.19 300 ARG A O 1
ATOM 2479 N N . VAL A 1 301 ? 12.089 -9.567 11.993 1.00 81.50 301 VAL A N 1
ATOM 2480 C CA . VAL A 1 301 ? 10.742 -8.992 11.862 1.00 81.50 301 VAL A CA 1
ATOM 2481 C C . VAL A 1 301 ? 10.509 -8.509 10.435 1.00 81.50 301 VAL A C 1
ATOM 2483 O O . VAL A 1 301 ? 9.520 -8.893 9.822 1.00 81.50 301 VAL A O 1
ATOM 2486 N N . PHE A 1 302 ? 11.420 -7.705 9.887 1.00 85.19 302 PHE A N 1
ATOM 2487 C CA . PHE A 1 302 ? 11.292 -7.174 8.530 1.00 85.19 302 PHE A CA 1
ATOM 2488 C C . PHE A 1 302 ? 11.222 -8.296 7.485 1.00 85.19 302 PHE A C 1
ATOM 2490 O O . PHE A 1 302 ? 10.262 -8.365 6.718 1.00 85.19 302 PHE A O 1
ATOM 2497 N N . MET A 1 303 ? 12.174 -9.231 7.524 1.00 86.88 303 MET A N 1
ATOM 2498 C CA . MET A 1 303 ? 12.247 -10.319 6.551 1.00 86.88 303 MET A CA 1
ATOM 2499 C C . MET A 1 303 ? 11.080 -11.293 6.660 1.00 86.88 303 MET A C 1
ATOM 2501 O O . MET A 1 303 ? 10.628 -11.785 5.634 1.00 86.88 303 MET A O 1
ATOM 2505 N N . HIS A 1 304 ? 10.531 -11.522 7.857 1.00 84.38 304 HIS A N 1
ATOM 2506 C CA . HIS A 1 304 ? 9.297 -12.295 8.007 1.00 84.38 304 HIS A CA 1
ATOM 2507 C C . HIS A 1 304 ? 8.152 -11.682 7.192 1.00 84.38 304 HIS A C 1
ATOM 2509 O O . HIS A 1 304 ? 7.472 -12.388 6.454 1.00 84.38 304 HIS A O 1
ATOM 2515 N N . HIS A 1 305 ? 7.944 -10.366 7.286 1.00 83.38 305 HIS A N 1
ATOM 2516 C CA . HIS A 1 305 ? 6.883 -9.698 6.531 1.00 83.38 305 HIS A CA 1
ATOM 2517 C C . HIS A 1 305 ? 7.132 -9.738 5.018 1.00 83.38 305 HIS A C 1
ATOM 2519 O O . HIS A 1 305 ? 6.195 -9.989 4.261 1.00 83.38 305 HIS A O 1
ATOM 2525 N N . VAL A 1 306 ? 8.383 -9.545 4.578 1.00 86.81 306 VAL A N 1
ATOM 2526 C CA . VAL A 1 306 ? 8.773 -9.703 3.164 1.00 86.81 306 VAL A CA 1
ATOM 2527 C C . VAL A 1 306 ? 8.422 -11.108 2.671 1.00 86.81 306 VAL A C 1
ATOM 2529 O O . VAL A 1 306 ? 7.797 -11.257 1.624 1.00 86.81 306 VAL A O 1
ATOM 2532 N N . TYR A 1 307 ? 8.752 -12.134 3.458 1.00 85.25 307 TYR A N 1
ATOM 2533 C CA . TYR A 1 307 ? 8.516 -13.528 3.099 1.00 85.25 307 TYR A CA 1
ATOM 2534 C C . TYR A 1 307 ? 7.032 -13.892 3.032 1.00 85.25 307 TYR A C 1
ATOM 2536 O O . TYR A 1 307 ? 6.613 -14.592 2.116 1.00 85.25 307 TYR A O 1
ATOM 2544 N N . VAL A 1 308 ? 6.222 -13.376 3.960 1.00 83.06 308 VAL A N 1
ATOM 2545 C CA . VAL A 1 308 ? 4.760 -13.546 3.930 1.00 83.06 308 VAL A CA 1
ATOM 2546 C C . VAL A 1 308 ? 4.175 -12.953 2.648 1.00 83.06 308 VAL A C 1
ATOM 2548 O O . VAL A 1 308 ? 3.327 -13.576 2.016 1.00 83.06 308 VAL A O 1
ATOM 2551 N N . LYS A 1 309 ? 4.643 -11.773 2.223 1.00 86.19 309 LYS A N 1
ATOM 2552 C CA . LYS A 1 309 ? 4.174 -11.150 0.976 1.00 86.19 309 LYS A CA 1
ATOM 2553 C C . LYS A 1 309 ? 4.629 -11.903 -0.266 1.00 86.19 309 LYS A C 1
ATOM 2555 O O . LYS A 1 309 ? 3.855 -12.013 -1.216 1.00 86.19 309 LYS A O 1
ATOM 2560 N N . LEU A 1 310 ? 5.840 -12.450 -0.249 1.00 87.38 310 LEU A N 1
ATOM 2561 C CA . LEU A 1 310 ? 6.328 -13.316 -1.316 1.00 87.38 310 LEU A CA 1
ATOM 2562 C C . LEU A 1 310 ? 5.490 -14.597 -1.432 1.00 87.38 310 LEU A C 1
ATOM 2564 O O . LEU A 1 310 ? 5.040 -14.928 -2.526 1.00 87.38 310 LEU A O 1
ATOM 2568 N N . ASP A 1 311 ? 5.229 -15.280 -0.318 1.00 84.81 311 ASP A N 1
ATOM 2569 C CA . ASP A 1 311 ? 4.402 -16.491 -0.285 1.00 84.81 311 ASP A CA 1
ATOM 2570 C C . ASP A 1 311 ? 2.975 -16.236 -0.785 1.00 84.81 311 ASP A C 1
ATOM 2572 O O . ASP A 1 311 ? 2.459 -16.963 -1.639 1.00 84.81 311 ASP A O 1
ATOM 2576 N N . GLU A 1 312 ? 2.371 -15.139 -0.325 1.00 86.06 312 GLU A N 1
ATOM 2577 C CA . GLU A 1 312 ? 1.064 -14.678 -0.784 1.00 86.06 312 GLU A CA 1
ATOM 2578 C C . GLU A 1 312 ? 1.053 -14.473 -2.310 1.00 86.06 312 GLU A C 1
ATOM 2580 O O . GLU A 1 312 ? 0.164 -14.970 -3.008 1.00 86.06 312 GLU A O 1
ATOM 2585 N N . ALA A 1 313 ? 2.060 -13.778 -2.849 1.00 89.38 313 ALA A N 1
ATOM 2586 C CA . ALA A 1 313 ? 2.165 -13.506 -4.278 1.00 89.38 313 ALA A CA 1
ATOM 2587 C C . ALA A 1 313 ? 2.338 -14.788 -5.109 1.00 89.38 313 ALA A C 1
ATOM 2589 O O . ALA A 1 313 ? 1.638 -14.961 -6.108 1.00 89.38 313 ALA A O 1
ATOM 2590 N N . LEU A 1 314 ? 3.220 -15.699 -4.689 1.00 88.00 314 LEU A N 1
ATOM 2591 C CA . LEU A 1 314 ? 3.472 -16.975 -5.367 1.00 88.00 314 LEU A CA 1
ATOM 2592 C C . LEU A 1 314 ? 2.235 -17.879 -5.365 1.00 88.00 314 LEU A C 1
ATOM 2594 O O . LEU A 1 314 ? 1.887 -18.464 -6.394 1.00 88.00 314 LEU A O 1
ATOM 2598 N N . SER A 1 315 ? 1.528 -17.941 -4.237 1.00 86.62 315 SER A N 1
ATOM 2599 C CA . SER A 1 315 ? 0.284 -18.701 -4.101 1.00 86.62 315 SER A CA 1
ATOM 2600 C C . SER A 1 315 ? -0.809 -18.183 -5.040 1.00 86.62 315 SER A C 1
ATOM 2602 O O . SER A 1 315 ? -1.489 -18.967 -5.707 1.00 86.62 315 SER A O 1
ATOM 2604 N N . LEU A 1 316 ? -0.951 -16.859 -5.155 1.00 86.94 316 LEU A N 1
ATOM 2605 C CA . LEU A 1 316 ? -1.891 -16.233 -6.088 1.00 86.94 316 LEU A CA 1
ATOM 2606 C C . LEU A 1 316 ? -1.512 -16.490 -7.552 1.00 86.94 316 LEU A C 1
ATOM 2608 O O . LEU A 1 316 ? -2.394 -16.802 -8.352 1.00 86.94 316 LEU A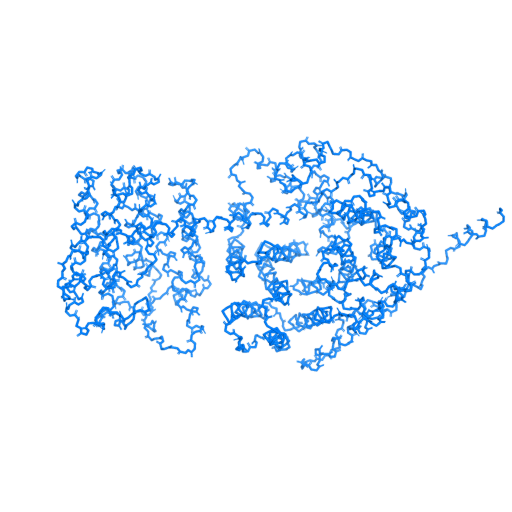 O 1
ATOM 2612 N N . ILE A 1 317 ? -0.222 -16.424 -7.899 1.00 86.31 317 ILE A N 1
ATOM 2613 C CA . ILE A 1 317 ? 0.267 -16.743 -9.250 1.00 86.31 317 ILE A CA 1
ATOM 2614 C C . ILE A 1 317 ? -0.108 -18.180 -9.627 1.00 86.31 317 ILE A C 1
ATOM 2616 O O . ILE A 1 317 ? -0.712 -18.391 -10.679 1.00 86.31 317 ILE A O 1
ATOM 2620 N N . LYS A 1 318 ? 0.161 -19.161 -8.755 1.00 85.25 318 LYS A N 1
ATOM 2621 C CA . LYS A 1 318 ? -0.220 -20.565 -8.993 1.00 85.25 318 LYS A CA 1
ATOM 2622 C C . LYS A 1 318 ? -1.724 -20.758 -9.150 1.00 85.25 318 LYS A C 1
ATOM 2624 O O . LYS A 1 318 ? -2.158 -21.558 -9.971 1.00 85.25 318 LYS A O 1
ATOM 2629 N N . LYS A 1 319 ? -2.528 -20.046 -8.358 1.00 86.44 319 LYS A N 1
ATOM 2630 C CA . LYS A 1 319 ? -3.992 -20.138 -8.432 1.00 86.44 319 LYS A CA 1
ATOM 2631 C C . LYS A 1 319 ? -4.534 -19.578 -9.751 1.00 86.44 319 LYS A C 1
ATOM 2633 O O . LYS A 1 319 ? -5.542 -20.071 -10.248 1.00 86.44 319 LYS A O 1
ATOM 2638 N N . LEU A 1 320 ? -3.899 -18.536 -10.291 1.00 84.44 320 LEU A N 1
ATOM 2639 C CA . LEU A 1 320 ? -4.404 -17.779 -11.439 1.00 84.44 320 LEU A CA 1
ATOM 2640 C C . LEU A 1 320 ? -3.822 -18.204 -12.791 1.00 84.44 320 LEU A C 1
ATOM 2642 O O . LEU A 1 320 ? -4.446 -17.913 -13.813 1.00 84.44 320 LEU A O 1
ATOM 2646 N N . LEU A 1 321 ? -2.644 -18.827 -12.833 1.00 82.31 321 LEU A N 1
ATOM 2647 C CA . LEU A 1 321 ? -2.005 -19.306 -14.063 1.00 82.31 321 LEU A CA 1
ATOM 2648 C C . LEU A 1 321 ? -2.251 -20.807 -14.272 1.00 82.31 321 LEU A C 1
ATOM 2650 O O . LEU A 1 321 ? -2.278 -21.581 -13.317 1.00 82.31 321 LEU A O 1
ATOM 2654 N N . LYS A 1 322 ? -2.393 -21.241 -15.527 1.00 82.44 322 LYS A N 1
ATOM 2655 C CA . LYS A 1 322 ? -2.428 -22.675 -15.886 1.00 82.44 322 LYS A CA 1
ATOM 2656 C C . LYS A 1 322 ? -1.035 -23.304 -15.763 1.00 82.44 322 LYS A C 1
ATOM 2658 O O . LYS A 1 322 ? -0.053 -22.578 -15.809 1.00 82.44 322 LYS A O 1
ATOM 2663 N N . ASN A 1 323 ? -0.927 -24.633 -15.681 1.00 76.44 323 ASN A N 1
ATOM 2664 C CA . ASN A 1 323 ? 0.367 -25.322 -15.503 1.00 76.44 323 ASN A CA 1
ATOM 2665 C C . ASN A 1 323 ? 1.440 -24.887 -16.525 1.00 76.44 323 ASN A C 1
ATOM 2667 O O . ASN A 1 323 ? 2.525 -24.484 -16.122 1.00 76.44 323 ASN A O 1
ATOM 2671 N N . ASP A 1 324 ? 1.117 -24.852 -17.820 1.00 73.69 324 ASP A N 1
ATOM 2672 C CA . ASP A 1 324 ? 2.076 -24.423 -18.854 1.00 73.69 324 ASP A CA 1
ATOM 2673 C C . ASP A 1 324 ? 2.453 -22.928 -18.732 1.00 73.69 324 ASP A C 1
ATOM 2675 O O . ASP A 1 324 ? 3.586 -22.531 -19.009 1.00 73.69 324 ASP A O 1
ATOM 2679 N N . GLU A 1 325 ? 1.510 -22.081 -18.296 1.00 76.62 325 GLU A N 1
ATOM 2680 C CA . GLU A 1 325 ? 1.744 -20.651 -18.031 1.00 76.62 325 GLU A CA 1
ATOM 2681 C C . GLU A 1 325 ? 2.636 -20.467 -16.788 1.00 76.62 325 GLU A C 1
ATOM 2683 O O . GLU A 1 325 ? 3.508 -19.599 -16.780 1.00 76.62 325 GLU A O 1
ATOM 2688 N N . GLN A 1 326 ? 2.459 -21.304 -15.758 1.00 80.06 326 GLN A N 1
ATOM 2689 C CA . GLN A 1 326 ? 3.295 -21.319 -14.555 1.00 80.06 326 GLN A CA 1
ATOM 2690 C C . GLN A 1 326 ? 4.733 -21.705 -14.902 1.00 80.06 326 GLN A C 1
ATOM 2692 O O . GLN A 1 326 ? 5.660 -20.995 -14.520 1.00 80.06 326 GLN A O 1
ATOM 2697 N N . ASP A 1 327 ? 4.932 -22.791 -15.647 1.00 76.75 327 ASP A N 1
ATOM 2698 C CA . ASP A 1 327 ? 6.265 -23.289 -16.003 1.00 76.75 327 ASP A CA 1
ATOM 2699 C C . ASP A 1 327 ? 7.067 -22.240 -16.775 1.00 76.75 327 ASP A C 1
ATOM 2701 O O . ASP A 1 327 ? 8.233 -21.981 -16.466 1.00 76.75 327 ASP A O 1
ATOM 2705 N N . ASN A 1 328 ? 6.416 -21.569 -17.726 1.00 74.50 328 ASN A N 1
ATOM 2706 C CA . ASN A 1 328 ? 7.010 -20.447 -18.437 1.00 74.50 328 ASN A CA 1
ATOM 2707 C C . ASN A 1 328 ? 7.286 -19.266 -17.504 1.00 74.50 328 ASN A C 1
ATOM 2709 O O . ASN A 1 328 ? 8.411 -18.771 -17.489 1.00 74.50 328 ASN A O 1
ATOM 2713 N N . PHE A 1 329 ? 6.307 -18.835 -16.703 1.00 79.50 329 PHE A N 1
ATOM 2714 C CA . PHE A 1 329 ? 6.473 -17.722 -15.767 1.00 79.50 329 PHE A CA 1
ATOM 2715 C C . PHE A 1 329 ? 7.678 -17.933 -14.846 1.00 79.50 329 PHE A C 1
ATOM 2717 O O . PHE A 1 329 ? 8.551 -17.070 -14.783 1.00 79.50 329 PHE A O 1
ATOM 2724 N N . PHE A 1 330 ? 7.767 -19.089 -14.184 1.00 82.25 330 PHE A N 1
ATOM 2725 C CA . PHE A 1 330 ? 8.844 -19.403 -13.247 1.00 82.25 330 PHE A CA 1
ATOM 2726 C C . PHE A 1 330 ? 10.199 -19.554 -13.943 1.00 82.25 330 PHE A C 1
ATOM 2728 O O . PHE A 1 330 ? 11.214 -19.124 -13.399 1.00 82.25 330 PHE A O 1
ATOM 2735 N N . ALA A 1 331 ? 10.250 -20.103 -15.161 1.00 78.56 331 ALA A N 1
ATOM 2736 C CA . ALA A 1 331 ? 11.501 -20.177 -15.917 1.00 78.56 331 ALA A CA 1
ATOM 2737 C C . ALA A 1 331 ? 12.026 -18.778 -16.278 1.00 78.56 331 ALA A C 1
ATOM 2739 O O . ALA A 1 331 ? 13.210 -18.492 -16.101 1.00 78.56 331 ALA A O 1
ATOM 2740 N N . GLN A 1 332 ? 11.142 -17.883 -16.728 1.00 78.31 332 GLN A N 1
ATOM 2741 C CA . GLN A 1 332 ? 11.497 -16.489 -17.011 1.00 78.31 332 GLN A CA 1
ATOM 2742 C C . GLN A 1 332 ? 11.904 -15.739 -15.736 1.00 78.31 332 GLN A C 1
ATOM 2744 O O . GLN A 1 332 ? 12.900 -15.014 -15.741 1.00 78.31 332 GLN A O 1
ATOM 2749 N N . ALA A 1 333 ? 11.171 -15.964 -14.641 1.00 82.25 333 ALA A N 1
ATOM 2750 C CA . ALA A 1 333 ? 11.469 -15.441 -13.312 1.00 82.25 333 ALA A CA 1
ATOM 2751 C C . ALA A 1 333 ? 12.899 -15.755 -12.889 1.00 82.25 333 ALA A C 1
AT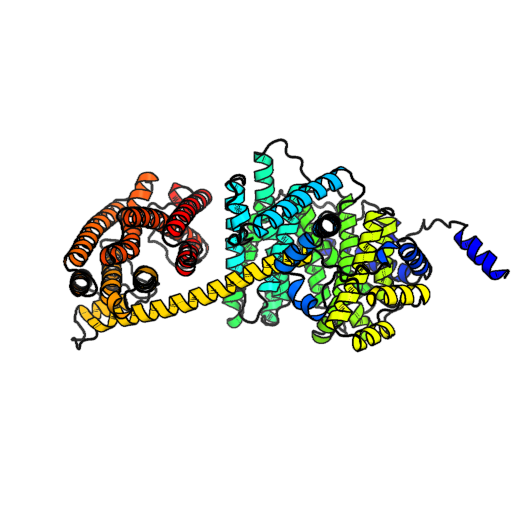OM 2753 O O . ALA A 1 333 ? 13.647 -14.878 -12.461 1.00 82.25 333 ALA A O 1
ATOM 2754 N N . TYR A 1 334 ? 13.264 -17.027 -13.042 1.00 84.62 334 TYR A N 1
ATOM 2755 C CA . TYR A 1 334 ? 14.552 -17.561 -12.654 1.00 84.62 334 TYR A CA 1
ATOM 2756 C C . TYR A 1 334 ? 15.680 -16.928 -13.466 1.00 84.62 334 TYR A C 1
ATOM 2758 O O . TYR A 1 334 ? 16.667 -16.473 -12.893 1.00 84.62 334 TYR A O 1
ATOM 2766 N N . ILE A 1 335 ? 15.520 -16.836 -14.792 1.00 83.06 335 ILE A N 1
ATOM 2767 C CA . ILE A 1 335 ? 16.524 -16.211 -15.664 1.00 83.06 335 ILE A CA 1
ATOM 2768 C C . ILE A 1 335 ? 16.728 -14.741 -15.286 1.00 83.06 335 ILE A C 1
ATOM 2770 O O . ILE A 1 335 ? 17.868 -14.298 -15.160 1.00 83.06 335 ILE A O 1
ATOM 2774 N N . PHE A 1 336 ? 15.638 -13.998 -15.075 1.00 83.44 336 PHE A N 1
ATOM 2775 C CA . PHE A 1 336 ? 15.694 -12.595 -14.671 1.00 83.44 336 PHE A CA 1
ATOM 2776 C C . PHE A 1 336 ? 16.396 -12.422 -13.316 1.00 83.44 336 PHE A C 1
ATOM 2778 O O . PHE A 1 336 ? 17.333 -11.632 -13.212 1.00 83.44 336 PHE A O 1
ATOM 2785 N N . PHE A 1 337 ? 16.012 -13.214 -12.312 1.00 85.94 337 PHE A N 1
ATOM 2786 C CA . PHE A 1 337 ? 16.614 -13.179 -10.979 1.00 85.94 337 PHE A CA 1
ATOM 2787 C C . PHE A 1 337 ? 18.117 -13.486 -11.010 1.00 85.94 337 PHE A C 1
ATOM 2789 O O . PHE A 1 337 ? 18.921 -12.788 -10.393 1.00 85.94 337 PHE A O 1
ATOM 2796 N N . ARG A 1 338 ? 18.523 -14.513 -11.767 1.00 85.56 338 ARG A N 1
ATOM 2797 C CA . ARG A 1 338 ? 19.935 -14.889 -11.913 1.00 85.56 338 ARG A CA 1
ATOM 2798 C C . ARG A 1 338 ? 20.750 -13.846 -12.658 1.00 85.56 338 ARG A C 1
ATOM 2800 O O . ARG A 1 338 ? 21.890 -13.604 -12.278 1.00 85.56 338 ARG A O 1
ATOM 2807 N N . ALA A 1 339 ? 20.166 -13.196 -13.659 1.00 85.19 339 ALA A N 1
ATOM 2808 C CA . ALA A 1 339 ? 20.814 -12.088 -14.346 1.00 85.19 339 ALA A CA 1
ATOM 2809 C C . ALA A 1 339 ? 21.044 -10.883 -13.418 1.00 85.19 339 ALA A C 1
ATOM 2811 O O . ALA A 1 339 ? 22.129 -10.313 -13.450 1.00 85.19 339 ALA A O 1
ATOM 2812 N N . GLN A 1 340 ? 20.070 -10.523 -12.570 1.00 84.12 340 GLN A N 1
ATOM 2813 C CA . GLN A 1 340 ? 20.234 -9.460 -11.563 1.00 84.12 340 GLN A CA 1
ATOM 2814 C C . GLN A 1 340 ? 21.309 -9.803 -10.528 1.00 84.12 340 GLN A C 1
ATOM 2816 O O . GLN A 1 340 ? 22.078 -8.945 -10.105 1.00 84.12 340 GLN A O 1
ATOM 2821 N N . ASP A 1 341 ? 21.370 -11.064 -10.110 1.00 82.75 341 ASP A N 1
ATOM 2822 C CA . ASP A 1 341 ? 22.385 -11.530 -9.174 1.00 82.75 341 ASP A CA 1
ATOM 2823 C C . ASP A 1 341 ? 23.804 -11.500 -9.767 1.00 82.75 341 ASP A C 1
ATOM 2825 O O . ASP A 1 341 ? 24.722 -11.011 -9.111 1.00 82.75 341 ASP A O 1
ATOM 2829 N N . GLU A 1 342 ? 23.991 -11.948 -11.014 1.00 83.00 342 GLU A N 1
ATOM 2830 C CA . GLU A 1 342 ? 25.284 -11.804 -11.699 1.00 83.00 342 GLU A CA 1
ATOM 2831 C C . GLU A 1 342 ? 25.668 -10.332 -11.875 1.00 83.00 342 GLU A C 1
ATOM 2833 O O . GLU A 1 342 ? 26.813 -9.974 -11.610 1.00 83.00 342 GLU A O 1
ATOM 2838 N N . ASP A 1 343 ? 24.714 -9.477 -12.256 1.00 82.31 343 ASP A N 1
ATOM 2839 C CA . ASP A 1 343 ? 24.908 -8.033 -12.419 1.00 82.31 343 ASP A CA 1
ATOM 2840 C C . ASP A 1 343 ? 25.368 -7.360 -11.115 1.00 82.31 343 ASP A C 1
ATOM 2842 O O . ASP A 1 343 ? 26.360 -6.639 -11.121 1.00 82.31 343 ASP A O 1
ATOM 2846 N N . ARG A 1 344 ? 24.749 -7.681 -9.971 1.00 79.50 344 ARG A N 1
ATOM 2847 C CA . ARG A 1 344 ? 25.182 -7.190 -8.647 1.00 79.50 344 ARG A CA 1
ATOM 2848 C C . ARG A 1 344 ? 26.580 -7.647 -8.252 1.00 79.50 344 ARG A C 1
ATOM 2850 O O . ARG A 1 344 ? 27.298 -6.942 -7.547 1.00 79.50 344 ARG A O 1
ATOM 2857 N N . LEU A 1 345 ? 26.965 -8.855 -8.656 1.00 77.69 345 LEU A N 1
ATOM 2858 C CA . LEU A 1 345 ? 28.296 -9.389 -8.380 1.00 77.69 345 LEU A CA 1
ATOM 2859 C C . LEU A 1 345 ? 29.360 -8.814 -9.329 1.00 77.69 345 LEU A C 1
ATOM 2861 O O . LEU A 1 345 ? 30.554 -9.035 -9.083 1.00 77.69 345 LEU A O 1
ATOM 2865 N N . MET A 1 346 ? 28.970 -8.083 -10.383 1.00 80.81 346 MET A N 1
ATOM 2866 C CA . MET A 1 346 ? 29.912 -7.448 -11.301 1.00 80.81 346 MET A CA 1
ATOM 2867 C C . MET A 1 346 ? 30.747 -6.402 -10.572 1.00 80.81 346 MET A C 1
ATOM 2869 O O . MET A 1 346 ? 30.285 -5.351 -10.147 1.00 80.81 346 MET A O 1
ATOM 2873 N N . ASN A 1 347 ? 32.036 -6.701 -10.459 1.00 69.69 347 ASN A N 1
ATOM 2874 C CA . ASN A 1 347 ? 33.028 -5.829 -9.855 1.00 69.69 347 ASN A CA 1
ATOM 2875 C C . ASN A 1 347 ? 34.341 -5.892 -10.646 1.00 69.69 347 ASN A C 1
ATOM 2877 O O . ASN A 1 347 ? 34.470 -6.629 -11.628 1.00 69.69 347 ASN A O 1
ATOM 2881 N N . LYS A 1 348 ? 35.356 -5.155 -10.182 1.00 58.00 348 LYS A N 1
ATOM 2882 C CA . LYS A 1 348 ? 36.686 -5.086 -10.812 1.00 58.00 348 LYS A CA 1
ATOM 2883 C C . LYS A 1 348 ? 37.326 -6.458 -11.097 1.00 58.00 348 LYS A C 1
ATOM 2885 O O . LYS A 1 348 ? 38.073 -6.569 -12.066 1.00 58.00 348 LYS A O 1
ATOM 2890 N N . LEU A 1 349 ? 37.060 -7.477 -10.272 1.00 58.69 349 LEU A N 1
ATOM 2891 C CA . LEU A 1 349 ? 37.617 -8.830 -10.423 1.00 58.69 349 LEU A CA 1
ATOM 2892 C C . LEU A 1 349 ? 36.814 -9.700 -11.402 1.00 58.69 349 LEU A C 1
ATOM 2894 O O . LEU A 1 349 ? 37.394 -10.589 -12.020 1.00 58.69 349 LEU A O 1
ATOM 2898 N N . ARG A 1 350 ? 35.506 -9.452 -11.549 1.00 66.69 350 ARG A N 1
ATOM 2899 C CA . ARG A 1 350 ? 34.619 -10.192 -12.465 1.00 66.69 350 ARG A CA 1
ATOM 2900 C C . ARG A 1 350 ? 34.477 -9.557 -13.848 1.00 66.69 350 ARG A C 1
ATOM 2902 O O . ARG A 1 350 ? 34.103 -10.250 -14.787 1.00 66.69 350 ARG A O 1
ATOM 2909 N N . PHE A 1 351 ? 34.797 -8.272 -14.002 1.00 78.94 351 PHE A N 1
ATOM 2910 C CA . PHE A 1 351 ? 34.767 -7.607 -15.303 1.00 78.94 351 PHE A CA 1
ATOM 2911 C C . PHE A 1 351 ? 35.939 -8.057 -16.187 1.00 78.94 351 PHE A C 1
ATOM 2913 O O . PHE A 1 351 ? 37.075 -7.594 -16.029 1.00 78.94 351 PHE A O 1
ATOM 2920 N N . VAL A 1 352 ? 35.655 -8.958 -17.130 1.00 77.56 352 VAL A N 1
ATOM 2921 C CA . VAL A 1 352 ? 36.654 -9.523 -18.052 1.00 77.56 352 VAL A CA 1
ATOM 2922 C C . VAL A 1 352 ? 36.624 -8.821 -19.411 1.00 77.56 352 VAL A C 1
ATOM 2924 O O . VAL A 1 352 ? 37.682 -8.505 -19.948 1.00 77.56 352 VAL A O 1
ATOM 2927 N N . SER A 1 353 ? 35.434 -8.543 -19.950 1.00 84.62 353 SER A N 1
ATOM 2928 C CA . SER A 1 353 ? 35.229 -7.958 -21.285 1.00 84.62 353 SER A CA 1
ATOM 2929 C C . SER A 1 353 ? 33.911 -7.177 -21.389 1.00 84.62 353 SER A C 1
ATOM 2931 O O . SER A 1 353 ? 33.002 -7.384 -20.580 1.00 84.62 353 SER A O 1
ATOM 2933 N N . VAL A 1 354 ? 33.757 -6.321 -22.408 1.00 85.25 354 VAL A N 1
ATOM 2934 C CA . VAL A 1 354 ? 32.491 -5.598 -22.662 1.00 85.25 354 VAL A CA 1
ATOM 2935 C C . VAL A 1 354 ? 31.297 -6.558 -22.808 1.00 85.25 354 VAL A C 1
ATOM 2937 O O . VAL A 1 354 ? 30.294 -6.331 -22.129 1.00 85.25 354 VAL A O 1
ATOM 2940 N N . PRO A 1 355 ? 31.381 -7.678 -23.559 1.00 86.69 355 PRO A N 1
ATOM 2941 C CA . PRO A 1 355 ? 30.297 -8.658 -23.585 1.00 86.69 355 PRO A CA 1
ATOM 2942 C C . PRO A 1 355 ? 29.930 -9.237 -22.213 1.00 86.69 355 PRO A C 1
ATOM 2944 O O . PRO A 1 355 ? 28.744 -9.392 -21.927 1.00 86.69 355 PRO A O 1
ATOM 2947 N N . SER A 1 356 ? 30.906 -9.484 -21.328 1.00 85.25 356 SER A N 1
ATOM 2948 C CA . SER A 1 356 ? 30.629 -9.989 -19.970 1.00 85.25 356 SER A CA 1
ATOM 2949 C C . SER A 1 356 ? 29.819 -9.007 -19.116 1.00 85.25 356 SER A C 1
ATOM 2951 O O . SER A 1 356 ? 29.055 -9.431 -18.258 1.00 85.25 356 SER A O 1
ATOM 2953 N N . LEU A 1 357 ? 29.939 -7.704 -19.393 1.00 86.94 357 LEU A N 1
ATOM 2954 C CA . LEU A 1 357 ? 29.153 -6.650 -18.753 1.00 86.94 357 LEU A CA 1
ATOM 2955 C C . LEU A 1 357 ? 27.757 -6.519 -19.372 1.00 86.94 357 LEU A C 1
ATOM 2957 O O . LEU A 1 357 ? 26.766 -6.381 -18.663 1.00 86.94 357 LEU A O 1
ATOM 2961 N N . LEU A 1 358 ? 27.663 -6.608 -20.700 1.00 87.06 358 LEU A N 1
ATOM 2962 C CA . LEU A 1 358 ? 26.394 -6.468 -21.414 1.00 87.06 358 LEU A CA 1
ATOM 2963 C C . LEU A 1 358 ? 25.481 -7.692 -21.274 1.00 87.06 358 LEU A C 1
ATOM 2965 O O . LEU A 1 358 ? 24.266 -7.548 -21.345 1.00 87.06 358 LEU A O 1
ATOM 2969 N N . THR A 1 359 ? 26.024 -8.891 -21.070 1.00 87.38 359 THR A N 1
ATOM 2970 C CA . THR A 1 359 ? 25.238 -10.137 -21.009 1.00 87.38 359 THR A CA 1
ATOM 2971 C C . THR A 1 359 ? 24.174 -10.136 -19.899 1.00 87.38 359 THR A C 1
ATOM 2973 O O . THR A 1 359 ? 22.990 -10.289 -20.224 1.00 87.38 359 THR A O 1
ATOM 2976 N N . PRO A 1 360 ? 24.516 -9.928 -18.608 1.00 86.69 360 PRO A N 1
ATOM 2977 C CA . PRO A 1 360 ? 23.506 -9.858 -17.549 1.00 86.69 360 PRO A CA 1
ATOM 2978 C C . PRO A 1 360 ? 22.577 -8.645 -17.724 1.00 86.69 360 PRO A C 1
ATOM 2980 O O . PRO A 1 360 ? 21.370 -8.753 -17.496 1.00 86.69 360 PRO A O 1
ATOM 2983 N N . MET A 1 361 ? 23.095 -7.526 -18.246 1.00 87.06 361 MET A N 1
ATOM 2984 C CA . MET A 1 361 ? 22.309 -6.338 -18.588 1.00 87.06 361 MET A CA 1
ATOM 2985 C C . MET A 1 361 ? 21.221 -6.633 -19.644 1.00 87.06 361 MET A C 1
ATOM 2987 O O . MET A 1 361 ? 20.067 -6.222 -19.500 1.00 87.06 361 MET A O 1
ATOM 2991 N N . ILE A 1 362 ? 21.548 -7.382 -20.699 1.00 84.56 362 ILE A N 1
ATOM 2992 C CA . ILE A 1 362 ? 20.611 -7.786 -21.759 1.00 84.56 362 ILE A CA 1
ATOM 2993 C C . ILE A 1 362 ? 19.506 -8.687 -21.191 1.00 84.56 362 ILE A C 1
ATOM 2995 O O . ILE A 1 362 ? 18.322 -8.470 -21.470 1.00 84.56 362 ILE A O 1
ATOM 2999 N N . LEU A 1 363 ? 19.875 -9.661 -20.355 1.00 81.56 363 LEU A N 1
ATOM 3000 C CA . LEU A 1 363 ? 18.922 -10.579 -19.728 1.00 81.56 363 LEU A CA 1
ATOM 3001 C C . LEU A 1 363 ? 17.971 -9.859 -18.758 1.00 81.56 363 LEU A C 1
ATOM 3003 O O . LEU A 1 363 ? 16.758 -10.081 -18.815 1.00 81.56 363 LEU A O 1
ATOM 3007 N N . LYS A 1 364 ? 18.482 -8.954 -17.910 1.00 81.56 364 LYS A N 1
ATOM 3008 C CA . LYS A 1 364 ? 17.649 -8.218 -16.943 1.00 81.56 364 LYS A CA 1
ATOM 3009 C C . LYS A 1 364 ? 16.755 -7.169 -17.622 1.00 81.56 364 LYS A C 1
ATOM 3011 O O . LYS A 1 364 ? 15.576 -7.055 -17.297 1.00 81.56 364 LYS A O 1
ATOM 3016 N N . SER A 1 365 ? 17.263 -6.442 -18.620 1.00 76.81 365 SER A N 1
ATOM 3017 C CA . SER A 1 365 ? 16.546 -5.307 -19.238 1.00 76.81 365 SER A CA 1
ATOM 3018 C C . SER A 1 365 ? 15.215 -5.691 -19.908 1.00 76.81 365 SER A C 1
ATOM 3020 O O . SER A 1 365 ? 14.277 -4.885 -19.976 1.00 76.81 365 SER A O 1
ATOM 3022 N N . SER A 1 366 ? 15.115 -6.939 -20.370 1.00 67.62 366 SER A N 1
ATOM 3023 C CA . SER A 1 366 ? 13.973 -7.489 -21.101 1.00 67.62 366 SER A CA 1
ATOM 3024 C C . SER A 1 366 ? 13.118 -8.457 -20.278 1.00 67.62 366 SER A C 1
ATOM 3026 O O . SER A 1 366 ? 11.906 -8.527 -20.498 1.00 67.62 366 SER A O 1
ATOM 3028 N N . GLY A 1 367 ? 13.711 -9.152 -19.297 1.00 68.75 367 GLY A N 1
ATOM 3029 C CA . GLY A 1 367 ? 13.038 -10.200 -18.525 1.00 68.75 367 GLY A CA 1
ATOM 3030 C C . GLY A 1 367 ? 11.771 -9.718 -17.821 1.00 68.75 367 GLY A C 1
ATOM 3031 O O . GLY A 1 367 ? 10.749 -10.394 -17.868 1.00 68.75 367 GLY A O 1
ATOM 3032 N N . SER A 1 368 ? 11.778 -8.498 -17.277 1.00 67.81 368 SER A N 1
ATOM 3033 C CA . SER A 1 368 ? 10.607 -7.935 -16.594 1.00 67.81 368 SER A CA 1
ATOM 3034 C C . SER A 1 368 ? 9.354 -7.854 -17.482 1.00 67.81 368 SER A C 1
ATOM 3036 O O . SER A 1 368 ? 8.263 -8.295 -17.119 1.00 67.81 368 SER A O 1
ATOM 3038 N N . ARG A 1 369 ? 9.523 -7.342 -18.702 1.00 71.12 369 ARG A N 1
ATOM 3039 C CA . ARG A 1 369 ? 8.435 -7.185 -19.678 1.00 71.12 369 ARG A CA 1
ATOM 3040 C C . ARG A 1 369 ? 8.031 -8.510 -20.303 1.00 71.12 369 ARG A C 1
ATOM 3042 O O . ARG A 1 369 ? 6.863 -8.692 -20.620 1.00 71.12 369 ARG A O 1
ATOM 3049 N N . LEU A 1 370 ? 8.969 -9.442 -20.450 1.00 67.06 370 LEU A N 1
ATOM 3050 C CA . LEU A 1 370 ? 8.673 -10.791 -20.924 1.00 67.06 370 LEU A CA 1
ATOM 3051 C C . LEU A 1 370 ? 7.843 -11.578 -19.908 1.00 67.06 370 LEU A C 1
ATOM 3053 O O . LEU A 1 370 ? 6.884 -12.233 -20.297 1.00 67.06 370 LEU A O 1
ATOM 3057 N N . ILE A 1 371 ? 8.137 -11.451 -18.614 1.00 70.94 371 ILE A N 1
ATOM 3058 C CA . ILE A 1 371 ? 7.317 -12.044 -17.552 1.00 70.94 371 ILE A CA 1
ATOM 3059 C C . ILE A 1 371 ? 5.918 -11.408 -17.543 1.00 70.94 371 ILE A C 1
ATOM 3061 O O . ILE A 1 371 ? 4.918 -12.123 -17.529 1.00 70.94 371 ILE A O 1
ATOM 3065 N N . ALA A 1 372 ? 5.835 -10.074 -17.621 1.00 66.31 372 ALA A N 1
ATOM 3066 C CA . ALA A 1 372 ? 4.560 -9.359 -17.714 1.00 66.31 372 ALA A CA 1
ATOM 3067 C C . ALA A 1 372 ? 3.745 -9.758 -18.958 1.00 66.31 372 ALA A C 1
ATOM 3069 O O . ALA A 1 372 ? 2.526 -9.862 -18.892 1.00 66.31 372 ALA A O 1
ATOM 3070 N N . ASN A 1 373 ? 4.416 -10.031 -20.075 1.00 68.00 373 ASN A N 1
ATOM 3071 C CA . ASN A 1 373 ? 3.807 -10.562 -21.285 1.00 68.00 373 ASN A CA 1
ATOM 3072 C C . ASN A 1 373 ? 3.204 -11.967 -21.040 1.00 68.00 373 ASN A C 1
ATOM 3074 O O . ASN A 1 373 ? 2.033 -12.182 -21.348 1.00 68.00 373 ASN A O 1
ATOM 3078 N N . GLN A 1 374 ? 3.951 -12.900 -20.435 1.00 67.25 374 GLN A N 1
ATOM 3079 C CA . GLN A 1 374 ? 3.458 -14.264 -20.159 1.00 67.25 374 GLN A CA 1
ATOM 3080 C C . GLN A 1 374 ? 2.200 -14.270 -19.277 1.00 67.25 374 GLN A C 1
ATOM 3082 O O . GLN A 1 374 ? 1.306 -15.085 -19.471 1.00 67.25 374 GLN A O 1
ATOM 3087 N N . ILE A 1 375 ? 2.091 -13.315 -18.351 1.00 64.44 375 ILE A N 1
ATOM 3088 C CA . ILE A 1 375 ? 0.902 -13.116 -17.509 1.00 64.44 375 ILE A CA 1
ATOM 3089 C C . ILE A 1 375 ? -0.364 -12.830 -18.340 1.00 64.44 375 ILE A C 1
ATOM 3091 O O . ILE A 1 375 ? -1.470 -13.175 -17.917 1.00 64.44 375 ILE A O 1
ATOM 3095 N N . VAL A 1 376 ? -0.220 -12.194 -19.506 1.00 59.94 376 VAL A N 1
ATOM 3096 C CA . VAL A 1 376 ? -1.339 -11.712 -20.331 1.00 59.94 376 VAL A CA 1
ATOM 3097 C C . VAL A 1 376 ? -1.435 -12.435 -21.691 1.00 59.94 376 VAL A C 1
ATOM 3099 O O . VAL A 1 376 ? -2.293 -12.092 -22.499 1.00 59.94 376 VAL A O 1
ATOM 3102 N N . ASN A 1 377 ? -0.639 -13.493 -21.916 1.00 59.75 377 ASN A N 1
ATOM 3103 C CA . ASN A 1 377 ? -0.660 -14.370 -23.102 1.00 59.75 377 ASN A CA 1
ATOM 3104 C C . ASN A 1 377 ? -0.486 -13.647 -24.461 1.00 59.75 377 ASN A C 1
ATOM 3106 O O . ASN A 1 377 ? -1.401 -13.674 -25.288 1.00 59.75 377 ASN A O 1
ATOM 3110 N N . LEU A 1 378 ? 0.674 -13.033 -24.744 1.00 54.97 378 LEU A N 1
ATOM 3111 C CA . LEU A 1 378 ? 0.914 -12.405 -26.061 1.00 54.97 378 LEU A CA 1
ATOM 3112 C C . LEU A 1 378 ? 1.440 -13.323 -27.161 1.00 54.97 378 LEU A C 1
ATOM 3114 O O . LEU A 1 378 ? 2.069 -14.353 -26.932 1.00 54.97 378 LEU A O 1
ATOM 3118 N N . GLU A 1 379 ? 1.295 -12.814 -28.386 1.00 55.59 379 GLU A N 1
ATOM 3119 C CA . GLU A 1 379 ? 2.000 -13.244 -29.591 1.00 55.59 379 GLU A CA 1
ATOM 3120 C C . GLU A 1 379 ? 3.529 -13.028 -29.513 1.00 55.59 379 GLU A C 1
ATOM 3122 O O . GLU A 1 379 ? 4.026 -12.012 -29.015 1.00 55.59 379 GLU A O 1
ATOM 3127 N N . ASN A 1 380 ? 4.288 -13.956 -30.107 1.00 54.84 380 ASN A N 1
ATOM 3128 C CA . ASN A 1 380 ? 5.758 -13.973 -30.095 1.00 54.84 380 ASN A CA 1
ATOM 3129 C C . ASN A 1 380 ? 6.427 -12.723 -30.707 1.00 54.84 380 ASN A C 1
ATOM 3131 O O . ASN A 1 380 ? 7.538 -12.381 -30.313 1.00 54.84 380 ASN A O 1
ATOM 3135 N N . GLU A 1 381 ? 5.778 -12.020 -31.641 1.00 59.44 381 GLU A N 1
ATOM 3136 C CA . GLU A 1 381 ? 6.366 -10.846 -32.311 1.00 59.44 381 GLU A CA 1
ATOM 3137 C C . GLU A 1 381 ? 6.524 -9.636 -31.366 1.00 59.44 381 GLU A C 1
ATOM 3139 O O . GLU A 1 381 ? 7.479 -8.868 -31.477 1.00 59.44 381 GLU A O 1
ATOM 3144 N N . LYS A 1 382 ? 5.638 -9.483 -30.373 1.00 67.88 382 LYS A N 1
ATOM 3145 C CA . LYS A 1 382 ? 5.738 -8.402 -29.373 1.00 67.88 382 LYS A CA 1
ATOM 3146 C C . LYS A 1 382 ? 6.866 -8.644 -28.370 1.00 67.88 382 LYS A C 1
ATOM 3148 O O . LYS A 1 382 ? 7.496 -7.689 -27.917 1.00 67.88 382 LYS A O 1
ATOM 3153 N N . ALA A 1 383 ? 7.167 -9.910 -28.066 1.00 65.38 383 ALA A N 1
ATOM 3154 C CA . ALA A 1 383 ? 8.262 -10.292 -27.172 1.00 65.38 383 ALA A CA 1
ATOM 3155 C C . ALA A 1 383 ? 9.625 -9.782 -27.673 1.00 65.38 383 ALA A C 1
ATOM 3157 O O . ALA A 1 383 ? 10.433 -9.287 -26.889 1.00 65.38 383 ALA A O 1
ATOM 3158 N N . GLU A 1 384 ? 9.845 -9.837 -28.987 1.00 70.69 384 GLU A N 1
ATOM 3159 C CA . GLU A 1 384 ? 11.053 -9.328 -29.639 1.00 70.69 384 GLU A CA 1
ATOM 3160 C C . GLU A 1 384 ? 11.177 -7.800 -29.504 1.00 70.69 384 GLU A C 1
ATOM 3162 O O . GLU A 1 384 ? 12.234 -7.274 -29.149 1.00 70.69 384 GLU A O 1
ATOM 3167 N N . ARG A 1 385 ? 10.069 -7.068 -29.675 1.00 79.75 385 ARG A N 1
ATOM 3168 C CA . ARG A 1 385 ? 10.043 -5.606 -29.501 1.00 79.75 385 ARG A CA 1
ATOM 3169 C C . ARG A 1 385 ? 10.366 -5.204 -28.063 1.00 79.75 385 ARG A C 1
ATOM 3171 O O . ARG A 1 385 ? 11.146 -4.274 -27.860 1.00 79.75 385 ARG A O 1
ATOM 3178 N N . PHE A 1 386 ? 9.829 -5.915 -27.069 1.00 75.12 386 PHE A N 1
ATOM 3179 C CA . PHE A 1 386 ? 10.158 -5.672 -25.659 1.00 75.12 386 PHE A CA 1
ATOM 3180 C C . PHE A 1 386 ? 11.619 -5.931 -25.339 1.00 75.12 386 PHE A C 1
ATOM 3182 O O . PHE A 1 386 ? 12.200 -5.193 -24.544 1.00 75.12 386 PHE A O 1
ATOM 3189 N N . PHE A 1 387 ? 12.205 -6.955 -25.956 1.00 76.00 387 PHE A N 1
ATOM 3190 C CA . PHE A 1 387 ? 13.603 -7.295 -25.759 1.00 76.00 387 PHE A CA 1
ATOM 3191 C C . PHE A 1 387 ? 14.521 -6.140 -26.173 1.00 76.00 387 PHE A C 1
ATOM 3193 O O . PHE A 1 387 ? 15.235 -5.586 -25.335 1.00 76.00 387 PHE A O 1
ATOM 3200 N N . TYR A 1 388 ? 14.433 -5.690 -27.427 1.00 80.12 388 TYR A N 1
ATOM 3201 C CA . TYR A 1 388 ? 15.286 -4.607 -27.927 1.00 80.12 388 TYR A CA 1
ATOM 3202 C C . TYR A 1 388 ? 14.984 -3.256 -27.274 1.00 80.12 388 TYR A C 1
ATOM 3204 O O . TYR A 1 388 ? 15.896 -2.483 -26.975 1.00 80.12 388 TYR A O 1
ATOM 3212 N N . PHE A 1 389 ? 13.707 -2.966 -27.011 1.00 84.56 389 PHE A N 1
ATOM 3213 C CA . PHE A 1 389 ? 13.320 -1.726 -26.342 1.00 84.56 389 PHE A CA 1
ATOM 3214 C C . PHE A 1 389 ? 13.754 -1.706 -24.866 1.00 84.56 389 PHE A C 1
ATOM 3216 O O . PHE A 1 389 ? 14.046 -0.642 -24.318 1.00 84.56 389 PHE A O 1
ATOM 3223 N N . GLY A 1 390 ? 13.832 -2.877 -24.223 1.00 82.69 390 GLY A N 1
ATOM 3224 C CA . GLY A 1 390 ? 14.403 -3.060 -22.890 1.00 82.69 390 GLY A CA 1
ATOM 3225 C C . GLY A 1 390 ? 15.870 -2.640 -22.840 1.00 82.69 390 GLY A C 1
ATOM 3226 O O . GLY A 1 390 ? 16.222 -1.799 -22.015 1.00 82.69 390 GLY A O 1
ATOM 3227 N N . ILE A 1 391 ? 16.685 -3.135 -23.778 1.00 85.38 391 ILE A N 1
ATOM 3228 C CA . ILE A 1 391 ? 18.111 -2.781 -23.896 1.00 85.38 391 ILE A CA 1
ATOM 3229 C C . ILE A 1 391 ? 18.279 -1.268 -24.085 1.00 85.38 391 ILE A C 1
ATOM 3231 O O . ILE A 1 391 ? 19.067 -0.645 -23.376 1.00 85.38 391 ILE A O 1
ATOM 3235 N N . TYR A 1 392 ? 17.506 -0.663 -24.996 1.00 90.38 392 TYR A N 1
ATOM 3236 C CA . TYR A 1 392 ? 17.511 0.791 -25.190 1.00 90.38 392 TYR A CA 1
ATOM 3237 C C . TYR A 1 392 ? 17.230 1.545 -23.889 1.00 90.38 392 TYR A C 1
ATOM 3239 O O . TYR A 1 392 ? 17.968 2.469 -23.553 1.00 90.38 392 TYR A O 1
ATOM 3247 N N . ASN A 1 393 ? 16.177 1.164 -23.157 1.00 87.31 393 ASN A N 1
ATOM 3248 C CA . ASN A 1 393 ? 15.819 1.851 -21.919 1.00 87.31 393 ASN A CA 1
ATOM 3249 C C . ASN A 1 393 ? 16.909 1.721 -20.856 1.00 87.31 393 ASN A C 1
ATOM 3251 O O . ASN A 1 393 ? 17.154 2.709 -20.178 1.00 87.31 393 ASN A O 1
ATOM 3255 N N . GLN A 1 394 ? 17.570 0.564 -20.743 1.00 87.06 394 GLN A N 1
ATOM 3256 C CA . GLN A 1 394 ? 18.652 0.375 -19.776 1.00 87.06 394 GLN A CA 1
ATOM 3257 C C . GLN A 1 394 ? 19.801 1.354 -20.034 1.00 87.06 394 GLN A C 1
ATOM 3259 O O . GLN A 1 394 ? 20.115 2.146 -19.158 1.00 87.06 394 GLN A O 1
ATOM 3264 N N . PHE A 1 395 ? 20.338 1.410 -21.259 1.00 91.06 395 PHE A N 1
ATOM 3265 C CA . PHE A 1 395 ? 21.369 2.401 -21.597 1.00 91.06 395 PHE A CA 1
ATOM 3266 C C . PHE A 1 395 ? 20.882 3.845 -21.402 1.00 91.06 395 PHE A C 1
ATOM 3268 O O . PHE A 1 395 ? 21.635 4.719 -20.985 1.00 91.06 395 PHE A O 1
ATOM 3275 N N . ASN A 1 396 ? 19.618 4.113 -21.735 1.00 89.50 396 ASN A N 1
ATOM 3276 C CA . ASN A 1 396 ? 19.027 5.440 -21.614 1.00 89.50 396 ASN A CA 1
ATOM 3277 C C . ASN A 1 396 ? 18.854 5.891 -20.155 1.00 89.50 396 ASN A C 1
ATOM 3279 O O . ASN A 1 396 ? 18.825 7.096 -19.903 1.00 89.50 396 ASN A O 1
ATOM 3283 N N . ASP A 1 397 ? 18.668 4.955 -19.226 1.00 86.88 397 ASP A N 1
ATOM 3284 C CA . ASP A 1 397 ? 18.613 5.208 -17.786 1.00 86.88 397 ASP A CA 1
ATOM 3285 C C . ASP A 1 397 ? 20.039 5.305 -17.216 1.00 86.88 397 ASP A C 1
ATOM 3287 O O . ASP A 1 397 ? 20.347 6.319 -16.596 1.00 86.88 397 ASP A O 1
ATOM 3291 N N . ASP A 1 398 ? 20.956 4.406 -17.600 1.00 90.69 398 ASP A N 1
ATOM 3292 C CA . ASP A 1 398 ? 22.374 4.476 -17.209 1.00 90.69 398 ASP A CA 1
ATOM 3293 C C . ASP A 1 398 ? 23.034 5.813 -17.621 1.00 90.69 398 ASP A C 1
ATOM 3295 O O . ASP A 1 398 ? 23.911 6.299 -16.917 1.00 90.69 398 ASP A O 1
ATOM 3299 N N . ILE A 1 399 ? 22.618 6.452 -18.732 1.00 91.25 399 ILE A N 1
ATOM 3300 C CA . ILE A 1 399 ? 23.079 7.808 -19.113 1.00 91.25 399 ILE A CA 1
ATOM 3301 C C . ILE A 1 399 ? 22.628 8.871 -18.103 1.00 91.25 399 ILE A C 1
ATOM 3303 O O . ILE A 1 399 ? 23.358 9.827 -17.854 1.00 91.25 399 ILE A O 1
ATOM 3307 N N . LYS A 1 400 ? 21.410 8.772 -17.564 1.00 86.25 400 LYS A N 1
ATOM 3308 C CA . LYS A 1 400 ? 20.869 9.775 -16.630 1.00 86.25 400 LYS A CA 1
ATOM 3309 C C . LYS A 1 400 ? 21.509 9.651 -15.254 1.00 86.25 400 LYS A C 1
ATOM 3311 O O . LYS A 1 400 ? 21.692 10.676 -14.597 1.00 86.25 400 LYS A O 1
ATOM 3316 N N . ASP A 1 401 ? 21.869 8.424 -14.894 1.00 87.75 401 ASP A N 1
ATOM 3317 C CA . ASP A 1 401 ? 22.240 8.038 -13.538 1.00 87.75 401 ASP A CA 1
ATOM 3318 C C . ASP A 1 401 ? 23.767 7.831 -13.388 1.00 87.75 401 ASP A C 1
ATOM 3320 O O . ASP A 1 401 ? 24.231 7.455 -12.319 1.00 87.75 401 ASP A O 1
ATOM 3324 N N . ILE A 1 402 ? 24.578 8.184 -14.407 1.00 89.75 402 ILE A N 1
ATOM 3325 C CA . ILE A 1 402 ? 26.054 8.018 -14.431 1.00 89.75 402 ILE A CA 1
ATOM 3326 C C . ILE A 1 402 ? 26.726 8.420 -13.111 1.00 89.75 402 ILE A C 1
ATOM 3328 O O . ILE A 1 402 ? 27.574 7.688 -12.607 1.00 89.75 402 ILE A O 1
ATOM 3332 N N . TYR A 1 403 ? 26.403 9.597 -12.564 1.00 87.25 403 TYR A N 1
ATOM 3333 C CA . TYR A 1 403 ? 27.030 10.060 -11.321 1.00 87.25 403 TYR A CA 1
ATOM 3334 C C . TYR A 1 403 ? 26.505 9.327 -10.085 1.00 87.25 403 TYR A C 1
ATOM 3336 O O . TYR A 1 403 ? 27.303 9.030 -9.202 1.00 87.25 403 TYR A O 1
ATOM 3344 N N . GLU A 1 404 ? 25.211 9.000 -10.034 1.00 84.44 404 GLU A N 1
ATOM 3345 C CA . GLU A 1 404 ? 24.621 8.222 -8.935 1.00 84.44 404 GLU A CA 1
ATOM 3346 C C . GLU A 1 404 ? 25.236 6.811 -8.885 1.00 84.44 404 GLU A C 1
ATOM 3348 O O . GLU A 1 404 ? 25.597 6.316 -7.814 1.00 84.44 404 GLU A O 1
ATOM 3353 N N . ASP A 1 405 ? 25.465 6.205 -10.052 1.00 87.06 405 ASP A N 1
ATOM 3354 C CA . ASP A 1 405 ? 26.149 4.920 -10.187 1.00 87.06 405 ASP A CA 1
ATOM 3355 C C . ASP A 1 405 ? 27.636 5.002 -9.826 1.00 87.06 405 ASP A C 1
ATOM 3357 O O . ASP A 1 405 ? 28.168 4.091 -9.190 1.00 87.06 405 ASP A O 1
ATOM 3361 N N . LEU A 1 406 ? 28.325 6.092 -10.188 1.00 85.81 406 LEU A N 1
ATOM 3362 C CA . LEU A 1 406 ? 29.713 6.319 -9.769 1.00 85.81 406 LEU A CA 1
ATOM 3363 C C . LEU A 1 406 ? 29.830 6.464 -8.248 1.00 85.81 406 LEU A C 1
ATOM 3365 O O . LEU A 1 406 ? 30.747 5.887 -7.664 1.00 85.81 406 LEU A O 1
ATOM 3369 N N . GLU A 1 407 ? 28.919 7.208 -7.617 1.00 85.56 407 GLU A N 1
ATOM 3370 C CA . GLU A 1 407 ? 28.868 7.391 -6.161 1.00 85.56 407 GLU A CA 1
ATOM 3371 C C . GLU A 1 407 ? 28.551 6.082 -5.426 1.00 85.56 407 GLU A C 1
ATOM 3373 O O . GLU A 1 407 ? 29.109 5.828 -4.358 1.00 85.56 407 GLU A O 1
ATOM 3378 N N . SER A 1 408 ? 27.720 5.227 -6.026 1.00 79.69 408 SER A N 1
ATOM 3379 C CA . SER A 1 408 ? 27.323 3.923 -5.475 1.00 79.69 408 SER A CA 1
ATOM 3380 C C . SER A 1 408 ? 28.296 2.781 -5.811 1.00 79.69 408 SER A C 1
ATOM 3382 O O . SER A 1 408 ? 28.058 1.642 -5.427 1.00 79.69 408 SER A O 1
ATOM 3384 N N . ASP A 1 409 ? 29.391 3.070 -6.525 1.00 81.56 409 ASP A N 1
ATOM 3385 C CA . ASP A 1 409 ? 30.345 2.092 -7.081 1.00 81.56 409 ASP A CA 1
ATOM 3386 C C . ASP A 1 409 ? 29.706 1.034 -8.012 1.00 81.56 409 ASP A C 1
ATOM 3388 O O . ASP A 1 409 ? 30.326 0.015 -8.324 1.00 81.56 409 ASP A O 1
ATOM 3392 N N . ASN A 1 410 ? 28.508 1.306 -8.539 1.00 83.62 410 ASN A N 1
ATOM 3393 C CA . ASN A 1 410 ? 27.806 0.441 -9.483 1.00 83.62 410 ASN A CA 1
ATOM 3394 C C . ASN A 1 410 ? 28.545 0.402 -10.825 1.00 83.62 410 ASN A C 1
ATOM 3396 O O . ASN A 1 410 ? 28.955 1.431 -11.378 1.00 83.62 410 ASN A O 1
ATOM 3400 N N . LEU A 1 411 ? 28.722 -0.801 -11.371 1.00 87.44 411 LEU A N 1
ATOM 3401 C CA . LEU A 1 411 ? 29.430 -1.017 -12.628 1.00 87.44 411 LEU A CA 1
ATOM 3402 C C . LEU A 1 411 ? 28.435 -1.130 -13.797 1.00 87.44 411 LEU A C 1
ATOM 3404 O O . LEU A 1 411 ? 27.968 -2.216 -14.119 1.00 87.44 411 LEU A O 1
ATOM 3408 N N . THR A 1 412 ? 28.139 -0.010 -14.455 1.00 89.44 412 THR A N 1
ATOM 3409 C CA . THR A 1 412 ? 27.356 0.060 -15.703 1.00 89.44 412 THR A CA 1
ATOM 3410 C C . THR A 1 412 ? 28.294 0.156 -16.910 1.00 89.44 412 THR A C 1
ATOM 3412 O O . THR A 1 412 ? 29.490 0.407 -16.727 1.00 89.44 412 THR A O 1
ATOM 3415 N N . PRO A 1 413 ? 27.821 0.000 -18.165 1.00 91.12 413 PRO A N 1
ATOM 3416 C CA . PRO A 1 413 ? 28.668 0.187 -19.347 1.00 91.12 413 PRO A CA 1
ATOM 3417 C C . PRO A 1 413 ? 29.447 1.507 -19.329 1.00 91.12 413 PRO A C 1
ATOM 3419 O O . PRO A 1 413 ? 30.627 1.536 -19.675 1.00 91.12 413 PRO A O 1
ATOM 3422 N N . TYR A 1 414 ? 28.808 2.582 -18.865 1.00 92.62 414 TYR A N 1
ATOM 3423 C CA . TYR A 1 414 ? 29.386 3.920 -18.794 1.00 92.62 414 TYR A CA 1
ATOM 3424 C C . TYR A 1 414 ? 30.399 4.073 -17.653 1.00 92.62 414 TYR A C 1
ATOM 3426 O O . TYR A 1 414 ? 31.514 4.543 -17.888 1.00 92.62 414 TYR A O 1
ATOM 3434 N N . THR A 1 415 ? 30.065 3.643 -16.431 1.00 91.56 415 THR A N 1
ATOM 3435 C CA . THR A 1 415 ? 30.998 3.753 -15.295 1.00 91.56 415 THR A CA 1
ATOM 3436 C C . THR A 1 415 ? 32.178 2.791 -15.434 1.00 91.56 415 THR A C 1
ATOM 3438 O O . THR A 1 415 ? 33.301 3.133 -15.061 1.00 91.56 415 THR A O 1
ATOM 3441 N N . ALA A 1 416 ? 31.970 1.622 -16.047 1.00 90.50 416 ALA A N 1
ATOM 3442 C CA . ALA A 1 416 ? 33.030 0.681 -16.389 1.00 90.50 416 ALA A CA 1
ATOM 3443 C C . ALA A 1 416 ? 34.005 1.259 -17.415 1.00 90.50 416 ALA A C 1
ATOM 3445 O O . ALA A 1 416 ? 35.211 1.095 -17.242 1.00 90.50 416 ALA A O 1
ATOM 3446 N N . TYR A 1 417 ? 33.511 1.962 -18.441 1.00 91.62 417 TYR A N 1
ATOM 3447 C CA . TYR A 1 417 ? 34.366 2.629 -19.426 1.00 91.62 417 TYR A CA 1
ATOM 3448 C C . TYR A 1 417 ? 35.243 3.706 -18.779 1.00 91.62 417 TYR A C 1
ATOM 3450 O O . TYR A 1 417 ? 36.431 3.785 -19.071 1.00 91.62 417 TYR A O 1
ATOM 3458 N N . LEU A 1 418 ? 34.691 4.494 -17.849 1.00 89.75 418 LEU A N 1
ATOM 3459 C CA . LEU A 1 418 ? 35.463 5.495 -17.104 1.00 89.75 418 LEU A CA 1
ATOM 3460 C C . LEU A 1 418 ? 36.540 4.863 -16.204 1.00 89.75 418 LEU A C 1
ATOM 3462 O O . LEU A 1 418 ? 37.623 5.426 -16.057 1.00 89.75 418 LEU A O 1
ATOM 3466 N N . LYS A 1 419 ? 36.254 3.702 -15.598 1.00 88.38 419 LYS A N 1
ATOM 3467 C CA . LYS A 1 419 ? 37.178 3.003 -14.686 1.00 88.38 419 LYS A CA 1
ATOM 3468 C C . LYS A 1 419 ? 38.243 2.169 -15.412 1.00 88.38 419 LYS A C 1
ATOM 3470 O O . LYS A 1 419 ? 39.352 2.046 -14.895 1.00 88.38 419 LYS A O 1
ATOM 3475 N N . PHE A 1 420 ? 37.901 1.577 -16.557 1.00 88.19 420 PHE A N 1
ATOM 3476 C CA . PHE A 1 420 ? 38.711 0.586 -17.283 1.00 88.19 420 PHE A CA 1
ATOM 3477 C C . PHE A 1 420 ? 38.661 0.798 -18.810 1.00 88.19 420 PHE A C 1
ATOM 3479 O O . PHE A 1 420 ? 38.273 -0.123 -19.541 1.00 88.19 420 PHE A O 1
ATOM 3486 N N . PRO A 1 421 ? 39.010 1.989 -19.329 1.00 87.38 421 PRO A N 1
ATOM 3487 C CA . PRO A 1 421 ? 38.869 2.306 -20.753 1.00 87.38 421 PRO A CA 1
ATOM 3488 C C . PRO A 1 421 ? 39.667 1.358 -21.660 1.00 87.38 421 PRO A C 1
ATOM 3490 O O . PRO A 1 421 ? 39.260 1.089 -22.785 1.00 87.38 421 PRO A O 1
ATOM 3493 N N . GLU A 1 422 ? 40.768 0.785 -21.168 1.00 87.38 422 GLU A N 1
ATOM 3494 C CA . GLU A 1 422 ? 41.616 -0.165 -21.894 1.00 87.38 422 GLU A CA 1
ATOM 3495 C C . GLU A 1 422 ? 40.929 -1.496 -22.228 1.00 87.38 422 GLU A C 1
ATOM 3497 O O . GLU A 1 422 ? 41.398 -2.224 -23.101 1.00 87.38 422 GLU A O 1
ATOM 3502 N N . LYS A 1 423 ? 39.832 -1.829 -21.537 1.00 86.12 423 LYS A N 1
ATOM 3503 C CA . LYS A 1 423 ? 39.043 -3.048 -21.777 1.00 86.12 423 LYS A CA 1
ATOM 3504 C C . LYS A 1 423 ? 37.939 -2.858 -22.818 1.00 86.12 423 LYS A C 1
ATOM 3506 O O . LYS A 1 423 ? 37.218 -3.812 -23.108 1.00 86.12 423 LYS A O 1
ATOM 3511 N N . PHE A 1 424 ? 37.782 -1.646 -23.348 1.00 88.38 424 PHE A N 1
ATOM 3512 C CA . PHE A 1 424 ? 36.746 -1.304 -24.311 1.00 88.38 424 PHE A CA 1
ATOM 3513 C C . PHE A 1 424 ? 37.347 -1.067 -25.692 1.00 88.38 424 PHE A C 1
ATOM 3515 O O . PHE A 1 424 ? 38.236 -0.241 -25.872 1.00 88.38 424 PHE A O 1
ATOM 3522 N N . GLU A 1 425 ? 36.804 -1.756 -26.692 1.00 86.06 425 GLU A N 1
ATOM 3523 C CA . GLU A 1 425 ? 37.157 -1.523 -28.097 1.00 86.06 425 GLU A CA 1
ATOM 3524 C C . GLU A 1 425 ? 36.558 -0.213 -28.625 1.00 86.06 425 GLU A C 1
ATOM 3526 O O . GLU A 1 425 ? 37.104 0.419 -29.530 1.00 86.06 425 GLU A O 1
ATOM 3531 N N . CYS A 1 426 ? 35.431 0.219 -28.053 1.00 83.94 426 CYS A N 1
ATOM 3532 C CA . CYS A 1 426 ? 34.791 1.485 -28.370 1.00 83.94 426 CYS A CA 1
ATOM 3533 C C . CYS A 1 426 ? 33.962 2.011 -27.187 1.00 83.94 426 CYS A C 1
ATOM 3535 O O . CYS A 1 426 ? 33.664 1.274 -26.246 1.00 83.94 426 CYS A O 1
ATOM 3537 N N . SER A 1 427 ? 33.578 3.293 -27.232 1.00 87.81 427 SER A N 1
ATOM 3538 C CA . SER A 1 427 ? 32.722 3.874 -26.191 1.00 87.81 427 SER A CA 1
ATOM 3539 C C . SER A 1 427 ? 31.360 3.156 -26.129 1.00 87.81 427 SER A C 1
ATOM 3541 O O . SER A 1 427 ? 30.733 2.966 -27.177 1.00 87.81 427 SER A O 1
ATOM 3543 N N . PRO A 1 428 ? 30.823 2.842 -24.930 1.00 91.50 428 PRO A N 1
ATOM 3544 C CA . PRO A 1 428 ? 29.465 2.301 -24.768 1.00 91.50 428 PRO A CA 1
ATOM 3545 C C . PRO A 1 428 ? 28.387 3.214 -25.376 1.00 91.50 428 PRO A C 1
ATOM 3547 O O . PRO A 1 428 ? 27.311 2.756 -25.760 1.00 91.50 428 PRO A O 1
ATOM 3550 N N . TYR A 1 429 ? 28.691 4.502 -25.553 1.00 93.25 429 TYR A N 1
ATOM 3551 C CA . TYR A 1 429 ? 27.828 5.451 -26.242 1.00 93.25 429 TYR A CA 1
ATOM 3552 C C . TYR A 1 429 ? 27.593 5.094 -27.721 1.00 93.25 429 TYR A C 1
ATOM 3554 O O . TYR A 1 429 ? 26.502 5.310 -28.253 1.00 93.25 429 TYR A O 1
ATOM 3562 N N . ARG A 1 430 ? 28.577 4.472 -28.384 1.00 93.06 430 ARG A N 1
ATOM 3563 C CA . ARG A 1 430 ? 28.432 3.950 -29.752 1.00 93.06 430 ARG A CA 1
ATOM 3564 C C . ARG A 1 430 ? 27.464 2.771 -29.802 1.00 93.06 430 ARG A C 1
ATOM 3566 O O . ARG A 1 430 ? 26.668 2.673 -30.738 1.00 93.06 430 ARG A O 1
ATOM 3573 N N . ILE A 1 431 ? 27.489 1.916 -28.781 1.00 91.88 431 ILE A N 1
ATOM 3574 C CA . ILE A 1 431 ? 26.579 0.773 -28.647 1.00 91.88 431 ILE A CA 1
ATOM 3575 C C . ILE A 1 431 ? 25.141 1.271 -28.471 1.00 91.88 431 ILE A C 1
ATOM 3577 O O . ILE A 1 431 ? 24.258 0.852 -29.218 1.00 91.88 431 ILE A O 1
ATOM 3581 N N . TYR A 1 432 ? 24.918 2.236 -27.573 1.00 93.25 432 TYR A N 1
ATOM 3582 C CA . TYR A 1 432 ? 23.608 2.863 -27.359 1.00 93.25 432 TYR A CA 1
ATOM 3583 C C . TYR A 1 432 ? 22.959 3.351 -28.662 1.00 93.25 432 TYR A C 1
ATOM 3585 O O . TYR A 1 432 ? 21.828 2.982 -28.986 1.00 93.25 432 TYR A O 1
ATOM 3593 N N . TRP A 1 433 ? 23.683 4.137 -29.458 1.00 93.12 433 TRP A N 1
ATOM 3594 C CA . TRP A 1 433 ? 23.162 4.654 -30.724 1.00 93.12 433 TRP A CA 1
ATOM 3595 C C . TRP A 1 433 ? 22.963 3.568 -31.784 1.00 93.12 433 TRP A C 1
ATOM 3597 O O . TRP A 1 433 ? 22.024 3.649 -32.579 1.00 93.12 433 TRP A O 1
ATOM 3607 N N . SER A 1 434 ? 23.783 2.518 -31.766 1.00 91.44 434 SER A N 1
ATOM 3608 C CA . 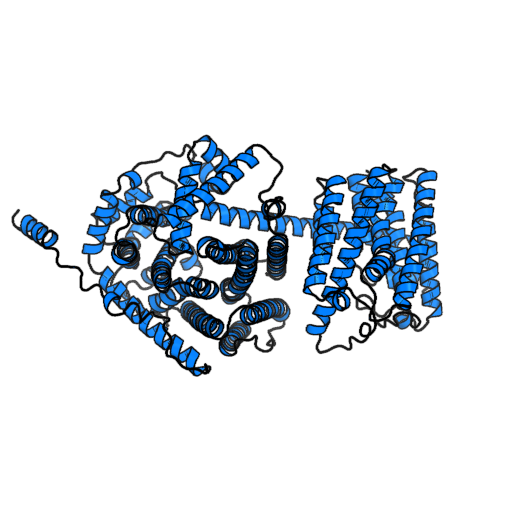SER A 1 434 ? 23.594 1.353 -32.636 1.00 91.44 434 SER A CA 1
ATOM 3609 C C . SER A 1 434 ? 22.285 0.621 -32.316 1.00 91.44 434 SER A C 1
ATOM 3611 O O . SER A 1 434 ? 21.544 0.265 -33.233 1.00 91.44 434 SER A O 1
ATOM 3613 N N . VAL A 1 435 ? 21.932 0.496 -31.029 1.00 90.06 435 VAL A N 1
ATOM 3614 C CA . VAL A 1 435 ? 20.630 -0.035 -30.585 1.00 90.06 435 VAL A CA 1
ATOM 3615 C C . VAL A 1 435 ? 19.476 0.857 -31.058 1.00 90.06 435 VAL A C 1
ATOM 3617 O O . VAL A 1 435 ? 18.477 0.344 -31.564 1.00 90.06 435 VAL A O 1
ATOM 3620 N N . VAL A 1 436 ? 19.609 2.187 -30.962 1.00 92.25 436 VAL A N 1
ATOM 3621 C CA . VAL A 1 436 ? 18.594 3.135 -31.469 1.00 92.25 436 VAL A CA 1
ATOM 3622 C C . VAL A 1 436 ? 18.364 2.942 -32.970 1.00 92.25 436 VAL A C 1
ATOM 3624 O O . VAL A 1 436 ? 17.218 2.863 -33.415 1.00 92.25 436 VAL A O 1
ATOM 3627 N N . LEU A 1 437 ? 19.437 2.830 -33.759 1.00 91.25 437 LEU A N 1
ATOM 3628 C CA . LEU A 1 437 ? 19.323 2.629 -35.203 1.00 91.25 437 LEU A CA 1
ATOM 3629 C C . LEU A 1 437 ? 18.664 1.289 -35.547 1.00 91.25 437 LEU A C 1
ATOM 3631 O O . LEU A 1 437 ? 17.838 1.235 -36.460 1.00 91.25 437 LEU A O 1
ATOM 3635 N N . TYR A 1 438 ? 19.005 0.231 -34.809 1.00 87.31 438 TYR A N 1
ATOM 3636 C CA . TYR A 1 438 ? 18.423 -1.095 -34.998 1.00 87.31 438 TYR A CA 1
ATOM 3637 C C . TYR A 1 438 ? 16.922 -1.115 -34.710 1.00 87.31 438 TYR A C 1
ATOM 3639 O O . TYR A 1 438 ? 16.142 -1.636 -35.508 1.00 87.31 438 TYR A O 1
ATOM 3647 N N . LEU A 1 439 ? 16.499 -0.483 -33.611 1.00 88.31 439 LEU A N 1
ATOM 3648 C CA . LEU A 1 439 ? 15.083 -0.328 -33.286 1.00 88.31 439 LEU A CA 1
ATOM 3649 C C . LEU A 1 439 ? 14.323 0.338 -34.436 1.00 88.31 439 LEU A C 1
ATOM 3651 O O . LEU A 1 439 ? 13.256 -0.131 -34.826 1.00 88.31 439 LEU A O 1
ATOM 3655 N N . ILE A 1 440 ? 14.894 1.398 -35.011 1.00 90.06 440 ILE A N 1
ATOM 3656 C CA . ILE A 1 440 ? 14.294 2.110 -36.140 1.00 90.06 440 ILE A CA 1
ATOM 3657 C C . ILE A 1 440 ? 14.203 1.205 -37.370 1.00 90.06 440 ILE A C 1
ATOM 3659 O O . ILE A 1 440 ? 13.142 1.123 -37.975 1.00 90.06 440 ILE A O 1
ATOM 3663 N N . GLN A 1 441 ? 15.288 0.542 -37.769 1.00 87.31 441 GLN A N 1
ATOM 3664 C CA . GLN A 1 441 ? 15.358 -0.124 -39.075 1.00 87.31 441 GLN A CA 1
ATOM 3665 C C . GLN A 1 441 ? 14.768 -1.528 -39.093 1.00 87.31 441 GLN A C 1
ATOM 3667 O O . GLN A 1 441 ? 14.117 -1.884 -40.072 1.00 87.31 441 GLN A O 1
ATOM 3672 N N . ASN A 1 442 ? 15.006 -2.307 -38.043 1.00 83.06 442 ASN A N 1
ATOM 3673 C CA . ASN A 1 442 ? 14.775 -3.748 -38.042 1.00 83.06 442 ASN A CA 1
ATOM 3674 C C . ASN A 1 442 ? 13.592 -4.153 -37.161 1.00 83.06 442 ASN A C 1
ATOM 3676 O O . ASN A 1 442 ? 12.922 -5.130 -37.471 1.00 83.06 442 ASN A O 1
ATOM 3680 N N . VAL A 1 443 ? 13.321 -3.405 -36.086 1.00 83.50 443 VAL A N 1
ATOM 3681 C CA . VAL A 1 443 ? 12.234 -3.734 -35.146 1.00 83.50 443 VAL A CA 1
ATOM 3682 C C . VAL A 1 443 ? 10.936 -3.021 -35.526 1.00 83.50 443 VAL A C 1
ATOM 3684 O O . VAL A 1 443 ? 9.871 -3.633 -35.525 1.00 83.50 443 VAL A O 1
ATOM 3687 N N . TYR A 1 444 ? 11.024 -1.736 -35.884 1.00 85.44 444 TYR A N 1
ATOM 3688 C CA . TYR A 1 444 ? 9.876 -0.902 -36.262 1.00 85.44 444 TYR A CA 1
ATOM 3689 C C . TYR A 1 444 ? 9.854 -0.523 -37.752 1.00 85.44 444 TYR A C 1
ATOM 3691 O O . TYR A 1 444 ? 9.101 0.364 -38.142 1.00 85.44 444 TYR A O 1
ATOM 3699 N N . ASN A 1 445 ? 10.652 -1.192 -38.594 1.00 86.62 445 ASN A N 1
ATOM 3700 C CA . ASN A 1 445 ? 10.594 -1.105 -40.063 1.00 86.62 445 ASN A CA 1
ATOM 3701 C C . ASN A 1 445 ? 10.571 0.329 -40.636 1.00 86.62 445 ASN A C 1
ATOM 3703 O O . ASN A 1 445 ? 9.880 0.615 -41.611 1.00 86.62 445 ASN A O 1
ATOM 3707 N N . GLN A 1 446 ? 11.341 1.236 -40.034 1.00 84.69 446 GLN A N 1
ATOM 3708 C CA . GLN A 1 446 ? 11.440 2.657 -40.388 1.00 84.69 446 GLN A CA 1
ATOM 3709 C C . GLN A 1 446 ? 10.114 3.428 -40.271 1.00 84.69 446 GLN A C 1
ATOM 3711 O O . GLN A 1 446 ? 9.908 4.421 -40.975 1.00 84.69 446 GLN A O 1
ATOM 3716 N N . ASP A 1 447 ? 9.222 3.015 -39.363 1.00 87.12 447 ASP A N 1
ATOM 3717 C CA . ASP A 1 447 ? 8.004 3.764 -39.061 1.00 87.12 447 ASP A CA 1
ATOM 3718 C C . ASP A 1 447 ? 8.337 5.219 -38.693 1.00 87.12 447 ASP A C 1
ATOM 3720 O O . ASP A 1 447 ? 9.163 5.505 -37.817 1.00 87.12 447 ASP A O 1
ATOM 3724 N N . LYS A 1 448 ? 7.694 6.165 -39.383 1.00 85.31 448 LYS A N 1
ATOM 3725 C CA . LYS A 1 448 ? 8.011 7.596 -39.269 1.00 85.31 448 LYS A CA 1
ATOM 3726 C C . LYS A 1 448 ? 7.669 8.143 -37.885 1.00 85.31 448 LYS A C 1
ATOM 3728 O O . LYS A 1 448 ? 8.398 8.993 -37.371 1.00 85.31 448 LYS A O 1
ATOM 3733 N N . HIS A 1 449 ? 6.576 7.665 -37.288 1.00 82.94 449 HIS A N 1
ATOM 3734 C CA . HIS A 1 449 ? 6.126 8.116 -35.973 1.00 82.94 449 HIS A CA 1
ATOM 3735 C C . HIS A 1 449 ? 7.065 7.615 -34.873 1.00 82.94 449 HIS A C 1
ATOM 3737 O O . HIS A 1 449 ? 7.566 8.422 -34.087 1.00 82.94 449 HIS A O 1
ATOM 3743 N N . PHE A 1 450 ? 7.387 6.321 -34.878 1.00 87.75 450 PHE A N 1
ATOM 3744 C CA . PHE A 1 450 ? 8.363 5.707 -33.985 1.00 87.75 450 PHE A CA 1
ATOM 3745 C C . PHE A 1 450 ? 9.736 6.365 -34.121 1.00 87.75 450 PHE A C 1
ATOM 3747 O O . PHE A 1 450 ? 10.324 6.757 -33.115 1.00 87.75 450 PHE A O 1
ATOM 3754 N N . THR A 1 451 ? 10.221 6.550 -35.354 1.00 89.62 451 THR A N 1
ATOM 3755 C CA . THR A 1 451 ? 11.523 7.177 -35.631 1.00 89.62 451 THR A CA 1
ATOM 3756 C C . THR A 1 451 ? 11.608 8.555 -34.988 1.00 89.62 451 THR A C 1
ATOM 3758 O O . THR A 1 451 ? 12.546 8.842 -34.252 1.00 89.62 451 THR A O 1
ATOM 3761 N N . ARG A 1 452 ? 10.603 9.410 -35.192 1.00 86.25 452 ARG A N 1
ATOM 3762 C CA . ARG A 1 452 ? 10.572 10.727 -34.550 1.00 86.25 452 ARG A CA 1
ATOM 3763 C C . ARG A 1 452 ? 10.592 10.609 -33.023 1.00 86.25 452 ARG A C 1
ATOM 3765 O O . ARG A 1 452 ? 11.349 11.321 -32.368 1.00 86.25 452 ARG A O 1
ATOM 3772 N N . LEU A 1 453 ? 9.765 9.725 -32.472 1.00 85.38 453 LEU A N 1
ATOM 3773 C CA . LEU A 1 453 ? 9.581 9.565 -31.034 1.00 85.38 453 LEU A CA 1
ATOM 3774 C C . LEU A 1 453 ? 10.849 9.068 -30.327 1.00 85.38 453 LEU A C 1
ATOM 3776 O O . LEU A 1 453 ? 11.225 9.620 -29.292 1.00 85.38 453 LEU A O 1
ATOM 3780 N N . ILE A 1 454 ? 11.509 8.043 -30.875 1.00 88.12 454 ILE A N 1
ATOM 3781 C CA . ILE A 1 454 ? 12.710 7.455 -30.278 1.00 88.12 454 ILE A CA 1
ATOM 3782 C C . ILE A 1 454 ? 13.885 8.430 -30.348 1.00 88.12 454 ILE A C 1
ATOM 3784 O O . ILE A 1 454 ? 14.580 8.608 -29.354 1.00 88.12 454 ILE A O 1
ATOM 3788 N N . LEU A 1 455 ? 14.042 9.156 -31.462 1.00 89.81 455 LEU A N 1
ATOM 3789 C CA . LEU A 1 455 ? 15.070 10.188 -31.604 1.00 89.81 455 LEU A CA 1
ATOM 3790 C C . LEU A 1 455 ? 14.849 11.347 -30.619 1.00 89.81 455 LEU A C 1
ATOM 3792 O O . LEU A 1 455 ? 15.809 11.825 -30.015 1.00 89.81 455 LEU A O 1
ATOM 3796 N N . GLU A 1 456 ? 13.598 11.775 -30.410 1.00 84.44 456 GLU A N 1
ATOM 3797 C CA . GLU A 1 456 ? 13.226 12.781 -29.402 1.00 84.44 456 GLU A CA 1
ATOM 3798 C C . GLU A 1 456 ? 13.525 12.279 -27.976 1.00 84.44 456 GLU A C 1
ATOM 3800 O O . GLU A 1 456 ? 14.095 13.001 -27.156 1.00 84.44 456 GLU A O 1
ATOM 3805 N N . ARG A 1 457 ? 13.189 11.018 -27.674 1.00 84.19 457 ARG A N 1
ATOM 3806 C CA . ARG A 1 457 ? 13.436 10.388 -26.366 1.00 84.19 457 ARG A CA 1
ATOM 3807 C C . ARG A 1 457 ? 14.923 10.207 -26.059 1.00 84.19 457 ARG A C 1
ATOM 3809 O O . ARG A 1 457 ? 15.301 10.446 -24.914 1.00 84.19 457 ARG A O 1
ATOM 3816 N N . SER A 1 458 ? 15.753 9.875 -27.046 1.00 89.62 458 SER A N 1
ATOM 3817 C CA . SER A 1 458 ? 17.201 9.715 -26.860 1.00 89.62 458 SER A CA 1
ATOM 3818 C C . SER A 1 458 ? 17.908 11.027 -26.495 1.00 89.62 458 SER A C 1
ATOM 3820 O O . SER A 1 458 ? 18.799 11.045 -25.647 1.00 89.62 458 SER A O 1
ATOM 3822 N N . ILE A 1 459 ? 17.462 12.164 -27.042 1.00 87.44 459 ILE A N 1
ATOM 3823 C CA . ILE A 1 459 ? 17.978 13.490 -26.647 1.00 87.44 459 ILE A CA 1
ATOM 3824 C C . ILE A 1 459 ? 17.569 13.848 -25.212 1.00 87.44 459 ILE A C 1
ATOM 3826 O O . ILE A 1 459 ? 18.333 14.469 -24.474 1.00 87.44 459 ILE A O 1
ATOM 3830 N N . ASN A 1 460 ? 16.373 13.446 -24.778 1.00 81.06 460 ASN A N 1
ATOM 3831 C CA . ASN A 1 460 ? 15.862 13.813 -23.457 1.00 81.06 460 ASN A CA 1
ATOM 3832 C C . ASN A 1 460 ? 16.668 13.214 -22.295 1.00 81.06 460 ASN A C 1
ATOM 3834 O O . ASN A 1 460 ? 16.723 13.834 -21.235 1.00 81.06 460 ASN A O 1
ATOM 3838 N N . ALA A 1 461 ? 17.301 12.048 -22.462 1.00 82.81 461 ALA A N 1
ATOM 3839 C CA . ALA A 1 461 ? 18.192 11.505 -21.432 1.00 82.81 461 ALA A CA 1
ATOM 3840 C C . ALA A 1 461 ? 19.406 12.410 -21.198 1.00 82.81 461 ALA A C 1
ATOM 3842 O O . ALA A 1 461 ? 19.695 12.760 -20.059 1.00 82.81 461 ALA A O 1
ATOM 3843 N N . HIS A 1 462 ? 20.017 12.897 -22.276 1.00 88.69 462 HIS A N 1
ATOM 3844 C CA . HIS A 1 462 ? 21.127 13.845 -22.228 1.00 88.69 462 HIS A CA 1
ATOM 3845 C C . HIS A 1 462 ? 20.728 15.180 -21.602 1.00 88.69 462 HIS A C 1
ATOM 3847 O O . HIS A 1 462 ? 21.462 15.722 -20.784 1.00 88.69 462 HIS A O 1
ATOM 3853 N N . LYS A 1 463 ? 19.534 15.689 -21.929 1.00 85.12 463 LYS A N 1
ATOM 3854 C CA . LYS A 1 463 ? 18.979 16.887 -21.279 1.00 85.12 463 LYS A CA 1
ATOM 3855 C C . LYS A 1 463 ? 18.743 16.679 -19.788 1.00 85.12 463 LYS A C 1
ATOM 3857 O O . LYS A 1 463 ? 19.029 17.568 -18.997 1.00 85.12 463 LYS A O 1
ATOM 3862 N N . SER A 1 464 ? 18.231 15.510 -19.399 1.00 81.00 464 SER A N 1
ATOM 3863 C CA . SER A 1 464 ? 18.051 15.166 -17.987 1.00 81.00 464 SER A CA 1
ATOM 3864 C C . SER A 1 464 ? 19.392 15.116 -17.259 1.00 81.00 464 SER A C 1
ATOM 3866 O O . SER A 1 464 ? 19.494 15.683 -16.178 1.00 81.00 464 SER A O 1
ATOM 3868 N N . LEU A 1 465 ? 20.414 14.506 -17.867 1.00 85.00 465 LEU A N 1
ATOM 3869 C CA . LEU A 1 465 ? 21.769 14.479 -17.325 1.00 85.00 465 LEU A CA 1
ATOM 3870 C C . LEU A 1 465 ? 22.331 15.900 -17.180 1.00 85.00 465 LEU A C 1
ATOM 3872 O O . LEU A 1 465 ? 22.725 16.271 -16.081 1.00 85.00 465 LEU A O 1
ATOM 3876 N N . LEU A 1 466 ? 22.293 16.716 -18.242 1.00 86.44 466 LEU A N 1
ATOM 3877 C CA . LEU A 1 466 ? 22.731 18.120 -18.228 1.00 86.44 466 LEU A CA 1
ATOM 3878 C C . LEU A 1 466 ? 22.073 18.914 -17.091 1.00 86.44 466 LEU A C 1
ATOM 3880 O O . LEU A 1 466 ? 22.755 19.620 -16.353 1.00 86.44 466 LEU A O 1
ATOM 3884 N N . ASN A 1 467 ? 20.759 18.761 -16.926 1.00 80.31 467 ASN A N 1
ATOM 3885 C CA . ASN A 1 467 ? 19.995 19.423 -15.872 1.00 80.31 467 ASN A CA 1
ATOM 3886 C C . ASN A 1 467 ? 20.383 18.951 -14.463 1.00 80.31 467 ASN A C 1
ATOM 3888 O O . ASN A 1 467 ? 20.357 19.748 -13.530 1.00 80.31 467 ASN A O 1
ATOM 3892 N N . ASN A 1 468 ? 20.721 17.670 -14.300 1.00 80.31 468 ASN A N 1
ATOM 3893 C CA . ASN A 1 468 ? 21.088 17.095 -13.006 1.00 80.31 468 ASN A CA 1
ATOM 3894 C C . ASN A 1 468 ? 22.514 17.486 -12.582 1.00 80.31 468 ASN A C 1
ATOM 3896 O O . ASN A 1 468 ? 22.759 17.743 -11.407 1.00 80.31 468 ASN A O 1
ATOM 3900 N N . VAL A 1 469 ? 23.461 17.522 -13.526 1.00 83.00 469 VAL A N 1
ATOM 3901 C CA . VAL A 1 469 ? 24.903 17.639 -13.225 1.00 83.00 469 VAL A CA 1
ATOM 3902 C C . VAL A 1 469 ? 25.461 19.038 -13.486 1.00 83.00 469 VAL A C 1
ATOM 3904 O O . VAL A 1 469 ? 26.538 19.373 -12.994 1.00 83.00 469 VAL A O 1
ATOM 3907 N N . GLY A 1 470 ? 24.731 19.864 -14.236 1.00 85.62 470 GLY A N 1
ATOM 3908 C CA . GLY A 1 470 ? 25.170 21.181 -14.682 1.00 85.62 470 GLY A CA 1
ATOM 3909 C C . GLY A 1 470 ? 26.027 21.139 -15.951 1.00 85.62 470 GLY A C 1
ATOM 3910 O O . GLY A 1 470 ? 26.528 20.099 -16.380 1.00 85.62 470 GLY A O 1
ATOM 3911 N N . HIS A 1 471 ? 26.200 22.310 -16.566 1.00 86.19 471 HIS A N 1
ATOM 3912 C CA . HIS A 1 471 ? 26.817 22.447 -17.887 1.00 86.19 471 HIS A CA 1
ATOM 3913 C C . HIS A 1 471 ? 28.281 21.982 -17.941 1.00 86.19 471 HIS A C 1
ATOM 3915 O O . HIS A 1 471 ? 28.656 21.249 -18.855 1.00 86.19 471 HIS A O 1
ATOM 3921 N N . ASP A 1 472 ? 29.095 22.350 -16.951 1.00 87.25 472 ASP A N 1
ATOM 3922 C CA . ASP A 1 472 ? 30.534 22.051 -16.960 1.00 87.25 472 ASP A CA 1
ATOM 3923 C C . ASP A 1 472 ? 30.814 20.546 -16.843 1.00 87.25 472 ASP A C 1
ATOM 3925 O O . ASP A 1 472 ? 31.576 19.987 -17.631 1.00 87.25 472 ASP A O 1
ATOM 3929 N N . LYS A 1 473 ? 30.124 19.867 -15.917 1.00 88.56 473 LYS A N 1
ATOM 3930 C CA . LYS A 1 473 ? 30.206 18.409 -15.741 1.00 88.56 473 LYS A CA 1
ATOM 3931 C C . LYS A 1 473 ? 29.685 17.652 -16.963 1.00 88.56 473 LYS A C 1
ATOM 3933 O O . LYS A 1 473 ? 30.268 16.656 -17.382 1.00 88.56 473 LYS A O 1
ATOM 3938 N N . TYR A 1 474 ? 28.607 18.138 -17.577 1.00 89.19 474 TYR A N 1
ATOM 3939 C CA . TYR A 1 474 ? 28.093 17.542 -18.807 1.00 89.19 474 TYR A CA 1
ATOM 3940 C C . TYR A 1 474 ? 29.096 17.662 -19.964 1.00 89.19 474 TYR A C 1
ATOM 3942 O O . TYR A 1 474 ? 29.297 16.698 -20.700 1.00 89.19 474 TYR A O 1
ATOM 3950 N N . LEU A 1 475 ? 29.760 18.814 -20.119 1.00 87.50 475 LEU A N 1
ATOM 3951 C CA . LEU A 1 475 ? 30.808 18.998 -21.128 1.00 87.50 475 LEU A CA 1
ATOM 3952 C C . LEU A 1 475 ? 32.002 18.061 -20.908 1.00 87.50 475 LEU A C 1
ATOM 3954 O O . LEU A 1 475 ? 32.544 17.530 -21.879 1.00 87.50 475 LEU A O 1
ATOM 3958 N N . GLU A 1 476 ? 32.396 17.831 -19.655 1.00 88.69 476 GLU A N 1
ATOM 3959 C CA . GLU A 1 476 ? 33.424 16.846 -19.310 1.00 88.69 476 GLU A CA 1
ATOM 3960 C C . GLU A 1 476 ? 33.021 15.443 -19.783 1.00 88.69 476 GLU A C 1
ATOM 3962 O O . GLU A 1 476 ? 33.773 14.801 -20.521 1.00 88.69 476 GLU A O 1
ATOM 3967 N N . LEU A 1 477 ? 31.804 14.997 -19.451 1.00 89.81 477 LEU A N 1
ATOM 3968 C CA . LEU A 1 477 ? 31.275 13.709 -19.907 1.00 89.81 477 LEU A CA 1
ATOM 3969 C C . LEU A 1 477 ? 31.158 13.633 -21.431 1.00 89.81 477 LEU A C 1
ATOM 3971 O O . LEU A 1 477 ? 31.467 12.595 -22.011 1.00 89.81 477 LEU A O 1
ATOM 3975 N N . LYS A 1 478 ? 30.773 14.723 -22.105 1.00 87.62 478 LYS A N 1
ATOM 3976 C CA . LYS A 1 478 ? 30.721 14.791 -23.575 1.00 87.62 478 LYS A CA 1
ATOM 3977 C C . LYS A 1 478 ? 32.070 14.452 -24.197 1.00 87.62 478 LYS A C 1
ATOM 3979 O O . LYS A 1 478 ? 32.144 13.667 -25.136 1.00 87.62 478 LYS A O 1
ATOM 3984 N N . ASN A 1 479 ? 33.135 15.035 -23.660 1.00 85.19 479 ASN A N 1
ATOM 3985 C CA . ASN A 1 479 ? 34.473 14.895 -24.223 1.00 85.19 479 ASN A CA 1
ATOM 3986 C C . ASN A 1 479 ? 35.159 13.579 -23.827 1.00 85.19 479 ASN A C 1
ATOM 3988 O O . ASN A 1 479 ? 36.096 13.164 -24.503 1.00 85.19 479 ASN A O 1
ATOM 3992 N N . THR A 1 480 ? 34.719 12.935 -22.743 1.00 86.19 480 THR A N 1
ATOM 3993 C CA . THR A 1 480 ? 35.386 11.751 -22.173 1.00 86.19 480 THR A CA 1
ATOM 3994 C C . THR A 1 480 ? 34.618 10.446 -22.362 1.00 86.19 480 THR A C 1
ATOM 3996 O O . THR A 1 480 ? 35.234 9.384 -22.347 1.00 86.19 480 THR A O 1
ATOM 3999 N N . LEU A 1 481 ? 33.298 10.500 -22.561 1.00 89.69 481 LEU A N 1
ATOM 4000 C CA . LEU A 1 481 ? 32.423 9.326 -22.526 1.00 89.69 481 LEU A CA 1
ATOM 4001 C C . LEU A 1 481 ? 31.318 9.363 -23.593 1.00 89.69 481 LEU A C 1
ATOM 4003 O O . LEU A 1 481 ? 31.140 8.393 -24.330 1.00 89.69 481 LEU A O 1
ATOM 4007 N N . LEU A 1 482 ? 30.584 10.475 -23.696 1.00 91.31 482 LEU A N 1
ATOM 4008 C CA . LEU A 1 482 ? 29.419 10.637 -24.576 1.00 91.31 482 LEU A CA 1
ATOM 4009 C C . LEU A 1 482 ? 29.824 11.134 -25.975 1.00 91.31 482 LEU A C 1
ATOM 4011 O O . LEU A 1 482 ? 29.276 12.111 -26.486 1.00 91.31 482 LEU A O 1
ATOM 4015 N N . PHE A 1 483 ? 30.785 10.447 -26.594 1.00 89.69 483 PHE A N 1
ATOM 4016 C CA . PHE A 1 483 ? 31.250 10.721 -27.954 1.00 89.69 483 PHE A CA 1
ATOM 4017 C C . PHE A 1 483 ? 31.149 9.470 -28.828 1.00 89.69 483 PHE A C 1
ATOM 4019 O O . PHE A 1 483 ? 31.451 8.354 -28.396 1.00 89.69 483 PHE A O 1
ATOM 4026 N N . THR A 1 484 ? 30.697 9.640 -30.069 1.00 89.81 484 THR A N 1
ATOM 4027 C CA . THR A 1 484 ? 30.674 8.549 -31.048 1.00 89.81 484 THR A CA 1
ATOM 4028 C C . THR A 1 484 ? 31.935 8.533 -31.895 1.00 89.81 484 THR A C 1
ATOM 4030 O O . THR A 1 484 ? 32.258 7.500 -32.465 1.00 89.81 484 THR A O 1
ATOM 4033 N N . GLY A 1 485 ? 32.671 9.643 -31.985 1.00 86.00 485 GLY A N 1
ATOM 4034 C CA . GLY A 1 485 ? 33.815 9.786 -32.890 1.00 86.00 485 GLY A CA 1
ATOM 4035 C C . GLY A 1 485 ? 33.406 10.188 -34.312 1.00 86.00 485 GLY A C 1
ATOM 4036 O O . GLY A 1 485 ? 34.273 10.425 -35.152 1.00 86.00 485 GLY A O 1
ATOM 4037 N N . ASN A 1 486 ? 32.102 10.317 -34.588 1.00 89.06 486 ASN A N 1
ATOM 4038 C CA . ASN A 1 486 ? 31.593 10.989 -35.776 1.00 89.06 486 ASN A CA 1
ATOM 4039 C C . ASN A 1 486 ? 31.293 12.453 -35.425 1.00 89.06 486 ASN A C 1
ATOM 4041 O O . ASN A 1 486 ? 30.296 12.759 -34.776 1.00 89.06 486 ASN A O 1
ATOM 4045 N N . VAL A 1 487 ? 32.153 13.362 -35.891 1.00 87.69 487 VAL A N 1
ATOM 4046 C CA . VAL A 1 487 ? 32.076 14.797 -35.565 1.00 87.69 487 VAL A CA 1
ATOM 4047 C C . VAL A 1 487 ? 30.741 15.425 -35.986 1.00 87.69 487 VAL A C 1
ATOM 4049 O O . VAL A 1 487 ? 30.214 16.261 -35.253 1.00 87.69 487 VAL A O 1
ATOM 4052 N N . GLY A 1 488 ? 30.184 15.034 -37.139 1.00 87.75 488 GLY A N 1
ATOM 4053 C CA . GLY A 1 488 ? 28.910 15.565 -37.637 1.00 87.75 488 GLY A CA 1
ATOM 4054 C C . GLY A 1 488 ? 27.752 15.201 -36.713 1.00 87.75 488 GLY A C 1
ATOM 4055 O O . GLY A 1 488 ? 27.034 16.078 -36.224 1.00 87.75 488 GLY A O 1
ATOM 4056 N N . PHE A 1 489 ? 27.647 13.913 -36.385 1.00 91.06 489 PHE A N 1
ATOM 4057 C CA . PHE A 1 489 ? 26.635 13.398 -35.472 1.00 91.06 489 PHE A CA 1
ATOM 4058 C C . PHE A 1 489 ? 26.790 13.946 -34.045 1.00 91.06 489 PHE A C 1
ATOM 4060 O O . PHE A 1 489 ? 25.824 14.465 -33.489 1.00 91.06 489 PHE A O 1
ATOM 4067 N N . ASP A 1 490 ? 27.996 13.922 -33.473 1.00 91.00 490 ASP A N 1
ATOM 4068 C CA . ASP A 1 490 ? 28.249 14.407 -32.108 1.00 91.00 490 ASP A CA 1
ATOM 4069 C C . ASP A 1 490 ? 27.903 15.906 -31.968 1.00 91.00 490 ASP A C 1
ATOM 4071 O O . ASP A 1 490 ? 27.236 16.315 -31.013 1.00 91.00 490 ASP A O 1
ATOM 4075 N N . THR A 1 491 ? 28.258 16.721 -32.972 1.00 89.00 491 THR A N 1
ATOM 4076 C CA . THR A 1 491 ? 27.906 18.154 -33.019 1.00 89.00 491 THR A CA 1
ATOM 4077 C C . THR A 1 491 ? 26.394 18.369 -33.124 1.00 89.00 491 THR A C 1
ATOM 4079 O O . THR A 1 491 ? 25.849 19.323 -32.561 1.00 89.00 491 THR A O 1
ATOM 4082 N N . LEU A 1 492 ? 25.694 17.512 -33.871 1.00 88.88 492 LEU A N 1
ATOM 4083 C CA . LEU A 1 492 ? 24.243 17.584 -34.014 1.00 88.88 492 LEU A CA 1
ATOM 4084 C C . LEU A 1 492 ? 23.546 17.298 -32.681 1.00 88.88 492 LEU A C 1
ATOM 4086 O O . LEU A 1 492 ? 22.685 18.079 -32.274 1.00 88.88 492 LEU A O 1
ATOM 4090 N N . ILE A 1 493 ? 23.948 16.232 -31.983 1.00 89.62 493 ILE A N 1
ATOM 4091 C CA . ILE A 1 493 ? 23.395 15.882 -30.670 1.00 89.62 493 ILE A CA 1
ATOM 4092 C C . ILE A 1 493 ? 23.627 17.017 -29.671 1.00 89.62 493 ILE A C 1
ATOM 4094 O O . ILE A 1 493 ? 22.681 17.443 -29.014 1.00 89.62 493 ILE A O 1
ATOM 4098 N N . GLU A 1 494 ? 24.836 17.578 -29.610 1.00 86.94 494 GLU A N 1
ATOM 4099 C CA . GLU A 1 494 ? 25.148 18.711 -28.731 1.00 86.94 494 GLU A CA 1
ATOM 4100 C C . GLU A 1 494 ? 24.206 19.900 -28.955 1.00 86.94 494 GLU A C 1
ATOM 4102 O O . GLU A 1 494 ? 23.599 20.402 -28.005 1.00 86.94 494 GLU A O 1
ATOM 4107 N N . LYS A 1 495 ? 24.011 20.307 -30.215 1.00 85.56 495 LYS A N 1
ATOM 4108 C CA . LYS A 1 495 ? 23.079 21.392 -30.557 1.00 85.56 495 LYS A CA 1
ATOM 4109 C C . LYS A 1 495 ? 21.659 21.095 -30.079 1.00 85.56 495 LYS A C 1
ATOM 4111 O O . LYS A 1 495 ? 20.976 21.997 -29.603 1.00 85.56 495 LYS A O 1
ATOM 4116 N N . MET A 1 496 ? 21.209 19.848 -30.195 1.00 84.94 496 MET A N 1
ATOM 4117 C CA . MET A 1 496 ? 19.861 19.442 -29.790 1.00 84.94 496 MET A CA 1
ATOM 4118 C C . MET A 1 496 ? 19.687 19.363 -28.271 1.00 84.94 496 MET A C 1
ATOM 4120 O O . MET A 1 496 ? 18.596 19.649 -27.774 1.00 84.94 496 MET A O 1
ATOM 4124 N N . VAL A 1 497 ? 20.738 18.995 -27.535 1.00 84.81 497 VAL A N 1
ATOM 4125 C CA . VAL A 1 497 ? 20.731 18.953 -26.066 1.00 84.81 497 VAL A CA 1
ATOM 4126 C C . VAL A 1 497 ? 20.693 20.364 -25.484 1.00 84.81 497 VAL A C 1
ATOM 4128 O O . VAL A 1 497 ? 19.882 20.621 -24.601 1.00 84.81 497 VAL A O 1
ATOM 4131 N N . VAL A 1 498 ? 21.491 21.289 -26.025 1.00 78.62 498 VAL A N 1
ATOM 4132 C CA . VAL A 1 498 ? 21.531 22.693 -25.576 1.00 78.62 498 VAL A CA 1
ATOM 4133 C C . VAL A 1 498 ? 20.304 23.490 -26.048 1.00 78.62 498 VAL A C 1
ATOM 4135 O O . VAL A 1 498 ? 19.933 24.489 -25.435 1.00 78.62 498 VAL A O 1
ATOM 4138 N N . ALA A 1 499 ? 19.624 23.058 -27.116 1.00 74.56 499 ALA A N 1
ATOM 4139 C CA . ALA A 1 499 ? 18.407 23.717 -27.584 1.00 74.56 499 ALA A CA 1
ATOM 4140 C C . ALA A 1 499 ? 17.295 23.692 -26.515 1.00 74.56 499 ALA A C 1
ATOM 4142 O O . ALA A 1 499 ? 16.889 22.620 -26.049 1.00 74.56 499 ALA A O 1
ATOM 4143 N N . ASN A 1 500 ? 16.755 24.877 -26.196 1.00 54.84 500 ASN A N 1
ATOM 4144 C CA . ASN A 1 500 ? 15.762 25.104 -25.139 1.00 54.84 500 ASN A CA 1
ATOM 4145 C C . ASN A 1 500 ? 14.357 24.579 -25.510 1.00 54.84 500 ASN A C 1
ATOM 4147 O O . ASN A 1 500 ? 13.442 25.338 -25.821 1.00 54.84 500 ASN A O 1
ATOM 4151 N N . ASN A 1 501 ? 14.238 23.250 -25.518 1.00 58.12 501 ASN A N 1
ATOM 4152 C CA . ASN A 1 501 ? 13.029 22.469 -25.766 1.00 58.12 501 ASN A CA 1
ATOM 4153 C C . ASN A 1 501 ? 12.896 21.426 -24.666 1.00 58.12 501 ASN A C 1
ATOM 4155 O O . ASN A 1 501 ? 13.356 20.291 -24.834 1.00 58.12 501 ASN A O 1
ATOM 4159 N N . ASN A 1 502 ? 12.321 21.798 -23.530 1.00 53.38 502 ASN A N 1
ATOM 4160 C CA . ASN A 1 502 ? 12.052 20.838 -22.470 1.00 53.38 502 ASN A CA 1
ATOM 4161 C C . ASN A 1 502 ? 10.743 20.102 -22.769 1.00 53.38 502 ASN A C 1
ATOM 4163 O O . ASN A 1 502 ? 9.651 20.651 -22.649 1.00 53.38 502 ASN A O 1
ATOM 4167 N N . ILE A 1 503 ? 10.853 18.836 -23.177 1.00 55.81 503 ILE A N 1
ATOM 4168 C CA . ILE A 1 503 ? 9.697 17.981 -23.452 1.00 55.81 503 ILE A CA 1
ATOM 4169 C C . ILE A 1 503 ? 9.370 17.228 -22.166 1.00 55.81 503 ILE A C 1
ATOM 4171 O O . ILE A 1 503 ? 9.960 16.197 -21.838 1.00 55.81 503 ILE A O 1
ATOM 4175 N N . ALA A 1 504 ? 8.436 17.777 -21.399 1.00 60.84 504 ALA A N 1
ATOM 4176 C CA . ALA A 1 504 ? 7.772 17.030 -20.347 1.00 60.84 504 ALA A CA 1
ATOM 4177 C C . ALA A 1 504 ? 6.981 15.863 -20.963 1.00 60.84 504 ALA A C 1
ATOM 4179 O O . ALA A 1 504 ? 6.430 15.997 -22.055 1.00 60.84 504 ALA A O 1
ATOM 4180 N N . TRP A 1 505 ? 6.851 14.751 -20.237 1.00 66.81 505 TRP A N 1
ATOM 4181 C CA . TRP A 1 505 ? 6.055 13.599 -20.673 1.00 66.81 505 TRP A CA 1
ATOM 4182 C C . TRP A 1 505 ? 5.053 13.179 -19.600 1.00 66.81 505 TRP A C 1
ATOM 4184 O O . TRP A 1 505 ? 5.365 13.203 -18.405 1.00 66.81 505 TRP A O 1
ATOM 4194 N N . PHE A 1 506 ? 3.853 12.785 -20.028 1.00 62.78 506 PHE A N 1
ATOM 4195 C CA . PHE A 1 506 ? 2.745 12.438 -19.137 1.00 62.78 506 PHE A CA 1
ATOM 4196 C C . PHE A 1 506 ? 3.050 11.218 -18.278 1.00 62.78 506 PHE A C 1
ATOM 4198 O O . PHE A 1 506 ? 2.592 11.164 -17.148 1.00 62.78 506 PHE A O 1
ATOM 4205 N N . ASP A 1 507 ? 3.866 10.269 -18.741 1.00 60.75 507 ASP A N 1
ATOM 4206 C CA . ASP A 1 507 ? 4.240 9.104 -17.935 1.00 60.75 507 ASP A CA 1
ATOM 4207 C C . ASP A 1 507 ? 5.060 9.498 -16.695 1.00 60.75 507 ASP A C 1
ATOM 4209 O O . ASP A 1 507 ? 4.826 8.979 -15.601 1.00 60.75 507 ASP A O 1
ATOM 4213 N N . LYS A 1 508 ? 5.956 10.485 -16.834 1.00 65.62 508 LYS A N 1
ATOM 4214 C CA . LYS A 1 508 ? 6.716 11.060 -15.712 1.00 65.62 508 LYS A CA 1
ATOM 4215 C C . LYS A 1 508 ? 5.809 11.848 -14.765 1.00 65.62 508 LYS A C 1
ATOM 4217 O O . LYS A 1 508 ? 5.982 11.751 -13.551 1.00 65.62 508 LYS A O 1
ATOM 4222 N N . TRP A 1 509 ? 4.841 12.593 -15.304 1.00 70.75 509 TRP A N 1
ATOM 4223 C CA . TRP A 1 509 ? 3.826 13.289 -14.505 1.00 70.75 509 TRP A CA 1
ATOM 4224 C C . TRP A 1 509 ? 2.953 12.296 -13.727 1.00 70.75 509 TRP A C 1
ATOM 4226 O O . TRP A 1 509 ? 2.847 12.410 -12.513 1.00 70.75 509 TRP A O 1
ATOM 4236 N N . LEU A 1 510 ? 2.404 11.280 -14.397 1.00 60.97 510 LEU A N 1
ATOM 4237 C CA . LEU A 1 510 ? 1.512 10.266 -13.831 1.00 60.97 510 LEU A CA 1
ATOM 4238 C C . LEU A 1 510 ? 2.204 9.490 -12.712 1.00 60.97 510 LEU A C 1
ATOM 4240 O O . LEU A 1 510 ? 1.661 9.345 -11.619 1.00 60.97 510 LEU A O 1
ATOM 4244 N N . SER A 1 511 ? 3.434 9.044 -12.973 1.00 58.38 511 SER A N 1
ATOM 4245 C CA . SER A 1 511 ? 4.251 8.338 -11.993 1.00 58.38 511 SER A CA 1
ATOM 4246 C C . SER A 1 511 ? 4.536 9.200 -10.761 1.00 58.38 511 SER A C 1
ATOM 4248 O O . SER A 1 511 ? 4.357 8.728 -9.640 1.00 58.38 511 SER A O 1
ATOM 4250 N N . ARG A 1 512 ? 4.924 10.470 -10.948 1.00 61.97 512 ARG A N 1
ATOM 4251 C CA . ARG A 1 512 ? 5.177 11.401 -9.837 1.00 61.97 512 ARG A CA 1
ATOM 4252 C C . ARG A 1 512 ? 3.912 11.780 -9.092 1.00 61.97 512 ARG A C 1
ATOM 4254 O O . ARG A 1 512 ? 3.954 11.876 -7.876 1.00 61.97 512 ARG A O 1
ATOM 4261 N N . TYR A 1 513 ? 2.798 11.973 -9.785 1.00 59.59 513 TYR A N 1
ATOM 4262 C CA . TYR A 1 513 ? 1.529 12.253 -9.140 1.00 59.59 513 TYR A CA 1
ATOM 4263 C C . TYR A 1 513 ? 1.126 11.098 -8.222 1.00 59.59 513 TYR A C 1
ATOM 4265 O O . TYR A 1 513 ? 0.807 11.336 -7.061 1.00 59.59 513 TYR A O 1
ATOM 4273 N N . LEU A 1 514 ? 1.166 9.856 -8.724 1.00 54.03 514 LEU A N 1
ATOM 4274 C CA . LEU A 1 514 ? 0.822 8.676 -7.931 1.00 54.03 514 LEU A CA 1
ATOM 4275 C C . LEU A 1 514 ? 1.742 8.581 -6.713 1.00 54.03 514 LEU A C 1
ATOM 4277 O O . LEU A 1 514 ? 1.256 8.479 -5.593 1.00 54.03 514 LEU A O 1
ATOM 4281 N N . SER A 1 515 ? 3.054 8.730 -6.914 1.00 53.81 515 SER A N 1
ATOM 4282 C CA . SER A 1 515 ? 4.036 8.812 -5.829 1.00 53.81 515 SER A CA 1
ATOM 4283 C C . SER A 1 515 ? 3.728 9.902 -4.807 1.00 53.81 515 SER A C 1
ATOM 4285 O O . SER A 1 515 ? 3.750 9.624 -3.616 1.00 53.81 515 SER A O 1
ATOM 4287 N N . ASN A 1 516 ? 3.420 11.119 -5.249 1.00 56.88 516 ASN A N 1
ATOM 4288 C CA . ASN A 1 516 ? 3.135 12.247 -4.368 1.00 56.88 516 ASN A CA 1
ATOM 4289 C C . ASN A 1 516 ? 1.825 12.046 -3.601 1.00 56.88 516 ASN A C 1
ATOM 4291 O O . ASN A 1 516 ? 1.717 12.480 -2.460 1.00 56.88 516 ASN A O 1
ATOM 4295 N N . HIS A 1 517 ? 0.832 11.395 -4.206 1.00 56.31 517 HIS A N 1
ATOM 4296 C CA . HIS A 1 517 ? -0.408 11.035 -3.527 1.00 56.31 517 HIS A CA 1
ATOM 4297 C C . HIS A 1 517 ? -0.148 9.979 -2.447 1.00 56.31 517 HIS A C 1
ATOM 4299 O O . HIS A 1 517 ? -0.542 10.186 -1.303 1.00 56.31 517 HIS A O 1
ATOM 4305 N N . PHE A 1 518 ? 0.631 8.935 -2.759 1.00 52.06 518 PHE A N 1
ATOM 4306 C CA . PHE A 1 518 ? 1.104 7.996 -1.742 1.00 52.06 518 PHE A CA 1
ATOM 4307 C C . PHE A 1 518 ? 1.892 8.722 -0.648 1.00 52.06 518 PHE A C 1
ATOM 4309 O O . PHE A 1 518 ? 1.599 8.505 0.516 1.00 52.06 518 PHE A O 1
ATOM 4316 N N . GLU A 1 519 ? 2.814 9.637 -0.977 1.00 51.62 519 GLU A N 1
ATOM 4317 C CA . GLU A 1 519 ? 3.545 10.476 -0.008 1.00 51.62 519 GLU A CA 1
ATOM 4318 C C . GLU A 1 519 ? 2.641 11.322 0.882 1.00 51.62 519 GLU A C 1
ATOM 4320 O O . GLU A 1 519 ? 2.898 11.449 2.081 1.00 51.62 519 GLU A O 1
ATOM 4325 N N . GLN A 1 520 ? 1.602 11.928 0.313 1.00 56.75 520 GLN A N 1
ATOM 4326 C CA . GLN A 1 520 ? 0.610 12.687 1.064 1.00 56.75 520 GLN A CA 1
ATOM 4327 C C . GLN A 1 520 ? -0.167 11.772 2.007 1.00 56.75 520 GLN A C 1
ATOM 4329 O O . GLN A 1 520 ? -0.360 12.149 3.161 1.00 56.75 520 GLN A O 1
ATOM 4334 N N . ASP A 1 521 ? -0.492 10.552 1.586 1.00 52.25 521 ASP A N 1
ATOM 4335 C CA . ASP A 1 521 ? -1.060 9.529 2.460 1.00 52.25 521 ASP A CA 1
ATOM 4336 C C . ASP A 1 521 ? -0.051 9.051 3.517 1.00 52.25 521 ASP A C 1
ATOM 4338 O O . ASP A 1 521 ? -0.438 8.812 4.657 1.00 52.25 521 ASP A O 1
ATOM 4342 N N . ILE A 1 522 ? 1.256 8.979 3.216 1.00 50.22 522 ILE A N 1
ATOM 4343 C CA . ILE A 1 522 ? 2.312 8.661 4.199 1.00 50.22 522 ILE A CA 1
ATOM 4344 C C . ILE A 1 522 ? 2.375 9.763 5.262 1.00 50.22 522 ILE A C 1
ATOM 4346 O O . ILE A 1 522 ? 2.378 9.484 6.464 1.00 50.22 522 ILE A O 1
ATOM 4350 N N . LYS A 1 523 ? 2.418 11.029 4.833 1.00 54.22 523 LYS A N 1
ATOM 4351 C CA . LYS A 1 523 ? 2.438 12.197 5.724 1.00 54.22 523 LYS A CA 1
ATOM 4352 C C . LYS A 1 523 ? 1.136 12.292 6.521 1.00 54.22 523 LYS A C 1
ATOM 4354 O O . LYS A 1 523 ? 1.187 12.549 7.723 1.00 54.22 523 LYS A O 1
ATOM 4359 N N . GLY A 1 524 ? -0.001 12.009 5.887 1.00 59.50 524 GLY A N 1
ATOM 4360 C CA . GLY A 1 524 ? -1.319 11.899 6.506 1.00 59.50 524 GLY A CA 1
ATOM 4361 C C . GLY A 1 524 ? -1.368 10.794 7.559 1.00 59.50 524 GLY A C 1
ATOM 4362 O O . GLY A 1 524 ? -1.738 11.061 8.693 1.00 59.50 524 GLY A O 1
ATOM 4363 N N . SER A 1 525 ? -0.897 9.588 7.250 1.00 59.69 525 SER A N 1
ATOM 4364 C CA . SER A 1 525 ? -0.834 8.449 8.176 1.00 59.69 525 SER A CA 1
ATOM 4365 C C . SER A 1 525 ? 0.092 8.731 9.364 1.00 59.69 525 SER A C 1
ATOM 4367 O O . SER A 1 525 ? -0.256 8.452 10.512 1.00 59.69 525 SER A O 1
ATOM 4369 N N . ASN A 1 526 ? 1.242 9.372 9.137 1.00 63.59 526 ASN A N 1
ATOM 4370 C CA . ASN A 1 526 ? 2.144 9.785 10.216 1.00 63.59 526 ASN A CA 1
ATOM 4371 C C . ASN A 1 526 ? 1.528 10.882 11.101 1.00 63.59 526 ASN A C 1
ATOM 4373 O O . ASN A 1 526 ? 1.620 10.806 12.328 1.00 63.59 526 ASN A O 1
ATOM 4377 N N . SER A 1 527 ? 0.861 11.870 10.496 1.00 72.94 527 SER A N 1
ATOM 4378 C CA . SER A 1 527 ? 0.110 12.907 11.215 1.00 72.94 527 SER A CA 1
ATOM 4379 C C . SER A 1 527 ? -1.029 12.301 12.040 1.00 72.94 527 SER A C 1
ATOM 4381 O O . SER A 1 527 ? -1.193 12.635 13.214 1.00 72.94 527 SER A O 1
ATOM 4383 N N . PHE A 1 528 ? -1.760 11.340 11.467 1.00 80.94 528 PHE A N 1
ATOM 4384 C CA . PHE A 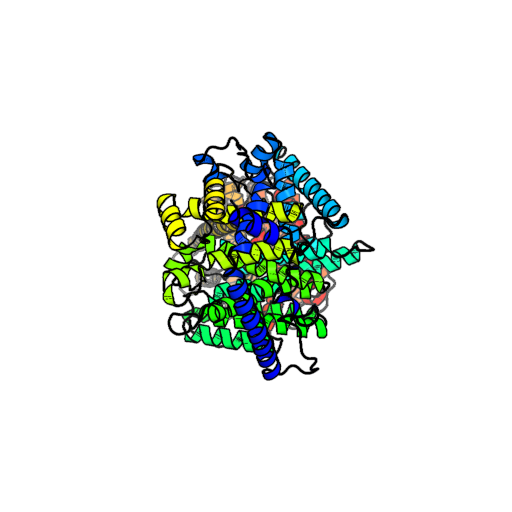1 528 ? -2.819 10.600 12.143 1.00 80.94 528 PHE A CA 1
ATOM 4385 C C . PHE A 1 528 ? -2.263 9.834 13.341 1.00 80.94 528 PHE A C 1
ATOM 4387 O O . PHE A 1 528 ? -2.758 10.010 14.448 1.00 80.94 528 PHE A O 1
ATOM 4394 N N . LYS A 1 529 ? -1.191 9.049 13.163 1.00 80.25 529 LYS A N 1
ATOM 4395 C CA . LYS A 1 529 ? -0.544 8.299 14.253 1.00 80.25 529 LYS A CA 1
ATOM 4396 C C . LYS A 1 529 ? -0.101 9.216 15.388 1.00 80.25 529 LYS A C 1
ATOM 4398 O O . LYS A 1 529 ? -0.298 8.872 16.551 1.00 80.25 529 LYS A O 1
ATOM 4403 N N . LYS A 1 530 ? 0.471 10.381 15.062 1.00 85.38 530 LYS A N 1
ATOM 4404 C CA . LYS A 1 530 ? 0.856 11.385 16.059 1.00 85.38 530 LYS A CA 1
ATOM 4405 C C . LYS A 1 530 ? -0.370 11.911 16.808 1.00 85.38 530 LYS A C 1
ATOM 4407 O O . LYS A 1 530 ? -0.426 11.774 18.023 1.00 85.38 530 LYS A O 1
ATOM 4412 N N . LYS A 1 531 ? -1.382 12.408 16.093 1.00 88.19 531 LYS A N 1
ATOM 4413 C CA . LYS A 1 531 ? -2.607 12.952 16.700 1.00 88.19 531 LYS A CA 1
ATOM 4414 C C . LYS A 1 531 ? -3.367 11.908 17.525 1.00 88.19 531 LYS A C 1
ATOM 4416 O O . LYS A 1 531 ? -3.820 12.203 18.623 1.00 88.19 531 LYS A O 1
ATOM 4421 N N . TYR A 1 532 ? -3.453 10.672 17.036 1.00 91.38 532 TYR A N 1
ATOM 4422 C CA . TYR A 1 532 ? -4.047 9.548 17.756 1.00 91.38 532 TYR A CA 1
ATOM 4423 C C . TYR A 1 532 ? -3.274 9.241 19.042 1.00 91.38 532 TYR A C 1
ATOM 4425 O O . TYR A 1 532 ? -3.880 9.013 20.085 1.00 91.38 532 TYR A O 1
ATOM 4433 N N . LYS A 1 533 ? -1.935 9.257 18.993 1.00 90.75 533 LYS A N 1
ATOM 4434 C CA . LYS A 1 533 ? -1.084 9.079 20.176 1.00 90.75 533 LYS A CA 1
ATOM 4435 C C . LYS A 1 533 ? -1.299 10.201 21.192 1.00 90.75 533 LYS A C 1
ATOM 4437 O O . LYS A 1 533 ? -1.422 9.898 22.376 1.00 90.75 533 LYS A O 1
ATOM 4442 N N . ASP A 1 534 ? -1.384 11.448 20.740 1.00 93.38 534 ASP A N 1
ATOM 4443 C CA . ASP A 1 534 ? -1.629 12.609 21.599 1.00 93.38 534 ASP A CA 1
ATOM 4444 C C . ASP A 1 534 ? -3.005 12.491 22.282 1.00 93.38 534 ASP A C 1
ATOM 4446 O O . ASP A 1 534 ? -3.103 12.566 23.506 1.00 93.38 534 ASP A O 1
ATOM 4450 N N . TYR A 1 535 ? -4.060 12.165 21.527 1.00 95.56 535 TYR A N 1
ATOM 4451 C CA . TYR A 1 535 ? -5.387 11.887 22.089 1.00 95.56 535 TYR A CA 1
ATOM 4452 C C . TYR A 1 535 ? -5.392 10.701 23.048 1.00 95.56 535 TYR A C 1
ATOM 4454 O O . TYR A 1 535 ? -5.987 10.782 24.120 1.00 95.56 535 TYR A O 1
ATOM 4462 N N . LYS A 1 536 ? -4.691 9.613 22.724 1.00 94.19 536 LYS A N 1
ATOM 4463 C CA . LYS A 1 536 ? -4.560 8.469 23.629 1.00 94.19 536 LYS A CA 1
ATOM 4464 C C . LYS A 1 536 ? -3.900 8.873 24.951 1.00 94.19 536 LYS A C 1
ATOM 4466 O O . LYS A 1 536 ? -4.327 8.390 25.992 1.00 94.19 536 LYS A O 1
ATOM 4471 N N . GLN A 1 537 ? -2.899 9.756 24.937 1.00 93.25 537 GLN A N 1
ATOM 4472 C CA . GLN A 1 537 ? -2.269 10.257 26.164 1.00 93.25 537 GLN A CA 1
ATOM 4473 C C . GLN A 1 537 ? -3.233 11.083 27.020 1.00 93.25 537 GLN A C 1
ATOM 4475 O O . GLN A 1 537 ? -3.215 10.948 28.242 1.00 93.25 537 GLN A O 1
ATOM 4480 N N . VAL A 1 538 ? -4.081 11.904 26.395 1.00 94.62 538 VAL A N 1
ATOM 4481 C CA . VAL A 1 538 ? -5.151 12.638 27.091 1.00 94.62 538 VAL A CA 1
ATOM 4482 C C . VAL A 1 538 ? -6.143 11.662 27.724 1.00 94.62 538 VAL A C 1
ATOM 4484 O O . VAL A 1 538 ? -6.433 11.769 28.915 1.00 94.62 538 VAL A O 1
ATOM 4487 N N . VAL A 1 539 ? -6.599 10.660 26.962 1.00 94.50 539 VAL A N 1
ATOM 4488 C CA . VAL A 1 539 ? -7.496 9.612 27.469 1.00 94.50 539 VAL A CA 1
ATOM 4489 C C . VAL A 1 539 ? -6.856 8.896 28.656 1.00 94.50 539 VAL A C 1
ATOM 4491 O O . VAL A 1 539 ? -7.459 8.861 29.725 1.00 94.50 539 VAL A O 1
ATOM 4494 N N . ASP A 1 540 ? -5.631 8.385 28.507 1.00 92.19 540 ASP A N 1
ATOM 4495 C CA . ASP A 1 540 ? -4.930 7.664 29.572 1.00 92.19 540 ASP A CA 1
ATOM 4496 C C . ASP A 1 540 ? -4.773 8.551 30.823 1.00 92.19 540 ASP A C 1
ATOM 4498 O O . ASP A 1 540 ? -5.070 8.108 31.928 1.00 92.19 540 ASP A O 1
ATOM 4502 N N . ARG A 1 541 ? -4.411 9.834 30.680 1.00 90.81 541 ARG A N 1
ATOM 4503 C CA . ARG A 1 541 ? -4.350 10.770 31.818 1.00 90.81 541 ARG A CA 1
ATOM 4504 C C . ARG A 1 541 ? -5.704 10.892 32.523 1.00 90.81 541 ARG A C 1
ATOM 4506 O O . ARG A 1 541 ? -5.759 10.790 33.747 1.00 90.81 541 ARG A O 1
ATOM 4513 N N . SER A 1 542 ? -6.780 11.071 31.756 1.00 91.62 542 SER A N 1
ATOM 4514 C CA . SER A 1 542 ? -8.123 11.288 32.301 1.00 91.62 542 SER A CA 1
ATOM 4515 C C . SER A 1 542 ? -8.672 10.074 33.057 1.00 91.62 542 SER A C 1
ATOM 4517 O O . SER A 1 542 ? -9.344 10.247 34.069 1.00 91.62 542 SER A O 1
ATOM 4519 N N . ILE A 1 543 ? -8.389 8.841 32.619 1.00 89.69 543 ILE A N 1
ATOM 4520 C CA . ILE A 1 543 ? -8.996 7.634 33.211 1.00 89.69 543 ILE A CA 1
ATOM 4521 C C . ILE A 1 543 ? -8.362 7.220 34.542 1.00 89.69 543 ILE A C 1
ATOM 4523 O O . ILE A 1 543 ? -9.031 6.572 35.350 1.00 89.69 543 ILE A O 1
ATOM 4527 N N . PHE A 1 544 ? -7.100 7.582 34.788 1.00 85.12 544 PHE A N 1
ATOM 4528 C CA . PHE A 1 544 ? -6.388 7.193 36.010 1.00 85.12 544 PHE A CA 1
ATOM 4529 C C . PHE A 1 544 ? -6.555 8.198 37.151 1.00 85.12 544 PHE A C 1
ATOM 4531 O O . PHE A 1 544 ? -6.541 7.806 38.317 1.00 85.12 544 PHE A O 1
ATOM 4538 N N . GLU A 1 545 ? -6.750 9.480 36.844 1.00 80.38 545 GLU A N 1
ATOM 4539 C CA . GLU A 1 545 ? -6.836 10.546 37.848 1.00 80.38 545 GLU A CA 1
ATOM 4540 C C . GLU A 1 545 ? -7.919 10.300 38.927 1.00 80.38 545 GLU A C 1
ATOM 4542 O O . GLU A 1 545 ? -7.581 10.363 40.113 1.00 80.38 545 GLU A O 1
ATOM 4547 N N . PRO A 1 546 ? -9.168 9.901 38.597 1.00 76.38 546 PRO A N 1
ATOM 4548 C CA . PRO A 1 546 ? -10.201 9.637 39.606 1.00 76.38 546 PRO A CA 1
ATOM 4549 C C . PRO A 1 546 ? -9.946 8.394 40.466 1.00 76.38 546 PRO A C 1
ATOM 4551 O O . PRO A 1 546 ? -10.601 8.219 41.494 1.00 76.38 546 PRO A O 1
ATOM 4554 N N . LEU A 1 547 ? -9.045 7.510 40.027 1.00 75.00 547 LEU A N 1
ATOM 4555 C CA . LEU A 1 547 ? -8.752 6.219 40.648 1.00 75.00 547 LEU A CA 1
ATOM 4556 C C . LEU A 1 547 ? -7.397 6.203 41.377 1.00 75.00 547 LEU A C 1
ATOM 4558 O O . LEU A 1 547 ? -7.079 5.213 42.025 1.00 75.00 547 LEU A O 1
ATOM 4562 N N . ASN A 1 548 ? -6.621 7.288 41.358 1.00 69.25 548 ASN A N 1
ATOM 4563 C CA . ASN A 1 548 ? -5.307 7.362 42.017 1.00 69.25 548 ASN A CA 1
ATOM 4564 C C . ASN A 1 548 ? -5.339 7.910 43.458 1.00 69.25 548 ASN A C 1
ATOM 4566 O O . ASN A 1 548 ? -4.289 8.142 44.057 1.00 69.25 548 ASN A O 1
ATOM 4570 N N . GLN A 1 549 ? -6.519 8.118 44.049 1.00 62.22 549 GLN A N 1
ATOM 4571 C CA . GLN A 1 549 ? -6.620 8.543 45.451 1.00 62.22 549 GLN A CA 1
ATOM 4572 C C . GLN A 1 549 ? -6.185 7.401 46.392 1.00 62.22 549 GLN A C 1
ATOM 4574 O O . GLN A 1 549 ? -6.584 6.254 46.180 1.00 62.22 549 GLN A O 1
ATOM 4579 N N . GLN A 1 550 ? -5.344 7.724 47.391 1.00 53.88 550 GLN A N 1
ATOM 4580 C CA . GLN A 1 550 ? -4.709 6.798 48.349 1.00 53.88 550 GLN A CA 1
ATOM 4581 C C . GLN A 1 550 ? -5.696 5.741 48.859 1.00 53.88 550 GLN A C 1
ATOM 4583 O O . GLN A 1 550 ? -6.516 5.999 49.737 1.00 53.88 550 GLN A O 1
ATOM 4588 N N . SER A 1 551 ? -5.608 4.543 48.292 1.00 56.78 551 SER A N 1
ATOM 4589 C CA . SER A 1 551 ? -6.472 3.409 48.603 1.00 56.78 551 SER A CA 1
ATOM 4590 C C . SER A 1 551 ? -5.609 2.223 49.022 1.00 56.78 551 SER A C 1
ATOM 4592 O O . SER A 1 551 ? -4.475 2.074 48.565 1.00 56.78 551 SER A O 1
ATOM 4594 N N . ALA A 1 552 ? -6.127 1.402 49.940 1.00 59.91 552 ALA A N 1
ATOM 4595 C CA . ALA A 1 552 ? -5.457 0.186 50.389 1.00 59.91 552 ALA A CA 1
ATOM 4596 C C . ALA A 1 552 ? -5.143 -0.746 49.202 1.00 59.91 552 ALA A C 1
ATOM 4598 O O . ALA A 1 552 ? -5.875 -0.759 48.204 1.00 59.91 552 ALA A O 1
ATOM 4599 N N . THR A 1 553 ? -4.077 -1.540 49.336 1.00 57.38 553 THR A N 1
ATOM 4600 C CA . THR A 1 553 ? -3.524 -2.429 48.297 1.00 57.38 553 THR A CA 1
ATOM 4601 C C . THR A 1 553 ? -4.518 -3.455 47.742 1.00 57.38 553 THR A C 1
ATOM 4603 O O . THR A 1 553 ? -4.343 -3.881 46.607 1.00 57.38 553 THR A O 1
ATOM 4606 N N . ASP A 1 554 ? -5.597 -3.757 48.475 1.00 62.09 554 ASP A N 1
ATOM 4607 C CA . ASP A 1 554 ? -6.626 -4.745 48.099 1.00 62.09 554 ASP A CA 1
ATOM 4608 C C . ASP A 1 554 ? -8.002 -4.125 47.785 1.00 62.09 554 ASP A C 1
ATOM 4610 O O . ASP A 1 554 ? -9.031 -4.800 47.791 1.00 62.09 554 ASP A O 1
ATOM 4614 N N . SER A 1 555 ? -8.067 -2.813 47.547 1.00 83.06 555 SER A N 1
ATOM 4615 C CA . SER A 1 555 ? -9.333 -2.160 47.193 1.00 83.06 555 SER A CA 1
ATOM 4616 C C . SER A 1 555 ? -9.782 -2.503 45.763 1.00 83.06 555 SER A C 1
ATOM 4618 O O . SER A 1 555 ? -8.960 -2.642 44.857 1.00 83.06 555 SER A O 1
ATOM 4620 N N . LEU A 1 556 ? -11.102 -2.532 45.519 1.00 87.94 556 LEU A N 1
ATOM 4621 C CA . LEU A 1 556 ? -11.678 -2.674 44.164 1.00 87.94 556 LEU A CA 1
ATOM 4622 C C . LEU A 1 556 ? -11.134 -1.621 43.180 1.00 87.94 556 LEU A C 1
ATOM 4624 O O . LEU A 1 556 ? -11.061 -1.858 41.978 1.00 87.94 556 LEU A O 1
ATOM 4628 N N . GLN A 1 557 ? -10.703 -0.469 43.695 1.00 89.19 557 GLN A N 1
ATOM 4629 C CA . GLN A 1 557 ? -10.062 0.595 42.932 1.00 89.19 557 GLN A CA 1
ATOM 4630 C C . GLN A 1 557 ? -8.700 0.170 42.359 1.00 89.19 557 GLN A C 1
ATOM 4632 O O . GLN A 1 557 ? -8.431 0.439 41.191 1.00 89.19 557 GLN A O 1
ATOM 4637 N N . GLN A 1 558 ? -7.869 -0.546 43.126 1.00 88.44 558 GLN A N 1
ATOM 4638 C CA . GLN A 1 558 ? -6.602 -1.100 42.626 1.00 88.44 558 GLN A CA 1
ATOM 4639 C C . GLN A 1 558 ? -6.832 -2.201 41.583 1.00 88.44 558 GLN A C 1
ATOM 4641 O O . GLN A 1 558 ? -6.119 -2.268 40.581 1.00 88.44 558 GLN A O 1
ATOM 4646 N N . LEU A 1 559 ? -7.872 -3.020 41.764 1.00 92.00 559 LEU A N 1
ATOM 4647 C CA . LEU A 1 559 ? -8.260 -4.040 40.785 1.00 92.00 559 LEU A CA 1
ATOM 4648 C C . LEU A 1 559 ? -8.750 -3.417 39.471 1.00 92.00 559 LEU A C 1
ATOM 4650 O O . LEU A 1 559 ? -8.342 -3.834 38.388 1.00 92.00 559 LEU A O 1
ATOM 4654 N N . ALA A 1 560 ? -9.558 -2.359 39.557 1.00 91.88 560 ALA A N 1
ATOM 4655 C CA . ALA A 1 560 ? -9.992 -1.587 38.398 1.00 91.88 560 ALA A CA 1
ATOM 4656 C C . ALA A 1 560 ? -8.801 -0.945 37.666 1.00 91.88 560 ALA A C 1
ATOM 4658 O O . ALA A 1 560 ? -8.721 -1.007 36.436 1.00 91.88 560 ALA A O 1
ATOM 4659 N N . LEU A 1 561 ? -7.848 -0.375 38.414 1.00 90.75 561 LEU A N 1
ATOM 4660 C CA . LEU A 1 561 ? -6.608 0.175 37.863 1.00 90.75 561 LEU A CA 1
ATOM 4661 C C . LEU A 1 561 ? -5.787 -0.885 37.128 1.00 90.75 561 LEU A C 1
ATOM 4663 O O . LEU A 1 561 ? -5.261 -0.584 36.061 1.00 90.75 561 LEU A O 1
ATOM 4667 N N . TYR A 1 562 ? -5.690 -2.112 37.649 1.00 90.75 562 TYR A N 1
ATOM 4668 C CA . TYR A 1 562 ? -5.000 -3.209 36.966 1.00 90.75 562 TYR A CA 1
ATOM 4669 C C . TYR A 1 562 ? -5.594 -3.468 35.575 1.00 90.75 562 TYR A C 1
ATOM 4671 O O . TYR A 1 562 ? -4.869 -3.428 34.578 1.00 90.75 562 TYR A O 1
ATOM 4679 N N . SER A 1 563 ? -6.915 -3.645 35.490 1.00 91.31 563 SER A N 1
ATOM 4680 C CA . SER A 1 563 ? -7.598 -3.901 34.217 1.00 91.31 563 SER A CA 1
ATOM 4681 C C . SER A 1 563 ? -7.504 -2.719 33.247 1.00 91.31 563 SER A C 1
ATOM 4683 O O . SER A 1 563 ? -7.329 -2.914 32.043 1.00 91.31 563 SER A O 1
ATOM 4685 N N . LEU A 1 564 ? -7.552 -1.482 33.754 1.00 89.56 564 LEU A N 1
ATOM 4686 C CA . LEU A 1 564 ? -7.351 -0.279 32.940 1.00 89.56 564 LEU A CA 1
ATOM 4687 C C . LEU A 1 564 ? -5.901 -0.145 32.449 1.00 89.56 564 LEU A C 1
ATOM 4689 O O . LEU A 1 564 ? -5.690 0.284 31.314 1.00 89.56 564 LEU A O 1
ATOM 4693 N N . ASN A 1 565 ? -4.912 -0.535 33.260 1.00 85.44 565 ASN A N 1
ATOM 4694 C CA . ASN A 1 565 ? -3.480 -0.469 32.946 1.00 85.44 565 ASN A CA 1
ATOM 4695 C C . ASN A 1 565 ? -3.007 -1.532 31.951 1.00 85.44 565 ASN A C 1
ATOM 4697 O O . ASN A 1 565 ? -1.921 -1.378 31.393 1.00 85.44 565 ASN A O 1
ATOM 4701 N N . GLY A 1 566 ? -3.809 -2.562 31.663 1.00 69.88 566 GLY A N 1
ATOM 4702 C CA . GLY A 1 566 ? -3.499 -3.617 30.686 1.00 69.88 566 GLY A CA 1
ATOM 4703 C C . GLY A 1 566 ? -3.324 -3.144 29.230 1.00 69.88 566 GLY A C 1
ATOM 4704 O O . GLY A 1 566 ? -3.367 -3.953 28.310 1.00 69.88 566 GLY A O 1
ATOM 4705 N N . GLY A 1 567 ? -3.158 -1.843 28.980 1.00 67.69 567 GLY A N 1
ATOM 4706 C CA . GLY A 1 567 ? -3.077 -1.244 27.650 1.00 67.69 567 GLY A CA 1
ATOM 4707 C C . GLY A 1 567 ? -4.446 -1.133 26.981 1.00 67.69 567 GLY A C 1
ATOM 4708 O O . GLY A 1 567 ? -5.476 -1.340 27.611 1.00 67.69 567 GLY A O 1
ATOM 4709 N N . GLY A 1 568 ? -4.480 -0.782 25.695 1.00 76.19 568 GLY A N 1
ATOM 4710 C CA . GLY A 1 568 ? -5.716 -0.679 24.913 1.00 76.19 568 GLY A CA 1
ATOM 4711 C C . GLY A 1 568 ? -5.619 0.352 23.791 1.00 76.19 568 GLY A C 1
ATOM 4712 O O . GLY A 1 568 ? -4.883 1.333 23.902 1.00 76.19 568 GLY A O 1
ATOM 4713 N N . LYS A 1 569 ? -6.375 0.141 22.704 1.00 85.31 569 LYS A N 1
ATOM 4714 C CA . LYS A 1 569 ? -6.404 1.072 21.562 1.00 85.31 569 LYS A CA 1
ATOM 4715 C C . LYS A 1 569 ? -7.055 2.415 21.943 1.00 85.31 569 LYS A C 1
ATOM 4717 O O . LYS A 1 569 ? -6.705 3.419 21.338 1.00 85.31 569 LYS A O 1
ATOM 4722 N N . ARG A 1 570 ? -7.944 2.455 22.951 1.00 91.69 570 ARG A N 1
ATOM 4723 C CA . ARG A 1 570 ? -8.707 3.648 23.408 1.00 91.69 570 ARG A CA 1
ATOM 4724 C C . ARG A 1 570 ? -9.583 4.301 22.335 1.00 91.69 570 ARG A C 1
ATOM 4726 O O . ARG A 1 570 ? -9.899 5.483 22.403 1.00 91.69 570 ARG A O 1
ATOM 4733 N N . MET A 1 571 ? -9.967 3.530 21.321 1.00 91.25 571 MET A N 1
ATOM 4734 C CA . MET A 1 571 ? -10.628 4.038 20.117 1.00 91.25 571 MET A CA 1
ATOM 4735 C C . MET A 1 571 ? -11.923 4.801 20.423 1.00 91.25 571 MET A C 1
ATOM 4737 O O . MET A 1 571 ? -12.135 5.876 19.873 1.00 91.25 571 MET A O 1
ATOM 4741 N N . ARG A 1 572 ? -12.754 4.279 21.336 1.00 93.19 572 ARG A N 1
ATOM 4742 C CA . ARG A 1 572 ? -14.036 4.889 21.728 1.00 93.19 572 ARG A CA 1
ATOM 4743 C C . ARG A 1 572 ? -13.824 6.284 22.315 1.00 93.19 572 ARG A C 1
ATOM 4745 O O . ARG A 1 572 ? -14.404 7.252 21.836 1.00 93.19 572 ARG A O 1
ATOM 4752 N N . SER A 1 573 ? -12.926 6.415 23.284 1.00 95.69 573 SER A N 1
ATOM 4753 C CA . SER A 1 573 ? -12.646 7.718 23.890 1.00 95.69 573 SER A CA 1
ATOM 4754 C C . SER A 1 573 ? -11.874 8.657 22.965 1.00 95.69 573 SER A C 1
ATOM 4756 O O . SER A 1 573 ? -12.097 9.859 23.010 1.00 95.69 573 SER A O 1
ATOM 4758 N N . VAL A 1 574 ? -11.037 8.146 22.059 1.00 96.44 574 VAL A N 1
ATOM 4759 C CA . VAL A 1 574 ? -10.400 8.979 21.024 1.00 96.44 574 VAL A CA 1
ATOM 4760 C C . VAL A 1 574 ? -11.439 9.592 20.074 1.00 96.44 574 VAL A C 1
ATOM 4762 O O . VAL A 1 574 ? -11.333 10.778 19.760 1.00 96.44 574 VAL A O 1
ATOM 4765 N N . ILE A 1 575 ? -12.457 8.828 19.655 1.00 96.00 575 ILE A N 1
ATOM 4766 C CA . ILE A 1 575 ? -13.585 9.348 18.860 1.00 96.00 575 ILE A CA 1
ATOM 4767 C C . ILE A 1 575 ? -14.298 10.457 19.634 1.00 96.00 575 ILE A C 1
ATOM 4769 O O . ILE A 1 575 ? -14.447 11.566 19.119 1.00 96.00 575 ILE A O 1
ATOM 4773 N N . ALA A 1 576 ? -14.685 10.179 20.882 1.00 97.38 576 ALA A N 1
ATOM 4774 C CA . ALA A 1 576 ? -15.429 11.129 21.699 1.00 97.38 576 ALA A CA 1
ATOM 4775 C C . ALA A 1 576 ? -14.643 12.424 21.947 1.00 97.38 576 ALA A C 1
ATOM 4777 O O . ALA A 1 576 ? -15.177 13.513 21.744 1.00 97.38 576 ALA A O 1
ATOM 4778 N N . LEU A 1 577 ? -13.359 12.317 22.306 1.00 97.75 577 LEU A N 1
ATOM 4779 C CA . LEU A 1 577 ? -12.468 13.463 22.496 1.00 97.75 577 LEU A CA 1
ATOM 4780 C C . LEU A 1 577 ? -12.377 14.312 21.226 1.00 97.75 577 LEU A C 1
ATOM 4782 O O . LEU A 1 577 ? -12.475 15.539 21.292 1.00 97.75 577 LEU A O 1
ATOM 4786 N N . HIS A 1 578 ? -12.204 13.672 20.067 1.00 96.94 578 HIS A N 1
ATOM 4787 C CA . HIS A 1 578 ? -12.094 14.384 18.802 1.00 96.94 578 HIS A CA 1
ATOM 4788 C C . HIS A 1 578 ? -13.383 15.136 18.454 1.00 96.94 578 HIS A C 1
ATOM 4790 O O . HIS A 1 578 ? -13.319 16.327 18.153 1.00 96.94 578 HIS A O 1
ATOM 4796 N N . LEU A 1 579 ? -14.542 14.479 18.563 1.00 96.88 579 LEU A N 1
ATOM 4797 C CA . LEU A 1 579 ? -15.848 15.096 18.318 1.00 96.88 579 LEU A CA 1
ATOM 4798 C C . LEU A 1 579 ? -16.092 16.285 19.250 1.00 96.88 579 LEU A C 1
ATOM 4800 O O . LEU A 1 579 ? -16.396 17.384 18.785 1.00 96.88 579 LEU A O 1
ATOM 4804 N N . MET A 1 580 ? -15.894 16.085 20.556 1.00 97.31 580 MET A N 1
ATOM 4805 C CA . MET A 1 580 ? -16.129 17.120 21.560 1.00 97.31 580 MET A CA 1
ATOM 4806 C C . MET A 1 580 ? -15.258 18.356 21.322 1.00 97.31 580 MET A C 1
ATOM 4808 O O . MET A 1 580 ? -15.776 19.469 21.319 1.00 97.31 580 MET A O 1
ATOM 4812 N N . THR A 1 581 ? -13.963 18.165 21.063 1.00 96.25 581 THR A N 1
ATOM 4813 C CA . THR A 1 581 ? -13.009 19.277 20.911 1.00 96.25 581 THR A CA 1
ATOM 4814 C C . THR A 1 581 ? -13.037 19.932 19.532 1.00 96.25 581 THR A C 1
ATOM 4816 O O . THR A 1 581 ? -12.830 21.137 19.426 1.00 96.25 581 THR A O 1
ATOM 4819 N N . THR A 1 582 ? -13.288 19.163 18.469 1.00 94.62 582 THR A N 1
ATOM 4820 C CA . THR A 1 582 ? -13.161 19.649 17.082 1.00 94.62 582 THR A CA 1
ATOM 4821 C C . THR A 1 582 ? -14.495 20.099 16.495 1.00 94.62 582 THR A C 1
ATOM 4823 O O . THR A 1 582 ? -14.525 21.101 15.787 1.00 94.62 582 THR A O 1
ATOM 4826 N N . HIS A 1 583 ? -15.596 19.402 16.797 1.00 94.69 583 HIS A N 1
ATOM 4827 C CA . HIS A 1 583 ? -16.908 19.684 16.193 1.00 94.69 583 HIS A CA 1
ATOM 4828 C C . HIS A 1 583 ? -17.879 20.368 17.144 1.00 94.69 583 HIS A C 1
ATOM 4830 O O . HIS A 1 583 ? -18.685 21.178 16.701 1.00 94.69 583 HIS A O 1
ATOM 4836 N N . TYR A 1 584 ? -17.786 20.088 18.444 1.00 95.06 584 TYR A N 1
ATOM 4837 C CA . TYR A 1 584 ? -18.739 20.607 19.432 1.00 95.06 584 TYR A CA 1
ATOM 4838 C C . TYR A 1 584 ? -18.169 21.710 20.330 1.00 95.06 584 TYR A C 1
ATOM 4840 O O . TYR A 1 584 ? -18.872 22.213 21.201 1.00 95.06 584 TYR A O 1
ATOM 4848 N N . SER A 1 585 ? -16.918 22.126 20.087 1.00 92.38 585 SER A N 1
ATOM 4849 C CA . SER A 1 585 ? -16.249 23.242 20.779 1.00 92.38 585 SER A CA 1
ATOM 4850 C C . SER A 1 585 ? -16.176 23.112 22.309 1.00 92.38 585 SER A C 1
ATOM 4852 O O . SER A 1 585 ? -16.063 24.117 23.010 1.00 92.38 585 SER A O 1
ATOM 4854 N N . PHE A 1 586 ? -16.210 21.890 22.840 1.00 95.81 586 PHE A N 1
ATOM 4855 C CA . PHE A 1 586 ? -15.907 21.631 24.245 1.00 95.81 586 PHE A CA 1
ATOM 4856 C C . PHE A 1 586 ? -14.399 21.707 24.491 1.00 95.81 586 PHE A C 1
ATOM 4858 O O . PHE A 1 586 ? -13.595 21.388 23.610 1.00 95.81 586 PHE A O 1
ATOM 4865 N N . SER A 1 587 ? -13.996 22.096 25.702 1.00 95.88 587 SER A N 1
ATOM 4866 C CA . SER A 1 587 ? -12.587 22.014 26.086 1.00 95.88 587 SER A CA 1
ATOM 4867 C C . SER A 1 587 ? -12.141 20.557 26.257 1.00 95.88 587 SER A C 1
ATOM 4869 O O . SER A 1 587 ? -12.952 19.638 26.392 1.00 95.88 587 SER A O 1
ATOM 4871 N N . GLU A 1 588 ? -10.827 20.331 26.278 1.00 95.00 588 GLU A N 1
ATOM 4872 C CA . GLU A 1 588 ? -10.268 19.011 26.580 1.00 95.00 588 GLU A CA 1
ATOM 4873 C C . GLU A 1 588 ? -10.758 18.503 27.948 1.00 95.00 588 GLU A C 1
ATOM 4875 O O . GLU A 1 588 ? -11.190 17.357 28.064 1.00 95.00 588 GLU A O 1
ATOM 4880 N N . GLN A 1 589 ? -10.775 19.365 28.967 1.00 94.69 589 GLN A N 1
ATOM 4881 C CA . GLN A 1 589 ? -11.190 19.024 30.330 1.00 94.69 589 GLN A CA 1
ATOM 4882 C C . GLN A 1 589 ? -12.678 18.669 30.417 1.00 94.69 589 GLN A C 1
ATOM 4884 O O . GLN A 1 589 ? -13.040 17.734 31.132 1.00 94.69 589 GLN A O 1
ATOM 4889 N N . ASP A 1 590 ? -13.529 19.352 29.647 1.00 95.69 590 ASP A N 1
ATOM 4890 C CA . ASP A 1 590 ? -14.966 19.055 29.573 1.00 95.69 590 ASP A CA 1
ATOM 4891 C C . ASP A 1 590 ? -15.242 17.639 29.050 1.00 95.69 590 ASP A C 1
ATOM 4893 O O . ASP A 1 590 ? -16.288 17.056 29.340 1.00 95.69 590 ASP A O 1
ATOM 4897 N N . SER A 1 591 ? -14.311 17.070 28.278 1.00 96.31 591 SER A N 1
ATOM 4898 C CA . SER A 1 591 ? -14.455 15.721 27.732 1.00 96.31 591 SER A CA 1
ATOM 4899 C C . SER A 1 591 ? -14.171 14.620 28.754 1.00 96.31 591 SER A C 1
ATOM 4901 O O . SER A 1 591 ? -14.715 13.524 28.619 1.00 96.31 591 SER A O 1
ATOM 4903 N N . TYR A 1 592 ? -13.371 14.881 29.796 1.00 96.44 592 TYR A N 1
ATOM 4904 C CA . TYR A 1 592 ? -12.848 13.842 30.695 1.00 96.44 592 TYR A CA 1
ATOM 4905 C C . TYR A 1 592 ? -13.916 12.912 31.276 1.00 96.44 592 TYR A C 1
ATOM 4907 O O . TYR A 1 592 ? -13.713 11.697 31.207 1.00 96.44 592 TYR A O 1
ATOM 4915 N N . PRO A 1 593 ? -15.065 13.404 31.781 1.00 96.62 593 PRO A N 1
ATOM 4916 C CA . PRO A 1 593 ? -16.065 12.506 32.343 1.00 96.62 593 PRO A CA 1
ATOM 4917 C C . PRO A 1 593 ? -16.700 11.582 31.292 1.00 96.62 593 PRO A C 1
ATOM 4919 O O . PRO A 1 593 ? -17.062 10.448 31.607 1.00 96.62 593 PRO A O 1
ATOM 4922 N N . VAL A 1 594 ? -16.771 12.018 30.028 1.00 97.44 594 VAL A N 1
ATOM 4923 C CA . VAL A 1 594 ? -17.214 11.189 28.894 1.00 97.44 594 VAL A CA 1
ATOM 4924 C C . VAL A 1 594 ? -16.156 10.142 28.540 1.00 97.44 594 VAL A C 1
ATOM 4926 O O . VAL A 1 594 ? -16.493 8.977 28.332 1.00 97.44 594 VAL A O 1
ATOM 4929 N N . LEU A 1 595 ? -14.872 10.519 28.517 1.00 96.56 595 LEU A N 1
ATOM 4930 C CA . LEU A 1 595 ? -13.773 9.581 28.237 1.00 96.56 595 LEU A CA 1
ATOM 4931 C C . LEU A 1 595 ? -13.697 8.475 29.297 1.00 96.56 595 LEU A C 1
ATOM 4933 O O . LEU A 1 595 ? -13.513 7.302 28.962 1.00 96.56 595 LEU A O 1
ATOM 4937 N N . GLN A 1 596 ? -13.865 8.857 30.565 1.00 95.69 596 GLN A N 1
ATOM 4938 C CA . GLN A 1 596 ? -13.908 7.954 31.712 1.00 95.69 596 GLN A CA 1
ATOM 4939 C C . GLN A 1 596 ? -15.113 7.017 31.635 1.00 95.69 596 GLN A C 1
ATOM 4941 O O . GLN A 1 596 ? -14.938 5.809 31.753 1.00 95.69 596 GLN A O 1
ATOM 4946 N N . LEU A 1 597 ? -16.313 7.547 31.369 1.00 95.75 597 LEU A N 1
ATOM 4947 C CA . LEU A 1 597 ? -17.526 6.751 31.162 1.00 95.75 597 LEU A CA 1
ATOM 4948 C C . LEU A 1 597 ? -17.302 5.642 30.126 1.00 95.75 597 LEU A C 1
ATOM 4950 O O . LEU A 1 597 ? -17.561 4.472 30.406 1.00 95.75 597 LEU A O 1
ATOM 4954 N N . LEU A 1 598 ? -16.797 5.996 28.943 1.00 95.81 598 LEU A N 1
ATOM 4955 C CA . LEU A 1 598 ? -16.620 5.050 27.842 1.00 95.81 598 LEU A CA 1
ATOM 4956 C C . LEU A 1 598 ? -15.580 3.964 28.166 1.00 95.81 598 LEU A C 1
ATOM 4958 O O . LEU A 1 598 ? -15.834 2.783 27.918 1.00 95.81 598 LEU A O 1
ATOM 4962 N N . GLU A 1 599 ? -14.427 4.325 28.740 1.00 95.44 599 GLU A N 1
ATOM 4963 C CA . GLU A 1 599 ? -13.377 3.347 29.063 1.00 95.44 599 GLU A CA 1
ATOM 4964 C C . GLU A 1 599 ? -13.709 2.500 30.294 1.00 95.44 599 GLU A C 1
ATOM 4966 O O . GLU A 1 599 ? -13.361 1.318 30.313 1.00 95.44 599 GLU A O 1
ATOM 4971 N N . TYR A 1 600 ? -14.395 3.047 31.303 1.00 95.75 600 TYR A N 1
ATOM 4972 C CA . TYR A 1 600 ? -14.826 2.279 32.475 1.00 95.75 600 TYR A CA 1
ATOM 4973 C C . TYR A 1 600 ? -15.888 1.252 32.092 1.00 95.75 600 TYR A C 1
ATOM 4975 O O . TYR A 1 600 ? -15.745 0.086 32.454 1.00 95.75 600 TYR A O 1
ATOM 4983 N N . MET A 1 601 ? -16.880 1.637 31.283 1.00 95.00 601 MET A N 1
ATOM 4984 C CA . MET A 1 601 ? -17.885 0.701 30.767 1.00 95.00 601 MET A CA 1
ATOM 4985 C C . MET A 1 601 ? -17.258 -0.380 29.884 1.00 95.00 601 MET A C 1
ATOM 4987 O O . MET A 1 601 ? -17.558 -1.559 30.052 1.00 95.00 601 MET A O 1
ATOM 4991 N N . HIS A 1 602 ? -16.347 -0.005 28.979 1.00 93.75 602 HIS A N 1
ATOM 4992 C CA . HIS A 1 602 ? -15.658 -0.977 28.131 1.00 93.75 602 HIS A CA 1
ATOM 4993 C C . HIS A 1 602 ? -14.764 -1.926 28.940 1.00 93.75 602 HIS A C 1
ATOM 4995 O O . HIS A 1 602 ? -14.704 -3.118 28.660 1.00 93.75 602 HIS A O 1
ATOM 5001 N N . THR A 1 603 ? -14.063 -1.421 29.953 1.00 93.88 603 THR A N 1
ATOM 5002 C CA . THR A 1 603 ? -13.207 -2.266 30.795 1.00 93.88 603 THR A CA 1
ATOM 5003 C C . THR A 1 603 ? -14.047 -3.193 31.666 1.00 93.88 603 THR A C 1
ATOM 5005 O O . THR A 1 603 ? -13.706 -4.365 31.790 1.00 93.88 603 THR A O 1
ATOM 5008 N N . ALA A 1 604 ? -15.172 -2.711 32.202 1.00 95.31 604 ALA A N 1
ATOM 5009 C CA . ALA A 1 604 ? -16.123 -3.544 32.928 1.00 95.31 604 ALA A CA 1
ATOM 5010 C C . ALA A 1 604 ? -16.659 -4.683 32.053 1.00 95.31 604 ALA A C 1
ATOM 5012 O O . ALA A 1 604 ? -16.678 -5.824 32.506 1.00 95.31 604 ALA A O 1
ATOM 5013 N N . SER A 1 605 ? -17.033 -4.403 30.797 1.00 93.25 605 SER A N 1
ATOM 5014 C CA . SER A 1 605 ? -17.533 -5.445 29.893 1.00 93.25 605 SER A CA 1
ATOM 5015 C C . SER A 1 605 ? -16.490 -6.539 29.658 1.00 93.25 605 SER A C 1
ATOM 5017 O O . SER A 1 605 ? -16.834 -7.709 29.723 1.00 93.25 605 SER A O 1
ATOM 5019 N N . LEU A 1 606 ? -15.216 -6.173 29.460 1.00 92.19 606 LEU A N 1
ATOM 5020 C CA . LEU A 1 606 ? -14.127 -7.141 29.275 1.00 92.19 606 LEU A CA 1
ATOM 5021 C C . LEU A 1 606 ? -13.865 -7.989 30.525 1.00 92.19 606 LEU A C 1
ATOM 5023 O O . LEU A 1 606 ? -13.587 -9.173 30.398 1.00 92.19 606 LEU A O 1
ATOM 5027 N N . ILE A 1 607 ? -13.964 -7.405 31.726 1.00 94.81 607 ILE A N 1
ATOM 5028 C CA . ILE A 1 607 ? -13.796 -8.164 32.975 1.00 94.81 607 ILE A CA 1
ATOM 5029 C C . ILE A 1 607 ? -14.848 -9.270 33.082 1.00 94.81 607 ILE A C 1
ATOM 5031 O O . ILE A 1 607 ? -14.493 -10.373 33.481 1.00 94.81 607 ILE A O 1
ATOM 5035 N N . PHE A 1 608 ? -16.110 -8.981 32.740 1.00 94.81 608 PHE A N 1
ATOM 5036 C CA . PHE A 1 608 ? -17.184 -9.979 32.759 1.00 94.81 608 PHE A CA 1
ATOM 5037 C C . PHE A 1 608 ? -17.035 -11.029 31.652 1.00 94.81 608 PHE A C 1
ATOM 5039 O O . PHE A 1 608 ? -17.232 -12.210 31.925 1.00 94.81 608 PHE A O 1
ATOM 5046 N N . ASP A 1 609 ? -16.658 -10.599 30.447 1.00 90.88 609 ASP A N 1
ATOM 5047 C CA . ASP A 1 609 ? -16.395 -11.455 29.280 1.00 90.88 609 ASP A CA 1
ATOM 5048 C C . ASP A 1 609 ? -15.294 -12.488 29.583 1.00 90.88 609 ASP A C 1
ATOM 5050 O O . ASP A 1 609 ? -15.439 -13.668 29.286 1.00 90.88 609 ASP A O 1
ATOM 5054 N N . ASP A 1 610 ? -14.237 -12.068 30.289 1.00 92.12 610 ASP A N 1
ATOM 5055 C CA . ASP A 1 610 ? -13.100 -12.919 30.654 1.00 92.12 610 ASP A CA 1
ATOM 5056 C C . ASP A 1 610 ? -13.422 -13.992 31.713 1.00 92.12 610 ASP A C 1
ATOM 5058 O O . ASP A 1 610 ? -12.585 -14.859 31.951 1.00 92.12 610 ASP A O 1
ATOM 5062 N N . LEU A 1 611 ? -14.560 -13.930 32.416 1.00 93.69 611 LEU A N 1
ATOM 5063 C CA . LEU A 1 611 ? -14.828 -14.822 33.552 1.00 93.69 611 LEU A CA 1
ATOM 5064 C C . LEU A 1 611 ? -15.003 -16.293 33.131 1.00 93.69 611 LEU A C 1
ATOM 5066 O O . LEU A 1 611 ? -15.485 -16.561 32.030 1.00 93.69 611 LEU A O 1
ATOM 5070 N N . PRO A 1 612 ? -14.756 -17.258 34.044 1.00 91.88 612 PRO A N 1
ATOM 5071 C CA . PRO A 1 612 ? -14.936 -18.687 33.761 1.00 91.88 612 PRO A CA 1
ATOM 5072 C C . PRO A 1 612 ? -16.345 -19.096 33.309 1.00 91.88 612 PRO A C 1
ATOM 5074 O O . PRO A 1 612 ? -16.519 -20.114 32.652 1.00 91.88 612 PRO A O 1
ATOM 5077 N N . ALA A 1 613 ? -17.367 -18.321 33.680 1.00 89.19 613 ALA A N 1
ATOM 5078 C CA . ALA A 1 613 ? -18.751 -18.569 33.276 1.00 89.19 613 ALA A CA 1
ATOM 5079 C C . ALA A 1 613 ? -19.097 -18.027 31.871 1.00 89.19 613 ALA A C 1
ATOM 5081 O O . ALA A 1 613 ? -20.225 -18.221 31.421 1.00 89.19 613 ALA A O 1
ATOM 5082 N N . GLN A 1 614 ? -18.170 -17.317 31.219 1.00 89.81 614 GLN A N 1
ATOM 5083 C CA . GLN A 1 614 ? -18.313 -16.758 29.872 1.00 89.81 614 GLN A CA 1
ATOM 5084 C C . GLN A 1 614 ? -17.205 -17.313 28.965 1.00 89.81 614 GLN A C 1
ATOM 5086 O O . GLN A 1 614 ? -17.267 -18.492 28.622 1.00 89.81 614 GLN A O 1
ATOM 5091 N N . ASP A 1 615 ? -16.188 -16.520 28.608 1.00 84.88 615 ASP A N 1
ATOM 5092 C CA . ASP A 1 615 ? -15.138 -16.960 27.678 1.00 84.88 615 ASP A CA 1
ATOM 5093 C C . ASP A 1 615 ? -13.952 -17.668 28.370 1.00 84.88 615 ASP A C 1
ATOM 5095 O O . ASP A 1 615 ? -13.069 -18.188 27.685 1.00 84.88 615 ASP A O 1
ATOM 5099 N N . ASP A 1 616 ? -13.916 -17.700 29.713 1.00 89.25 616 ASP A N 1
ATOM 5100 C CA . ASP A 1 616 ? -12.844 -18.294 30.540 1.00 89.25 616 ASP A CA 1
ATOM 5101 C C . ASP A 1 616 ? -11.437 -17.925 30.039 1.00 89.25 616 ASP A C 1
ATOM 5103 O O . ASP A 1 616 ? -10.567 -18.766 29.801 1.00 89.25 616 ASP A O 1
ATOM 5107 N N . ALA A 1 617 ? -11.222 -16.631 29.792 1.00 86.56 617 ALA A N 1
ATOM 5108 C CA . ALA A 1 617 ? -9.992 -16.151 29.187 1.00 86.56 617 ALA A CA 1
ATOM 5109 C C . ALA A 1 617 ? -8.870 -16.017 30.218 1.00 86.56 617 ALA A C 1
ATOM 5111 O O . ALA A 1 617 ? -8.936 -15.203 31.140 1.00 86.56 617 ALA A O 1
ATOM 5112 N N . ASP A 1 618 ? -7.780 -16.763 30.022 1.00 88.25 618 ASP A N 1
ATOM 5113 C CA . ASP A 1 618 ? -6.592 -16.685 30.881 1.00 88.25 618 ASP A CA 1
ATOM 5114 C C . ASP A 1 618 ? -5.837 -15.354 30.728 1.00 88.25 618 ASP A C 1
ATOM 5116 O O . ASP A 1 618 ? -5.230 -14.851 31.679 1.00 88.25 618 ASP A O 1
ATOM 5120 N N . LEU A 1 619 ? -5.846 -14.789 29.517 1.00 87.44 619 LEU A N 1
ATOM 5121 C CA . LEU A 1 619 ? -5.067 -13.614 29.137 1.00 87.44 619 LEU A CA 1
ATOM 5122 C C . LEU A 1 619 ? -5.943 -12.564 28.450 1.00 87.44 619 LEU A C 1
ATOM 5124 O O . LEU A 1 619 ? -6.722 -12.875 27.555 1.00 87.44 619 LEU A O 1
ATOM 5128 N N . ARG A 1 620 ? -5.700 -11.291 28.765 1.00 83.38 620 ARG A N 1
ATOM 5129 C CA . ARG A 1 620 ? -6.266 -10.131 28.075 1.00 83.38 620 ARG A CA 1
ATOM 5130 C C . ARG A 1 620 ? -5.165 -9.113 27.791 1.00 83.38 620 ARG A C 1
ATOM 5132 O O . ARG A 1 620 ? -4.409 -8.723 28.676 1.00 83.38 620 ARG A O 1
ATOM 5139 N N . ARG A 1 621 ? -5.047 -8.686 26.526 1.00 77.88 621 ARG A N 1
ATOM 5140 C CA . ARG A 1 621 ? -4.026 -7.713 26.064 1.00 77.88 621 ARG A CA 1
ATOM 5141 C C . ARG A 1 621 ? -2.582 -8.113 26.440 1.00 77.88 621 ARG A C 1
ATOM 5143 O O . ARG A 1 621 ? -1.744 -7.267 26.736 1.00 77.88 621 ARG A O 1
ATOM 5150 N N . GLY A 1 622 ? -2.294 -9.417 26.425 1.00 79.31 622 GLY A N 1
ATOM 5151 C CA . GLY A 1 622 ? -0.976 -9.968 26.763 1.00 79.31 622 GLY A CA 1
ATOM 5152 C C . GLY A 1 622 ? -0.648 -9.998 28.261 1.00 79.31 622 GLY A C 1
ATOM 5153 O O . GLY A 1 622 ? 0.484 -10.311 28.618 1.00 79.31 622 GLY A O 1
ATOM 5154 N N . GLN A 1 623 ? -1.611 -9.684 29.130 1.00 83.25 623 GLN A N 1
ATOM 5155 C CA . GLN A 1 623 ? -1.510 -9.791 30.588 1.00 83.25 623 GLN A CA 1
ATOM 5156 C C . GLN A 1 623 ? -2.512 -10.832 31.106 1.00 83.25 623 GLN A C 1
ATOM 5158 O O . GLN A 1 623 ? -3.494 -11.094 30.414 1.00 83.25 623 GLN A O 1
ATOM 5163 N N . PRO A 1 624 ? -2.308 -11.427 32.295 1.00 91.00 624 PRO A N 1
ATOM 5164 C CA . PRO A 1 624 ? -3.333 -12.246 32.940 1.00 91.00 624 PRO A CA 1
ATOM 5165 C C . PRO A 1 624 ? -4.667 -11.501 33.044 1.00 91.00 624 PRO A C 1
ATOM 5167 O O . PRO A 1 624 ? -4.691 -10.316 33.385 1.00 91.00 624 PRO A O 1
ATOM 5170 N N . SER A 1 625 ? -5.777 -12.176 32.751 1.00 92.31 625 SER A N 1
ATOM 5171 C CA . SER A 1 625 ? -7.099 -11.607 33.020 1.00 92.31 625 SER A CA 1
ATOM 5172 C C . SER A 1 625 ? -7.277 -11.369 34.522 1.00 92.31 625 SER A C 1
ATOM 5174 O O . SER A 1 625 ? -6.573 -11.955 35.354 1.00 92.31 625 SER A O 1
ATOM 5176 N N . LEU A 1 626 ? -8.200 -10.476 34.898 1.00 93.69 626 LEU A N 1
ATOM 5177 C CA . LEU A 1 626 ? -8.315 -10.036 36.292 1.00 93.69 626 LEU A CA 1
ATOM 5178 C C . LEU A 1 626 ? -8.561 -11.216 37.239 1.00 93.69 626 LEU A C 1
ATOM 5180 O O . LEU A 1 626 ? -7.860 -11.332 38.241 1.00 93.69 626 LEU A O 1
ATOM 5184 N N . HIS A 1 627 ? -9.496 -12.108 36.895 1.00 93.56 627 HIS A N 1
ATOM 5185 C CA . HIS A 1 627 ? -9.860 -13.244 37.741 1.00 93.56 627 HIS A CA 1
ATOM 5186 C C . HIS A 1 627 ? -8.698 -14.235 37.927 1.00 93.56 627 HIS A C 1
ATOM 5188 O O . HIS A 1 627 ? -8.545 -14.771 39.022 1.00 93.56 627 HIS A O 1
ATOM 5194 N N . LYS A 1 628 ? -7.837 -14.421 36.914 1.00 93.44 628 LYS A N 1
ATOM 5195 C CA . LYS A 1 628 ? -6.605 -15.216 37.044 1.00 93.44 628 LYS A CA 1
ATOM 5196 C C . LYS A 1 628 ? -5.530 -14.499 37.843 1.00 93.44 628 LYS A C 1
ATOM 5198 O O . LYS A 1 628 ? -4.828 -15.128 38.626 1.00 93.44 628 LYS A O 1
ATOM 5203 N N . LYS A 1 629 ? -5.373 -13.185 37.652 1.00 92.56 629 LYS A N 1
ATOM 5204 C CA . LYS A 1 629 ? -4.340 -12.395 38.335 1.00 92.56 629 LYS A CA 1
ATOM 5205 C C . LYS A 1 629 ? -4.497 -12.443 39.852 1.00 92.56 629 LYS A C 1
ATOM 5207 O O . LYS A 1 629 ? -3.489 -12.479 40.557 1.00 92.56 629 LYS A O 1
ATOM 5212 N N . ILE A 1 630 ? -5.738 -12.376 40.326 1.00 92.81 630 ILE A N 1
ATOM 5213 C CA . ILE A 1 630 ? -6.066 -12.320 41.756 1.00 92.81 630 ILE A CA 1
ATOM 5214 C C . ILE A 1 630 ? -6.548 -13.655 42.323 1.00 92.81 630 ILE A C 1
ATOM 5216 O O . ILE A 1 630 ? -6.801 -13.723 43.521 1.00 92.81 630 ILE A O 1
ATOM 5220 N N . ASP A 1 631 ? -6.705 -14.673 41.472 1.00 90.75 631 ASP A N 1
ATOM 5221 C CA . ASP A 1 631 ? -7.253 -15.990 41.819 1.00 90.75 631 ASP A CA 1
ATOM 5222 C C . ASP A 1 631 ? -8.573 -15.902 42.617 1.00 90.75 631 ASP A C 1
ATOM 5224 O O . ASP A 1 631 ? -8.784 -16.561 43.633 1.00 90.75 631 ASP A O 1
ATOM 5228 N N . ASN A 1 632 ? -9.459 -14.988 42.199 1.00 92.19 632 ASN A N 1
ATOM 5229 C CA . ASN A 1 632 ? -10.722 -14.712 42.885 1.00 92.19 632 ASN A CA 1
ATOM 5230 C C . ASN A 1 632 ? -11.768 -14.137 41.919 1.00 92.19 632 ASN A C 1
ATOM 5232 O O . ASN A 1 632 ? -11.722 -12.965 41.538 1.00 92.19 632 ASN A O 1
ATOM 5236 N N . VAL A 1 633 ? -12.748 -14.966 41.558 1.00 95.00 633 VAL A N 1
ATOM 5237 C CA . VAL A 1 633 ? -13.836 -14.607 40.633 1.00 95.00 633 VAL A CA 1
ATOM 5238 C C . VAL A 1 633 ? -14.757 -13.533 41.221 1.00 95.00 633 VAL A C 1
ATOM 5240 O O . VAL A 1 633 ? -15.078 -12.568 40.533 1.00 95.00 633 VAL A O 1
ATOM 5243 N N . ALA A 1 634 ? -15.110 -13.628 42.507 1.00 95.44 634 ALA A N 1
ATOM 5244 C CA . ALA A 1 634 ? -16.027 -12.685 43.151 1.00 95.44 634 ALA A CA 1
ATOM 5245 C C . ALA A 1 634 ? -15.470 -11.251 43.164 1.00 95.44 634 ALA A C 1
ATOM 5247 O O . ALA A 1 634 ? -16.185 -10.287 42.895 1.00 95.44 634 ALA A O 1
ATOM 5248 N N . ASN A 1 635 ? -14.169 -11.090 43.416 1.00 94.56 635 ASN A N 1
ATOM 5249 C CA . ASN A 1 635 ? -13.532 -9.774 43.353 1.00 94.56 635 ASN A CA 1
ATOM 5250 C C . ASN A 1 635 ? -13.468 -9.224 41.921 1.00 94.56 635 ASN A C 1
ATOM 5252 O O . ASN A 1 635 ? -13.582 -8.010 41.737 1.00 94.56 635 ASN A O 1
ATOM 5256 N N . ALA A 1 636 ? -13.321 -10.081 40.906 1.00 94.62 636 ALA A N 1
ATOM 5257 C CA . ALA A 1 636 ? -13.384 -9.654 39.511 1.00 94.62 636 ALA A CA 1
ATOM 5258 C C . ALA A 1 636 ? -14.796 -9.155 39.149 1.00 94.62 636 ALA A C 1
ATOM 5260 O O . ALA A 1 636 ? -14.932 -8.049 38.624 1.00 94.62 636 ALA A O 1
ATOM 5261 N N . GLU A 1 637 ? -15.844 -9.890 39.531 1.00 96.44 637 GLU A N 1
ATOM 5262 C CA . GLU A 1 637 ? -17.246 -9.478 39.352 1.00 96.44 637 GLU A CA 1
ATOM 5263 C C . GLU A 1 637 ? -17.541 -8.134 40.033 1.00 96.44 637 GLU A C 1
ATOM 5265 O O . GLU A 1 637 ? -18.058 -7.206 39.405 1.00 96.44 637 GLU A O 1
ATOM 5270 N N . LEU A 1 638 ? -17.150 -7.992 41.304 1.00 96.94 638 LEU A N 1
ATOM 5271 C CA . LEU A 1 638 ? -17.330 -6.753 42.064 1.00 96.94 638 LEU A CA 1
ATOM 5272 C C . LEU A 1 638 ? -16.564 -5.581 41.446 1.00 96.94 638 LEU A C 1
ATOM 5274 O O . LEU A 1 638 ? -17.056 -4.453 41.467 1.00 96.94 638 LEU A O 1
ATOM 5278 N N . THR A 1 639 ? -15.390 -5.829 40.862 1.00 95.94 639 THR A N 1
ATOM 5279 C CA . THR A 1 639 ? -14.617 -4.800 40.150 1.00 95.94 639 THR A CA 1
ATOM 5280 C C . THR A 1 639 ? -15.345 -4.341 38.885 1.00 95.94 639 THR A C 1
ATOM 5282 O O . THR A 1 639 ? -15.389 -3.141 38.605 1.00 95.94 639 THR A O 1
ATOM 5285 N N . GLY A 1 640 ? -15.971 -5.264 38.150 1.00 96.00 640 GLY A N 1
ATOM 5286 C CA . GLY A 1 640 ? -16.827 -4.938 37.008 1.00 96.00 640 GLY A CA 1
ATOM 5287 C C . GLY A 1 640 ? -18.010 -4.049 37.407 1.00 96.00 640 GLY A C 1
ATOM 5288 O O . GLY A 1 640 ? -18.213 -2.988 36.815 1.00 96.00 640 GLY A O 1
ATOM 5289 N N . VAL A 1 641 ? -18.743 -4.417 38.465 1.00 96.69 641 VAL A N 1
ATOM 5290 C CA . VAL A 1 641 ? -19.859 -3.605 38.997 1.00 96.69 641 VAL A CA 1
ATOM 5291 C C . VAL A 1 641 ? -19.375 -2.235 39.480 1.00 96.69 641 VAL A C 1
ATOM 5293 O O . VAL A 1 641 ? -20.004 -1.214 39.190 1.00 96.69 641 VAL A O 1
ATOM 5296 N N . PHE A 1 642 ? -18.241 -2.192 40.184 1.00 96.12 642 PHE A N 1
ATOM 5297 C CA . PHE A 1 642 ? -17.620 -0.952 40.641 1.00 96.12 642 PHE A CA 1
ATOM 5298 C C . PHE A 1 642 ? -17.336 -0.000 39.474 1.00 96.12 642 PHE A C 1
ATOM 5300 O O . PHE A 1 642 ? -17.702 1.172 39.548 1.00 96.12 642 PHE A O 1
ATOM 5307 N N . LEU A 1 643 ? -16.744 -0.494 38.382 1.00 96.00 643 LEU A N 1
ATOM 5308 C CA . LEU A 1 643 ? -16.462 0.311 37.192 1.00 96.00 643 LEU A CA 1
ATOM 5309 C C . LEU A 1 643 ? -17.736 0.829 36.514 1.00 96.00 643 LEU A C 1
ATOM 5311 O O . LEU A 1 643 ? -17.760 1.992 36.117 1.00 96.00 643 LEU A O 1
ATOM 5315 N N . ILE A 1 644 ? -18.803 0.024 36.436 1.00 95.94 644 ILE A N 1
ATOM 5316 C CA . ILE A 1 644 ? -20.105 0.471 35.904 1.00 95.94 644 ILE A CA 1
ATOM 5317 C C . ILE A 1 644 ? -20.640 1.646 36.730 1.00 95.94 644 ILE A C 1
ATOM 5319 O O . ILE A 1 644 ? -20.990 2.692 36.181 1.00 95.94 644 ILE A O 1
ATOM 5323 N N . MET A 1 645 ? -20.653 1.517 38.058 1.00 95.88 645 MET A N 1
ATOM 5324 C CA . MET A 1 645 ? -21.136 2.592 38.930 1.00 95.88 645 MET A CA 1
ATOM 5325 C C . MET A 1 645 ? -20.220 3.817 38.902 1.00 95.88 645 MET A C 1
ATOM 5327 O O . MET A 1 645 ? -20.709 4.947 38.933 1.00 95.88 645 MET A O 1
ATOM 5331 N N . LYS A 1 646 ? -18.905 3.617 38.767 1.00 94.88 646 LYS A N 1
ATOM 5332 C CA . LYS A 1 646 ? -17.943 4.706 38.581 1.00 94.88 646 LYS A CA 1
ATOM 5333 C C . LYS A 1 646 ? -18.195 5.455 37.275 1.00 94.88 646 LYS A C 1
ATOM 5335 O O . LYS A 1 646 ? -18.103 6.677 37.252 1.00 94.88 646 LYS A O 1
ATOM 5340 N N . ALA A 1 647 ? -18.548 4.749 36.206 1.00 95.25 647 ALA A N 1
ATOM 5341 C CA . ALA A 1 647 ? -18.872 5.351 34.921 1.00 95.25 647 ALA A CA 1
ATOM 5342 C C . ALA A 1 647 ? -20.107 6.263 35.021 1.00 95.25 647 ALA A C 1
ATOM 5344 O O . ALA A 1 647 ? -20.064 7.406 34.563 1.00 95.25 647 ALA A O 1
ATOM 5345 N N . VAL A 1 648 ? -21.164 5.805 35.705 1.00 95.56 648 VAL A N 1
ATOM 5346 C CA . VAL A 1 648 ? -22.361 6.615 35.998 1.00 95.56 648 VAL A CA 1
ATOM 5347 C C . VAL A 1 648 ? -22.012 7.832 36.861 1.00 95.56 648 VAL A C 1
ATOM 5349 O O . VAL A 1 648 ? -22.472 8.938 36.578 1.00 95.56 648 VAL A O 1
ATOM 5352 N N . GLU A 1 649 ? -21.160 7.659 37.878 1.00 95.06 649 GLU A N 1
ATOM 5353 C CA . GLU A 1 649 ? -20.668 8.767 38.704 1.00 95.06 649 GLU A CA 1
ATOM 5354 C C . GLU A 1 649 ? -19.961 9.821 37.839 1.00 95.06 649 GLU A C 1
ATOM 5356 O O . GLU A 1 649 ? -20.259 11.007 37.971 1.00 95.06 649 GLU A O 1
ATOM 5361 N N . MET A 1 650 ? -19.061 9.418 36.932 1.00 94.94 650 MET A N 1
ATOM 5362 C CA . MET A 1 650 ? -18.351 10.366 36.065 1.00 94.94 650 MET A CA 1
ATOM 5363 C C . MET A 1 650 ? -19.320 11.068 35.116 1.00 94.94 650 MET A C 1
ATOM 5365 O O . MET A 1 650 ? -19.310 12.293 35.029 1.00 94.94 650 MET A O 1
ATOM 5369 N N . GLN A 1 651 ? -20.236 10.332 34.489 1.00 93.81 651 GLN A N 1
ATOM 5370 C CA . GLN A 1 651 ? -21.241 10.924 33.612 1.00 93.81 651 GLN A CA 1
ATOM 5371 C C . GLN A 1 651 ? -22.123 11.961 34.332 1.00 93.81 651 GLN A C 1
ATOM 5373 O O . GLN A 1 651 ? -22.446 13.000 33.762 1.00 93.81 651 GLN A O 1
ATOM 5378 N N . SER A 1 652 ? -22.459 11.732 35.606 1.00 95.25 652 SER A N 1
ATOM 5379 C CA . SER A 1 652 ? -23.223 12.689 36.423 1.00 95.25 652 SER A CA 1
ATOM 5380 C C . SER A 1 652 ? -22.462 13.976 36.773 1.00 95.25 652 SER A C 1
ATOM 5382 O O . SER A 1 652 ? -23.082 14.967 37.150 1.00 95.25 652 SER A O 1
ATOM 5384 N N . LYS A 1 653 ? -21.128 13.982 36.635 1.00 94.19 653 LYS A N 1
ATOM 5385 C CA . LYS A 1 653 ? -20.265 15.147 36.894 1.00 94.19 653 LYS A CA 1
ATOM 5386 C C . LYS A 1 653 ? -20.088 16.048 35.671 1.00 94.19 653 LYS A C 1
ATOM 5388 O O . LYS A 1 653 ? -19.396 17.059 35.771 1.00 94.19 653 LYS A O 1
ATOM 5393 N N . ILE A 1 654 ? -20.691 15.705 34.530 1.00 95.62 654 ILE A N 1
ATOM 5394 C CA . ILE A 1 654 ? -20.651 16.541 33.328 1.00 95.62 654 ILE A CA 1
ATOM 5395 C C . ILE A 1 654 ? -21.374 17.861 33.616 1.00 95.62 654 ILE A C 1
ATOM 5397 O O . ILE A 1 654 ? -22.562 17.879 33.926 1.00 95.62 654 ILE A O 1
ATOM 5401 N N . ASN A 1 655 ? -20.647 18.968 33.495 1.00 93.88 655 ASN A N 1
ATOM 5402 C CA . ASN A 1 655 ? -21.128 20.323 33.780 1.00 93.88 655 ASN A CA 1
ATOM 5403 C C . ASN A 1 655 ? -21.068 21.261 32.561 1.00 93.88 655 ASN A C 1
ATOM 5405 O O . ASN A 1 655 ? -21.606 22.364 32.613 1.00 93.88 655 ASN A O 1
ATOM 5409 N N . CYS A 1 656 ? -20.453 20.822 31.461 1.00 91.94 656 CYS A N 1
ATOM 5410 C CA . CYS A 1 656 ? -20.332 21.575 30.212 1.00 91.94 656 CYS A CA 1
ATOM 5411 C C . CYS A 1 656 ? -21.621 21.585 29.364 1.00 91.94 656 CYS A C 1
ATOM 5413 O O . CYS A 1 656 ? -21.694 22.279 28.352 1.00 91.94 656 CYS A O 1
ATOM 5415 N N . ALA A 1 657 ? -22.653 20.840 29.775 1.00 95.94 657 ALA A N 1
ATOM 5416 C CA . ALA A 1 657 ? -23.953 20.751 29.115 1.00 95.94 657 ALA A CA 1
ATOM 5417 C C . ALA A 1 657 ? -25.099 20.992 30.114 1.00 95.94 657 ALA A C 1
ATOM 5419 O O . ALA A 1 657 ? -24.918 20.895 31.327 1.00 95.94 657 ALA A O 1
ATOM 5420 N N . SER A 1 658 ? -26.302 21.296 29.611 1.00 96.69 658 SER A N 1
ATOM 5421 C CA . SER A 1 658 ? -27.478 21.459 30.473 1.00 96.69 658 SER A CA 1
ATOM 5422 C C . SER A 1 658 ? -27.865 20.143 31.154 1.00 96.69 658 SER A C 1
ATOM 5424 O O . SER A 1 658 ? -27.668 19.062 30.594 1.00 96.69 658 SER A O 1
ATOM 5426 N N . ALA A 1 659 ? -28.475 20.235 32.339 1.00 96.62 659 ALA A N 1
ATOM 5427 C CA . ALA A 1 659 ? -28.900 19.067 33.113 1.00 96.62 659 ALA A CA 1
ATOM 5428 C C . ALA A 1 659 ? -29.789 18.105 32.301 1.00 96.62 659 ALA A C 1
ATOM 5430 O O . ALA A 1 659 ? -29.602 16.893 32.383 1.00 96.62 659 ALA A O 1
ATOM 5431 N N . ASP A 1 660 ? -30.684 18.632 31.458 1.00 97.19 660 ASP A N 1
ATOM 5432 C CA . ASP A 1 660 ? -31.534 17.819 30.578 1.00 97.19 660 ASP A CA 1
ATOM 5433 C C . ASP A 1 660 ? -30.715 17.004 29.568 1.00 97.19 660 ASP A C 1
ATOM 5435 O O . ASP A 1 660 ? -30.970 15.816 29.379 1.00 97.19 660 ASP A O 1
ATOM 5439 N N . LYS A 1 661 ? -29.685 17.601 28.952 1.00 97.38 661 LYS A N 1
ATOM 5440 C CA . LYS A 1 661 ? -28.805 16.898 28.004 1.00 97.38 661 LYS A CA 1
ATOM 5441 C C . LYS A 1 661 ? -27.962 15.835 28.705 1.00 97.38 661 LYS A C 1
ATOM 5443 O O . LYS A 1 661 ? -27.819 14.726 28.187 1.00 97.38 661 LYS A O 1
ATOM 5448 N N . VAL A 1 662 ? -27.446 16.140 29.897 1.00 97.75 662 VAL A N 1
ATOM 5449 C CA . VAL A 1 662 ? -26.717 15.168 30.727 1.00 97.75 662 VAL A CA 1
ATOM 5450 C C . VAL A 1 662 ? -27.631 13.998 31.089 1.00 97.75 662 VAL A C 1
ATOM 5452 O O . VAL A 1 662 ? -27.255 12.845 30.873 1.00 97.75 662 VAL A O 1
ATOM 5455 N N . LEU A 1 663 ? -28.862 14.268 31.533 1.00 97.38 663 LEU A N 1
ATOM 5456 C CA . LEU A 1 663 ? -29.860 13.242 31.833 1.00 97.38 663 LEU A CA 1
ATOM 5457 C C . LEU A 1 663 ? -30.193 12.388 30.602 1.00 97.38 663 LEU A C 1
ATOM 5459 O O . LEU A 1 663 ? -30.210 11.161 30.706 1.00 97.38 663 LEU A O 1
ATOM 5463 N N . CYS A 1 664 ? -30.395 13.000 29.432 1.00 96.94 664 CYS A N 1
ATOM 5464 C CA . CYS A 1 664 ? -30.590 12.271 28.177 1.00 96.94 664 CYS A CA 1
ATOM 5465 C C . CYS A 1 664 ? -29.395 11.364 27.855 1.00 96.94 664 CYS A C 1
ATOM 5467 O O . CYS A 1 664 ? -29.593 10.215 27.464 1.00 96.94 664 CYS A O 1
ATOM 5469 N N . SER A 1 665 ? -28.163 11.837 28.065 1.00 97.19 665 SER A N 1
ATOM 5470 C CA . SER A 1 665 ? -26.962 11.026 27.845 1.00 97.19 665 SER A CA 1
ATOM 5471 C C . SER A 1 665 ? -26.883 9.825 28.800 1.00 97.19 665 SER A C 1
ATOM 5473 O O . SER A 1 665 ? -26.498 8.735 28.374 1.00 97.19 665 SER A O 1
ATOM 5475 N N . ILE A 1 666 ? -27.290 9.986 30.068 1.00 97.31 666 ILE A N 1
ATOM 5476 C CA . ILE A 1 666 ? -27.330 8.903 31.068 1.00 97.31 666 ILE A CA 1
ATOM 5477 C C . ILE A 1 666 ? -28.397 7.876 30.684 1.00 97.31 666 ILE A C 1
ATOM 5479 O O . ILE A 1 666 ? -28.138 6.674 30.685 1.00 97.31 666 ILE A O 1
ATOM 5483 N N . GLN A 1 667 ? -29.592 8.340 30.305 1.00 97.38 667 GLN A N 1
ATOM 5484 C CA . GLN A 1 667 ? -30.674 7.471 29.837 1.00 97.38 667 GLN A CA 1
ATOM 5485 C C . GLN A 1 667 ? -30.263 6.678 28.596 1.00 97.38 667 GLN A C 1
ATOM 5487 O O . GLN A 1 667 ? -30.554 5.484 28.507 1.00 97.38 667 GLN A O 1
ATOM 5492 N N . TYR A 1 668 ? -29.579 7.328 27.652 1.00 96.94 668 TYR A N 1
ATOM 5493 C CA . TYR A 1 668 ? -29.030 6.672 26.474 1.00 96.94 668 TYR A CA 1
ATOM 5494 C C . TYR A 1 668 ? -28.006 5.603 26.872 1.00 96.94 668 TYR A C 1
ATOM 5496 O O . TYR A 1 668 ? -28.199 4.439 26.537 1.00 96.94 668 TYR A O 1
ATOM 5504 N N . ALA A 1 669 ? -26.982 5.950 27.660 1.00 96.06 669 ALA A N 1
ATOM 5505 C CA . ALA A 1 669 ? -25.948 5.006 28.089 1.00 96.06 669 ALA A CA 1
ATOM 5506 C C . ALA A 1 669 ? -26.533 3.791 28.834 1.00 96.06 669 ALA A C 1
ATOM 5508 O O . ALA A 1 669 ? -26.146 2.652 28.564 1.00 96.06 669 ALA A O 1
ATOM 5509 N N . ALA A 1 670 ? -27.519 4.007 29.709 1.00 95.75 670 ALA A N 1
ATOM 5510 C CA . ALA A 1 670 ? -28.209 2.936 30.422 1.00 95.75 670 ALA A CA 1
ATOM 5511 C C . ALA A 1 670 ? -28.977 1.998 29.471 1.00 95.75 670 ALA A C 1
ATOM 5513 O O . ALA A 1 670 ? -28.826 0.780 29.557 1.00 95.75 670 ALA A O 1
ATOM 5514 N N . ARG A 1 671 ? -29.761 2.543 28.529 1.00 95.69 671 ARG A N 1
ATOM 5515 C CA . ARG A 1 671 ? -30.495 1.746 27.523 1.00 95.69 671 ARG A CA 1
ATOM 5516 C C . ARG A 1 671 ? -29.551 0.991 26.591 1.00 95.69 671 ARG A C 1
ATOM 5518 O O . ARG A 1 671 ? -29.790 -0.173 26.285 1.00 95.69 671 ARG A O 1
ATOM 5525 N N . THR A 1 672 ? -28.469 1.632 26.163 1.00 93.88 672 THR A N 1
ATOM 5526 C CA . THR A 1 672 ? -27.428 1.011 25.341 1.00 93.88 672 THR A CA 1
ATOM 5527 C C . THR A 1 672 ? -26.777 -0.147 26.091 1.00 93.88 672 THR A C 1
ATOM 5529 O O . THR A 1 672 ? -26.652 -1.228 25.531 1.00 93.88 672 THR A O 1
ATOM 5532 N N . THR A 1 673 ? -26.466 0.019 27.379 1.00 92.69 673 THR A N 1
ATOM 5533 C CA . THR A 1 673 ? -25.913 -1.059 28.218 1.00 92.69 673 THR A CA 1
ATOM 5534 C C . THR A 1 673 ? -26.866 -2.250 28.318 1.00 92.69 673 THR A C 1
ATOM 5536 O O . THR A 1 673 ? -26.434 -3.382 28.135 1.00 92.69 673 THR A O 1
ATOM 5539 N N . GLN A 1 674 ? -28.169 -2.016 28.522 1.00 93.88 674 GLN A N 1
ATOM 5540 C CA . GLN A 1 674 ? -29.176 -3.091 28.534 1.00 93.88 674 GLN A CA 1
ATOM 5541 C C . GLN A 1 674 ? -29.163 -3.899 27.229 1.00 93.88 674 GLN A C 1
ATOM 5543 O O . GLN A 1 674 ? -29.191 -5.127 27.252 1.00 93.88 674 GLN A O 1
ATOM 5548 N N . ARG A 1 675 ? -29.083 -3.209 26.086 1.00 93.25 675 ARG A N 1
ATOM 5549 C CA . ARG A 1 675 ? -29.030 -3.840 24.761 1.00 93.25 675 ARG A CA 1
ATOM 5550 C C . ARG A 1 675 ? -27.711 -4.574 24.504 1.00 93.25 675 ARG A C 1
ATOM 5552 O O . ARG A 1 675 ? -27.736 -5.630 23.885 1.00 93.25 675 ARG A O 1
ATOM 5559 N N . ILE A 1 676 ? -26.586 -4.055 25.000 1.00 91.94 676 ILE A N 1
ATOM 5560 C CA . ILE A 1 676 ? -25.285 -4.740 24.943 1.00 91.94 676 ILE A CA 1
ATOM 5561 C C . ILE A 1 676 ? -25.335 -6.044 25.747 1.00 91.94 676 ILE A C 1
ATOM 5563 O O . ILE A 1 676 ? -24.883 -7.071 25.252 1.00 91.94 676 ILE A O 1
ATOM 5567 N N . CYS A 1 677 ? -25.927 -6.040 26.948 1.00 91.25 677 CYS A N 1
ATOM 5568 C CA . CYS A 1 677 ? -26.109 -7.260 27.742 1.00 91.25 677 CYS A CA 1
ATOM 5569 C C . CYS A 1 677 ? -26.959 -8.307 27.008 1.00 91.25 677 CYS A C 1
ATOM 5571 O O . CYS A 1 677 ? -26.639 -9.491 27.048 1.00 91.25 677 CYS A O 1
ATOM 5573 N N . GLU A 1 678 ? -28.010 -7.876 26.308 1.00 90.00 678 GLU A N 1
ATOM 5574 C CA . GLU A 1 678 ? -28.813 -8.767 25.466 1.00 90.00 678 GLU A CA 1
ATOM 5575 C C . GLU A 1 678 ? -28.002 -9.324 24.283 1.00 90.00 678 GLU A C 1
ATOM 5577 O O . GLU A 1 678 ? -28.088 -10.514 23.994 1.00 90.00 678 GLU A O 1
ATOM 5582 N N . GLY A 1 679 ? -27.155 -8.503 23.652 1.00 88.75 679 GLY A N 1
ATOM 5583 C CA . GLY A 1 679 ? -26.209 -8.958 22.630 1.00 88.75 679 GLY A CA 1
ATOM 5584 C C . GLY A 1 679 ? -25.214 -9.998 23.157 1.00 88.75 679 GLY A C 1
ATOM 5585 O O . GLY A 1 679 ? -24.998 -11.013 22.506 1.00 88.75 679 GLY A O 1
ATOM 5586 N N . GLN A 1 680 ? -24.666 -9.794 24.360 1.00 88.56 680 GLN A N 1
ATOM 5587 C CA . GLN A 1 680 ? -23.775 -10.766 25.007 1.00 88.56 680 GLN A CA 1
ATOM 5588 C C . GLN A 1 680 ? -24.500 -12.078 25.322 1.00 88.56 680 GLN A C 1
ATOM 5590 O O . GLN A 1 680 ? -23.954 -13.152 25.099 1.00 88.56 680 GLN A O 1
ATOM 5595 N N . ARG A 1 681 ? -25.747 -12.012 25.802 1.00 89.25 681 ARG A N 1
ATOM 5596 C CA . ARG A 1 681 ? -26.563 -13.210 26.035 1.00 89.25 681 ARG A CA 1
ATOM 5597 C C . ARG A 1 681 ? -26.775 -13.995 24.737 1.00 89.25 681 ARG A C 1
ATOM 5599 O O . ARG A 1 681 ? -26.624 -15.210 24.736 1.00 89.25 681 ARG A O 1
ATOM 5606 N N . GLN A 1 682 ? -27.091 -13.305 23.640 1.00 87.06 682 GLN A N 1
ATOM 5607 C CA . GLN A 1 682 ? -27.251 -13.932 22.325 1.00 87.06 682 GLN A CA 1
ATOM 5608 C C . GLN A 1 682 ? -25.950 -14.567 21.817 1.00 87.06 682 GLN A C 1
ATOM 5610 O O . GLN A 1 682 ? -26.010 -15.649 21.245 1.00 87.06 682 GLN A O 1
ATOM 5615 N N . ASP A 1 683 ? -24.799 -13.934 22.059 1.00 83.94 683 ASP A N 1
ATOM 5616 C CA . ASP A 1 683 ? -23.480 -14.478 21.711 1.00 83.94 683 ASP A CA 1
ATOM 5617 C C . ASP A 1 683 ? -23.160 -15.764 22.488 1.00 83.94 683 ASP A C 1
ATOM 5619 O O . ASP A 1 683 ? -22.747 -16.757 21.891 1.00 83.94 683 ASP A O 1
ATOM 5623 N N . LEU A 1 684 ? -23.434 -15.786 23.796 1.00 83.00 684 LEU A N 1
ATOM 5624 C CA . LEU A 1 684 ? -23.260 -16.973 24.644 1.00 83.00 684 LEU A CA 1
ATOM 5625 C C . LEU A 1 684 ? -24.216 -18.118 24.263 1.00 83.00 684 LEU A C 1
ATOM 5627 O O . LEU A 1 684 ? -23.836 -19.284 24.337 1.00 83.00 684 LEU A O 1
ATOM 5631 N N . ASP A 1 685 ? -25.437 -17.791 23.830 1.00 82.94 685 ASP A N 1
ATOM 5632 C CA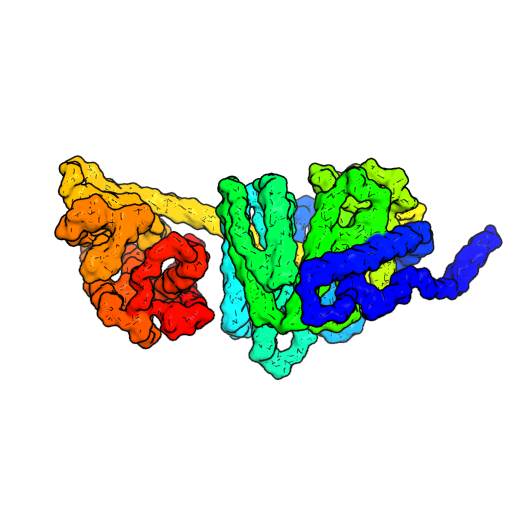 . ASP A 1 685 ? -26.439 -18.760 23.361 1.00 82.94 685 ASP A CA 1
ATOM 5633 C C . ASP A 1 685 ? -26.225 -19.186 21.890 1.00 82.94 685 ASP A C 1
ATOM 5635 O O . ASP A 1 685 ? -26.934 -20.067 21.380 1.00 82.94 685 ASP A O 1
ATOM 5639 N N . SER A 1 686 ? -25.289 -18.548 21.176 1.00 74.06 686 SER A N 1
ATOM 5640 C CA . SER A 1 686 ? -25.090 -18.762 19.745 1.00 74.06 686 SER A CA 1
ATOM 5641 C C . SER A 1 686 ? -24.529 -20.157 19.448 1.00 74.06 686 SER A C 1
ATOM 5643 O O . SER A 1 686 ? -23.758 -20.747 20.204 1.00 74.06 686 SER A O 1
ATOM 5645 N N . LYS A 1 687 ? -24.949 -20.723 18.313 1.00 67.00 687 LYS A N 1
ATOM 5646 C CA . LYS A 1 687 ? -24.401 -21.973 17.764 1.00 67.00 687 LYS A CA 1
ATOM 5647 C C . LYS A 1 687 ? -23.443 -21.634 16.628 1.00 67.00 687 LYS A C 1
ATOM 5649 O O . LYS A 1 687 ? -23.573 -20.576 16.032 1.00 67.00 687 LYS A O 1
ATOM 5654 N N . VAL A 1 688 ? -22.580 -22.575 16.240 1.00 61.47 688 VAL A N 1
ATOM 5655 C CA . VAL A 1 688 ? -21.642 -22.425 15.103 1.00 61.47 688 VAL A CA 1
ATOM 5656 C C . VAL A 1 688 ? -22.327 -21.954 13.808 1.00 61.47 688 VAL A C 1
ATOM 5658 O O . VAL A 1 688 ? -21.728 -21.239 13.015 1.00 61.47 688 VAL A O 1
ATOM 5661 N N . THR A 1 689 ? -23.589 -22.329 13.584 1.00 63.56 689 THR A N 1
ATOM 5662 C CA . THR A 1 689 ? -24.378 -21.906 12.419 1.00 63.56 689 THR A CA 1
ATOM 5663 C C . THR A 1 689 ? -25.501 -20.960 12.835 1.00 63.56 689 THR A C 1
ATOM 5665 O O . THR A 1 689 ? -26.472 -21.405 13.459 1.00 63.56 689 THR A O 1
ATOM 5668 N N . ILE A 1 690 ? -25.405 -19.690 12.437 1.00 72.31 690 ILE A N 1
ATOM 5669 C CA . ILE A 1 690 ? -26.483 -18.696 12.541 1.00 72.31 690 ILE A CA 1
ATOM 5670 C C . ILE A 1 690 ? -26.729 -18.044 11.175 1.00 72.31 690 ILE A C 1
ATOM 5672 O O . ILE A 1 690 ? -25.828 -17.994 10.340 1.00 72.31 690 ILE A O 1
ATOM 5676 N N . ASP A 1 691 ? -27.954 -17.572 10.939 1.00 79.00 691 ASP A N 1
ATOM 5677 C CA . ASP A 1 691 ? -28.280 -16.776 9.748 1.00 79.00 691 ASP A CA 1
ATOM 5678 C C . ASP A 1 691 ? -27.550 -15.423 9.782 1.00 79.00 691 ASP A C 1
ATOM 5680 O O . ASP A 1 691 ? -27.351 -14.851 10.856 1.00 79.00 691 ASP A O 1
ATOM 5684 N N . LEU A 1 692 ? -27.200 -14.884 8.612 1.00 78.25 692 LEU A N 1
ATOM 5685 C CA . LEU A 1 692 ? -26.479 -13.618 8.471 1.00 78.25 692 LEU A CA 1
ATOM 5686 C C . LEU A 1 692 ? -27.217 -12.464 9.159 1.00 78.25 692 LEU A C 1
ATOM 5688 O O . LEU A 1 692 ? -26.594 -11.688 9.875 1.00 78.25 692 LEU A O 1
ATOM 5692 N N . ASN A 1 693 ? -28.545 -12.388 9.028 1.00 81.75 693 ASN A N 1
ATOM 5693 C CA . ASN A 1 693 ? -29.325 -11.347 9.704 1.00 81.75 693 ASN A CA 1
ATOM 5694 C C . ASN A 1 693 ? -29.206 -11.447 11.231 1.00 81.75 693 ASN A C 1
ATOM 5696 O O . ASN A 1 693 ? -29.142 -10.434 11.923 1.00 81.75 693 ASN A O 1
ATOM 5700 N N . ALA A 1 694 ? -29.176 -12.667 11.771 1.00 80.75 694 ALA A N 1
ATOM 5701 C CA . ALA A 1 694 ? -29.008 -12.880 13.204 1.00 80.75 694 ALA A CA 1
ATOM 5702 C C . ALA A 1 694 ? -27.586 -12.506 13.657 1.00 80.75 694 ALA A C 1
ATOM 5704 O O . ALA A 1 694 ? -27.430 -11.882 14.706 1.00 80.75 694 ALA A O 1
ATOM 5705 N N . LEU A 1 695 ? -26.569 -12.817 12.842 1.00 82.62 695 LEU A N 1
ATOM 5706 C CA . LEU A 1 695 ? -25.178 -12.418 13.073 1.00 82.62 695 LEU A CA 1
ATOM 5707 C C . LEU A 1 695 ? -25.013 -10.894 13.058 1.00 82.62 695 LEU A C 1
ATOM 5709 O O . LEU A 1 695 ? -24.355 -10.345 13.942 1.00 82.62 695 LEU A O 1
ATOM 5713 N N . GLU A 1 696 ? -25.641 -10.202 12.108 1.00 84.19 696 GLU A N 1
ATOM 5714 C CA . GLU A 1 696 ? -25.637 -8.739 12.022 1.00 84.19 696 GLU A CA 1
ATOM 5715 C C . GLU A 1 696 ? -26.321 -8.097 13.227 1.00 84.19 696 GLU A C 1
ATOM 5717 O O . GLU A 1 696 ? -25.766 -7.177 13.831 1.00 84.19 696 GLU A O 1
ATOM 5722 N N . VAL A 1 697 ? -27.490 -8.605 13.633 1.00 85.31 697 VAL A N 1
ATOM 5723 C CA . VAL A 1 697 ? -28.194 -8.126 14.832 1.00 85.31 697 VAL A CA 1
ATOM 5724 C C . VAL A 1 697 ? -27.328 -8.319 16.076 1.00 85.31 697 VAL A C 1
ATOM 5726 O O . VAL A 1 697 ? -27.133 -7.367 16.833 1.00 85.31 697 VAL A O 1
ATOM 5729 N N . MET A 1 698 ? -26.756 -9.508 16.264 1.00 84.94 698 MET A N 1
ATOM 5730 C CA . MET A 1 698 ? -25.881 -9.816 17.396 1.00 84.94 698 MET A CA 1
ATOM 5731 C C . MET A 1 698 ? -24.640 -8.911 17.409 1.00 84.94 698 MET A C 1
ATOM 5733 O O . MET A 1 698 ? -24.347 -8.274 18.422 1.00 84.94 698 MET A O 1
ATOM 5737 N N . SER A 1 699 ? -23.966 -8.767 16.264 1.00 83.44 699 SER A N 1
ATOM 5738 C CA . SER A 1 699 ? -22.786 -7.904 16.096 1.00 83.44 699 SER A CA 1
ATOM 5739 C C . SER A 1 699 ? -23.108 -6.436 16.369 1.00 83.44 699 SER A C 1
ATOM 5741 O O . SER A 1 699 ? -22.356 -5.732 17.053 1.00 83.44 699 SER A O 1
ATOM 5743 N N . SER A 1 700 ? -24.255 -5.965 15.872 1.00 85.81 700 SER A N 1
ATOM 5744 C CA . SER A 1 700 ? -24.731 -4.605 16.101 1.00 85.81 700 SER A CA 1
ATOM 5745 C C . SER A 1 700 ? -25.004 -4.361 17.584 1.00 85.81 700 SER A C 1
ATOM 5747 O O . SER A 1 700 ? -24.682 -3.280 18.074 1.00 85.81 700 SER A O 1
ATOM 5749 N N . LEU A 1 701 ? -25.571 -5.333 18.305 1.00 85.94 701 LEU A N 1
ATOM 5750 C CA . LEU A 1 701 ? -25.871 -5.214 19.733 1.00 85.94 701 LEU A CA 1
ATOM 5751 C C . LEU A 1 701 ? -24.611 -5.284 20.608 1.00 85.94 701 LEU A C 1
ATOM 5753 O O . LEU A 1 701 ? -24.454 -4.438 21.487 1.00 85.94 701 LEU A O 1
ATOM 5757 N N . LYS A 1 702 ? -23.712 -6.249 20.371 1.00 80.56 702 LYS A N 1
ATOM 5758 C CA . LYS A 1 702 ? -22.510 -6.478 21.195 1.00 80.56 702 LYS A CA 1
ATOM 5759 C C . LYS A 1 702 ? -21.428 -5.421 20.948 1.00 80.56 702 LYS A C 1
ATOM 5761 O O . LYS A 1 702 ? -20.953 -4.780 21.886 1.00 80.56 702 LYS A O 1
ATOM 5766 N N . THR A 1 703 ? -21.067 -5.203 19.684 1.00 77.12 703 THR A N 1
ATOM 5767 C CA . THR A 1 703 ? -19.909 -4.377 19.304 1.00 77.12 703 THR A CA 1
ATOM 5768 C C . THR A 1 703 ? -20.334 -3.013 18.763 1.00 77.12 703 THR A C 1
ATOM 5770 O O . THR A 1 703 ? -19.762 -1.987 19.152 1.00 77.12 703 THR A O 1
ATOM 5773 N N . GLY A 1 704 ? -21.372 -2.980 17.919 1.00 83.19 704 GLY A N 1
ATOM 5774 C CA . GLY A 1 704 ? -21.853 -1.761 17.260 1.00 83.19 704 GLY A CA 1
ATOM 5775 C C . GLY A 1 704 ? -22.323 -0.682 18.236 1.00 83.19 704 GLY A C 1
ATOM 5776 O O . GLY A 1 704 ? -21.837 0.445 18.177 1.00 83.19 704 GLY A O 1
ATOM 5777 N N . LEU A 1 705 ? -23.178 -1.030 19.201 1.00 89.25 705 LEU A N 1
ATOM 5778 C CA . LEU A 1 705 ? -23.720 -0.080 20.184 1.00 89.25 705 LEU A CA 1
ATOM 5779 C C . LEU A 1 705 ? -22.653 0.561 21.079 1.00 89.25 705 LEU A C 1
ATOM 5781 O O . LEU A 1 705 ? -22.755 1.735 21.441 1.00 89.25 705 LEU A O 1
ATOM 5785 N N . ALA A 1 706 ? -21.610 -0.192 21.434 1.00 86.44 706 ALA A N 1
ATOM 5786 C CA . ALA A 1 706 ? -20.507 0.339 22.227 1.00 86.44 706 ALA A CA 1
ATOM 5787 C C . ALA A 1 706 ? -19.685 1.370 21.437 1.00 86.44 706 ALA A C 1
ATOM 5789 O O . ALA A 1 706 ? -19.137 2.305 22.022 1.00 86.44 706 ALA A O 1
ATOM 5790 N N . LEU A 1 707 ? -19.574 1.195 20.117 1.00 88.75 707 LEU A N 1
ATOM 5791 C CA . LEU A 1 707 ? -18.943 2.170 19.235 1.00 88.75 707 LEU A CA 1
ATOM 5792 C C . LEU A 1 707 ? -19.877 3.360 18.985 1.00 88.75 707 LEU A C 1
ATOM 5794 O O . LEU A 1 707 ? -19.425 4.493 19.077 1.00 88.75 707 LEU A O 1
ATOM 5798 N N . GLU A 1 708 ? -21.176 3.126 18.787 1.00 94.56 708 GLU A N 1
ATOM 5799 C CA . GLU A 1 708 ? -22.205 4.167 18.654 1.00 94.56 708 GLU A CA 1
ATOM 5800 C C . GLU A 1 708 ? -22.224 5.116 19.847 1.00 94.56 708 GLU A C 1
ATOM 5802 O O . GLU A 1 708 ? -22.282 6.331 19.672 1.00 94.56 708 GLU A O 1
ATOM 5807 N N . ALA A 1 709 ? -22.092 4.596 21.069 1.00 95.50 709 ALA A N 1
ATOM 5808 C CA . ALA A 1 709 ? -22.023 5.425 22.266 1.00 95.50 709 ALA A CA 1
ATOM 5809 C C . ALA A 1 709 ? -20.886 6.462 22.228 1.00 95.50 709 ALA A C 1
ATOM 5811 O O . ALA A 1 709 ? -21.066 7.568 22.740 1.00 95.50 709 ALA A O 1
ATOM 5812 N N . ALA A 1 710 ? -19.759 6.151 21.577 1.00 95.94 710 ALA A N 1
ATOM 5813 C CA . ALA A 1 710 ? -18.640 7.078 21.425 1.00 95.94 710 ALA A CA 1
ATOM 5814 C C . ALA A 1 710 ? -18.960 8.285 20.528 1.00 95.94 710 ALA A C 1
ATOM 5816 O O . ALA A 1 710 ? -18.343 9.335 20.686 1.00 95.94 710 ALA A O 1
ATOM 5817 N N . TRP A 1 711 ? -19.924 8.148 19.615 1.00 96.25 711 TRP A N 1
ATOM 5818 C CA . TRP A 1 711 ? -20.395 9.231 18.750 1.00 96.25 711 TRP A CA 1
ATOM 5819 C C . TRP A 1 711 ? -21.626 9.928 19.332 1.00 96.25 711 TRP A C 1
ATOM 5821 O O . TRP A 1 711 ? -21.701 11.155 19.383 1.00 96.25 711 TRP A O 1
ATOM 5831 N N . MET A 1 712 ? -22.585 9.134 19.810 1.00 97.19 712 MET A N 1
ATOM 5832 C CA . MET A 1 712 ? -23.898 9.600 20.239 1.00 97.19 712 MET A CA 1
ATOM 5833 C C . MET A 1 712 ? -23.838 10.411 21.534 1.00 97.19 712 MET A C 1
ATOM 5835 O O . MET A 1 712 ? -24.500 11.439 21.638 1.00 97.19 712 MET A O 1
ATOM 5839 N N . ILE A 1 713 ? -23.041 9.993 22.526 1.00 97.62 713 ILE A N 1
ATOM 5840 C CA . ILE A 1 713 ? -22.971 10.695 23.818 1.00 97.62 713 ILE A CA 1
ATOM 5841 C C . ILE A 1 713 ? -22.435 12.129 23.644 1.00 97.62 713 ILE A C 1
ATOM 5843 O O . ILE A 1 713 ? -23.125 13.054 24.079 1.00 97.62 713 ILE A O 1
ATOM 5847 N N . PRO A 1 714 ? -21.293 12.364 22.963 1.00 97.50 714 PRO A N 1
ATOM 5848 C CA . PRO A 1 714 ? -20.852 13.715 22.608 1.00 97.50 714 PRO A CA 1
ATOM 5849 C C . PRO A 1 714 ? -21.913 14.548 21.878 1.00 97.50 714 PRO A C 1
ATOM 5851 O O . PRO A 1 714 ? -22.139 15.701 22.241 1.00 97.50 714 PRO A O 1
ATOM 5854 N N . ALA A 1 715 ? -22.597 13.961 20.891 1.00 97.38 715 ALA A N 1
ATOM 5855 C CA . ALA A 1 715 ? -23.612 14.649 20.093 1.00 97.38 715 ALA A CA 1
ATOM 5856 C C . ALA A 1 715 ? -24.845 15.053 20.924 1.00 97.38 715 ALA A C 1
ATOM 5858 O O . ALA A 1 715 ? -25.362 16.165 20.790 1.00 97.38 715 ALA A O 1
ATOM 5859 N N . LEU A 1 716 ? -25.294 14.186 21.837 1.00 97.75 716 LEU A N 1
ATOM 5860 C CA . LEU A 1 716 ? -26.383 14.484 22.773 1.00 97.75 716 LEU A CA 1
ATOM 5861 C C . LEU A 1 716 ? -26.014 15.630 23.724 1.00 97.75 716 LEU A C 1
ATOM 5863 O O . LEU A 1 716 ? -26.836 16.515 23.965 1.00 97.75 716 LEU A O 1
ATOM 5867 N N . LEU A 1 717 ? -24.777 15.649 24.228 1.00 97.88 717 LEU A N 1
ATOM 5868 C CA . LEU A 1 717 ? -24.276 16.721 25.095 1.00 97.88 717 LEU A CA 1
ATOM 5869 C C . LEU A 1 717 ? -24.149 18.054 24.344 1.00 97.88 717 LEU A C 1
ATOM 5871 O O . LEU A 1 717 ? -24.505 19.103 24.885 1.00 97.88 717 LEU A O 1
ATOM 5875 N N . ALA A 1 718 ? -23.727 18.016 23.078 1.00 96.75 718 ALA A N 1
ATOM 5876 C CA . ALA A 1 718 ? -23.715 19.180 22.194 1.00 96.75 718 ALA A CA 1
ATOM 5877 C C . ALA A 1 718 ? -25.139 19.683 21.884 1.00 96.75 718 ALA A C 1
ATOM 5879 O O . ALA A 1 718 ? -25.379 20.885 21.769 1.00 96.75 718 ALA A O 1
ATOM 5880 N N . GLY A 1 719 ? -26.136 18.795 21.887 1.00 96.00 719 GLY A N 1
ATOM 5881 C CA . GLY A 1 719 ? -27.508 19.102 21.476 1.00 96.00 719 GLY A CA 1
ATOM 5882 C C . GLY A 1 719 ? -27.665 19.103 19.960 1.00 96.00 719 GLY A C 1
ATOM 5883 O O . GLY A 1 719 ? -28.328 19.981 19.413 1.00 96.00 719 GLY A O 1
ATOM 5884 N N . GLU A 1 720 ? -27.025 18.139 19.302 1.00 95.69 720 GLU A N 1
ATOM 5885 C CA . GLU A 1 720 ? -27.109 17.934 17.861 1.00 95.69 720 GLU A CA 1
ATOM 5886 C C . GLU A 1 720 ? -28.543 17.717 17.366 1.00 95.69 720 GLU A C 1
ATOM 5888 O O . GLU A 1 720 ? -29.430 17.244 18.084 1.00 95.69 720 GLU A O 1
ATOM 5893 N N . SER A 1 721 ? -28.770 18.057 16.097 1.00 95.19 721 SER A N 1
ATOM 5894 C CA . SER A 1 721 ? -30.093 17.922 15.487 1.00 95.19 721 SER A CA 1
ATOM 5895 C C . SER A 1 721 ? -30.523 16.456 15.387 1.00 95.19 721 SER A C 1
ATOM 5897 O O . SER A 1 721 ? -29.703 15.561 15.188 1.00 95.19 721 SER A O 1
ATOM 5899 N N . HIS A 1 722 ? -31.832 16.192 15.430 1.00 94.00 722 HIS A N 1
ATOM 5900 C CA . HIS A 1 722 ? -32.339 14.821 15.314 1.00 94.00 722 HIS A CA 1
ATOM 5901 C C . HIS A 1 722 ? -31.911 14.129 14.005 1.00 94.00 722 HIS A C 1
ATOM 5903 O O . HIS A 1 722 ? -31.682 12.920 13.995 1.00 94.00 722 HIS A O 1
ATOM 5909 N N . ASN A 1 723 ? -31.754 14.891 12.917 1.00 94.06 723 ASN A N 1
ATOM 5910 C CA . ASN A 1 723 ? -31.242 14.368 11.651 1.00 94.06 723 ASN A CA 1
ATOM 5911 C C . ASN A 1 723 ? -29.778 13.926 11.777 1.00 94.06 723 ASN A C 1
ATOM 5913 O O . ASN A 1 723 ? -29.451 12.824 11.347 1.00 94.06 723 ASN A O 1
ATOM 5917 N N . ASN A 1 724 ? -28.929 14.730 12.425 1.00 94.31 724 ASN A N 1
ATOM 5918 C CA . ASN A 1 724 ? -27.532 14.363 12.665 1.00 94.31 724 ASN A CA 1
ATOM 5919 C C . ASN A 1 724 ? -27.425 13.143 13.582 1.00 94.31 724 ASN A C 1
ATOM 5921 O O . ASN A 1 724 ? -26.659 12.235 13.281 1.00 94.31 724 ASN A O 1
ATOM 5925 N N . LEU A 1 725 ? -28.248 13.056 14.634 1.00 95.38 725 LEU A N 1
ATOM 5926 C CA . LEU A 1 725 ? -28.291 11.877 15.509 1.00 95.38 725 LEU A CA 1
ATOM 5927 C C . LEU A 1 725 ? -28.658 10.599 14.731 1.00 95.38 725 LEU A C 1
ATOM 5929 O O . LEU A 1 725 ? -28.011 9.573 14.913 1.00 95.38 725 LEU A O 1
ATOM 5933 N N . LYS A 1 726 ? -29.627 10.659 13.804 1.00 95.06 726 LYS A N 1
ATOM 5934 C CA . LYS A 1 726 ? -29.957 9.523 12.919 1.00 95.06 726 LYS A CA 1
ATOM 5935 C C . LYS A 1 726 ? -28.811 9.159 11.975 1.00 95.06 726 LYS A C 1
ATOM 5937 O O . LYS A 1 726 ? -28.572 7.981 11.727 1.00 95.06 726 LYS A O 1
ATOM 5942 N N . SER A 1 727 ? -28.106 10.146 11.429 1.00 94.06 727 SER A N 1
ATOM 5943 C CA . SER A 1 727 ? -26.930 9.885 10.593 1.00 94.06 727 SER A CA 1
ATOM 5944 C C . SER A 1 727 ? -25.789 9.263 11.402 1.00 94.06 727 SER A C 1
ATOM 5946 O O . SER A 1 727 ? -25.121 8.365 10.901 1.00 94.06 727 SER A O 1
ATOM 5948 N N . ILE A 1 728 ? -25.603 9.675 12.661 1.00 94.62 728 ILE A N 1
ATOM 5949 C CA . ILE A 1 728 ? -24.627 9.087 13.590 1.00 94.62 728 ILE A CA 1
ATOM 5950 C C . ILE A 1 728 ? -24.985 7.634 13.923 1.00 94.62 728 ILE A C 1
ATOM 5952 O O . ILE A 1 728 ? -24.093 6.787 13.941 1.00 94.62 728 ILE A O 1
ATOM 5956 N N . GLU A 1 729 ? -26.265 7.331 14.148 1.00 93.19 729 GLU A N 1
ATOM 5957 C CA . GLU A 1 729 ? -26.756 5.963 14.368 1.00 93.19 729 GLU A CA 1
ATOM 5958 C C . GLU A 1 729 ? -26.398 5.062 13.175 1.00 93.19 729 GLU A C 1
ATOM 5960 O O . GLU A 1 729 ? -25.755 4.026 13.342 1.00 93.19 729 GLU A O 1
ATOM 5965 N N . LYS A 1 730 ? -26.703 5.501 11.946 1.00 93.44 730 LYS A N 1
ATOM 5966 C CA . LYS A 1 730 ? -26.371 4.748 10.726 1.00 93.44 730 LYS A CA 1
ATOM 5967 C C . LYS A 1 730 ? -24.867 4.609 10.496 1.00 93.44 730 LYS A C 1
ATOM 5969 O O . LYS A 1 730 ? -24.397 3.514 10.193 1.00 93.44 730 LYS A O 1
ATOM 5974 N N . LEU A 1 731 ? -24.111 5.697 10.666 1.00 93.19 731 LEU A N 1
ATOM 5975 C CA . LEU A 1 731 ? -22.649 5.697 10.598 1.00 93.19 731 LEU A CA 1
ATOM 5976 C C . LEU A 1 731 ? -22.070 4.633 11.536 1.00 93.19 731 LEU A C 1
ATOM 5978 O O . LEU A 1 731 ? -21.282 3.791 11.106 1.00 93.19 731 LEU A O 1
ATOM 5982 N N . SER A 1 732 ? -22.487 4.674 12.803 1.00 90.56 732 SER A N 1
ATOM 5983 C CA . SER A 1 732 ? -21.985 3.817 13.877 1.00 90.56 732 SER A CA 1
ATOM 5984 C C . SER A 1 732 ? -22.368 2.353 13.685 1.00 90.56 732 SER A C 1
ATOM 5986 O O . SER A 1 732 ? -21.547 1.471 13.930 1.00 90.56 732 SER A O 1
ATOM 5988 N N . HIS A 1 733 ? -23.582 2.092 13.195 1.00 90.81 733 HIS A N 1
ATOM 5989 C CA . HIS A 1 733 ? -24.040 0.755 12.831 1.00 90.81 733 HIS A CA 1
ATOM 5990 C C . HIS A 1 733 ? -23.145 0.135 11.751 1.00 90.81 733 HIS A C 1
ATOM 5992 O O . HIS A 1 733 ? -22.609 -0.958 11.941 1.00 90.81 733 HIS A O 1
ATOM 5998 N N . HIS A 1 734 ? -22.910 0.856 10.650 1.00 91.94 734 HIS A N 1
ATOM 5999 C CA . HIS A 1 734 ? -22.087 0.344 9.559 1.00 91.94 734 HIS A CA 1
ATOM 6000 C C . HIS A 1 734 ? -20.632 0.120 9.983 1.00 91.94 734 HIS A C 1
ATOM 6002 O O . HIS A 1 734 ? -20.095 -0.963 9.756 1.00 91.94 734 HIS A O 1
ATOM 6008 N N . ILE A 1 735 ? -19.996 1.085 10.654 1.00 91.12 735 ILE A N 1
ATOM 6009 C CA . ILE A 1 735 ? -18.609 0.897 11.106 1.00 91.12 735 ILE A CA 1
ATOM 6010 C C . ILE A 1 735 ? -18.486 -0.183 12.190 1.00 91.12 735 ILE A C 1
ATOM 6012 O O . ILE A 1 735 ? -17.476 -0.880 12.238 1.00 91.12 735 ILE A O 1
ATOM 6016 N N . GLY A 1 736 ? -19.506 -0.363 13.033 1.00 89.88 736 GLY A N 1
ATOM 6017 C CA . GLY A 1 736 ? -19.556 -1.428 14.033 1.00 89.88 736 GLY A CA 1
ATOM 6018 C C . GLY A 1 736 ? -19.558 -2.823 13.409 1.00 89.88 736 GLY A C 1
ATOM 6019 O O . GLY A 1 736 ? -18.782 -3.678 13.831 1.00 89.88 736 GLY A O 1
ATOM 6020 N N . ILE A 1 737 ? -20.368 -3.033 12.366 1.00 89.94 737 ILE A N 1
ATOM 6021 C CA . ILE A 1 737 ? -20.384 -4.293 11.606 1.00 89.94 737 ILE A CA 1
ATOM 6022 C C . ILE A 1 737 ? -19.052 -4.501 10.880 1.00 89.94 737 ILE A C 1
ATOM 6024 O O . ILE A 1 737 ? -18.449 -5.563 11.006 1.00 89.94 737 ILE A O 1
ATOM 6028 N N . ALA A 1 738 ? -18.538 -3.472 10.198 1.00 90.50 738 ALA A N 1
ATOM 6029 C CA . ALA A 1 738 ? -17.235 -3.538 9.538 1.00 90.50 738 ALA A CA 1
ATOM 6030 C C . ALA A 1 738 ? -16.103 -3.900 10.519 1.00 90.50 738 ALA A C 1
ATOM 6032 O O . ALA A 1 738 ? -15.236 -4.712 10.205 1.00 90.50 738 ALA A O 1
ATOM 6033 N N . PHE A 1 739 ? -16.121 -3.342 11.732 1.00 88.19 739 PHE A N 1
ATOM 6034 C CA . PHE A 1 739 ? -15.153 -3.676 12.774 1.00 88.19 739 PHE A CA 1
ATOM 6035 C C . PHE A 1 739 ? -15.202 -5.166 13.139 1.00 88.19 739 PHE A C 1
ATOM 6037 O O . PHE A 1 739 ? -14.142 -5.777 13.245 1.00 88.19 739 PHE A O 1
ATOM 6044 N N . GLN A 1 740 ? -16.401 -5.740 13.297 1.00 88.38 740 GLN A N 1
ATOM 6045 C CA . GLN A 1 740 ? -16.573 -7.152 13.648 1.00 88.38 740 GLN A CA 1
ATOM 6046 C C . GLN A 1 740 ? -16.133 -8.082 12.514 1.00 88.38 740 GLN A C 1
ATOM 6048 O O . GLN A 1 740 ? -15.351 -8.994 12.749 1.00 88.38 740 GLN A O 1
ATOM 6053 N N . ILE A 1 741 ? -16.551 -7.808 11.272 1.00 88.12 741 ILE A N 1
ATOM 6054 C CA . ILE A 1 741 ? -16.121 -8.597 10.107 1.00 88.12 741 ILE A CA 1
ATOM 6055 C C . ILE A 1 741 ? -14.591 -8.596 9.997 1.00 88.12 741 ILE A C 1
ATOM 6057 O O . ILE A 1 741 ? -13.977 -9.619 9.698 1.00 88.12 741 ILE A O 1
ATOM 6061 N N . LYS A 1 742 ? -13.960 -7.441 10.243 1.00 86.44 742 LYS A N 1
ATOM 6062 C CA . LYS A 1 742 ? -12.504 -7.326 10.199 1.00 86.44 742 LYS A CA 1
ATOM 6063 C C . LYS A 1 742 ? -11.817 -8.136 11.302 1.00 86.44 742 LYS A C 1
ATOM 6065 O O . LYS A 1 742 ? -10.782 -8.726 11.009 1.00 86.44 742 LYS A O 1
ATOM 6070 N N . ASP A 1 743 ? -12.352 -8.168 12.521 1.00 84.88 743 ASP A N 1
ATOM 6071 C CA . ASP A 1 743 ? -11.810 -9.023 13.589 1.00 84.88 743 ASP A CA 1
ATOM 6072 C C . ASP A 1 743 ? -11.919 -10.505 13.223 1.00 84.88 743 ASP A C 1
ATOM 6074 O O . ASP A 1 743 ? -10.902 -11.194 13.221 1.00 84.88 743 ASP A O 1
ATOM 6078 N N . ASP A 1 744 ? -13.079 -10.956 12.745 1.00 85.69 744 ASP A N 1
ATOM 6079 C CA . ASP A 1 744 ? -13.274 -12.347 12.318 1.00 85.69 744 ASP A CA 1
ATOM 6080 C C . ASP A 1 744 ? -12.294 -12.757 11.193 1.00 85.69 744 ASP A C 1
ATOM 6082 O O . ASP A 1 744 ? -11.762 -13.872 11.175 1.00 85.69 744 ASP A O 1
ATOM 6086 N N . LEU A 1 745 ? -12.016 -11.847 10.247 1.00 81.00 745 LEU A N 1
ATOM 6087 C CA . LEU A 1 745 ? -11.013 -12.046 9.192 1.00 81.00 745 LEU A CA 1
ATOM 6088 C C . LEU A 1 745 ? -9.583 -12.133 9.755 1.00 81.00 745 LEU A C 1
ATOM 6090 O O . LEU A 1 745 ? -8.782 -12.952 9.290 1.00 81.00 745 LEU A O 1
ATOM 6094 N N . LEU A 1 746 ? -9.242 -11.298 10.743 1.00 76.81 746 LEU A N 1
ATOM 6095 C CA . LEU A 1 746 ? -7.930 -11.322 11.396 1.00 76.81 746 LEU A CA 1
ATOM 6096 C C . LEU A 1 746 ? -7.728 -12.606 12.203 1.00 76.81 746 LEU A C 1
ATOM 6098 O O . LEU A 1 746 ? -6.646 -13.196 12.123 1.00 76.81 746 LEU A O 1
ATOM 6102 N N . ASP A 1 747 ? -8.754 -13.077 12.905 1.00 74.50 747 ASP A N 1
ATOM 6103 C CA . ASP A 1 747 ? -8.697 -14.304 13.699 1.00 74.50 747 ASP A CA 1
ATOM 6104 C C . ASP A 1 747 ? -8.462 -15.527 12.807 1.00 74.50 747 ASP A C 1
ATOM 6106 O O . ASP A 1 747 ? -7.560 -16.327 13.077 1.00 74.50 747 ASP A O 1
ATOM 6110 N N . GLN A 1 748 ? -9.152 -15.612 11.663 1.00 69.38 748 GLN A N 1
ATOM 6111 C CA . GLN A 1 748 ? -8.905 -16.664 10.673 1.00 69.38 748 GLN A CA 1
ATOM 6112 C C . GLN A 1 748 ? -7.466 -16.621 10.128 1.00 69.38 748 GLN A C 1
ATOM 6114 O O . GLN A 1 748 ? -6.819 -17.661 9.989 1.00 69.38 748 GLN A O 1
ATOM 6119 N N . SER A 1 749 ? -6.937 -15.431 9.825 1.00 57.00 749 SER A N 1
ATOM 6120 C CA . SER A 1 749 ? -5.571 -15.285 9.296 1.00 57.00 749 SER A CA 1
ATOM 6121 C C . SER A 1 749 ? -4.492 -15.633 10.333 1.00 57.00 749 SER A C 1
ATOM 6123 O O . SER A 1 749 ? -3.488 -16.274 10.016 1.00 57.00 749 SER A O 1
ATOM 6125 N N . SER A 1 750 ? -4.730 -15.295 11.602 1.00 52.94 750 SER A N 1
ATOM 6126 C CA . SER A 1 750 ? -3.821 -15.556 12.720 1.00 52.94 750 SER A CA 1
ATOM 6127 C C . SER A 1 750 ? -3.738 -17.046 13.061 1.00 52.94 750 SER A C 1
ATOM 6129 O O . SER A 1 750 ? -2.670 -17.529 13.449 1.00 52.94 750 SER A O 1
ATOM 6131 N N . GLN A 1 751 ? -4.827 -17.798 12.858 1.00 48.16 751 GLN A N 1
ATOM 6132 C CA . GLN A 1 751 ? -4.845 -19.261 12.986 1.00 48.16 751 GLN A CA 1
ATOM 6133 C C . GLN A 1 751 ? -3.924 -19.954 11.969 1.00 48.16 751 GLN A C 1
ATOM 6135 O O . GLN A 1 751 ? -3.327 -20.979 12.293 1.00 48.16 751 GLN A O 1
ATOM 6140 N N . VAL A 1 752 ? -3.752 -19.383 10.772 1.00 40.78 752 VAL A N 1
ATOM 6141 C CA . VAL A 1 752 ? -2.821 -19.903 9.753 1.00 40.78 752 VAL A CA 1
ATOM 6142 C C . VAL A 1 752 ? -1.363 -19.597 10.123 1.00 40.78 752 VAL A C 1
ATOM 6144 O O . VAL A 1 752 ? -0.483 -20.432 9.925 1.00 40.78 752 VAL A O 1
ATOM 6147 N N . ILE A 1 753 ? -1.104 -18.425 10.711 1.00 39.31 753 ILE A N 1
ATOM 6148 C CA . ILE A 1 753 ? 0.245 -17.951 11.072 1.00 39.31 753 ILE A CA 1
ATOM 6149 C C . ILE A 1 753 ? 0.769 -18.619 12.361 1.00 39.31 753 ILE A C 1
ATOM 6151 O O . ILE A 1 753 ? 1.977 -18.791 12.537 1.00 39.31 753 ILE A O 1
ATOM 6155 N N . THR A 1 754 ? -0.115 -19.045 13.268 1.00 35.88 754 THR A N 1
ATOM 6156 C CA . THR A 1 754 ? 0.255 -19.506 14.618 1.00 35.88 754 THR A CA 1
ATOM 6157 C C . THR A 1 754 ? 0.197 -21.034 14.753 1.00 35.88 754 THR A C 1
ATOM 6159 O O . THR A 1 754 ? -0.582 -21.568 15.534 1.00 35.88 754 THR A O 1
ATOM 6162 N N . ILE A 1 755 ? 1.085 -21.768 14.071 1.00 29.97 755 ILE A N 1
ATOM 6163 C CA . ILE A 1 755 ? 1.251 -23.241 14.213 1.00 29.97 755 ILE A CA 1
ATOM 6164 C C . ILE A 1 755 ? 1.863 -23.641 15.594 1.00 29.97 755 ILE A C 1
ATOM 6166 O O . ILE A 1 755 ? 2.377 -24.739 15.776 1.00 29.97 755 ILE A O 1
ATOM 6170 N N . GLY A 1 756 ? 1.825 -22.779 16.623 1.00 30.94 756 GLY A N 1
ATOM 6171 C CA . GLY A 1 756 ? 2.603 -22.985 17.859 1.00 30.94 756 GLY A CA 1
ATOM 6172 C C . GLY A 1 756 ? 2.027 -22.504 19.195 1.00 30.94 756 GLY A C 1
ATOM 6173 O O . GLY A 1 756 ? 2.745 -22.566 20.190 1.00 30.94 756 GLY A O 1
ATOM 6174 N N . LYS A 1 757 ? 0.776 -22.035 19.283 1.00 28.36 757 LYS A N 1
ATOM 6175 C CA . LYS A 1 757 ? 0.115 -21.744 20.575 1.00 28.36 757 LYS A CA 1
ATOM 6176 C C . LYS A 1 757 ? -1.301 -22.321 20.587 1.00 28.36 757 LYS A C 1
ATOM 6178 O O . LYS A 1 757 ? -1.924 -22.365 19.528 1.00 28.36 757 LYS A O 1
ATOM 6183 N N . PRO A 1 758 ? -1.824 -22.772 21.740 1.00 32.78 758 PRO A N 1
ATOM 6184 C CA . PRO A 1 758 ? -3.162 -23.338 21.796 1.00 32.78 758 PRO A CA 1
ATOM 6185 C C . PRO A 1 758 ? -4.188 -22.211 21.629 1.00 32.78 758 PRO A C 1
ATOM 6187 O O . PRO A 1 758 ? -4.491 -21.489 22.570 1.00 32.78 758 PRO A O 1
ATOM 6190 N N . VAL A 1 759 ? -4.708 -22.050 20.413 1.00 41.47 759 VAL A N 1
ATOM 6191 C CA . VAL A 1 759 ? -5.896 -21.236 20.130 1.00 41.47 759 VAL A CA 1
ATOM 6192 C C . VAL A 1 759 ? -7.086 -22.194 20.154 1.00 41.47 759 VAL A C 1
ATOM 6194 O O . VAL A 1 759 ? -7.368 -22.884 19.174 1.00 41.47 759 VAL A O 1
ATOM 6197 N N . GLN A 1 760 ? -7.712 -22.335 21.323 1.00 39.19 760 GLN A N 1
ATOM 6198 C CA . GLN A 1 760 ? -8.868 -23.219 21.536 1.00 39.19 760 GLN A CA 1
ATOM 6199 C C . GLN A 1 760 ? -10.157 -22.474 21.917 1.00 39.19 760 GLN A C 1
ATOM 6201 O O . GLN A 1 760 ? -11.131 -23.138 22.246 1.00 39.19 760 GLN A O 1
ATOM 6206 N N . GLN A 1 761 ? -10.210 -21.140 21.839 1.00 48.38 761 GLN A N 1
ATOM 6207 C CA . GLN A 1 761 ? -11.401 -20.403 22.289 1.00 48.38 761 GLN A CA 1
ATOM 6208 C C . GLN A 1 761 ? -12.503 -20.256 21.217 1.00 48.38 761 GLN A C 1
ATOM 6210 O O . GLN A 1 761 ? -13.673 -20.354 21.565 1.00 48.38 761 GLN A O 1
ATOM 6215 N N . ASP A 1 762 ? -12.177 -20.202 19.916 1.00 48.62 762 ASP A N 1
ATOM 6216 C CA . ASP A 1 762 ? -13.189 -19.919 18.869 1.00 48.62 762 ASP A CA 1
ATOM 6217 C C . ASP A 1 762 ? -13.647 -21.109 18.015 1.00 48.62 762 ASP A C 1
ATOM 6219 O O . ASP A 1 762 ? -14.349 -20.936 17.021 1.00 48.62 762 ASP A O 1
ATOM 6223 N N . LYS A 1 763 ? -13.325 -22.359 18.376 1.00 47.31 763 LYS A N 1
ATOM 6224 C CA . LYS A 1 763 ? -13.765 -23.521 17.568 1.00 47.31 763 LYS A CA 1
ATOM 6225 C C . LYS A 1 763 ? -15.282 -23.788 17.607 1.00 47.31 763 LYS A C 1
ATOM 6227 O O . LYS A 1 763 ? -15.736 -24.739 16.969 1.00 47.31 763 LYS A O 1
ATOM 6232 N N . HIS A 1 764 ? -16.060 -22.976 18.329 1.00 52.38 764 HIS A N 1
ATOM 6233 C CA . HIS A 1 764 ? -17.477 -23.231 18.599 1.00 52.38 764 HIS A CA 1
ATOM 6234 C C . HIS A 1 764 ? -18.438 -22.031 18.430 1.00 52.38 764 HIS A C 1
ATOM 6236 O O . HIS A 1 764 ? -19.637 -22.235 18.619 1.00 52.38 764 HIS A O 1
ATOM 6242 N N . LYS A 1 765 ? -17.980 -20.832 18.026 1.00 64.56 765 LYS A N 1
ATOM 6243 C CA . LYS A 1 765 ? -18.841 -19.639 17.830 1.00 64.56 765 LYS A CA 1
ATOM 6244 C C . LYS A 1 765 ? -19.034 -19.297 16.344 1.00 64.56 765 LYS A C 1
ATOM 6246 O O . LYS A 1 765 ? -18.173 -19.599 15.521 1.00 64.56 765 LYS A O 1
ATOM 6251 N N . ALA A 1 766 ? -20.179 -18.708 15.992 1.00 72.69 766 ALA A N 1
ATOM 6252 C CA . ALA A 1 766 ? -20.446 -18.253 14.626 1.00 72.69 766 ALA A CA 1
ATOM 6253 C C . ALA A 1 766 ? -19.708 -16.944 14.317 1.00 72.69 766 ALA A C 1
ATOM 6255 O O . ALA A 1 766 ? -19.760 -16.001 15.099 1.00 72.69 766 ALA A O 1
ATOM 6256 N N . SER A 1 767 ? -19.080 -16.877 13.145 1.00 82.19 767 SER A N 1
ATOM 6257 C CA . SER A 1 767 ? -18.370 -15.694 12.639 1.00 82.19 767 SER A CA 1
ATOM 6258 C C . SER A 1 767 ? -18.773 -15.379 11.198 1.00 82.19 767 SER A C 1
ATOM 6260 O O . SER A 1 767 ? -19.227 -16.268 10.468 1.00 82.19 767 SER A O 1
ATOM 6262 N N . TYR A 1 768 ? -18.547 -14.147 10.738 1.00 83.88 768 TYR A N 1
ATOM 6263 C CA . TYR A 1 768 ? -18.812 -13.754 9.348 1.00 83.88 768 TYR A CA 1
ATOM 6264 C C . TYR A 1 768 ? -18.020 -14.613 8.364 1.00 83.88 768 TYR A C 1
ATOM 6266 O O . TYR A 1 768 ? -18.540 -14.984 7.316 1.00 83.88 768 TYR A O 1
ATOM 6274 N N . VAL A 1 769 ? -16.793 -15.000 8.720 1.00 84.06 769 VAL A N 1
ATOM 6275 C CA . VAL A 1 769 ? -15.957 -15.869 7.881 1.00 84.06 769 VAL A CA 1
ATOM 6276 C C . VAL A 1 769 ? -16.542 -17.276 7.780 1.00 84.06 769 VAL A C 1
ATOM 6278 O O . VAL A 1 769 ? -16.578 -17.838 6.688 1.00 84.06 769 VAL A O 1
ATOM 6281 N N . THR A 1 770 ? -17.034 -17.847 8.883 1.00 81.69 770 THR A N 1
ATOM 6282 C CA . THR A 1 770 ? -17.671 -19.178 8.854 1.00 81.69 770 THR A CA 1
ATOM 6283 C C . THR A 1 770 ? -19.023 -19.176 8.138 1.00 81.69 770 THR A C 1
ATOM 6285 O O . THR A 1 770 ? -19.366 -20.168 7.499 1.00 81.69 770 THR A O 1
ATOM 6288 N N . ALA A 1 771 ? -19.769 -18.069 8.204 1.00 81.62 771 ALA A N 1
ATOM 6289 C CA . ALA A 1 771 ? -21.082 -17.936 7.578 1.00 81.62 771 ALA A CA 1
ATOM 6290 C C . ALA A 1 771 ? -21.009 -17.625 6.072 1.00 81.62 771 ALA A C 1
ATOM 6292 O O . ALA A 1 771 ? -21.824 -18.131 5.303 1.00 81.62 771 ALA A O 1
ATOM 6293 N N . LEU A 1 772 ? -20.048 -16.797 5.648 1.00 80.62 772 LEU A N 1
ATOM 6294 C CA . LEU A 1 772 ? -19.977 -16.248 4.288 1.00 80.62 772 LEU A CA 1
ATOM 6295 C C . LEU A 1 772 ? -18.790 -16.771 3.467 1.00 80.62 772 LEU A C 1
ATOM 6297 O O . LEU A 1 772 ? -18.819 -16.729 2.239 1.00 80.62 772 LEU A O 1
ATOM 6301 N N . GLY A 1 773 ? -17.742 -17.263 4.125 1.00 79.50 773 GLY A N 1
ATOM 6302 C CA . GLY A 1 773 ? -16.426 -17.437 3.516 1.00 79.50 773 GLY A CA 1
ATOM 6303 C C . GLY A 1 773 ? -15.638 -16.123 3.455 1.00 79.50 773 GLY A C 1
ATOM 6304 O O . GLY A 1 773 ? -16.193 -15.030 3.555 1.00 79.50 773 GLY A O 1
ATOM 6305 N N . VAL A 1 774 ? -14.315 -16.233 3.295 1.00 73.69 774 VAL A N 1
ATOM 6306 C CA . VAL A 1 774 ? -13.380 -15.090 3.345 1.00 73.69 774 VAL A CA 1
ATOM 6307 C C . VAL A 1 774 ? -13.713 -14.030 2.291 1.00 73.69 774 VAL A C 1
ATOM 6309 O O . VAL A 1 774 ? -13.828 -12.856 2.630 1.00 73.69 774 VAL A O 1
ATOM 6312 N N . ASP A 1 775 ? -13.920 -14.439 1.038 1.00 66.19 775 ASP A N 1
ATOM 6313 C CA . ASP A 1 775 ? -14.122 -13.506 -0.081 1.00 66.19 775 ASP A CA 1
ATOM 6314 C C . ASP A 1 775 ? -15.405 -12.664 0.083 1.00 66.19 775 ASP A C 1
ATOM 6316 O O . ASP A 1 775 ? -15.415 -11.456 -0.168 1.00 66.19 775 ASP A O 1
ATOM 6320 N N . GLU A 1 776 ? -16.496 -13.286 0.536 1.00 76.00 776 GLU A N 1
ATOM 6321 C CA . GLU A 1 776 ? -17.778 -12.606 0.749 1.00 76.00 776 GLU A CA 1
ATOM 6322 C C . GLU A 1 776 ? -17.778 -11.782 2.046 1.00 76.00 776 GLU A C 1
ATOM 6324 O O . GLU A 1 776 ? -18.343 -10.688 2.074 1.00 76.00 776 GLU A O 1
ATOM 6329 N N . ALA A 1 777 ? -17.083 -12.234 3.095 1.00 81.31 777 ALA A N 1
ATOM 6330 C CA . ALA A 1 777 ? -16.848 -11.429 4.292 1.00 81.31 777 ALA A CA 1
ATOM 6331 C C . ALA A 1 777 ? -16.052 -10.153 3.957 1.00 81.31 777 ALA A C 1
ATOM 6333 O O . ALA A 1 777 ? -16.451 -9.058 4.354 1.00 81.31 777 ALA A O 1
ATOM 6334 N N . GLU A 1 778 ? -14.987 -10.246 3.152 1.00 74.00 778 GLU A N 1
ATOM 6335 C CA . GLU A 1 778 ? -14.272 -9.068 2.644 1.00 74.00 778 GLU A CA 1
ATOM 6336 C C . GLU A 1 778 ? -15.199 -8.143 1.841 1.00 74.00 778 GLU A C 1
ATOM 6338 O O . GLU A 1 778 ? -15.126 -6.923 1.981 1.00 74.00 778 GLU A O 1
ATOM 6343 N N . ARG A 1 779 ? -16.117 -8.691 1.036 1.00 72.88 779 ARG A N 1
ATOM 6344 C CA . ARG A 1 779 ? -17.094 -7.888 0.287 1.00 72.88 779 ARG A CA 1
ATOM 6345 C C . ARG A 1 779 ? -18.065 -7.142 1.210 1.00 72.88 779 ARG A C 1
ATOM 6347 O O . ARG A 1 779 ? -18.320 -5.957 0.993 1.00 72.88 779 ARG A O 1
ATOM 6354 N N . GLN A 1 780 ? -18.595 -7.801 2.239 1.00 81.12 780 GLN A N 1
ATOM 6355 C CA . GLN A 1 780 ? -19.505 -7.177 3.208 1.00 81.12 780 GLN A CA 1
ATOM 6356 C C . GLN A 1 780 ? -18.803 -6.110 4.049 1.00 81.12 780 GLN A C 1
ATOM 6358 O O . GLN A 1 780 ? -19.335 -5.010 4.212 1.00 81.12 780 GLN A O 1
ATOM 6363 N N . LEU A 1 781 ? -17.569 -6.377 4.493 1.00 84.50 781 LEU A N 1
ATOM 6364 C CA . LEU A 1 781 ? -16.710 -5.386 5.147 1.00 84.50 781 LEU A CA 1
ATOM 6365 C C . LEU A 1 781 ? -16.665 -4.084 4.338 1.00 84.50 781 LEU A C 1
ATOM 6367 O O . LEU A 1 781 ? -16.809 -2.993 4.894 1.00 84.50 781 LEU A O 1
ATOM 6371 N N . MET A 1 782 ? -16.526 -4.212 3.018 1.00 75.12 782 MET A N 1
ATOM 6372 C CA . MET A 1 782 ? -16.466 -3.078 2.106 1.00 75.12 782 MET A CA 1
ATOM 6373 C C . MET A 1 782 ? -17.768 -2.318 1.961 1.00 75.12 782 MET A C 1
ATOM 6375 O O . MET A 1 782 ? -17.748 -1.087 2.014 1.00 75.12 782 MET A O 1
ATOM 6379 N N . LEU A 1 783 ? -18.892 -3.014 1.816 1.00 79.75 783 LEU A N 1
ATOM 6380 C CA . LEU A 1 783 ? -20.199 -2.362 1.748 1.00 79.75 783 LEU A CA 1
ATOM 6381 C C . LEU A 1 783 ? -20.462 -1.510 2.992 1.00 79.75 783 LEU A C 1
ATOM 6383 O O . LEU A 1 783 ? -20.829 -0.339 2.881 1.00 79.75 783 LEU A O 1
ATOM 6387 N N . HIS A 1 784 ? -20.203 -2.070 4.172 1.00 86.88 784 HIS A N 1
ATOM 6388 C CA . HIS A 1 784 ? -20.364 -1.352 5.430 1.00 86.88 784 HIS A CA 1
ATOM 6389 C C . HIS A 1 784 ? -19.365 -0.194 5.564 1.00 86.88 784 HIS A C 1
ATOM 6391 O O . HIS A 1 784 ? -19.748 0.904 5.965 1.00 86.88 784 HIS A O 1
ATOM 6397 N N . TYR A 1 785 ? -18.104 -0.383 5.176 1.00 83.88 785 TYR A N 1
ATOM 6398 C CA . TYR A 1 785 ? -17.116 0.696 5.178 1.00 83.88 785 TYR A CA 1
ATOM 6399 C C . TYR A 1 785 ? -17.526 1.876 4.281 1.00 83.88 785 TYR A C 1
ATOM 6401 O O . TYR A 1 785 ? -17.474 3.025 4.723 1.00 83.88 785 TYR A O 1
ATOM 6409 N N . HIS A 1 786 ? -17.966 1.616 3.046 1.00 77.81 786 HIS A N 1
ATOM 6410 C CA . HIS A 1 786 ? -18.388 2.670 2.122 1.00 77.81 786 HIS A CA 1
ATOM 6411 C C . HIS A 1 786 ? -19.626 3.411 2.630 1.00 77.81 786 HIS A C 1
ATOM 6413 O O . HIS A 1 786 ? -19.616 4.640 2.672 1.00 77.81 786 HIS A O 1
ATOM 6419 N N . ALA A 1 787 ? -20.633 2.688 3.126 1.00 83.19 787 ALA A N 1
ATOM 6420 C CA . ALA A 1 787 ? -21.805 3.309 3.734 1.00 83.19 787 ALA A CA 1
ATOM 6421 C C . ALA A 1 787 ? -21.423 4.194 4.937 1.00 83.19 787 ALA A C 1
ATOM 6423 O O . ALA A 1 787 ? -21.896 5.324 5.061 1.00 83.19 787 ALA A O 1
ATOM 6424 N N . ALA A 1 788 ? -20.509 3.735 5.800 1.00 88.75 788 ALA A N 1
ATOM 6425 C CA . ALA A 1 788 ? -19.994 4.548 6.901 1.00 88.75 788 ALA A CA 1
ATOM 6426 C C . ALA A 1 788 ? -19.275 5.815 6.395 1.00 88.75 788 ALA A C 1
ATOM 6428 O O . ALA A 1 788 ? -19.500 6.908 6.913 1.00 88.75 788 ALA A O 1
ATOM 6429 N N . ARG A 1 789 ? -18.444 5.706 5.351 1.00 81.56 789 ARG A N 1
ATOM 6430 C CA . ARG A 1 789 ? -17.748 6.853 4.744 1.00 81.56 789 ARG A CA 1
ATOM 6431 C C . ARG A 1 789 ? -18.718 7.898 4.193 1.00 81.56 789 ARG A C 1
ATOM 6433 O O . ARG A 1 789 ? -18.482 9.086 4.408 1.00 81.56 789 ARG A O 1
ATOM 6440 N N . GLU A 1 790 ? -19.807 7.480 3.552 1.00 82.56 790 GLU A N 1
ATOM 6441 C CA . GLU A 1 790 ? -20.839 8.389 3.037 1.00 82.56 790 GLU A CA 1
ATOM 6442 C C . GLU A 1 790 ? -21.516 9.182 4.161 1.00 82.56 790 GLU A C 1
ATOM 6444 O O . GLU A 1 790 ? -21.588 10.412 4.094 1.00 82.56 790 GLU A O 1
ATOM 6449 N N . TYR A 1 791 ? -21.957 8.512 5.232 1.00 89.94 791 TYR A N 1
ATOM 6450 C CA . TYR A 1 791 ? -22.566 9.202 6.375 1.00 89.94 791 TYR A CA 1
ATOM 6451 C C . TYR A 1 791 ? -21.572 10.123 7.090 1.00 89.94 791 TYR A C 1
ATOM 6453 O O . TYR A 1 791 ? -21.939 11.232 7.484 1.00 89.94 791 TYR A O 1
ATOM 6461 N N . LEU A 1 792 ? -20.302 9.716 7.212 1.00 89.94 792 LEU A N 1
ATOM 6462 C CA . LEU A 1 792 ? -19.258 10.575 7.771 1.00 89.94 792 LEU A CA 1
ATOM 6463 C C . LEU A 1 792 ? -19.046 11.822 6.909 1.00 89.94 792 LEU A C 1
ATOM 6465 O O . LEU A 1 792 ? -18.899 12.914 7.446 1.00 89.94 792 LEU A O 1
ATOM 6469 N N . GLN A 1 793 ? -19.048 11.683 5.584 1.00 83.88 793 GLN A N 1
ATOM 6470 C CA . GLN A 1 793 ? -18.890 12.809 4.667 1.00 83.88 793 GLN A CA 1
ATOM 6471 C C . GLN A 1 793 ? -20.073 13.782 4.732 1.00 83.88 793 GLN A C 1
ATOM 6473 O O . GLN A 1 793 ? -19.866 14.986 4.601 1.00 83.88 793 GLN A O 1
ATOM 6478 N N . GLN A 1 794 ? -21.288 13.288 4.975 1.00 85.69 794 GLN A N 1
ATOM 6479 C CA . GLN A 1 794 ? -22.468 14.132 5.188 1.00 85.69 794 GLN A CA 1
ATOM 6480 C C . GLN A 1 794 ? -22.405 14.899 6.517 1.00 85.69 794 GLN A C 1
ATOM 6482 O O . GLN A 1 794 ? -22.780 16.068 6.560 1.00 85.69 794 GLN A O 1
ATOM 6487 N N . LEU A 1 795 ? -21.928 14.258 7.589 1.00 88.50 795 LEU A N 1
ATOM 6488 C CA . LEU A 1 795 ? -21.821 14.863 8.922 1.00 88.50 795 LEU A CA 1
ATOM 6489 C C . LEU A 1 795 ? -20.634 15.832 9.034 1.00 88.50 795 LEU A C 1
ATOM 6491 O O . LEU A 1 795 ? -20.779 16.955 9.513 1.00 88.50 795 LEU A O 1
ATOM 6495 N N . HIS A 1 796 ? -19.458 15.396 8.584 1.00 86.94 796 HIS A N 1
ATOM 6496 C CA . HIS A 1 796 ? -18.174 16.068 8.777 1.00 86.94 796 HIS A CA 1
ATOM 6497 C C . HIS A 1 796 ? -17.323 16.008 7.488 1.00 86.94 796 HIS A C 1
ATOM 6499 O O . HIS A 1 796 ? -16.298 15.319 7.435 1.00 86.94 796 HIS A O 1
ATOM 6505 N N . PRO A 1 797 ? -17.702 16.745 6.423 1.00 74.38 797 PRO A N 1
ATOM 6506 C CA . PRO A 1 797 ? -17.120 16.607 5.081 1.00 74.38 797 PRO A CA 1
ATOM 6507 C C . PRO A 1 797 ? -15.607 16.841 5.022 1.00 74.38 797 PRO A C 1
ATOM 6509 O O . PRO A 1 797 ? -14.915 16.194 4.232 1.00 74.38 797 PRO A O 1
ATOM 6512 N N . SER A 1 798 ? -15.078 17.715 5.879 1.00 76.12 798 SER A N 1
ATOM 6513 C CA . SER A 1 798 ? -13.659 18.096 5.899 1.00 76.12 798 SER A CA 1
ATOM 6514 C C . SER A 1 798 ? -12.849 17.415 7.007 1.00 76.12 798 SER A C 1
ATOM 6516 O O . SER A 1 798 ? -11.675 17.742 7.187 1.00 76.12 798 SER A O 1
ATOM 6518 N N . ASP A 1 799 ? -13.431 16.470 7.753 1.00 84.94 799 ASP A N 1
ATOM 6519 C CA . ASP A 1 799 ? -12.720 15.813 8.849 1.00 84.94 799 ASP A CA 1
ATOM 6520 C C . ASP A 1 799 ? -11.816 14.684 8.351 1.00 84.94 799 ASP A C 1
ATOM 6522 O O . ASP A 1 799 ? -12.207 13.527 8.188 1.00 84.94 799 ASP A O 1
ATOM 6526 N N . TRP A 1 800 ? -10.560 15.043 8.114 1.00 83.25 800 TRP A N 1
ATOM 6527 C CA . TRP A 1 800 ? -9.514 14.099 7.748 1.00 83.25 800 TRP A CA 1
ATOM 6528 C C . TRP A 1 800 ? -9.216 13.065 8.850 1.00 83.25 800 TRP A C 1
ATOM 6530 O O . TRP A 1 800 ? -8.899 11.922 8.521 1.00 83.25 800 TRP A O 1
ATOM 6540 N N . PHE A 1 801 ? -9.308 13.421 10.138 1.00 88.06 801 PHE A N 1
ATOM 6541 C CA . PHE A 1 801 ? -8.906 12.523 11.224 1.00 88.06 801 PHE A CA 1
ATOM 6542 C C . PHE A 1 801 ? -9.886 11.360 11.360 1.00 88.06 801 PHE A C 1
ATOM 6544 O O . PHE A 1 801 ? -9.455 10.209 11.423 1.00 88.06 801 PHE A O 1
ATOM 6551 N N . LEU A 1 802 ? -11.192 11.641 11.348 1.00 90.81 802 LEU A N 1
ATOM 6552 C CA . LEU A 1 802 ? -12.216 10.596 11.403 1.00 90.81 802 LEU A CA 1
ATOM 6553 C C . LEU A 1 802 ? -12.209 9.724 10.148 1.00 90.81 802 LEU A C 1
ATOM 6555 O O . LEU A 1 802 ? -12.366 8.512 10.265 1.00 90.81 802 LEU A O 1
ATOM 6559 N N . LYS A 1 803 ? -11.947 10.301 8.967 1.00 84.69 803 LYS A N 1
ATOM 6560 C CA . LYS A 1 803 ? -11.771 9.521 7.730 1.00 84.69 803 LYS A CA 1
ATOM 6561 C C . LYS A 1 803 ? -10.631 8.516 7.876 1.00 84.69 803 LYS A C 1
ATOM 6563 O O . LYS A 1 803 ? -10.848 7.327 7.690 1.00 84.69 803 LYS A O 1
ATOM 6568 N N . GLN A 1 804 ? -9.454 8.977 8.301 1.00 81.38 804 GLN A N 1
ATOM 6569 C CA . GLN A 1 804 ? -8.304 8.102 8.548 1.00 81.38 804 GLN A CA 1
ATOM 6570 C C . GLN A 1 804 ? -8.562 7.082 9.664 1.00 81.38 804 GLN A C 1
ATOM 6572 O O . GLN A 1 804 ? -8.054 5.966 9.605 1.00 81.38 804 GLN A O 1
ATOM 6577 N N . LEU A 1 805 ? -9.360 7.431 10.675 1.00 87.38 805 LEU A N 1
ATOM 6578 C CA . LEU A 1 805 ? -9.737 6.494 11.727 1.00 87.38 805 LEU A CA 1
ATOM 6579 C C . LEU A 1 805 ? -10.594 5.341 11.185 1.00 87.38 805 LEU A C 1
ATOM 6581 O O . LEU A 1 805 ? -10.326 4.192 11.534 1.00 87.38 805 LEU A O 1
ATOM 6585 N N . LEU A 1 806 ? -11.591 5.630 10.336 1.00 87.56 806 LEU A N 1
ATOM 6586 C CA . LEU A 1 806 ? -12.394 4.592 9.679 1.00 87.56 806 LEU A CA 1
ATOM 6587 C C . LEU A 1 806 ? -11.521 3.688 8.807 1.00 87.56 806 LEU A C 1
ATOM 6589 O O . LEU A 1 806 ? -11.661 2.467 8.853 1.00 87.56 806 LEU A O 1
ATOM 6593 N N . ASP A 1 807 ? -10.581 4.289 8.078 1.00 78.38 807 ASP A N 1
ATOM 6594 C CA . ASP A 1 807 ? -9.612 3.569 7.260 1.00 78.38 807 ASP A CA 1
ATOM 6595 C C . ASP A 1 807 ? -8.819 2.599 8.157 1.00 78.38 807 ASP A C 1
ATOM 6597 O O . ASP A 1 807 ? -8.825 1.391 7.938 1.00 78.38 807 ASP A O 1
ATOM 6601 N N . VAL A 1 808 ? -8.215 3.080 9.246 1.00 79.00 808 VAL A N 1
ATOM 6602 C CA . VAL A 1 808 ? -7.446 2.230 10.171 1.00 79.00 808 VAL A CA 1
ATOM 6603 C C . VAL A 1 808 ? -8.292 1.118 10.798 1.00 79.00 808 VAL A C 1
ATOM 6605 O O . VAL A 1 808 ? -7.782 0.018 10.996 1.00 79.00 808 VAL A O 1
ATOM 6608 N N . ILE A 1 809 ? -9.574 1.356 11.090 1.00 83.19 809 ILE A N 1
ATOM 6609 C CA . ILE A 1 809 ? -10.473 0.315 11.613 1.00 83.19 809 ILE A CA 1
ATOM 6610 C C . ILE A 1 809 ? -10.574 -0.866 10.645 1.00 83.19 809 ILE A C 1
ATOM 6612 O O . ILE A 1 809 ? -10.490 -2.008 11.093 1.00 83.19 809 ILE A O 1
ATOM 6616 N N . VAL A 1 810 ? -10.729 -0.593 9.352 1.00 77.88 810 VAL A N 1
ATOM 6617 C CA . VAL A 1 810 ? -10.981 -1.602 8.311 1.00 77.88 810 VAL A CA 1
ATOM 6618 C C . VAL A 1 810 ? -9.684 -2.204 7.767 1.00 77.88 810 VAL A C 1
ATOM 6620 O O . VAL A 1 810 ? -9.629 -3.384 7.427 1.00 77.88 810 VAL A O 1
ATOM 6623 N N . PHE A 1 811 ? -8.613 -1.416 7.734 1.00 69.25 811 PHE A N 1
ATOM 6624 C CA . PHE A 1 811 ? -7.329 -1.783 7.137 1.00 69.25 811 PHE A CA 1
ATOM 6625 C C . PHE A 1 811 ? -6.270 -2.256 8.122 1.00 69.25 811 PHE A C 1
ATOM 6627 O O . PHE A 1 811 ? -5.129 -2.471 7.723 1.00 69.25 811 PHE A O 1
ATOM 6634 N N . ARG A 1 812 ? -6.600 -2.384 9.407 1.00 68.75 812 ARG A N 1
ATOM 6635 C CA . ARG A 1 812 ? -5.630 -2.848 10.402 1.00 68.75 812 ARG A CA 1
ATOM 6636 C C . ARG A 1 812 ? -5.114 -4.253 10.086 1.00 68.75 812 ARG A C 1
ATOM 6638 O O . ARG A 1 812 ? -5.873 -5.128 9.676 1.00 68.75 812 ARG A O 1
ATOM 6645 N N . ASP A 1 813 ? -3.835 -4.461 10.369 1.00 53.19 813 ASP A N 1
ATOM 6646 C CA . ASP A 1 813 ? -3.214 -5.788 10.356 1.00 53.19 813 ASP A CA 1
ATOM 6647 C C . ASP A 1 813 ? -3.264 -6.458 11.747 1.00 53.19 813 ASP A C 1
ATOM 6649 O O . ASP A 1 813 ? -2.976 -7.647 11.851 1.00 53.19 813 ASP A O 1
ATOM 6653 N N . GLN A 1 814 ? -3.611 -5.702 12.811 1.00 49.41 814 GLN A N 1
ATOM 6654 C CA . GLN A 1 814 ? -3.701 -6.138 14.221 1.00 49.41 814 GLN A CA 1
ATOM 6655 C C . GLN A 1 814 ? -4.684 -5.296 15.051 1.00 49.41 814 GLN A C 1
ATOM 6657 O O . GLN A 1 814 ? -4.834 -4.070 14.814 1.00 49.41 814 GLN A O 1
#

pLDDT: mean 77.58, std 16.93, range [20.67, 97.88]

Foldseek 3Di:
DVVVVVVVVVVVPPPPVVPLVVVVQPLQNQLQHADDDPDFDLVRLVVSLVSSLVVLLSVLVSLQVLLVDPVLLVVVLVLVVVCCVLQDFDPPVADPVRPVPPLQDLVVLVSCVVVVNNLVQQLLQLVCLCCQLVVDFPPDPLSVVVSVVVSVVVVVVSVVCVVPVPDDPDVVVVLPPPPDDLLLSLLVVVLVLVLVLLLVLDDPPDPSLVLSLQLVLQLVSQLVNLVRPDDDPDPVVSSVSNSLSNLLSNLLSLLPSVVLSVLPDPQADPVRSVVVLVQNSCCLSVLAGDPQDDGDPSCRSSVVSSSVSNRVSSVSCVVRDDPVLSVSLSSLSSSLSVLSVQQVVDDPVQCDASSSNSSSQLSNLQSSSVSSCSSNPDDSLSSVSSSLSSSLVSVLVCLLCVVVCVVVVRDHLQVVCVVCVVRRPAFVLSSNSSSLSCCCCPSNNNRVSSSVSSSSSSLQSLLSNCVVPHDVVSVVCLVRHNDSPPPSSSVVSVSSSPRNHNSRHVVVSVSVSVSVVVVVVVVLVVVLVVLLVVQVVLLLVLQCVVLPPDDDPPDLSVLLVVLLVLDDSLLLLSLLQCCLVPPLVHDSVLSSLVSNLLSLLVSLVVLVCCAPVHLVNQDDSNHGRSCNVVVHNVSSNVSSVVSNVVSLVSLCPNDLADPVLSVVLSVLSVVLVVQLVVLSVCQRVAWQDDDPVSVLSSLCSNQLSSSLNSVQSSCSRSVHDPVLNVLSSLLSSLLSLLLQLQVLLLVVVVVVVPPDDDPPRPPTTYGPCSHPNDVVSSVSSVVSLVSSVVSCCVNPVPDSNVNVSSVCSNSPND

InterPro domains:
  IPR000092 Polyprenyl synthetase-like [PF00348] (555-779)
  IPR008949 Isoprenoid synthase domain superfamily [G3DSA:1.10.600.10] (511-814)
  IPR008949 Isoprenoid synthase domain superfamily [SSF48576] (529-798)
  IPR033749 Polyprenyl synthetase, conserved site [PS00444] (735-747)
  IPR033749 Polyprenyl synthetase, conserved site [PS00723] (606-622)

Organism: NCBI:txid3070815

Sequence (814 aa):
MSDLHELTRAAEQGTELTHWPFNTLTRKDNVFSQTQSSHSTDEDFELNYRNAFKKAEKYAIDLVDLSLSNATFYKLEQLYLANPSLQRSHHSGISDDEHHQTIASWSFLEKMEADQQLKDYLQKSLEYLFIRDLGSTLDDKNTQETIQCYRKKIHKYIRNRSQQKDSLWSVESLLENDGVDPKIQQRLFWLKQRLYSIQGILPQHWDKTNCLRKLVKVIAGVVMHAMVEQKFTNREQQVEHLDRAITLGYCYGITYPFIDDVQDSTDLSNKDHQLFKDCIVASLTDKQSSKLPVFSEKNRVFMHHVYVKLDEALSLIKKLLKNDEQDNFFAQAYIFFRAQDEDRLMNKLRFVSVPSLLTPMILKSSGSRLIANQIVNLENEKAERFFYFGIYNQFNDDIKDIYEDLESDNLTPYTAYLKFPEKFECSPYRIYWSVVLYLIQNVYNQDKHFTRLILERSINAHKSLLNNVGHDKYLELKNTLLFTGNVGFDTLIEKMVVANNNIAWFDKWLSRYLSNHFEQDIKGSNSFKKKYKDYKQVVDRSIFEPLNQQSATDSLQQLALYSLNGGGKRMRSVIALHLMTTHYSFSEQDSYPVLQLLEYMHTASLIFDDLPAQDDADLRRGQPSLHKKIDNVANAELTGVFLIMKAVEMQSKINCASADKVLCSIQYAARTTQRICEGQRQDLDSKVTIDLNALEVMSSLKTGLALEAAWMIPALLAGESHNNLKSIEKLSHHIGIAFQIKDDLLDQSSQVITIGKPVQQDKHKASYVTALGVDEAERQLMLHYHAAREYLQQLHPSDWFLKQLLDVIVFRDQ

Secondary structure (DSSP, 8-state):
-HHHHHHHHHHHS-------GGGGS-TT--TTPPP--SS--HHHHHHHHHHHHHHHHHHHHHHHHHHH-THHHHHHHHHHHT-GGGTS----S--HHHHHHHTTSHHHHHHHHHTT-HHHHHHHHHHHHHHHHH---TT-HHHHHHHHHHHHHHHHHHHHHTT-TT----HHHHHSSTTS-HHHHHHHHHHHHHHHHHHHHS-TTS-HHHHHHHHHHHHHHHHHHHHHH---SSHHHHHHHHHHHHHHHHHHHIIIIIHHHHHT-TTS-HHHHHHHHHHHHHHHHTTSPPPPP---TTTHHHHHHHHHHHHHHHHHHHHHS-HHHHHHHHHHHHHHHHHHHHHHH--TTT---HHHHHHHHHHHHHHHHHHHHHHHT--HHHHHHHHHHHHHHHHHHHHHHHHHHHHTT---HHHHHHH-GGG-SS-HHHHHHHHHHHIIIIISTT-HHHHHHHHHHHHHHHHHHHHHH-HHHHHHHHHHTS--S-HHHHHHHHHHHHSS-----HHHHHHHHHHHHHHHHHHHHHHHHHHHHHHHHHHHHHHHGGG-S---TTSHHHHHHHHHHS----HHHHHHHHIIIIIS---HHHHHHHHHHHHHHHHHHHHHHTSTTTT--SEETTEE-HHHHHT-HHHHHHHHHHHHHHHHHHHHT--SS-HHHHHHHHHHHHHHHHHHHHHHHHHHT--S---HHHHHHHHIIIIIHHHHHHHHHHHHHHT--HHHHHHHHHHHHHHHHHHHHHHHHHHHHHHHH-TTS---SSTTS--HHHHH-HHHHHHHHHHHHHHHHHHHHHH-TT-HHHHHHHHHHHH---